Protein AF-0000000067084899 (afdb_homodimer)

Organism: Sus scrofa (NCBI:txid9823)

InterPro domains:
  IPR001683 Phox homology [PF00787] (52-162)
  IPR001683 Phox homology [PS50195] (20-168)
  IPR014637 Sorting nexin-5/6/32 [PIRSF036924] (8-402)
  IPR015404 Sorting nexin/Vps5-like, C-terminal [PF09325] (186-386)
  IPR027267 AH/BAR domain superfamily [G3DSA:1.20.1270.60] (200-400)
  IPR036871 PX domain superfamily [G3DSA:3.30.1520.10] (14-175)
  IPR036871 PX domain superfamily [SSF64268] (25-164)

pLDDT: mean 84.82, std 16.38, range [26.56, 97.75]

Sequence (806 aa):
MEEHQEAGKESKPSCASLNLQGDSSLQVEISDAVSERDKVKFTVQTKSCLPHFAQTEFSVVRLHEEFIWLHDAYVENEDYAGLIIPPAPPRPDFEASREKLQKLGEGDSSVTREEFAKMKQELEAEYLAIFKKTVAMHEVFLQRLAAHPTLRRDHNFFVFLEYGQDLSVRGKNRKELLGGFLRNIVKSADEALITGMSGLKEVDEFFEHERTFLLEYHPRIRDACLRADRVMHSHKCLADDYIPISAALSSLGTQEVNQLKMSFLKLAELFERLRKLEGRVASDQDLKLSDMLRYYTRDSQAAKDLLYRRLRALADYENASKALDKARTRNREVRAAESHQQLCCQRFERLSDSAKQELMDFKSRRVSSFRKNLVELAELELKHAKASTLLLRNTLVILKGEPMEEHQEAGKESKPSCASLNLQGDSSLQVEISDAVSERDKVKFTVQTKSCLPHFAQTEFSVVRLHEEFIWLHDAYVENEDYAGLIIPPAPPRPDFEASREKLQKLGEGDSSVTREEFAKMKQELEAEYLAIFKKTVAMHEVFLQRLAAHPTLRRDHNFFVFLEYGQDLSVRGKNRKELLGGFLRNIVKSADEALITGMSGLKEVDEFFEHERTFLLEYHPRIRDACLRADRVMHSHKCLADDYIPISAALSSLGTQEVNQLKMSFLKLAELFERLRKLEGRVASDQDLKLSDMLRYYTRDSQAAKDLLYRRLRALADYENASKALDKARTRNREVRAAESHQQLCCQRFERLSDSAKQELMDFKSRRVSSFRKNLVELAELELKHAKASTLLLRNTLVILKGEP

Structure (mmCIF, N/CA/C/O backbone):
data_AF-0000000067084899-model_v1
#
loop_
_entity.id
_entity.type
_entity.pdbx_description
1 polymer 'Sorting nexin'
#
loop_
_atom_site.group_PDB
_atom_site.id
_atom_site.type_symbol
_atom_site.label_atom_id
_atom_site.label_alt_id
_atom_site.label_comp_id
_atom_site.label_asym_id
_atom_site.label_entity_id
_atom_site.label_seq_id
_atom_site.pdbx_PDB_ins_code
_atom_site.Cartn_x
_atom_site.Cartn_y
_atom_site.Cartn_z
_atom_site.occupancy
_atom_site.B_iso_or_equiv
_atom_site.auth_seq_id
_atom_site.auth_comp_id
_atom_site.auth_asym_id
_atom_site.auth_atom_id
_atom_site.pdbx_PDB_model_num
ATOM 1 N N . MET A 1 1 ? -57.969 -51.656 -24.578 1 26.62 1 MET A N 1
ATOM 2 C CA . MET A 1 1 ? -56.844 -51.938 -25.438 1 26.62 1 MET A CA 1
ATOM 3 C C . MET A 1 1 ? -56.125 -50.625 -25.844 1 26.62 1 MET A C 1
ATOM 5 O O . MET A 1 1 ? -55.844 -50.438 -27.031 1 26.62 1 MET A O 1
ATOM 9 N N . GLU A 1 2 ? -56.344 -49.469 -25.094 1 32.09 2 GLU A N 1
ATOM 10 C CA . GLU A 1 2 ? -55.812 -48.125 -25.25 1 32.09 2 GLU A CA 1
ATOM 11 C C . GLU A 1 2 ? -54.281 -48.188 -25.297 1 32.09 2 GLU A C 1
ATOM 13 O O . GLU A 1 2 ? -53.625 -48.719 -24.391 1 32.09 2 GLU A O 1
ATOM 18 N N . GLU A 1 3 ? -53.688 -48.094 -26.547 1 28.52 3 GLU A N 1
ATOM 19 C CA . GLU A 1 3 ? -52.312 -48.188 -27.078 1 28.52 3 GLU A CA 1
ATOM 20 C C . GLU A 1 3 ? -51.406 -47.125 -26.438 1 28.52 3 GLU A C 1
ATOM 22 O O . GLU A 1 3 ? -51.719 -45.938 -26.453 1 28.52 3 GLU A O 1
ATOM 27 N N . HIS A 1 4 ? -50.781 -47.531 -25.281 1 31.17 4 HIS A N 1
ATOM 28 C CA . HIS A 1 4 ? -49.688 -46.875 -24.609 1 31.17 4 HIS A CA 1
ATOM 29 C C . HIS A 1 4 ? -48.625 -46.406 -25.594 1 31.17 4 HIS A C 1
ATOM 31 O O . HIS A 1 4 ? -47.906 -47.25 -26.172 1 31.17 4 HIS A O 1
ATOM 37 N N . GLN A 1 5 ? -48.938 -45.312 -26.359 1 28.97 5 GLN A N 1
ATOM 38 C CA . GLN A 1 5 ? -47.969 -44.719 -27.25 1 28.97 5 GLN A CA 1
ATOM 39 C C . GLN A 1 5 ? -46.625 -44.562 -26.547 1 28.97 5 GLN A C 1
ATOM 41 O O . GLN A 1 5 ? -46.562 -44 -25.438 1 28.97 5 GLN A O 1
ATOM 46 N N . GLU A 1 6 ? -45.75 -45.5 -26.812 1 27.42 6 GLU A N 1
ATOM 47 C CA . GLU A 1 6 ? -44.312 -45.5 -26.484 1 27.42 6 GLU A CA 1
ATOM 48 C C . GLU A 1 6 ? -43.688 -44.125 -26.797 1 27.42 6 GLU A C 1
ATOM 50 O O . GLU A 1 6 ? -43.781 -43.656 -27.938 1 27.42 6 GLU A O 1
ATOM 55 N N . ALA A 1 7 ? -43.844 -43.156 -25.859 1 34.16 7 ALA A N 1
ATOM 56 C CA . ALA A 1 7 ? -43.156 -41.844 -25.875 1 34.16 7 ALA A CA 1
ATOM 57 C C . ALA A 1 7 ? -41.812 -41.969 -26.578 1 34.16 7 ALA A C 1
ATOM 59 O O . ALA A 1 7 ? -41 -42.844 -26.25 1 34.16 7 ALA A O 1
ATOM 60 N N . GLY A 1 8 ? -41.656 -41.5 -27.797 1 27.41 8 GLY A N 1
ATOM 61 C CA . GLY A 1 8 ? -40.625 -41.438 -28.812 1 27.41 8 GLY A CA 1
ATOM 62 C C . GLY A 1 8 ? -39.219 -41.281 -28.234 1 27.41 8 GLY A C 1
ATOM 63 O O . GLY A 1 8 ? -39.062 -40.969 -27.062 1 27.41 8 GLY A O 1
ATOM 64 N N . LYS A 1 9 ? -38.188 -41.781 -29.016 1 34.09 9 LYS A N 1
ATOM 65 C CA . LYS A 1 9 ? -36.75 -41.844 -29.094 1 34.09 9 LYS A CA 1
ATOM 66 C C . LYS A 1 9 ? -36.156 -40.438 -29 1 34.09 9 LYS A C 1
ATOM 68 O O . LYS A 1 9 ? -36.281 -39.625 -29.922 1 34.09 9 LYS A O 1
ATOM 73 N N . GLU A 1 10 ? -36.375 -39.656 -27.891 1 36.44 10 GLU A N 1
ATOM 74 C CA . GLU A 1 10 ? -35.625 -38.438 -27.75 1 36.44 10 GLU A CA 1
ATOM 75 C C . GLU A 1 10 ? -34.219 -38.562 -28.359 1 36.44 10 GLU A C 1
ATOM 77 O O . GLU A 1 10 ? -33.438 -39.438 -27.938 1 36.44 10 GLU A O 1
ATOM 82 N N . SER A 1 11 ? -34 -38.438 -29.641 1 38.78 11 SER A N 1
ATOM 83 C CA . SER A 1 11 ? -32.781 -38.406 -30.469 1 38.78 11 SER A CA 1
ATOM 84 C C . SER A 1 11 ? -31.656 -37.688 -29.766 1 38.78 11 SER A C 1
ATOM 86 O O . SER A 1 11 ? -31.859 -36.594 -29.203 1 38.78 11 SER A O 1
ATOM 88 N N . LYS A 1 12 ? -30.703 -38.406 -29.203 1 45.25 12 LYS A N 1
ATOM 89 C CA . LYS A 1 12 ? -29.406 -38.031 -28.672 1 45.25 12 LYS A CA 1
ATOM 90 C C . LYS A 1 12 ? -28.797 -36.906 -29.5 1 45.25 12 LYS A C 1
ATOM 92 O O . LYS A 1 12 ? -28.703 -37 -30.719 1 45.25 12 LYS A O 1
ATOM 97 N N . PRO A 1 13 ? -28.938 -35.625 -29.188 1 47.22 13 PRO A N 1
ATOM 98 C CA . PRO A 1 13 ? -28.281 -34.625 -30.016 1 47.22 13 PRO A CA 1
ATOM 99 C C . PRO A 1 13 ? -26.891 -35.062 -30.5 1 47.22 13 PRO A C 1
ATOM 101 O O . PRO A 1 13 ? -26.156 -35.719 -29.766 1 47.22 13 PRO A O 1
ATOM 104 N N . SER A 1 14 ? -26.578 -35.312 -31.781 1 48.53 14 SER A N 1
ATOM 105 C CA . SER A 1 14 ? -25.438 -35.781 -32.562 1 48.53 14 SER A CA 1
ATOM 106 C C . SER A 1 14 ? -24.203 -34.938 -32.25 1 48.53 14 SER A C 1
ATOM 108 O O . SER A 1 14 ? -24.328 -33.75 -31.875 1 48.53 14 SER A O 1
ATOM 110 N N . CYS A 1 15 ? -22.953 -35.5 -31.844 1 51.41 15 CYS A N 1
ATOM 111 C CA . CYS A 1 15 ? -21.656 -34.844 -31.766 1 51.41 15 CYS A CA 1
ATOM 112 C C . CYS A 1 15 ? -21.562 -33.688 -32.75 1 51.41 15 CYS A C 1
ATOM 114 O O . CYS A 1 15 ? -20.703 -32.812 -32.594 1 51.41 15 CYS A O 1
ATOM 116 N N . ALA A 1 16 ? -22.172 -33.781 -33.906 1 52.75 16 ALA A N 1
ATOM 117 C CA . ALA A 1 16 ? -22.172 -32.75 -34.938 1 52.75 16 ALA A CA 1
ATOM 118 C C . ALA A 1 16 ? -22.71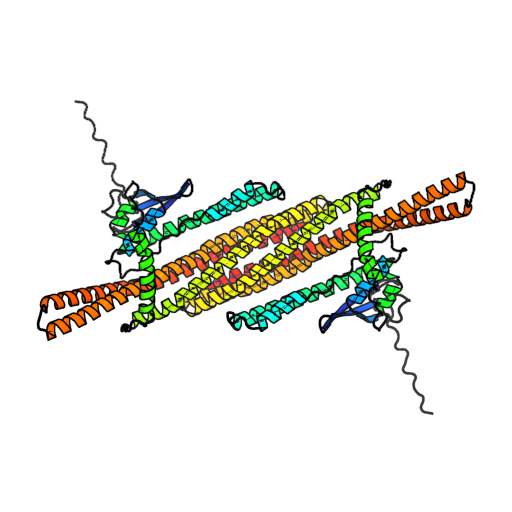9 -31.453 -34.406 1 52.75 16 ALA A C 1
ATOM 120 O O . ALA A 1 16 ? -22.297 -30.359 -34.812 1 52.75 16 ALA A O 1
ATOM 121 N N . SER A 1 17 ? -23.625 -31.484 -33.625 1 49.09 17 SER A N 1
ATOM 122 C CA . SER A 1 17 ? -24.312 -30.281 -33.188 1 49.09 17 SER A CA 1
ATOM 123 C C . SER A 1 17 ? -23.516 -29.531 -32.125 1 49.09 17 SER A C 1
ATOM 125 O O . SER A 1 17 ? -23.781 -28.359 -31.844 1 49.09 17 SER A O 1
ATOM 127 N N . LEU A 1 18 ? -22.781 -30.203 -31.344 1 50.59 18 LEU A N 1
ATOM 128 C CA . LEU A 1 18 ? -22.109 -29.547 -30.219 1 50.59 18 LEU A CA 1
ATOM 129 C C . LEU A 1 18 ? -20.797 -28.922 -30.656 1 50.59 18 LEU A C 1
ATOM 131 O O . LEU A 1 18 ? -20.047 -28.391 -29.844 1 50.59 18 LEU A O 1
ATOM 135 N N . ASN A 1 19 ? -20.703 -28.422 -31.953 1 49.97 19 ASN A N 1
ATOM 136 C CA . ASN A 1 19 ? -19.516 -27.75 -32.469 1 49.97 19 ASN A CA 1
ATOM 137 C C . ASN A 1 19 ? -18.234 -28.422 -31.984 1 49.97 19 ASN A C 1
ATOM 139 O O . ASN A 1 19 ? -17.25 -27.734 -31.688 1 49.97 19 ASN A O 1
ATOM 143 N N . LEU A 1 20 ? -18.281 -29.5 -31.359 1 52.16 20 LEU A N 1
ATOM 144 C CA . LEU A 1 20 ? -17.062 -30.188 -30.938 1 52.16 20 LEU A CA 1
ATOM 145 C C . LEU A 1 20 ? -16.328 -30.75 -32.156 1 52.16 20 LEU A C 1
ATOM 147 O O . LEU A 1 20 ? -16.938 -31.406 -33 1 52.16 20 LEU A O 1
ATOM 151 N N . GLN A 1 21 ? -15.516 -30.109 -32.688 1 44.88 21 GLN A N 1
ATOM 152 C CA . GLN A 1 21 ? -14.695 -30.547 -33.812 1 44.88 21 GLN A CA 1
ATOM 153 C C . GLN A 1 21 ? -13.922 -31.812 -33.469 1 44.88 21 GLN A C 1
ATOM 155 O O . GLN A 1 21 ? -13.078 -31.812 -32.562 1 44.88 21 GLN A O 1
ATOM 160 N N . GLY A 1 22 ? -14.367 -33 -33.969 1 53.41 22 GLY A N 1
ATOM 161 C CA . GLY A 1 22 ? -13.727 -34.281 -34.188 1 53.41 22 GLY A CA 1
ATOM 162 C C . GLY A 1 22 ? -14.18 -35.344 -33.188 1 53.41 22 GLY A C 1
ATOM 163 O O . GLY A 1 22 ? -14.758 -35.031 -32.156 1 53.41 22 GLY A O 1
ATOM 164 N N . ASP A 1 23 ? -14.289 -36.656 -33.5 1 54.84 23 ASP A N 1
ATOM 165 C CA . ASP A 1 23 ? -14.742 -37.906 -32.875 1 54.84 23 ASP A CA 1
ATOM 166 C C . ASP A 1 23 ? -14.117 -38.094 -31.5 1 54.84 23 ASP A C 1
ATOM 168 O O . ASP A 1 23 ? -14.469 -39.031 -30.766 1 54.84 23 ASP A O 1
ATOM 172 N N . SER A 1 24 ? -13.266 -37.062 -31.016 1 67.62 24 SER A N 1
ATOM 173 C CA . SER A 1 24 ? -12.57 -37.312 -29.75 1 67.62 24 SER A CA 1
ATOM 174 C C . SER A 1 24 ? -12.602 -36.094 -28.859 1 67.62 24 SER A C 1
ATOM 176 O O . SER A 1 24 ? -11.695 -35.875 -28.031 1 67.62 24 SER A O 1
ATOM 178 N N . SER A 1 25 ? -13.836 -35.344 -28.938 1 84.25 25 SER A N 1
ATOM 179 C CA . SER A 1 25 ? -13.828 -34.094 -28.188 1 84.25 25 SER A CA 1
ATOM 180 C C . SER A 1 25 ? -14.305 -34.312 -26.75 1 84.25 25 SER A C 1
ATOM 182 O O . SER A 1 25 ? -15.234 -35.094 -26.516 1 84.25 25 SER A O 1
ATOM 184 N N . LEU A 1 26 ? -13.633 -33.781 -25.703 1 91.62 26 LEU A N 1
ATOM 185 C CA . LEU A 1 26 ? -13.961 -33.781 -24.281 1 91.62 26 LEU A CA 1
ATOM 186 C C . LEU A 1 26 ? -13.773 -32.406 -23.672 1 91.62 26 LEU A C 1
ATOM 188 O O . LEU A 1 26 ? -12.641 -31.922 -23.547 1 91.62 26 LEU A O 1
ATOM 192 N N . GLN A 1 27 ? -14.898 -31.75 -23.438 1 94.31 27 GLN A N 1
ATOM 193 C CA . GLN A 1 27 ? -14.867 -30.438 -22.812 1 94.31 27 GLN A CA 1
ATOM 194 C C . GLN A 1 27 ? -15.469 -30.453 -21.422 1 94.31 27 GLN A C 1
ATOM 196 O O . GLN A 1 27 ? -16.562 -30.984 -21.219 1 94.31 27 GLN A O 1
ATOM 201 N N . VAL A 1 28 ? -14.688 -29.969 -20.438 1 96.69 28 VAL A N 1
ATOM 202 C CA . VAL A 1 28 ? -15.125 -29.969 -19.047 1 96.69 28 VAL A CA 1
ATOM 203 C C . VAL A 1 28 ? -15.062 -28.562 -18.484 1 96.69 28 VAL A C 1
ATOM 205 O O . VAL A 1 28 ? -14.086 -27.844 -18.703 1 96.69 28 VAL A O 1
ATOM 208 N N . GLU A 1 29 ? -16.141 -28.141 -17.828 1 96.56 29 GLU A N 1
ATOM 209 C CA . GLU A 1 29 ? -16.172 -26.828 -17.172 1 96.56 29 GLU A CA 1
ATOM 210 C C . GLU A 1 29 ? -16.953 -26.875 -15.875 1 96.56 29 GLU A C 1
ATOM 212 O O . GLU A 1 29 ? -17.75 -27.797 -15.648 1 96.56 29 GLU A O 1
ATOM 217 N N . ILE A 1 30 ? -16.594 -25.969 -15.031 1 96.88 30 ILE A N 1
ATOM 218 C CA . ILE A 1 30 ? -17.422 -25.797 -13.844 1 96.88 30 ILE A CA 1
ATOM 219 C C . ILE A 1 30 ? -18.469 -24.703 -14.102 1 96.88 30 ILE A C 1
ATOM 221 O O . ILE A 1 30 ? -18.125 -23.531 -14.227 1 96.88 30 ILE A O 1
ATOM 225 N N . SER A 1 31 ? -19.688 -25.062 -14.148 1 94.75 31 SER A N 1
ATOM 226 C CA . SER A 1 31 ? -20.766 -24.141 -14.531 1 94.75 31 SER A CA 1
ATOM 227 C C . SER A 1 31 ? -21.297 -23.375 -13.328 1 94.75 31 SER A C 1
ATOM 229 O O . SER A 1 31 ? -21.844 -22.281 -13.484 1 94.75 31 SER A O 1
ATOM 231 N N . ASP A 1 32 ? -21.188 -24.062 -12.18 1 93.06 32 ASP A N 1
ATOM 232 C CA . ASP A 1 32 ? -21.703 -23.422 -10.961 1 93.06 32 ASP A CA 1
ATOM 233 C C . ASP A 1 32 ? -20.984 -23.969 -9.727 1 93.06 32 ASP A C 1
ATOM 235 O O . ASP A 1 32 ? -20.344 -25.031 -9.781 1 93.06 32 ASP A O 1
ATOM 239 N N . ALA A 1 33 ? -20.969 -23.094 -8.719 1 93.81 33 ALA A N 1
ATOM 240 C CA . ALA A 1 33 ? -20.406 -23.484 -7.43 1 93.81 33 ALA A CA 1
ATOM 241 C C . ALA A 1 33 ? -21.156 -22.844 -6.273 1 93.81 33 ALA A C 1
ATOM 243 O O . ALA A 1 33 ? -21.562 -21.672 -6.359 1 93.81 33 ALA A O 1
ATOM 244 N N . VAL A 1 34 ? -21.438 -23.656 -5.258 1 91.38 34 VAL A N 1
ATOM 245 C CA . VAL A 1 34 ? -22.172 -23.141 -4.105 1 91.38 34 VAL A CA 1
ATOM 246 C C . VAL A 1 34 ? -21.422 -23.453 -2.82 1 91.38 34 VAL A C 1
ATOM 248 O O . VAL A 1 34 ? -20.891 -24.562 -2.668 1 91.38 34 VAL A O 1
ATOM 251 N N . SER A 1 35 ? -21.25 -22.422 -2.031 1 86.31 35 SER A N 1
ATOM 252 C CA . SER A 1 35 ? -20.625 -22.625 -0.722 1 86.31 35 SER A CA 1
ATOM 253 C C . SER A 1 35 ? -21.672 -22.938 0.341 1 86.31 35 SER A C 1
ATOM 255 O O . SER A 1 35 ? -22.594 -22.141 0.562 1 86.31 35 SER A O 1
ATOM 257 N N . GLU A 1 36 ? -21.703 -24.125 0.905 1 81.62 36 GLU A N 1
ATOM 258 C CA . GLU A 1 36 ? -22.625 -24.547 1.963 1 81.62 36 GLU A CA 1
ATOM 259 C C . GLU A 1 36 ? -21.859 -25.016 3.201 1 81.62 36 GLU A C 1
ATOM 261 O O . GLU A 1 36 ? -21.172 -26.031 3.166 1 81.62 36 GLU A O 1
ATOM 266 N N . ARG A 1 37 ? -22.109 -24.453 4.379 1 72.06 37 ARG A N 1
ATOM 267 C CA . ARG A 1 37 ? -21.562 -24.844 5.668 1 72.06 37 ARG A CA 1
ATOM 268 C C . ARG A 1 37 ? -20.062 -25.156 5.559 1 72.06 37 ARG A C 1
ATOM 270 O O . ARG A 1 37 ? -19.625 -26.234 5.949 1 72.06 37 ARG A O 1
ATOM 277 N N . ASP A 1 38 ? -19.25 -24.578 4.984 1 75.31 38 ASP A N 1
ATOM 278 C CA . ASP A 1 38 ? -17.797 -24.625 4.914 1 75.31 38 ASP A CA 1
ATOM 279 C C . ASP A 1 38 ? -17.328 -25.531 3.785 1 75.31 38 ASP A C 1
ATOM 281 O O . ASP A 1 38 ? -16.156 -25.906 3.721 1 75.31 38 ASP A O 1
ATOM 285 N N . LYS A 1 39 ? -18.234 -26.062 3.062 1 85.25 39 LYS A N 1
ATOM 286 C CA . LYS A 1 39 ? -17.875 -26.875 1.905 1 85.25 39 LYS A CA 1
ATOM 287 C C . LYS A 1 39 ? -18.328 -26.203 0.607 1 85.25 39 LYS A C 1
ATOM 289 O O . LYS A 1 39 ? -19.375 -25.562 0.571 1 85.25 39 LYS A O 1
ATOM 294 N N . VAL A 1 40 ? -17.578 -26.391 -0.369 1 90.56 40 VAL A N 1
ATOM 295 C CA . VAL A 1 40 ? -17.922 -25.844 -1.68 1 90.56 40 VAL A CA 1
ATOM 296 C C . VAL A 1 40 ? -18.312 -26.984 -2.615 1 90.56 40 VAL A C 1
ATOM 298 O O . VAL A 1 40 ? -17.594 -27.969 -2.754 1 90.56 40 VAL A O 1
ATOM 301 N N . LYS A 1 41 ? -19.453 -26.859 -3.143 1 93.75 41 LYS A N 1
ATOM 302 C CA . LYS A 1 41 ? -19.953 -27.797 -4.137 1 93.75 41 LYS A CA 1
ATOM 303 C C . LYS A 1 41 ? -19.75 -27.266 -5.551 1 93.75 41 LYS A C 1
ATOM 305 O O . LYS A 1 41 ? -20.203 -26.156 -5.875 1 93.75 41 LYS A O 1
ATOM 310 N N . PHE A 1 42 ? -19.094 -28.047 -6.359 1 96.19 42 PHE A N 1
ATOM 311 C CA . PHE A 1 42 ? -18.797 -27.641 -7.727 1 96.19 42 PHE A CA 1
ATOM 312 C C . PHE A 1 42 ? -19.688 -28.391 -8.719 1 96.19 42 PHE A C 1
ATOM 314 O O . PHE A 1 42 ? -19.734 -29.609 -8.711 1 96.19 42 PHE A O 1
ATOM 321 N N . THR A 1 43 ? -20.344 -27.703 -9.547 1 97.12 43 THR A N 1
ATOM 322 C CA . THR A 1 43 ? -21.094 -28.328 -10.633 1 97.12 43 THR A CA 1
ATOM 323 C C . THR A 1 43 ? -20.219 -28.484 -11.875 1 97.12 43 THR A C 1
ATOM 325 O O . THR A 1 43 ? -19.938 -27.5 -12.562 1 97.12 43 THR A O 1
ATOM 328 N N . VAL A 1 44 ? -19.875 -29.688 -12.125 1 97.5 44 VAL A N 1
ATOM 329 C CA . VAL A 1 44 ? -18.984 -30 -13.242 1 97.5 44 VAL A CA 1
ATOM 330 C C . VAL A 1 44 ? -19.828 -30.359 -14.469 1 97.5 44 VAL A C 1
ATOM 332 O O . VAL A 1 44 ? -20.531 -31.375 -14.477 1 97.5 44 VAL A O 1
ATOM 335 N N . GLN A 1 45 ? -19.688 -29.562 -15.469 1 96.88 45 GLN A N 1
ATOM 336 C CA . GLN A 1 45 ? -20.391 -29.797 -16.734 1 96.88 45 GLN A CA 1
ATOM 337 C C . GLN A 1 45 ? -19.453 -30.391 -17.781 1 96.88 45 GLN A C 1
ATOM 339 O O . GLN A 1 45 ? -18.359 -29.859 -18 1 96.88 45 GLN A O 1
ATOM 344 N N . THR A 1 46 ? -19.891 -31.453 -18.391 1 95.69 46 THR A N 1
ATOM 345 C CA . THR A 1 46 ? -19.062 -32.125 -19.391 1 95.69 46 THR A CA 1
ATOM 346 C C . THR A 1 46 ? -19.812 -32.25 -20.719 1 95.69 46 THR A C 1
ATOM 348 O O . THR A 1 46 ? -21 -32.562 -20.75 1 95.69 46 THR A O 1
ATOM 351 N N . LYS A 1 47 ? -19.125 -31.875 -21.766 1 93.12 47 LYS A N 1
ATOM 352 C CA . LYS A 1 47 ? -19.562 -32.094 -23.141 1 93.12 47 LYS A CA 1
ATOM 353 C C . LYS A 1 47 ? -18.594 -33 -23.906 1 93.12 47 LYS A C 1
ATOM 355 O O . LYS A 1 47 ? -17.406 -32.688 -24 1 93.12 47 LYS A O 1
ATOM 360 N N . SER A 1 48 ? -19.109 -34.125 -24.281 1 90.31 48 SER A N 1
ATOM 361 C CA . SER A 1 48 ? -18.188 -35.062 -24.906 1 90.31 48 SER A CA 1
ATOM 362 C C . SER A 1 48 ? -18.875 -35.844 -26 1 90.31 48 SER A C 1
ATOM 364 O O . SER A 1 48 ? -20.078 -36.094 -25.938 1 90.31 48 SER A O 1
ATOM 366 N N . CYS A 1 49 ? -18.047 -36.25 -27.047 1 84.31 49 CYS A N 1
ATOM 367 C CA . CYS A 1 49 ? -18.5 -37.156 -28.094 1 84.31 49 CYS A CA 1
ATOM 368 C C . CYS A 1 49 ? -17.812 -38.5 -27.984 1 84.31 49 CYS A C 1
ATOM 370 O O . CYS A 1 49 ? -17.859 -39.312 -28.922 1 84.31 49 CYS A O 1
ATOM 372 N N . LEU A 1 50 ? -17.234 -38.656 -26.891 1 83.19 50 LEU A N 1
ATOM 373 C CA . LEU A 1 50 ? -16.594 -39.969 -26.656 1 83.19 50 LEU A CA 1
ATOM 374 C C . LEU A 1 50 ? -17.641 -41.062 -26.469 1 83.19 50 LEU A C 1
ATOM 376 O O . LEU A 1 50 ? -18.672 -40.844 -25.812 1 83.19 50 LEU A O 1
ATOM 380 N N . PRO A 1 51 ? -17.406 -42.188 -27.047 1 82.5 51 PRO A N 1
ATOM 381 C CA . PRO A 1 51 ? -18.375 -43.281 -26.953 1 82.5 51 PRO A CA 1
ATOM 382 C C . PRO A 1 51 ? -18.516 -43.844 -25.531 1 82.5 51 PRO A C 1
ATOM 384 O O . PRO A 1 51 ? -19.516 -44.5 -25.219 1 82.5 51 PRO A O 1
ATOM 387 N N . HIS A 1 52 ? -17.672 -43.469 -24.688 1 82.94 52 HIS A N 1
ATOM 388 C CA . HIS A 1 52 ? -17.672 -44 -23.328 1 82.94 52 HIS A CA 1
ATOM 389 C C . HIS A 1 52 ? -18.828 -43.438 -22.516 1 82.94 52 HIS A C 1
ATOM 391 O O . HIS A 1 52 ? -19.281 -44.062 -21.562 1 82.94 52 HIS A O 1
ATOM 397 N N . PHE A 1 53 ? -19.203 -42.312 -22.891 1 85.31 53 PHE A N 1
ATOM 398 C CA . PHE A 1 53 ? -20.234 -41.656 -22.094 1 85.31 53 PHE A CA 1
ATOM 399 C C . PHE A 1 53 ? -21.625 -41.969 -22.625 1 85.31 53 PHE A C 1
ATOM 401 O O . PHE A 1 53 ? -21.828 -42.094 -23.828 1 85.31 53 PHE A O 1
ATOM 408 N N . ALA A 1 54 ? -22.562 -42.031 -21.75 1 79.94 54 ALA A N 1
ATOM 409 C CA . ALA A 1 54 ? -23.938 -42.312 -22.094 1 79.94 54 ALA A CA 1
ATOM 410 C C . ALA A 1 54 ? -24.609 -41.156 -22.812 1 79.94 54 ALA A C 1
ATOM 412 O O . ALA A 1 54 ? -25.406 -41.344 -23.734 1 79.94 54 ALA A O 1
ATOM 413 N N . GLN A 1 55 ? -24.281 -40.031 -22.344 1 85.56 55 GLN A N 1
ATOM 414 C CA . GLN A 1 55 ? -24.828 -38.781 -22.906 1 85.56 55 GLN A CA 1
ATOM 415 C C . GLN A 1 55 ? -23.719 -37.875 -23.422 1 85.56 55 GLN A C 1
ATOM 417 O O . GLN A 1 55 ? -22.562 -38 -23 1 85.56 55 GLN A O 1
ATOM 422 N N . THR A 1 56 ? -24.047 -37.062 -24.297 1 87.62 56 THR A N 1
ATOM 423 C CA . THR A 1 56 ? -23.078 -36.125 -24.875 1 87.62 56 THR A CA 1
ATOM 424 C C . THR A 1 56 ? -22.859 -34.938 -23.953 1 87.62 56 THR A C 1
ATOM 426 O O . THR A 1 56 ? -21.828 -34.25 -24.031 1 87.62 56 THR A O 1
ATOM 429 N N . GLU A 1 57 ? -23.938 -34.594 -23.234 1 91.81 57 GLU A N 1
ATOM 430 C CA . GLU A 1 57 ? -23.844 -33.5 -22.266 1 91.81 57 GLU A CA 1
ATOM 431 C C . GLU A 1 57 ? -24.422 -33.906 -20.906 1 91.81 57 GLU A C 1
ATOM 433 O O . GLU A 1 57 ? -25.531 -34.438 -20.844 1 91.81 57 GLU A O 1
ATOM 438 N N . PHE A 1 58 ? -23.688 -33.75 -19.875 1 93.12 58 PHE A N 1
ATOM 439 C CA . PHE A 1 58 ? -24.141 -34.125 -18.531 1 93.12 58 PHE A CA 1
ATOM 440 C C . PHE A 1 58 ? -23.406 -33.312 -17.469 1 93.12 58 PHE A C 1
ATOM 442 O O . PHE A 1 58 ? -22.438 -32.625 -17.766 1 93.12 58 PHE A O 1
ATOM 449 N N . SER A 1 59 ? -23.969 -33.344 -16.219 1 95.06 59 SER A N 1
ATOM 450 C CA . SER A 1 59 ? -23.375 -32.594 -15.125 1 95.06 59 SER A CA 1
ATOM 451 C C . SER A 1 59 ? -23.438 -33.375 -13.812 1 95.06 59 SER A C 1
ATOM 453 O O . SER A 1 59 ? -24.391 -34.125 -13.586 1 95.06 59 SER A O 1
ATOM 455 N N . VAL A 1 60 ? -22.438 -33.188 -13.016 1 95.94 60 VAL A N 1
ATOM 456 C CA . VAL A 1 60 ? -22.406 -33.781 -11.688 1 95.94 60 VAL A CA 1
ATOM 457 C C . VAL A 1 60 ? -21.922 -32.781 -10.664 1 95.94 60 VAL A C 1
ATOM 459 O O . VAL A 1 60 ? -21.328 -31.75 -11.023 1 95.94 60 VAL A O 1
ATOM 462 N N . VAL A 1 61 ? -22.188 -33.094 -9.375 1 95.56 61 VAL A N 1
ATOM 463 C CA . VAL A 1 61 ? -21.734 -32.25 -8.289 1 95.56 61 VAL A CA 1
ATOM 464 C C . VAL A 1 61 ? -20.578 -32.906 -7.543 1 95.56 61 VAL A C 1
ATOM 466 O O . VAL A 1 61 ? -20.672 -34.094 -7.191 1 95.56 61 VAL A O 1
ATOM 469 N N . ARG A 1 62 ? -19.531 -32.125 -7.398 1 96.12 62 ARG A N 1
ATOM 470 C CA . ARG A 1 62 ? -18.344 -32.688 -6.742 1 96.12 62 ARG A CA 1
ATOM 471 C C . ARG A 1 62 ? -17.875 -31.766 -5.609 1 96.12 62 ARG A C 1
ATOM 473 O O . ARG A 1 62 ? -18.094 -30.547 -5.656 1 96.12 62 ARG A O 1
ATOM 480 N N . LEU A 1 63 ? -17.266 -32.406 -4.629 1 93.62 63 LEU A N 1
ATOM 481 C CA . LEU A 1 63 ? -16.641 -31.672 -3.523 1 93.62 63 LEU A CA 1
ATOM 482 C C . LEU A 1 63 ? -15.133 -31.641 -3.686 1 93.62 63 LEU A C 1
ATOM 484 O O . LEU A 1 63 ? -14.57 -32.406 -4.473 1 93.62 63 LEU A O 1
ATOM 488 N N . HIS A 1 64 ? -14.492 -30.766 -2.98 1 93.31 64 HIS A N 1
ATOM 489 C CA . HIS A 1 64 ? -13.047 -30.625 -3.045 1 93.31 64 HIS A CA 1
ATOM 490 C C . HIS A 1 64 ? -12.352 -31.953 -2.789 1 93.31 64 HIS A C 1
ATOM 492 O O . HIS A 1 64 ? -11.383 -32.312 -3.475 1 93.31 64 HIS A O 1
ATOM 498 N N . GLU A 1 65 ? -12.812 -32.719 -1.853 1 92.31 65 GLU A N 1
ATOM 499 C CA . GLU A 1 65 ? -12.203 -33.969 -1.47 1 92.31 65 GLU A CA 1
ATOM 500 C C . GLU A 1 65 ? -12.195 -34.969 -2.637 1 92.31 65 GLU A C 1
ATOM 502 O O . GLU A 1 65 ? -11.297 -35.812 -2.736 1 92.31 65 GLU A O 1
ATOM 507 N N . GLU A 1 66 ? -13.109 -34.812 -3.436 1 94.75 66 GLU A N 1
ATOM 508 C CA . GLU A 1 66 ? -13.18 -35.719 -4.586 1 94.75 66 GLU A CA 1
ATOM 509 C C . GLU A 1 66 ? -12.148 -35.344 -5.645 1 94.75 66 GLU A C 1
ATOM 511 O O . GLU A 1 66 ? -11.68 -36.188 -6.391 1 94.75 66 GLU A O 1
ATOM 516 N N . PHE A 1 67 ? -11.898 -34.094 -5.75 1 96 67 PHE A N 1
ATOM 517 C CA . PHE A 1 67 ? -10.797 -33.688 -6.609 1 96 67 PHE A CA 1
ATOM 518 C C . PHE A 1 67 ? -9.477 -34.25 -6.113 1 96 67 PHE A C 1
ATOM 520 O O . PHE A 1 67 ? -8.656 -34.719 -6.91 1 96 67 PHE A O 1
ATOM 527 N N . ILE A 1 68 ? -9.312 -34.25 -4.805 1 95.19 68 ILE A N 1
ATOM 528 C CA . ILE A 1 68 ? -8.102 -34.781 -4.199 1 95.19 68 ILE A CA 1
ATOM 529 C C . ILE A 1 68 ? -8.031 -36.281 -4.461 1 95.19 68 ILE A C 1
ATOM 531 O O . ILE A 1 68 ? -6.961 -36.812 -4.777 1 95.19 68 ILE A O 1
ATOM 535 N N . TRP A 1 69 ? -9.133 -36.875 -4.312 1 93.81 69 TRP A N 1
ATOM 536 C CA . TRP A 1 69 ? -9.219 -38.312 -4.605 1 93.81 69 TRP A CA 1
ATOM 537 C C . TRP A 1 69 ? -8.766 -38.594 -6.031 1 93.81 69 TRP A C 1
ATOM 539 O O . TRP A 1 69 ? -7.98 -39.5 -6.262 1 93.81 69 TRP A O 1
ATOM 549 N N . LEU A 1 70 ? -9.297 -37.875 -6.941 1 95.88 70 LEU A N 1
ATOM 550 C CA . LEU A 1 70 ? -8.969 -38.062 -8.344 1 95.88 70 LEU A CA 1
ATOM 551 C C . LEU A 1 70 ? -7.473 -37.875 -8.586 1 95.88 70 LEU A C 1
ATOM 553 O O . LEU A 1 70 ? -6.828 -38.688 -9.25 1 95.88 70 LEU A O 1
ATOM 557 N N . HIS A 1 71 ? -6.98 -36.812 -8.047 1 95.94 71 HIS A N 1
ATOM 558 C CA . HIS A 1 71 ? -5.559 -36.531 -8.188 1 95.94 71 HIS A CA 1
ATOM 559 C C . HIS A 1 71 ? -4.711 -37.656 -7.617 1 95.94 71 HIS A C 1
ATOM 561 O O . HIS A 1 71 ? -3.766 -38.125 -8.266 1 95.94 71 HIS A O 1
ATOM 567 N N . ASP A 1 72 ? -5.031 -38.156 -6.453 1 92.56 72 ASP A N 1
ATOM 568 C CA . ASP A 1 72 ? -4.289 -39.219 -5.797 1 92.56 72 ASP A CA 1
ATOM 569 C C . ASP A 1 72 ? -4.328 -40.5 -6.633 1 92.56 72 ASP A C 1
ATOM 571 O O . ASP A 1 72 ? -3.348 -41.25 -6.684 1 92.56 72 ASP A O 1
ATOM 575 N N . ALA A 1 73 ? -5.43 -40.688 -7.234 1 93.19 73 ALA A N 1
ATOM 576 C CA . ALA A 1 73 ? -5.57 -41.875 -8.086 1 93.19 73 ALA A CA 1
ATOM 577 C C . ALA A 1 73 ? -4.566 -41.844 -9.234 1 93.19 73 ALA A C 1
ATOM 579 O O . ALA A 1 73 ? -3.998 -42.875 -9.594 1 93.19 73 ALA A O 1
ATOM 580 N N . TYR A 1 74 ? -4.391 -40.719 -9.766 1 94.62 74 TYR A N 1
ATOM 581 C CA . TYR A 1 74 ? -3.418 -40.562 -10.852 1 94.62 74 TYR A CA 1
ATOM 582 C C . TYR A 1 74 ? -1.996 -40.75 -10.328 1 94.62 74 TYR A C 1
ATOM 584 O O . TYR A 1 74 ? -1.177 -41.406 -10.953 1 94.62 74 TYR A O 1
ATOM 592 N N . VAL A 1 75 ? -1.711 -40.188 -9.172 1 91.5 75 VAL A N 1
ATOM 593 C CA . VAL A 1 75 ? -0.363 -40.188 -8.609 1 91.5 75 VAL A CA 1
ATOM 594 C C . VAL A 1 75 ? 0.028 -41.625 -8.227 1 91.5 75 VAL A C 1
ATOM 596 O O . VAL A 1 75 ? 1.18 -42.031 -8.406 1 91.5 75 VAL A O 1
ATOM 599 N N . GLU A 1 76 ? -0.884 -42.406 -7.824 1 89.75 76 GLU A N 1
ATOM 600 C CA . GLU A 1 76 ? -0.62 -43.781 -7.328 1 89.75 76 GLU A CA 1
ATOM 601 C C . GLU A 1 76 ? -0.509 -44.781 -8.477 1 89.75 76 GLU A C 1
ATOM 603 O O . GLU A 1 76 ? 0.002 -45.875 -8.297 1 89.75 76 GLU A O 1
ATOM 608 N N . ASN A 1 77 ? -0.985 -44.312 -9.625 1 91.88 77 ASN A N 1
ATOM 609 C CA . ASN A 1 77 ? -0.934 -45.219 -10.773 1 91.88 77 ASN A CA 1
ATOM 610 C C . ASN A 1 77 ? 0.463 -45.25 -11.383 1 91.88 77 ASN A C 1
ATOM 612 O O . ASN A 1 77 ? 0.917 -44.281 -11.984 1 91.88 77 ASN A O 1
ATOM 616 N N . GLU A 1 78 ? 1.128 -46.375 -11.367 1 89.12 78 GLU A N 1
ATOM 617 C CA . GLU A 1 78 ? 2.498 -46.531 -11.836 1 89.12 78 GLU A CA 1
ATOM 618 C C . GLU A 1 78 ? 2.588 -46.344 -13.352 1 89.12 78 GLU A C 1
ATOM 620 O O . GLU A 1 78 ? 3.643 -45.969 -13.867 1 89.12 78 GLU A O 1
ATOM 625 N N . ASP A 1 79 ? 1.471 -46.531 -14 1 91.38 79 ASP A N 1
ATOM 626 C CA . ASP A 1 79 ? 1.456 -46.375 -15.453 1 91.38 79 ASP A CA 1
ATOM 627 C C . ASP A 1 79 ? 1.632 -44.906 -15.852 1 91.38 79 ASP A C 1
ATOM 629 O O . ASP A 1 79 ? 1.973 -44.625 -17 1 91.38 79 ASP A O 1
ATOM 633 N N . TYR A 1 80 ? 1.382 -44.125 -14.867 1 94.38 80 TYR A N 1
ATOM 634 C CA . TYR A 1 80 ? 1.468 -42.688 -15.172 1 94.38 80 TYR A CA 1
ATOM 635 C C . TYR A 1 80 ? 2.746 -42.094 -14.602 1 94.38 80 TYR A C 1
ATOM 637 O O . TYR A 1 80 ? 2.861 -40.875 -14.469 1 94.38 80 TYR A O 1
ATOM 645 N N . ALA A 1 81 ? 3.686 -42.875 -14.266 1 92.56 81 ALA A N 1
ATOM 646 C CA . ALA A 1 81 ? 4.922 -42.438 -13.625 1 92.56 81 ALA A CA 1
ATOM 647 C C . ALA A 1 81 ? 5.719 -41.5 -14.539 1 92.56 81 ALA A C 1
ATOM 649 O O . ALA A 1 81 ? 6.473 -40.656 -14.07 1 92.56 81 ALA A O 1
ATOM 650 N N . GLY A 1 82 ? 5.57 -41.656 -15.891 1 95.12 82 GLY A N 1
ATOM 651 C CA . GLY A 1 82 ? 6.305 -40.844 -16.844 1 95.12 82 GLY A CA 1
ATOM 652 C C . GLY A 1 82 ? 5.555 -39.594 -17.234 1 95.12 82 GLY A C 1
ATOM 653 O O . GLY A 1 82 ? 5.977 -38.875 -18.156 1 95.12 82 GLY A O 1
ATOM 654 N N . LEU A 1 83 ? 4.449 -39.281 -16.562 1 96.81 83 LEU A N 1
ATOM 655 C CA . LEU A 1 83 ? 3.625 -38.156 -16.906 1 96.81 83 LEU A CA 1
ATOM 656 C C . LEU A 1 83 ? 3.678 -37.094 -15.82 1 96.81 83 LEU A C 1
ATOM 658 O O . LEU A 1 83 ? 3.973 -37.375 -14.664 1 96.81 83 LEU A O 1
ATOM 662 N N . ILE A 1 84 ? 3.5 -35.875 -16.234 1 97.06 84 ILE A N 1
ATOM 663 C CA . ILE A 1 84 ? 3.283 -34.812 -15.266 1 97.06 84 ILE A CA 1
ATOM 664 C C . ILE A 1 84 ? 1.802 -34.719 -14.898 1 97.06 84 ILE A C 1
ATOM 666 O O . ILE A 1 84 ? 0.972 -34.344 -15.719 1 97.06 84 ILE A O 1
ATOM 670 N N . ILE A 1 85 ? 1.529 -35.062 -13.727 1 95.94 85 ILE A N 1
ATOM 671 C CA . ILE A 1 85 ? 0.155 -35 -13.242 1 95.94 85 ILE A CA 1
ATOM 672 C C . ILE A 1 85 ? -0.161 -33.562 -12.82 1 95.94 85 ILE A C 1
ATOM 674 O O . ILE A 1 85 ? 0.553 -32.969 -12 1 95.94 85 ILE A O 1
ATOM 678 N N . PRO A 1 86 ? -1.211 -33 -13.391 1 95.69 86 PRO A N 1
ATOM 679 C CA . PRO A 1 86 ? -1.557 -31.641 -12.984 1 95.69 86 PRO A CA 1
ATOM 680 C C . PRO A 1 86 ? -1.757 -31.516 -11.477 1 95.69 86 PRO A C 1
ATOM 682 O O . PRO A 1 86 ? -2.301 -32.406 -10.844 1 95.69 86 PRO A O 1
ATOM 685 N N . PRO A 1 87 ? -1.285 -30.406 -10.969 1 94.81 87 PRO A N 1
ATOM 686 C CA . PRO A 1 87 ? -1.413 -30.234 -9.523 1 94.81 87 PRO A CA 1
ATOM 687 C C . PRO A 1 87 ? -2.867 -30.188 -9.055 1 94.81 87 PRO A C 1
ATOM 689 O O . PRO A 1 87 ? -3.721 -29.625 -9.75 1 94.81 87 PRO A O 1
ATOM 692 N N . ALA A 1 88 ? -3.051 -30.766 -7.891 1 94.88 88 ALA A N 1
ATOM 693 C CA . ALA A 1 88 ? -4.387 -30.703 -7.297 1 94.88 88 ALA A CA 1
ATOM 694 C C . ALA A 1 88 ? -4.762 -29.281 -6.926 1 94.88 88 ALA A C 1
ATOM 696 O O . ALA A 1 88 ? -3.902 -28.484 -6.531 1 94.88 88 ALA A O 1
ATOM 697 N N . PRO A 1 89 ? -6.035 -28.938 -7.121 1 94.62 89 PRO A N 1
ATOM 698 C CA . PRO A 1 89 ? -6.461 -27.609 -6.68 1 94.62 89 PRO A CA 1
ATOM 699 C C . PRO A 1 89 ? -6.352 -27.422 -5.168 1 94.62 89 PRO A C 1
ATOM 701 O O . PRO A 1 89 ? -6.508 -28.391 -4.414 1 94.62 89 PRO A O 1
ATOM 704 N N . PRO A 1 90 ? -6.027 -26.234 -4.773 1 90.44 90 PRO A N 1
ATOM 705 C CA . PRO A 1 90 ? -5.926 -25.969 -3.334 1 90.44 90 PRO A CA 1
ATOM 706 C C . PRO A 1 90 ? -7.281 -26 -2.633 1 90.44 90 PRO A C 1
ATOM 708 O O . PRO A 1 90 ? -8.305 -25.703 -3.25 1 90.44 90 PRO A O 1
ATOM 711 N N . ARG A 1 91 ? -7.211 -26.328 -1.4 1 88.19 91 ARG A N 1
ATOM 712 C CA . ARG A 1 91 ? -8.438 -26.312 -0.605 1 88.19 91 ARG A CA 1
ATOM 713 C C . ARG A 1 91 ? -8.984 -24.906 -0.468 1 88.19 91 ARG A C 1
ATOM 715 O O . ARG A 1 91 ? -8.242 -23.969 -0.164 1 88.19 91 ARG A O 1
ATOM 722 N N . PRO A 1 92 ? -10.258 -24.797 -0.729 1 84.5 92 PRO A N 1
ATOM 723 C CA . PRO A 1 92 ? -10.867 -23.484 -0.515 1 84.5 92 PRO A CA 1
ATOM 724 C C . PRO A 1 92 ? -10.734 -23 0.928 1 84.5 92 PRO A C 1
ATOM 726 O O . PRO A 1 92 ? -10.922 -23.781 1.863 1 84.5 92 PRO A O 1
ATOM 729 N N . ASP A 1 93 ? -10.188 -21.75 1.109 1 79.44 93 ASP A N 1
ATOM 730 C CA . ASP A 1 93 ? -10.055 -21.188 2.445 1 79.44 93 ASP A CA 1
ATOM 731 C C . ASP A 1 93 ? -10.797 -19.859 2.547 1 79.44 93 ASP A C 1
ATOM 733 O O . ASP A 1 93 ? -10.305 -18.828 2.08 1 79.44 93 ASP A O 1
ATOM 737 N N . PHE A 1 94 ? -11.914 -20 3.23 1 78.31 94 PHE A N 1
ATOM 738 C CA . PHE A 1 94 ? -12.727 -18.812 3.396 1 78.31 94 PHE A CA 1
ATOM 739 C C . PHE A 1 94 ? -12.711 -18.344 4.848 1 78.31 94 PHE A C 1
ATOM 741 O O . PHE A 1 94 ? -13.43 -17.406 5.207 1 78.31 94 PHE A O 1
ATOM 748 N N . GLU A 1 95 ? -11.883 -19.016 5.637 1 74.12 95 GLU A N 1
ATOM 749 C CA . GLU A 1 95 ? -11.906 -18.781 7.078 1 74.12 95 GLU A CA 1
ATOM 750 C C . GLU A 1 95 ? -11.508 -17.344 7.406 1 74.12 95 GLU A C 1
ATOM 752 O O . GLU A 1 95 ? -12.148 -16.688 8.227 1 74.12 95 GLU A O 1
ATOM 757 N N . ALA A 1 96 ? -10.438 -16.953 6.773 1 72.38 96 ALA A N 1
ATOM 758 C CA . ALA A 1 96 ? -9.969 -15.602 7.082 1 72.38 96 ALA A CA 1
ATOM 759 C C . ALA A 1 96 ? -11.047 -14.562 6.773 1 72.38 96 ALA A C 1
ATOM 761 O O . ALA A 1 96 ? -11.266 -13.641 7.559 1 72.38 96 ALA A O 1
ATOM 762 N N . SER A 1 97 ? -11.695 -14.656 5.703 1 73.5 97 SER A N 1
ATOM 763 C CA . SER A 1 97 ? -12.75 -13.727 5.316 1 73.5 97 SER A CA 1
ATOM 764 C C . SER A 1 97 ? -13.953 -13.828 6.254 1 73.5 97 SER A C 1
ATOM 766 O O . SER A 1 97 ? -14.547 -12.812 6.617 1 73.5 97 SER A O 1
ATOM 768 N N . ARG A 1 98 ? -14.234 -14.992 6.645 1 73.56 98 ARG A N 1
ATOM 769 C CA . ARG A 1 98 ? -15.352 -15.203 7.555 1 73.56 98 ARG A CA 1
ATOM 770 C C . ARG A 1 98 ? -15.055 -14.625 8.938 1 73.56 98 ARG A C 1
ATOM 772 O O . ARG A 1 98 ? -15.922 -14.008 9.555 1 73.56 98 ARG A O 1
ATOM 779 N N . GLU A 1 99 ? -13.867 -14.891 9.328 1 76.31 99 GLU A N 1
ATOM 780 C CA . GLU A 1 99 ? -13.461 -14.352 10.625 1 76.31 99 GLU A CA 1
ATOM 781 C C . GLU A 1 99 ? -13.508 -12.828 10.625 1 76.31 99 GLU A C 1
ATOM 783 O O . GLU A 1 99 ? -13.945 -12.219 11.609 1 76.31 99 GLU A O 1
ATOM 788 N N . LYS A 1 100 ? -13.078 -12.242 9.602 1 76.06 100 LYS A N 1
ATOM 789 C CA . LYS A 1 100 ? -13.125 -10.789 9.484 1 76.06 100 LYS A CA 1
ATOM 790 C C . LYS A 1 100 ? -14.57 -10.281 9.492 1 76.06 100 LYS A C 1
ATOM 792 O O . LYS A 1 100 ? -14.867 -9.266 10.125 1 76.06 100 LYS A O 1
ATOM 797 N N . LEU A 1 101 ? -15.398 -10.961 8.828 1 73.75 101 LEU A N 1
ATOM 798 C CA . LEU A 1 101 ? -16.812 -10.586 8.781 1 73.75 101 LEU A CA 1
ATOM 799 C C . LEU A 1 101 ? -17.469 -10.742 10.148 1 73.75 101 LEU A C 1
ATOM 801 O O . LEU A 1 101 ? -18.281 -9.906 10.547 1 73.75 101 LEU A O 1
ATOM 805 N N . GLN A 1 102 ? -17.062 -11.773 10.82 1 74 102 GLN A N 1
ATOM 806 C CA . GLN A 1 102 ? -17.578 -12 12.164 1 74 102 GLN A CA 1
ATOM 807 C C . GLN A 1 102 ? -17.109 -10.906 13.125 1 74 102 GLN A C 1
ATOM 809 O O . GLN A 1 102 ? -17.891 -10.398 13.93 1 74 102 GLN A O 1
ATOM 814 N N . LYS A 1 103 ? -15.859 -10.586 13.031 1 76.12 103 LYS A N 1
ATOM 815 C CA . LYS A 1 103 ? -15.297 -9.547 13.883 1 76.12 103 LYS A CA 1
ATOM 816 C C . LYS A 1 103 ? -15.961 -8.195 13.617 1 76.12 103 LYS A C 1
ATOM 818 O O . LYS A 1 103 ? -16.203 -7.426 14.547 1 76.12 103 LYS A O 1
ATOM 823 N N . LEU A 1 104 ? -16.141 -7.945 12.398 1 73.88 104 LEU A N 1
ATOM 824 C CA . LEU A 1 104 ? -16.828 -6.719 12.023 1 73.88 104 LEU A CA 1
ATOM 825 C C . LEU A 1 104 ? -18.25 -6.691 12.609 1 73.88 104 LEU A C 1
ATOM 827 O O . LEU A 1 104 ? -18.734 -5.637 13.023 1 73.88 104 LEU A O 1
ATOM 831 N N . GLY A 1 105 ? -18.922 -7.828 12.648 1 69.94 105 GLY A N 1
ATOM 832 C CA . GLY A 1 105 ? -20.266 -7.926 13.195 1 69.94 105 GLY A CA 1
ATOM 833 C C . GLY A 1 105 ? -20.312 -7.77 14.703 1 69.94 105 GLY A C 1
ATOM 834 O O . GLY A 1 105 ? -21.344 -7.375 15.266 1 69.94 105 GLY A O 1
ATOM 835 N N . GLU A 1 106 ? -19.266 -8.258 15.336 1 69.12 106 GLU A N 1
ATOM 836 C CA . GLU A 1 106 ? -19.25 -8.211 16.797 1 69.12 106 GLU A CA 1
ATOM 837 C C . GLU A 1 106 ? -19.062 -6.785 17.297 1 69.12 106 GLU A C 1
ATOM 839 O O . GLU A 1 106 ? -19.297 -6.5 18.484 1 69.12 106 GLU A O 1
ATOM 844 N N . GLY A 1 107 ? -19.125 -5.746 16.531 1 58.62 107 GLY A N 1
ATOM 845 C CA . GLY A 1 107 ? -19.359 -4.352 16.875 1 58.62 107 GLY A CA 1
ATOM 846 C C . GLY A 1 107 ? -18.125 -3.664 17.438 1 58.62 107 GLY A C 1
ATOM 847 O O . GLY A 1 107 ? -17.703 -3.971 18.547 1 58.62 107 GLY A O 1
ATOM 848 N N . ASP A 1 108 ? -17.094 -3.512 16.797 1 56.59 108 ASP A N 1
ATOM 849 C CA . ASP A 1 108 ? -16.172 -2.537 17.375 1 56.59 108 ASP A CA 1
ATOM 850 C C . ASP A 1 108 ? -16.797 -1.144 17.406 1 56.59 108 ASP A C 1
ATOM 852 O O . ASP A 1 108 ? -17.281 -0.648 16.391 1 56.59 108 ASP A O 1
ATOM 856 N N . SER A 1 109 ? -17.156 -0.708 18.578 1 58.66 109 SER A N 1
ATOM 857 C CA . SER A 1 109 ? -17.844 0.533 18.938 1 58.66 109 SER A CA 1
ATOM 858 C C . SER A 1 109 ? -17.203 1.732 18.25 1 58.66 109 SER A C 1
ATOM 860 O O . SER A 1 109 ? -17.828 2.787 18.109 1 58.66 109 SER A O 1
ATOM 862 N N . SER A 1 110 ? -15.922 1.576 17.812 1 60.31 110 SER A N 1
ATOM 863 C CA . SER A 1 110 ? -15.258 2.787 17.344 1 60.31 110 SER A CA 1
ATOM 864 C C . SER A 1 110 ? -15.523 3.025 15.859 1 60.31 110 SER A C 1
ATOM 866 O O . SER A 1 110 ? -15.188 4.082 15.328 1 60.31 110 SER A O 1
ATOM 868 N N . VAL A 1 111 ? -16.344 1.995 15.227 1 65.31 111 VAL A N 1
ATOM 869 C CA . VAL A 1 111 ? -16.516 2.137 13.789 1 65.31 111 VAL A CA 1
ATOM 870 C C . VAL A 1 111 ? -17.922 2.656 13.492 1 65.31 111 VAL A C 1
ATOM 872 O O . VAL A 1 111 ? -18.906 2.156 14.047 1 65.31 111 VAL A O 1
ATOM 875 N N . THR A 1 112 ? -17.984 3.834 12.875 1 71.31 112 THR A N 1
ATOM 876 C CA . THR A 1 112 ? -19.266 4.406 12.492 1 71.31 112 THR A CA 1
ATOM 877 C C . THR A 1 112 ? -20.047 3.438 11.617 1 71.31 112 THR A C 1
ATOM 879 O O . THR A 1 112 ? -19.484 2.482 11.078 1 71.31 112 THR A O 1
ATOM 882 N N . ARG A 1 113 ? -21.422 3.473 11.586 1 73.5 113 ARG A N 1
ATOM 883 C CA . ARG A 1 113 ? -22.312 2.645 10.781 1 73.5 113 ARG A CA 1
ATOM 884 C C . ARG A 1 113 ? -21.891 2.654 9.32 1 73.5 113 ARG A C 1
ATOM 886 O O . ARG A 1 113 ? -21.953 1.623 8.641 1 73.5 113 ARG A O 1
ATOM 893 N N . GLU A 1 114 ? -21.406 3.92 8.891 1 72.69 114 GLU A N 1
ATOM 894 C CA . GLU A 1 114 ? -21 4.07 7.496 1 72.69 114 GLU A CA 1
ATOM 895 C C . GLU A 1 114 ? -19.703 3.309 7.211 1 72.69 114 GLU A C 1
ATOM 897 O O . GLU A 1 114 ? -19.594 2.625 6.191 1 72.69 114 GLU A O 1
ATOM 902 N N . GLU A 1 115 ? -18.859 3.371 8.18 1 73.25 115 GLU A N 1
ATOM 903 C CA . GLU A 1 115 ? -17.609 2.645 8.047 1 73.25 115 GLU A CA 1
ATOM 904 C C . GLU A 1 115 ? -17.828 1.136 8.047 1 73.25 115 GLU A C 1
ATOM 906 O O . GLU A 1 115 ? -17.203 0.406 7.273 1 73.25 115 GLU A O 1
ATOM 911 N N . PHE A 1 116 ? -18.766 0.758 8.812 1 75 116 PHE A N 1
ATOM 912 C CA . PHE A 1 116 ? -19.109 -0.654 8.914 1 75 116 PHE A CA 1
ATOM 913 C C . PHE A 1 116 ? -19.656 -1.177 7.602 1 75 116 PHE A C 1
ATOM 915 O O . PHE A 1 116 ? -19.281 -2.258 7.145 1 75 116 PHE A O 1
ATOM 922 N N . ALA A 1 117 ? -20.594 -0.397 7.078 1 77.25 117 ALA A N 1
ATOM 923 C CA . ALA A 1 117 ? -21.203 -0.791 5.812 1 77.25 117 ALA A CA 1
ATOM 924 C C . ALA A 1 117 ? -20.156 -0.91 4.707 1 77.25 117 ALA A C 1
ATOM 926 O O . ALA A 1 117 ? -20.203 -1.847 3.906 1 77.25 117 ALA A O 1
ATOM 927 N N . LYS A 1 118 ? -19.234 -0.058 4.785 1 76.56 118 LYS A N 1
ATOM 928 C CA . LYS A 1 118 ? -18.188 -0.051 3.768 1 76.56 118 LYS A CA 1
ATOM 929 C C . LYS A 1 118 ? -17.25 -1.234 3.949 1 76.56 118 LYS A C 1
ATOM 931 O O . LYS A 1 118 ? -16.875 -1.895 2.975 1 76.56 118 LYS A O 1
ATOM 936 N N . MET A 1 119 ? -16.984 -1.478 5.125 1 75.06 119 MET A N 1
ATOM 937 C CA . MET A 1 119 ? -16.109 -2.6 5.426 1 75.06 119 MET A CA 1
ATOM 938 C C . MET A 1 119 ? -16.766 -3.926 5.062 1 75.06 119 MET A C 1
ATOM 940 O O . MET A 1 119 ? -16.094 -4.844 4.582 1 75.06 119 MET A O 1
ATOM 944 N N . LYS A 1 120 ? -18.047 -3.979 5.293 1 77.62 120 LYS A N 1
ATOM 945 C CA . LYS A 1 120 ? -18.797 -5.188 4.953 1 77.62 120 LYS A CA 1
ATOM 946 C C . LYS A 1 120 ? -18.797 -5.43 3.447 1 77.62 120 LYS A C 1
ATOM 948 O O . LYS A 1 120 ? -18.609 -6.559 2.994 1 77.62 120 LYS A O 1
ATOM 953 N N . GLN A 1 121 ? -18.984 -4.426 2.725 1 79.5 121 GLN A N 1
ATOM 954 C CA . GLN A 1 121 ? -18.969 -4.52 1.269 1 79.5 121 GLN A CA 1
ATOM 955 C C . GLN A 1 121 ? -17.609 -5.012 0.766 1 79.5 121 GLN A C 1
ATOM 957 O O . GLN A 1 121 ? -17.547 -5.824 -0.161 1 79.5 121 GLN A O 1
ATOM 962 N N . GLU A 1 122 ? -16.656 -4.625 1.426 1 76.44 122 GLU A N 1
ATOM 963 C CA . GLU A 1 122 ? -15.305 -5.02 1.053 1 76.44 122 GLU A CA 1
ATOM 964 C C . GLU A 1 122 ? -15.055 -6.496 1.347 1 76.44 122 GLU A C 1
ATOM 966 O O . GLU A 1 122 ? -14.43 -7.199 0.549 1 76.44 122 GLU A O 1
ATOM 971 N N . LEU A 1 123 ? -15.531 -6.852 2.408 1 78.44 123 LEU A N 1
ATOM 972 C CA . LEU A 1 123 ? -15.344 -8.242 2.803 1 78.44 123 LEU A CA 1
ATOM 973 C C . LEU A 1 123 ? -16.109 -9.18 1.88 1 78.44 123 LEU A C 1
ATOM 975 O O . LEU A 1 123 ? -15.633 -10.266 1.54 1 78.44 123 LEU A O 1
ATOM 979 N N . GLU A 1 124 ? -17.203 -8.711 1.479 1 80 124 GLU A N 1
ATOM 980 C CA . GLU A 1 124 ? -17.984 -9.484 0.525 1 80 124 GLU A CA 1
ATOM 981 C C . GLU A 1 124 ? -17.281 -9.578 -0.825 1 80 124 GLU A C 1
ATOM 983 O O . GLU A 1 124 ? -17.297 -10.625 -1.467 1 80 124 GLU A O 1
ATOM 988 N N . ALA A 1 125 ? -16.719 -8.516 -1.224 1 79.56 125 ALA A N 1
ATOM 989 C CA . ALA A 1 125 ? -15.969 -8.508 -2.477 1 79.56 125 ALA A CA 1
ATOM 990 C C . ALA A 1 125 ? -14.758 -9.43 -2.393 1 79.56 125 ALA A C 1
ATOM 992 O O . ALA A 1 125 ? -14.438 -10.133 -3.357 1 79.56 125 ALA A O 1
ATOM 993 N N . GLU A 1 126 ? -14.148 -9.398 -1.319 1 78 126 GLU A N 1
ATOM 994 C CA . GLU A 1 126 ? -13.008 -10.289 -1.089 1 78 126 GLU A CA 1
ATOM 995 C C . GLU A 1 126 ? -13.438 -11.75 -1.139 1 78 126 GLU A C 1
ATOM 997 O O . GLU A 1 126 ? -12.734 -12.586 -1.713 1 78 126 GLU A O 1
ATOM 1002 N N . TYR A 1 127 ? -14.523 -12.008 -0.512 1 80.25 127 TYR A N 1
ATOM 1003 C CA . TYR A 1 127 ? -15.062 -13.359 -0.532 1 80.25 127 TYR A CA 1
ATOM 1004 C C . TYR A 1 127 ? -15.336 -13.812 -1.959 1 80.25 127 TYR A C 1
ATOM 1006 O O . TYR A 1 127 ? -14.984 -14.938 -2.338 1 80.25 127 TYR A O 1
ATOM 1014 N N . LEU A 1 128 ? -15.953 -13.016 -2.65 1 83.56 128 LEU A N 1
ATOM 1015 C CA . LEU A 1 128 ? -16.281 -13.344 -4.035 1 83.56 128 LEU A CA 1
ATOM 1016 C C . LEU A 1 128 ? -15.008 -13.594 -4.844 1 83.56 128 LEU A C 1
ATOM 1018 O O . LEU A 1 128 ? -14.977 -14.492 -5.691 1 83.56 128 LEU A O 1
ATOM 1022 N N . ALA A 1 129 ? -13.992 -12.883 -4.652 1 83 129 ALA A N 1
ATOM 1023 C CA . ALA A 1 129 ? -12.719 -13.055 -5.348 1 83 129 ALA A CA 1
ATOM 1024 C C . ALA A 1 129 ? -12.094 -14.406 -5.016 1 83 129 ALA A C 1
ATOM 1026 O O . ALA A 1 129 ? -11.617 -15.117 -5.906 1 83 129 ALA A O 1
ATOM 1027 N N . ILE A 1 130 ? -12.102 -14.742 -3.785 1 83.94 130 ILE A N 1
ATOM 1028 C CA . ILE A 1 130 ? -11.555 -16.016 -3.342 1 83.94 130 ILE A CA 1
ATOM 1029 C C . ILE A 1 130 ? -12.359 -17.156 -3.953 1 83.94 130 ILE A C 1
ATOM 1031 O O . ILE A 1 130 ? -11.797 -18.172 -4.391 1 83.94 130 ILE A O 1
ATOM 1035 N N . PHE A 1 131 ? -13.617 -16.969 -3.963 1 86.06 131 PHE A N 1
ATOM 1036 C CA . PHE A 1 131 ? -14.508 -17.984 -4.52 1 86.06 131 PHE A CA 1
ATOM 1037 C C . PHE A 1 131 ? -14.227 -18.188 -6.004 1 86.06 131 PHE A C 1
ATOM 1039 O O . PHE A 1 131 ? -14.117 -19.328 -6.469 1 86.06 131 PHE A O 1
ATOM 1046 N N . LYS A 1 132 ? -14.156 -17.078 -6.68 1 84.81 132 LYS A N 1
ATOM 1047 C CA . LYS A 1 132 ? -13.867 -17.141 -8.109 1 84.81 132 LYS A CA 1
ATOM 1048 C C . LYS A 1 132 ? -12.531 -17.844 -8.375 1 84.81 132 LYS A C 1
ATOM 1050 O O . LYS A 1 132 ? -12.43 -18.688 -9.273 1 84.81 132 LYS A O 1
ATOM 1055 N N . LYS A 1 133 ? -11.586 -17.516 -7.629 1 87.62 133 LYS A N 1
ATOM 1056 C CA . LYS A 1 133 ? -10.266 -18.141 -7.738 1 87.62 133 LYS A CA 1
ATOM 1057 C C . LYS A 1 133 ? -10.336 -19.641 -7.484 1 87.62 133 LYS A C 1
ATOM 1059 O O . LYS A 1 133 ? -9.688 -20.422 -8.18 1 87.62 133 LYS A O 1
ATOM 1064 N N . THR A 1 134 ? -11.062 -19.953 -6.504 1 89.75 134 THR A N 1
ATOM 1065 C CA . THR A 1 134 ? -11.234 -21.359 -6.156 1 89.75 134 THR A CA 1
ATOM 1066 C C . THR A 1 134 ? -11.852 -22.125 -7.316 1 89.75 134 THR A C 1
ATOM 1068 O O . THR A 1 134 ? -11.367 -23.203 -7.68 1 89.75 134 THR A O 1
ATOM 1071 N N . VAL A 1 135 ? -12.859 -21.594 -7.828 1 92.06 135 VAL A N 1
ATOM 1072 C CA . VAL A 1 135 ? -13.547 -22.234 -8.945 1 92.06 135 VAL A CA 1
ATOM 1073 C C . VAL A 1 135 ? -12.602 -22.359 -10.133 1 92.06 135 VAL A C 1
ATOM 1075 O O . VAL A 1 135 ? -12.516 -23.406 -10.766 1 92.06 135 VAL A O 1
ATOM 1078 N N . ALA A 1 136 ? -11.859 -21.344 -10.383 1 89.88 136 ALA A N 1
ATOM 1079 C CA . ALA A 1 136 ? -10.945 -21.312 -11.523 1 89.88 136 ALA A CA 1
ATOM 1080 C C . ALA A 1 136 ? -9.875 -22.391 -11.391 1 89.88 136 ALA A C 1
ATOM 1082 O O . ALA A 1 136 ? -9.562 -23.094 -12.352 1 89.88 136 ALA A O 1
ATOM 1083 N N . MET A 1 137 ? -9.336 -22.531 -10.273 1 92.44 137 MET A N 1
ATOM 1084 C CA . MET A 1 137 ? -8.258 -23.484 -10.047 1 92.44 137 MET A CA 1
ATOM 1085 C C . MET A 1 137 ? -8.773 -24.922 -10.195 1 92.44 137 MET A C 1
ATOM 1087 O O . MET A 1 137 ? -8.078 -25.781 -10.727 1 92.44 137 MET A O 1
ATOM 1091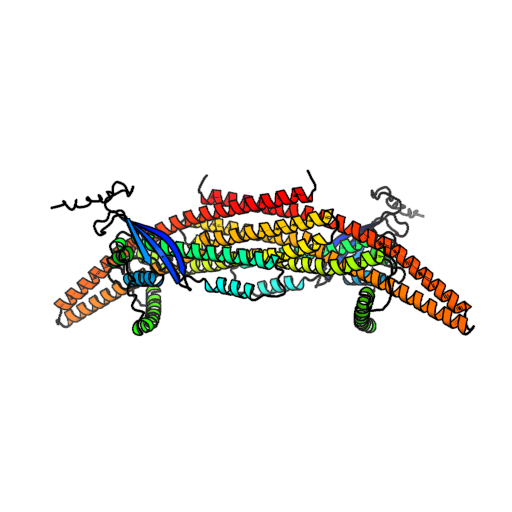 N N . HIS A 1 138 ? -9.953 -25.156 -9.734 1 95.81 138 HIS A N 1
ATOM 1092 C CA . HIS A 1 138 ? -10.547 -26.484 -9.883 1 95.81 138 HIS A CA 1
ATOM 1093 C C . HIS A 1 138 ? -10.867 -26.781 -11.344 1 95.81 138 HIS A C 1
ATOM 1095 O O . HIS A 1 138 ? -10.688 -27.906 -11.805 1 95.81 138 HIS A O 1
ATOM 1101 N N . GLU A 1 139 ? -11.32 -25.766 -11.977 1 96.06 139 GLU A N 1
ATOM 1102 C CA . GLU A 1 139 ? -11.656 -25.922 -13.391 1 96.06 139 GLU A CA 1
ATOM 1103 C C . GLU A 1 139 ? -10.414 -26.203 -14.227 1 96.06 139 GLU A C 1
ATOM 1105 O O . GLU A 1 139 ? -10.43 -27.078 -15.094 1 96.06 139 GLU A O 1
ATOM 1110 N N . VAL A 1 140 ? -9.359 -25.531 -13.945 1 93.62 140 VAL A N 1
ATOM 1111 C CA . VAL A 1 140 ? -8.102 -25.719 -14.672 1 93.62 140 VAL A CA 1
ATOM 1112 C C . VAL A 1 140 ? -7.602 -27.141 -14.492 1 93.62 140 VAL A C 1
ATOM 1114 O O . VAL A 1 140 ? -7.094 -27.75 -15.438 1 93.62 140 VAL A O 1
ATOM 1117 N N . PHE A 1 141 ? -7.699 -27.641 -13.328 1 96.88 141 PHE A N 1
ATOM 1118 C CA . PHE A 1 141 ? -7.289 -29.016 -13.055 1 96.88 141 PHE A CA 1
ATOM 1119 C C . PHE A 1 141 ? -8.016 -30 -13.977 1 96.88 141 PHE A C 1
ATOM 1121 O O . PHE A 1 141 ? -7.379 -30.828 -14.625 1 96.88 141 PHE A O 1
ATOM 1128 N N . LEU A 1 142 ? -9.32 -29.844 -14.055 1 97.69 142 LEU A N 1
ATOM 1129 C CA . LEU A 1 142 ? -10.133 -30.734 -14.875 1 97.69 142 LEU A CA 1
ATOM 1130 C C . LEU A 1 142 ? -9.836 -30.531 -16.359 1 97.69 142 LEU A C 1
ATOM 1132 O O . LEU A 1 142 ? -9.766 -31.484 -17.125 1 97.69 142 LEU A O 1
ATOM 1136 N N . GLN A 1 143 ? -9.664 -29.344 -16.734 1 95.56 143 GLN A N 1
ATOM 1137 C CA . GLN A 1 143 ? -9.406 -29.031 -18.141 1 95.56 143 GLN A CA 1
ATOM 1138 C C . GLN A 1 143 ? -8.055 -29.594 -18.594 1 95.56 143 GLN A C 1
ATOM 1140 O O . GLN A 1 143 ? -7.91 -30.031 -19.734 1 95.56 143 GLN A O 1
ATOM 1145 N N . ARG A 1 144 ? -7.105 -29.562 -17.734 1 95.69 144 ARG A N 1
ATOM 1146 C CA . ARG A 1 144 ? -5.797 -30.141 -18.047 1 95.69 144 ARG A CA 1
ATOM 1147 C C . ARG A 1 144 ? -5.883 -31.641 -18.219 1 95.69 144 ARG A C 1
ATOM 1149 O O . ARG A 1 144 ? -5.25 -32.219 -19.109 1 95.69 144 ARG A O 1
ATOM 1156 N N . LEU A 1 145 ? -6.625 -32.219 -17.375 1 96.75 145 LEU A N 1
ATOM 1157 C CA . LEU A 1 145 ? -6.824 -33.656 -17.5 1 96.75 145 LEU A CA 1
ATOM 1158 C C . LEU A 1 145 ? -7.543 -34 -18.812 1 96.75 145 LEU A C 1
ATOM 1160 O O . LEU A 1 145 ? -7.141 -34.938 -19.516 1 96.75 145 LEU A O 1
ATOM 1164 N N . ALA A 1 146 ? -8.555 -33.25 -19.094 1 96 146 ALA A N 1
ATOM 1165 C CA . ALA A 1 146 ? -9.359 -33.5 -20.281 1 96 146 ALA A CA 1
ATOM 1166 C C . ALA A 1 146 ? -8.547 -33.25 -21.547 1 96 146 ALA A C 1
ATOM 1168 O O . ALA A 1 146 ? -8.805 -33.875 -22.594 1 96 146 ALA A O 1
ATOM 1169 N N . ALA A 1 147 ? -7.586 -32.406 -21.5 1 93.62 147 ALA A N 1
ATOM 1170 C CA . ALA A 1 147 ? -6.797 -32.031 -22.672 1 93.62 147 ALA A CA 1
ATOM 1171 C C . ALA A 1 147 ? -5.641 -33.031 -22.891 1 93.62 147 ALA A C 1
ATOM 1173 O O . ALA A 1 147 ? -5.098 -33.125 -23.984 1 93.62 147 ALA A O 1
ATOM 1174 N N . HIS A 1 148 ? -5.273 -33.688 -21.844 1 94.69 148 HIS A N 1
ATOM 1175 C CA . HIS A 1 148 ? -4.129 -34.562 -21.938 1 94.69 148 HIS A CA 1
ATOM 1176 C C . HIS A 1 148 ? -4.484 -35.844 -22.688 1 94.69 148 HIS A C 1
ATOM 1178 O O . HIS A 1 148 ? -5.48 -36.5 -22.359 1 94.69 148 HIS A O 1
ATOM 1184 N N . PRO A 1 149 ? -3.715 -36.219 -23.609 1 92.25 149 PRO A N 1
ATOM 1185 C CA . PRO A 1 149 ? -4.047 -37.375 -24.469 1 92.25 149 PRO A CA 1
ATOM 1186 C C . PRO A 1 149 ? -4.168 -38.688 -23.688 1 92.25 149 PRO A C 1
ATOM 1188 O O . PRO A 1 149 ? -5.008 -39.531 -24.031 1 92.25 149 PRO A O 1
ATOM 1191 N N . THR A 1 150 ? -3.404 -38.875 -22.672 1 94.81 150 THR A N 1
ATOM 1192 C CA . THR A 1 150 ? -3.391 -40.125 -21.938 1 94.81 150 THR A CA 1
ATOM 1193 C C . THR A 1 150 ? -4.309 -40.062 -20.719 1 94.81 150 THR A C 1
ATOM 1195 O O . THR A 1 150 ? -5.113 -40.938 -20.484 1 94.81 150 THR A O 1
ATOM 1198 N N . LEU A 1 151 ? -4.281 -39 -20 1 95.62 151 LEU A N 1
ATOM 1199 C CA . LEU A 1 151 ? -4.996 -38.875 -18.734 1 95.62 151 LEU A CA 1
ATOM 1200 C C . LEU A 1 151 ? -6.5 -38.812 -18.969 1 95.62 151 LEU A C 1
ATOM 1202 O O . LEU A 1 151 ? -7.289 -39.219 -18.109 1 95.62 151 LEU A O 1
ATOM 1206 N N . ARG A 1 152 ? -6.934 -38.281 -20.078 1 94.5 152 ARG A N 1
ATOM 1207 C CA . ARG A 1 152 ? -8.352 -38.094 -20.375 1 94.5 152 ARG A CA 1
ATOM 1208 C C . ARG A 1 152 ? -9.078 -39.406 -20.5 1 94.5 152 ARG A C 1
ATOM 1210 O O . ARG A 1 152 ? -10.305 -39.469 -20.422 1 94.5 152 ARG A O 1
ATOM 1217 N N . ARG A 1 153 ? -8.344 -40.469 -20.688 1 92.56 153 ARG A N 1
ATOM 1218 C CA . ARG A 1 153 ? -8.938 -41.781 -20.938 1 92.56 153 ARG A CA 1
ATOM 1219 C C . ARG A 1 153 ? -8.984 -42.625 -19.672 1 92.56 153 ARG A C 1
ATOM 1221 O O . ARG A 1 153 ? -9.391 -43.781 -19.703 1 92.56 153 ARG A O 1
ATOM 1228 N N . ASP A 1 154 ? -8.562 -42.094 -18.641 1 94.62 154 ASP A N 1
ATOM 1229 C CA . ASP A 1 154 ? -8.531 -42.812 -17.375 1 94.62 154 ASP A CA 1
ATOM 1230 C C . ASP A 1 154 ? -9.938 -43.156 -16.906 1 94.62 154 ASP A C 1
ATOM 1232 O O . ASP A 1 154 ? -10.844 -42.312 -17 1 94.62 154 ASP A O 1
ATOM 1236 N N . HIS A 1 155 ? -10.062 -44.312 -16.391 1 93 155 HIS A N 1
ATOM 1237 C CA . HIS A 1 155 ? -11.352 -44.781 -15.93 1 93 155 HIS A CA 1
ATOM 1238 C C . HIS A 1 155 ? -11.875 -43.969 -14.766 1 93 155 HIS A C 1
ATOM 1240 O O . HIS A 1 155 ? -13.062 -43.625 -14.719 1 93 155 HIS A O 1
ATOM 1246 N N . ASN A 1 156 ? -11.016 -43.688 -13.812 1 93.94 156 ASN A N 1
ATOM 1247 C CA . ASN A 1 156 ? -11.438 -42.906 -12.656 1 93.94 156 ASN A CA 1
ATOM 1248 C C . ASN A 1 156 ? -11.898 -41.5 -13.047 1 93.94 156 ASN A C 1
ATOM 1250 O O . ASN A 1 156 ? -12.758 -40.906 -12.391 1 93.94 156 ASN A O 1
ATOM 1254 N N . PHE A 1 157 ? -11.289 -40.938 -14.086 1 95.81 157 PHE A N 1
ATOM 1255 C CA . PHE A 1 157 ? -11.719 -39.656 -14.586 1 95.81 157 PHE A CA 1
ATOM 1256 C C . PHE A 1 157 ? -13.133 -39.719 -15.148 1 95.81 157 PHE A C 1
ATOM 1258 O O . PHE A 1 157 ? -13.961 -38.844 -14.883 1 95.81 157 PHE A O 1
ATOM 1265 N N . PHE A 1 158 ? -13.445 -40.75 -15.797 1 93.5 158 PHE A N 1
ATOM 1266 C CA . PHE A 1 158 ? -14.781 -40.969 -16.328 1 93.5 158 PHE A CA 1
ATOM 1267 C C . PHE A 1 158 ? -15.805 -41.062 -15.211 1 93.5 158 PHE A C 1
ATOM 1269 O O . PHE A 1 158 ? -16.875 -40.469 -15.273 1 93.5 158 PHE A O 1
ATOM 1276 N N . VAL A 1 159 ? -15.391 -41.844 -14.234 1 93.12 159 VAL A N 1
ATOM 1277 C CA . VAL A 1 159 ? -16.266 -42 -13.086 1 93.12 159 VAL A CA 1
ATOM 1278 C C . VAL A 1 159 ? -16.5 -40.656 -12.414 1 93.12 159 VAL A C 1
ATOM 1280 O O . VAL A 1 159 ? -17.625 -40.312 -12.055 1 93.12 159 VAL A O 1
ATOM 1283 N N . PHE A 1 160 ? -15.492 -39.875 -12.281 1 95.69 160 PHE A N 1
ATOM 1284 C CA . PHE A 1 160 ? -15.57 -38.562 -11.656 1 95.69 160 PHE A CA 1
ATOM 1285 C C . PHE A 1 160 ? -16.531 -37.656 -12.422 1 95.69 160 PHE A C 1
ATOM 1287 O O . PHE A 1 160 ? -17.297 -36.938 -11.82 1 95.69 160 PHE A O 1
ATOM 1294 N N . LEU A 1 161 ? -16.516 -37.75 -13.727 1 95.25 161 LEU A N 1
ATOM 1295 C CA . LEU A 1 161 ? -17.297 -36.844 -14.57 1 95.25 161 LEU A CA 1
ATOM 1296 C C . LEU A 1 161 ? -18.75 -37.312 -14.672 1 95.25 161 LEU A C 1
ATOM 1298 O O . LEU A 1 161 ? -19.641 -36.469 -14.867 1 95.25 161 LEU A O 1
ATOM 1302 N N . GLU A 1 162 ? -18.984 -38.531 -14.516 1 91.25 162 GLU A N 1
ATOM 1303 C CA . GLU A 1 162 ? -20.312 -39.031 -14.891 1 91.25 162 GLU A CA 1
ATOM 1304 C C . GLU A 1 162 ? -21.047 -39.594 -13.688 1 91.25 162 GLU A C 1
ATOM 1306 O O . GLU A 1 162 ? -22.281 -39.562 -13.617 1 91.25 162 GLU A O 1
ATOM 1311 N N . TYR A 1 163 ? -20.375 -40.156 -12.773 1 89.5 163 TYR A N 1
ATOM 1312 C CA . TYR A 1 163 ? -21.016 -40.844 -11.656 1 89.5 163 TYR A CA 1
ATOM 1313 C C . TYR A 1 163 ? -21.844 -39.844 -10.828 1 89.5 163 TYR A C 1
ATOM 1315 O O . TYR A 1 163 ? -21.281 -38.906 -10.234 1 89.5 163 TYR A O 1
ATOM 1323 N N . GLY A 1 164 ? -23.078 -40 -10.719 1 85.5 164 GLY A N 1
ATOM 1324 C CA . GLY A 1 164 ? -24 -39.062 -10.141 1 85.5 164 GLY A CA 1
ATOM 1325 C C . GLY A 1 164 ? -23.969 -39.031 -8.625 1 85.5 164 GLY A C 1
ATOM 1326 O O . GLY A 1 164 ? -24.469 -38.094 -8 1 85.5 164 GLY A O 1
ATOM 1327 N N . GLN A 1 165 ? -23.391 -40.031 -8.008 1 82.75 165 GLN A N 1
ATOM 1328 C CA . GLN A 1 165 ? -23.391 -40.062 -6.547 1 82.75 165 GLN A CA 1
ATOM 1329 C C . GLN A 1 165 ? -22.031 -39.656 -5.98 1 82.75 165 GLN A C 1
ATOM 1331 O O . GLN A 1 165 ? -21.125 -39.281 -6.73 1 82.75 165 GLN A O 1
ATOM 1336 N N . ASP A 1 166 ? -22 -39.562 -4.621 1 80.12 166 ASP A N 1
ATOM 1337 C CA . ASP A 1 166 ? -20.75 -39.219 -3.949 1 80.12 166 ASP A CA 1
ATOM 1338 C C . ASP A 1 166 ? -19.703 -40.312 -4.125 1 80.12 166 ASP A C 1
ATOM 1340 O O . ASP A 1 166 ? -20.016 -41.5 -4.098 1 80.12 166 ASP A O 1
ATOM 1344 N N . LEU A 1 167 ? -18.656 -39.844 -4.602 1 75.19 167 LEU A N 1
ATOM 1345 C CA . LEU A 1 167 ? -17.547 -40.781 -4.734 1 75.19 167 LEU A CA 1
ATOM 1346 C C . LEU A 1 167 ? -17.016 -41.188 -3.363 1 75.19 167 LEU A C 1
ATOM 1348 O O . LEU A 1 167 ? -17 -40.375 -2.436 1 75.19 167 LEU A O 1
ATOM 1352 N N . SER A 1 168 ? -17.359 -42.406 -2.838 1 64.12 168 SER A N 1
ATOM 1353 C CA . SER A 1 168 ? -16.891 -42.875 -1.536 1 64.12 168 SER A CA 1
ATOM 1354 C C . SER A 1 168 ? -15.406 -42.594 -1.353 1 64.12 168 SER A C 1
ATOM 1356 O O . SER A 1 168 ? -14.562 -43.281 -1.906 1 64.12 168 SER A O 1
ATOM 1358 N N . VAL A 1 169 ? -15.078 -41.312 -1.049 1 63.53 169 VAL A N 1
ATOM 1359 C CA . VAL A 1 169 ? -13.711 -40.938 -0.741 1 63.53 169 VAL A CA 1
ATOM 1360 C C . VAL A 1 169 ? -13.258 -41.594 0.56 1 63.53 169 VAL A C 1
ATOM 1362 O O . VAL A 1 169 ? -13.836 -41.344 1.622 1 63.53 169 VAL A O 1
ATOM 1365 N N . ARG A 1 170 ? -12.914 -42.844 0.565 1 54.97 170 ARG A N 1
ATOM 1366 C CA . ARG A 1 170 ? -12.375 -43.469 1.782 1 54.97 170 ARG A CA 1
ATOM 1367 C C . ARG A 1 170 ? -11.336 -42.531 2.426 1 54.97 170 ARG A C 1
ATOM 1369 O O . ARG A 1 170 ? -10.492 -41.969 1.734 1 54.97 170 ARG A O 1
ATOM 1376 N N . GLY A 1 171 ? -11.781 -41.969 3.516 1 52.12 171 GLY A N 1
ATOM 1377 C CA . GLY A 1 171 ? -10.828 -41.156 4.254 1 52.12 171 GLY A CA 1
ATOM 1378 C C . GLY A 1 171 ? -9.445 -41.781 4.324 1 52.12 171 GLY A C 1
ATOM 1379 O O . GLY A 1 171 ? -9.297 -43 4.18 1 52.12 171 GLY A O 1
ATOM 1380 N N . LYS A 1 172 ? -8.398 -41 4.137 1 53.16 172 LYS A N 1
ATOM 1381 C CA . LYS A 1 172 ? -7.039 -41.531 4.301 1 53.16 172 LYS A CA 1
ATOM 1382 C C . LYS A 1 172 ? -6.922 -42.344 5.578 1 53.16 172 LYS A C 1
ATOM 1384 O O . LYS A 1 172 ? -7.289 -41.875 6.66 1 53.16 172 LYS A O 1
ATOM 1389 N N . ASN A 1 173 ? -6.992 -43.594 5.547 1 53.25 173 ASN A N 1
ATOM 1390 C CA . ASN A 1 173 ? -6.75 -44.469 6.703 1 53.25 173 ASN A CA 1
ATOM 1391 C C . ASN A 1 173 ? -5.398 -44.156 7.348 1 53.25 173 ASN A C 1
ATOM 1393 O O . ASN A 1 173 ? -4.551 -43.5 6.75 1 53.25 173 ASN A O 1
ATOM 1397 N N . ARG A 1 174 ? -5.238 -44.531 8.555 1 50.34 174 ARG A N 1
ATOM 1398 C CA . ARG A 1 174 ? -4.008 -44.406 9.328 1 50.34 174 ARG A CA 1
ATOM 1399 C C . ARG A 1 174 ? -2.785 -44.719 8.477 1 50.34 174 ARG A C 1
ATOM 1401 O O . ARG A 1 174 ? -1.721 -44.125 8.664 1 50.34 174 ARG A O 1
ATOM 1408 N N . LYS A 1 175 ? -2.893 -45.562 7.797 1 46.34 175 LYS A N 1
ATOM 1409 C CA . LYS A 1 175 ? -1.789 -46 6.949 1 46.34 175 LYS A CA 1
ATOM 1410 C C . LYS A 1 175 ? -1.429 -44.938 5.922 1 46.34 175 LYS A C 1
ATOM 1412 O O . LYS A 1 175 ? -0.254 -44.75 5.598 1 46.34 175 LYS A O 1
ATOM 1417 N N . GLU A 1 176 ? -2.453 -44.281 5.57 1 53.84 176 GLU A N 1
ATOM 1418 C CA . GLU A 1 176 ? -2.207 -43.219 4.574 1 53.84 176 GLU A CA 1
ATOM 1419 C C . GLU A 1 176 ? -1.588 -42 5.211 1 53.84 176 GLU A C 1
ATOM 1421 O O . GLU A 1 176 ? -0.785 -41.281 4.582 1 53.84 176 GLU A O 1
ATOM 1426 N N . LEU A 1 177 ? -2.078 -41.781 6.434 1 52.81 177 LEU A N 1
ATOM 1427 C CA . LEU A 1 177 ? -1.431 -40.75 7.23 1 52.81 177 LEU A CA 1
ATOM 1428 C C . LEU A 1 177 ? 0.032 -41.094 7.484 1 52.81 177 LEU A C 1
ATOM 1430 O O . LEU A 1 177 ? 0.897 -40.219 7.449 1 52.81 177 LEU A O 1
ATOM 1434 N N . LEU A 1 178 ? 0.307 -42.312 7.867 1 52.19 178 LEU A N 1
ATOM 1435 C CA . LEU A 1 178 ? 1.678 -42.812 7.965 1 52.19 178 LEU A CA 1
ATOM 1436 C C . LEU A 1 178 ? 2.383 -42.719 6.617 1 52.19 178 LEU A C 1
ATOM 1438 O O . LEU A 1 178 ? 3.592 -42.5 6.559 1 52.19 178 LEU A O 1
ATOM 1442 N N . GLY A 1 179 ? 1.698 -42.844 5.699 1 49.5 179 GLY A N 1
ATOM 1443 C CA . GLY A 1 179 ? 2.168 -42.656 4.332 1 49.5 179 GLY A CA 1
ATOM 1444 C C . GLY A 1 179 ? 2.619 -41.25 4.031 1 49.5 179 GLY A C 1
ATOM 1445 O O . GLY A 1 179 ? 3.564 -41.031 3.268 1 49.5 179 GLY A O 1
ATOM 1446 N N . GLY A 1 180 ? 1.958 -40.344 4.641 1 54.28 180 GLY A N 1
ATOM 1447 C CA . GLY A 1 180 ? 2.418 -38.969 4.535 1 54.28 180 GLY A CA 1
ATOM 1448 C C . GLY A 1 180 ? 3.824 -38.781 5.062 1 54.28 180 GLY A C 1
ATOM 1449 O O . GLY A 1 180 ? 4.637 -38.094 4.438 1 54.28 180 GLY A O 1
ATOM 1450 N N . PHE A 1 181 ? 4.004 -39.406 6.219 1 51.38 181 PHE A N 1
ATOM 1451 C CA . PHE A 1 181 ? 5.348 -39.375 6.789 1 51.38 181 PHE A CA 1
ATOM 1452 C C . PHE A 1 181 ? 6.332 -40.094 5.863 1 51.38 181 PHE A C 1
ATOM 1454 O O . PHE A 1 181 ? 7.441 -39.594 5.637 1 51.38 181 PHE A O 1
ATOM 1461 N N . LEU A 1 182 ? 6.016 -41.188 5.332 1 52.16 182 LEU A N 1
ATOM 1462 C CA . LEU A 1 182 ? 6.863 -41.938 4.418 1 52.16 182 LEU A CA 1
ATOM 1463 C C . LEU A 1 182 ? 7.066 -41.188 3.111 1 52.16 182 LEU A C 1
ATOM 1465 O O . LEU A 1 182 ? 8.156 -41.219 2.535 1 52.16 182 LEU A O 1
ATOM 1469 N N . ARG A 1 183 ? 6.043 -40.531 2.818 1 59.41 183 ARG A N 1
ATOM 1470 C CA . ARG A 1 183 ? 6.141 -39.719 1.607 1 59.41 183 ARG A CA 1
ATOM 1471 C C . ARG A 1 183 ? 7.152 -38.594 1.781 1 59.41 183 ARG A C 1
ATOM 1473 O O . ARG A 1 183 ? 7.895 -38.25 0.852 1 59.41 183 ARG A O 1
ATOM 1480 N N . ASN A 1 184 ? 7.152 -38.125 2.947 1 57.31 184 ASN A N 1
ATOM 1481 C CA . ASN A 1 184 ? 8.148 -37.094 3.225 1 57.31 184 ASN A CA 1
ATOM 1482 C C . ASN A 1 184 ? 9.562 -37.656 3.186 1 57.31 184 ASN A C 1
ATOM 1484 O O . ASN A 1 184 ? 10.484 -37 2.682 1 57.31 184 ASN A O 1
ATOM 1488 N N . ILE A 1 185 ? 9.758 -38.844 3.662 1 51.19 185 ILE A N 1
ATOM 1489 C CA . ILE A 1 185 ? 11.047 -39.531 3.625 1 51.19 185 ILE A CA 1
ATOM 1490 C C . ILE A 1 185 ? 11.414 -39.875 2.18 1 51.19 185 ILE A C 1
ATOM 1492 O O . ILE A 1 185 ? 12.562 -39.688 1.771 1 51.19 185 ILE A O 1
ATOM 1496 N N . VAL A 1 186 ? 10.383 -40.156 1.528 1 56 186 VAL A N 1
ATOM 1497 C CA . VAL A 1 186 ? 10.594 -40.5 0.123 1 56 186 VAL A CA 1
ATOM 1498 C C . VAL A 1 186 ? 10.945 -39.219 -0.659 1 56 186 VAL A C 1
ATOM 1500 O O . VAL A 1 186 ? 11.836 -39.25 -1.512 1 56 186 VAL A O 1
ATOM 1503 N N . LYS A 1 187 ? 10.328 -38.219 -0.179 1 61.12 187 LYS A N 1
ATOM 1504 C CA . LYS A 1 187 ? 10.625 -36.969 -0.852 1 61.12 187 LYS A CA 1
ATOM 1505 C C . LYS A 1 187 ? 12.07 -36.531 -0.611 1 61.12 187 LYS A C 1
ATOM 1507 O O . LYS A 1 187 ? 12.742 -36.062 -1.527 1 61.12 187 LYS A O 1
ATOM 1512 N N . SER A 1 188 ? 12.461 -36.719 0.619 1 58.59 188 SER A N 1
ATOM 1513 C CA . SER A 1 188 ? 13.859 -36.438 0.93 1 58.59 188 SER A CA 1
ATOM 1514 C C . SER A 1 188 ? 14.797 -37.344 0.137 1 58.59 188 SER A C 1
ATOM 1516 O O . SER A 1 188 ? 15.836 -36.875 -0.353 1 58.59 188 SER A O 1
ATOM 1518 N N . ALA A 1 189 ? 14.398 -38.562 0.072 1 56.78 189 ALA A N 1
ATOM 1519 C CA . ALA A 1 189 ? 15.203 -39.5 -0.693 1 56.78 189 ALA A CA 1
ATOM 1520 C C . ALA A 1 189 ? 15.172 -39.156 -2.184 1 56.78 189 ALA A C 1
ATOM 1522 O O . ALA A 1 189 ? 16.188 -39.25 -2.867 1 56.78 189 ALA A O 1
ATOM 1523 N N . ASP A 1 190 ? 14.102 -38.75 -2.562 1 60.16 190 ASP A N 1
ATOM 1524 C CA . ASP A 1 190 ? 13.938 -38.344 -3.955 1 60.16 190 ASP A CA 1
ATOM 1525 C C . ASP A 1 190 ? 14.758 -37.094 -4.262 1 60.16 190 ASP A C 1
ATOM 1527 O O . ASP A 1 190 ? 15.383 -37 -5.324 1 60.16 190 ASP A O 1
ATOM 1531 N N . GLU A 1 191 ? 14.75 -36.281 -3.27 1 64.25 191 GLU A N 1
ATOM 1532 C CA . GLU A 1 191 ? 15.539 -35.062 -3.477 1 64.25 191 GLU A CA 1
ATOM 1533 C C . GLU A 1 191 ? 17.031 -35.406 -3.57 1 64.25 191 GLU A C 1
ATOM 1535 O O . GLU A 1 191 ? 17.75 -34.812 -4.375 1 64.25 191 GLU A O 1
ATOM 1540 N N . ALA A 1 192 ? 17.391 -36.344 -2.818 1 65.94 192 ALA A N 1
ATOM 1541 C CA . ALA A 1 192 ? 18.781 -36.812 -2.863 1 65.94 192 ALA A CA 1
ATOM 1542 C C . ALA A 1 192 ? 19.094 -37.469 -4.199 1 65.94 192 ALA A C 1
ATOM 1544 O O . ALA A 1 192 ? 20.219 -37.406 -4.68 1 65.94 192 ALA A O 1
ATOM 1545 N N . LEU A 1 193 ? 18.125 -38.031 -4.801 1 63.03 193 LEU A N 1
ATOM 1546 C CA . LEU A 1 193 ? 18.297 -38.688 -6.086 1 63.03 193 LEU A CA 1
ATOM 1547 C C . LEU A 1 193 ? 18.547 -37.688 -7.199 1 63.03 193 LEU A C 1
ATOM 1549 O O . LEU A 1 193 ? 19.438 -37.875 -8.023 1 63.03 193 LEU A O 1
ATOM 1553 N N . ILE A 1 194 ? 17.797 -36.625 -7.109 1 65.88 194 ILE A N 1
ATOM 1554 C CA . ILE A 1 194 ? 17.875 -35.688 -8.203 1 65.88 194 ILE A CA 1
ATOM 1555 C C . ILE A 1 194 ? 19.094 -34.781 -8.039 1 65.88 194 ILE A C 1
ATOM 1557 O O . ILE A 1 194 ? 19.688 -34.344 -9.023 1 65.88 194 ILE A O 1
ATOM 1561 N N . THR A 1 195 ? 19.516 -34.719 -6.758 1 64.56 195 THR A N 1
ATOM 1562 C CA . THR A 1 195 ? 20.688 -33.875 -6.523 1 64.56 195 THR A CA 1
ATOM 1563 C C . THR A 1 195 ? 21.969 -34.625 -6.766 1 64.56 195 THR A C 1
ATOM 1565 O O . THR A 1 195 ? 23.062 -34.094 -6.621 1 64.56 195 THR A O 1
ATOM 1568 N N . GLY A 1 196 ? 21.938 -35.906 -7.281 1 58.81 196 GLY A N 1
ATOM 1569 C CA . GLY A 1 196 ? 23.109 -36.688 -7.633 1 58.81 196 GLY A CA 1
ATOM 1570 C C . GLY A 1 196 ? 23.766 -37.375 -6.434 1 58.81 196 GLY A C 1
ATOM 1571 O O . GLY A 1 196 ? 24.781 -38.031 -6.57 1 58.81 196 GLY A O 1
ATOM 1572 N N . MET A 1 197 ? 23.234 -37.188 -5.297 1 54.34 197 MET A N 1
ATOM 1573 C CA . MET A 1 197 ? 23.859 -37.75 -4.105 1 54.34 197 MET A CA 1
ATOM 1574 C C . MET A 1 197 ? 23.734 -39.281 -4.082 1 54.34 197 MET A C 1
ATOM 1576 O O . MET A 1 197 ? 24.469 -39.938 -3.357 1 54.34 197 MET A O 1
ATOM 1580 N N . SER A 1 198 ? 22.828 -39.781 -4.895 1 57.5 198 SER A N 1
ATOM 1581 C CA . SER A 1 198 ? 22.562 -41.219 -4.844 1 57.5 198 SER A CA 1
ATOM 1582 C C . SER A 1 198 ? 23.547 -42 -5.707 1 57.5 198 SER A C 1
ATOM 1584 O O . SER A 1 198 ? 23.562 -43.219 -5.688 1 57.5 198 SER A O 1
ATOM 1586 N N . GLY A 1 199 ? 24.516 -41.312 -6.285 1 65.12 199 GLY A N 1
ATOM 1587 C CA . GLY A 1 199 ? 25.484 -42 -7.109 1 65.12 199 GLY A CA 1
ATOM 1588 C C . GLY A 1 199 ? 24.922 -42.438 -8.453 1 65.12 199 GLY A C 1
ATOM 1589 O O . GLY A 1 199 ? 25.656 -42.969 -9.289 1 65.12 199 GLY A O 1
ATOM 1590 N N . LEU A 1 200 ? 23.609 -42.281 -8.633 1 67.94 200 LEU A N 1
ATOM 1591 C CA . LEU A 1 200 ? 23.031 -42.625 -9.914 1 67.94 200 LEU A CA 1
ATOM 1592 C C . LEU A 1 200 ? 23.391 -41.594 -10.984 1 67.94 200 LEU A C 1
ATOM 1594 O O . LEU A 1 200 ? 23.25 -40.406 -10.766 1 67.94 200 LEU A O 1
ATOM 1598 N N . LYS A 1 201 ? 24.125 -42.031 -11.883 1 67.44 201 LYS A N 1
ATOM 1599 C CA . LYS A 1 201 ? 24.594 -41.125 -12.922 1 67.44 201 LYS A CA 1
ATOM 1600 C C . LYS A 1 201 ? 23.562 -41 -14.047 1 67.44 201 LYS A C 1
ATOM 1602 O O . LYS A 1 201 ? 23.172 -42 -14.656 1 67.44 201 LYS A O 1
ATOM 1607 N N . GLU A 1 202 ? 22.969 -39.969 -14.203 1 72.81 202 GLU A N 1
ATOM 1608 C CA . GLU A 1 202 ? 22.156 -39.656 -15.367 1 72.81 202 GLU A CA 1
ATOM 1609 C C . GLU A 1 202 ? 23 -39.5 -16.625 1 72.81 202 GLU A C 1
ATOM 1611 O O . GLU A 1 202 ? 23.875 -38.656 -16.688 1 72.81 202 GLU A O 1
ATOM 1616 N N . VAL A 1 203 ? 22.703 -40.375 -17.484 1 75.38 203 VAL A N 1
ATOM 1617 C CA . VAL A 1 203 ? 23.578 -40.406 -18.656 1 75.38 203 VAL A CA 1
ATOM 1618 C C . VAL A 1 203 ? 22.922 -39.625 -19.797 1 75.38 203 VAL A C 1
ATOM 1620 O O . VAL A 1 203 ? 23.625 -39.125 -20.688 1 75.38 203 VAL A O 1
ATOM 1623 N N . ASP A 1 204 ? 21.641 -39.375 -19.75 1 88.81 204 ASP A N 1
ATOM 1624 C CA . ASP A 1 204 ? 20.953 -38.688 -20.859 1 88.81 204 ASP A CA 1
ATOM 1625 C C . ASP A 1 204 ? 21.078 -37.156 -20.719 1 88.81 204 ASP A C 1
ATOM 1627 O O . ASP A 1 204 ? 20.656 -36.594 -19.719 1 88.81 204 ASP A O 1
ATOM 1631 N N . GLU A 1 205 ? 21.547 -36.562 -21.719 1 91.5 205 GLU A N 1
ATOM 1632 C CA . GLU A 1 205 ? 21.844 -35.125 -21.719 1 91.5 205 GLU A CA 1
ATOM 1633 C C . GLU A 1 205 ? 20.562 -34.312 -21.562 1 91.5 205 GLU A C 1
ATOM 1635 O O . GLU A 1 205 ? 20.562 -33.281 -20.906 1 91.5 205 GLU A O 1
ATOM 1640 N N . PHE A 1 206 ? 19.547 -34.781 -22.203 1 94.62 206 PHE A N 1
ATOM 1641 C CA . PHE A 1 206 ? 18.281 -34.094 -22.141 1 94.62 206 PHE A CA 1
ATOM 1642 C C . PHE A 1 206 ? 17.781 -34 -20.703 1 94.62 206 PHE A C 1
ATOM 1644 O O . PHE A 1 206 ? 17.422 -32.906 -20.219 1 94.62 206 PHE A O 1
ATOM 1651 N N . PHE A 1 207 ? 17.781 -35.062 -20.031 1 94.25 207 PHE A N 1
ATOM 1652 C CA . PHE A 1 207 ? 17.234 -35.125 -18.688 1 94.25 207 PHE A CA 1
ATOM 1653 C C . PHE A 1 207 ? 18.141 -34.406 -17.703 1 94.25 207 PHE A C 1
ATOM 1655 O O . PHE A 1 207 ? 17.672 -33.812 -16.734 1 94.25 207 PHE A O 1
ATOM 1662 N N . GLU A 1 208 ? 19.406 -34.469 -17.984 1 91.19 208 GLU A N 1
ATOM 1663 C CA . GLU A 1 208 ? 20.328 -33.688 -17.156 1 91.19 208 GLU A CA 1
ATOM 1664 C C . GLU A 1 208 ? 20.078 -32.188 -17.281 1 91.19 208 GLU A C 1
ATOM 1666 O O . GLU A 1 208 ? 20.109 -31.469 -16.281 1 91.19 208 GLU A O 1
ATOM 1671 N N . HIS A 1 209 ? 19.844 -31.766 -18.453 1 91.81 209 HIS A N 1
ATOM 1672 C CA . HIS A 1 209 ? 19.547 -30.359 -18.703 1 91.81 209 HIS A CA 1
ATOM 1673 C C . HIS A 1 209 ? 18.234 -29.953 -18.016 1 91.81 209 HIS A C 1
ATOM 1675 O O . HIS A 1 209 ? 18.172 -28.906 -17.375 1 91.81 209 HIS A O 1
ATOM 1681 N N . GLU A 1 210 ? 17.219 -30.766 -18.172 1 92.62 210 GLU A N 1
ATOM 1682 C CA . GLU A 1 210 ? 15.922 -30.469 -17.578 1 92.62 210 GLU A CA 1
ATOM 1683 C C . GLU A 1 210 ? 16 -30.484 -16.062 1 92.62 210 GLU A C 1
ATOM 1685 O O . GLU A 1 210 ? 15.352 -29.672 -15.391 1 92.62 210 GLU A O 1
ATOM 1690 N N . ARG A 1 211 ? 16.734 -31.422 -15.578 1 91.75 211 ARG A N 1
ATOM 1691 C CA . ARG A 1 211 ? 16.938 -31.5 -14.133 1 91.75 211 ARG A CA 1
ATOM 1692 C C . ARG A 1 211 ? 17.562 -30.219 -13.602 1 91.75 211 ARG A C 1
ATOM 1694 O O . ARG A 1 211 ? 17.094 -29.641 -12.617 1 91.75 211 ARG A O 1
ATOM 1701 N N . THR A 1 212 ? 18.656 -29.781 -14.211 1 90.56 212 THR A N 1
ATOM 1702 C CA . THR A 1 212 ? 19.344 -28.562 -13.797 1 90.56 212 THR A CA 1
ATOM 1703 C C . THR A 1 212 ? 18.422 -27.359 -13.883 1 90.56 212 THR A C 1
ATOM 1705 O O . THR A 1 212 ? 18.391 -26.516 -12.977 1 90.56 212 THR A O 1
ATOM 1708 N N . PHE A 1 213 ? 17.672 -27.344 -14.93 1 92.06 213 PHE A N 1
ATOM 1709 C CA . PHE A 1 213 ? 16.734 -26.25 -15.117 1 92.06 213 PHE A CA 1
ATOM 1710 C C . PHE A 1 213 ? 15.711 -26.219 -13.992 1 92.06 213 PHE A C 1
ATOM 1712 O O . PHE A 1 213 ? 15.492 -25.172 -13.375 1 92.06 213 PHE A O 1
ATOM 1719 N N . LEU A 1 214 ? 15.117 -27.328 -13.727 1 93.5 214 LEU A N 1
ATOM 1720 C CA . LEU A 1 214 ? 14.031 -27.391 -12.758 1 93.5 214 LEU A CA 1
ATOM 1721 C C . LEU A 1 214 ? 14.539 -27.109 -11.344 1 93.5 214 LEU A C 1
ATOM 1723 O O . LEU A 1 214 ? 13.828 -26.516 -10.531 1 93.5 214 LEU A O 1
ATOM 1727 N N . LEU A 1 215 ? 15.75 -27.516 -11.07 1 91.75 215 LEU A N 1
ATOM 1728 C CA . LEU A 1 215 ? 16.328 -27.281 -9.75 1 91.75 215 LEU A CA 1
ATOM 1729 C C . LEU A 1 215 ? 16.562 -25.797 -9.516 1 91.75 215 LEU A C 1
ATOM 1731 O O . LEU A 1 215 ? 16.484 -25.312 -8.383 1 91.75 215 LEU A O 1
ATOM 1735 N N . GLU A 1 216 ? 16.766 -25.062 -10.578 1 91.88 216 GLU A N 1
ATOM 1736 C CA . GLU A 1 216 ? 16.984 -23.625 -10.484 1 91.88 216 GLU A CA 1
ATOM 1737 C C . GLU A 1 216 ? 15.664 -22.859 -10.602 1 91.88 216 GLU A C 1
ATOM 1739 O O . GLU A 1 216 ? 15.445 -21.875 -9.883 1 91.88 216 GLU A O 1
ATOM 1744 N N . TYR A 1 217 ? 14.852 -23.297 -11.438 1 93.25 217 TYR A N 1
ATOM 1745 C CA . TYR A 1 217 ? 13.602 -22.625 -11.758 1 93.25 217 TYR A CA 1
ATOM 1746 C C . TYR A 1 217 ? 12.633 -22.688 -10.586 1 93.25 217 TYR A C 1
ATOM 1748 O O . TYR A 1 217 ? 11.984 -21.688 -10.25 1 93.25 217 TYR A O 1
ATOM 1756 N N . HIS A 1 218 ? 12.516 -23.828 -9.961 1 94.31 218 HIS A N 1
ATOM 1757 C CA . HIS A 1 218 ? 11.484 -24.078 -8.953 1 94.31 218 HIS A CA 1
ATOM 1758 C C . HIS A 1 218 ? 11.617 -23.109 -7.781 1 94.31 218 HIS A C 1
ATOM 1760 O O . HIS A 1 218 ? 10.648 -22.453 -7.406 1 94.31 218 HIS A O 1
ATOM 1766 N N . PRO A 1 219 ? 12.797 -22.984 -7.195 1 94.75 219 PRO A N 1
ATOM 1767 C CA . PRO A 1 219 ? 12.891 -22.016 -6.09 1 94.75 219 PRO A CA 1
ATOM 1768 C C . PRO A 1 219 ? 12.672 -20.578 -6.543 1 94.75 219 PRO A C 1
ATOM 1770 O O . PRO A 1 219 ? 12.141 -19.766 -5.781 1 94.75 219 PRO A O 1
ATOM 1773 N N . ARG A 1 220 ? 13.055 -20.234 -7.703 1 94.56 220 ARG A N 1
ATOM 1774 C CA . ARG A 1 220 ? 12.93 -18.875 -8.203 1 94.56 220 ARG A CA 1
ATOM 1775 C C . ARG A 1 220 ? 11.461 -18.5 -8.406 1 94.56 220 ARG A C 1
ATOM 1777 O O . ARG A 1 220 ? 11.039 -17.406 -8.039 1 94.56 220 ARG A O 1
ATOM 1784 N N . ILE A 1 221 ? 10.758 -19.375 -9.031 1 96 221 ILE A N 1
ATOM 1785 C CA . ILE A 1 221 ? 9.344 -19.094 -9.266 1 96 221 ILE A CA 1
ATOM 1786 C C . ILE A 1 221 ? 8.594 -19.062 -7.941 1 96 221 ILE A C 1
ATOM 1788 O O . ILE A 1 221 ? 7.656 -18.281 -7.773 1 96 221 ILE A O 1
ATOM 1792 N N . ARG A 1 222 ? 8.977 -19.906 -7.02 1 96.69 222 ARG A N 1
ATOM 1793 C CA . ARG A 1 222 ? 8.391 -19.875 -5.684 1 96.69 222 ARG A CA 1
ATOM 1794 C C . ARG A 1 222 ? 8.633 -18.531 -5.012 1 96.69 222 ARG A C 1
ATOM 1796 O O . ARG A 1 222 ? 7.723 -17.953 -4.418 1 96.69 222 ARG A O 1
ATOM 1803 N N . ASP A 1 223 ? 9.82 -18.094 -5.102 1 95.75 223 ASP A N 1
ATOM 1804 C CA . ASP A 1 223 ? 10.164 -16.797 -4.527 1 95.75 223 ASP A CA 1
ATOM 1805 C C . ASP A 1 223 ? 9.359 -15.664 -5.176 1 95.75 223 ASP A C 1
ATOM 1807 O O . ASP A 1 223 ? 8.844 -14.789 -4.484 1 95.75 223 ASP A O 1
ATOM 1811 N N . ALA A 1 224 ? 9.305 -15.672 -6.469 1 96.31 224 ALA A N 1
ATOM 1812 C CA . ALA A 1 224 ? 8.523 -14.672 -7.184 1 96.31 224 ALA A CA 1
ATOM 1813 C C . ALA A 1 224 ? 7.07 -14.672 -6.719 1 96.31 224 ALA A C 1
ATOM 1815 O O . ALA A 1 224 ? 6.453 -13.617 -6.578 1 96.31 224 ALA A O 1
ATOM 1816 N N . CYS A 1 225 ? 6.582 -15.844 -6.535 1 96.88 225 CYS A N 1
ATOM 1817 C CA . CYS A 1 225 ? 5.207 -15.977 -6.059 1 96.88 225 CYS A CA 1
ATOM 1818 C C . CYS A 1 225 ? 5.039 -15.328 -4.691 1 96.88 225 CYS A C 1
ATOM 1820 O O . CYS A 1 225 ? 4.09 -14.578 -4.469 1 96.88 225 CYS A O 1
ATOM 1822 N N . LEU A 1 226 ? 5.93 -15.586 -3.77 1 97.06 226 LEU A N 1
ATOM 1823 C CA . LEU A 1 226 ? 5.875 -15.039 -2.42 1 97.06 226 LEU A CA 1
ATOM 1824 C C . LEU A 1 226 ? 5.941 -13.516 -2.453 1 97.06 226 LEU A C 1
ATOM 1826 O O . LEU A 1 226 ? 5.207 -12.836 -1.724 1 97.06 226 LEU A O 1
ATOM 1830 N N . ARG A 1 227 ? 6.801 -13.023 -3.258 1 96.5 227 ARG A N 1
ATOM 1831 C CA . ARG A 1 227 ? 6.953 -11.578 -3.369 1 96.5 227 ARG A CA 1
ATOM 1832 C C . ARG A 1 227 ? 5.711 -10.945 -3.982 1 96.5 227 ARG A C 1
ATOM 1834 O O . ARG A 1 227 ? 5.301 -9.852 -3.582 1 96.5 227 ARG A O 1
ATOM 1841 N N . ALA A 1 228 ? 5.191 -11.594 -4.988 1 96.88 228 ALA A N 1
ATOM 1842 C CA . ALA A 1 228 ? 3.957 -11.102 -5.598 1 96.88 228 ALA A CA 1
ATOM 1843 C C . ALA A 1 228 ? 2.828 -11.023 -4.574 1 96.88 228 ALA A C 1
ATOM 1845 O O . ALA A 1 228 ? 2.072 -10.055 -4.547 1 96.88 228 ALA A O 1
ATOM 1846 N N . ASP A 1 229 ? 2.732 -11.961 -3.723 1 95.5 229 ASP A N 1
ATOM 1847 C CA . ASP A 1 229 ? 1.717 -11.984 -2.674 1 95.5 229 ASP A CA 1
ATOM 1848 C C . ASP A 1 229 ? 1.863 -10.781 -1.743 1 95.5 229 ASP A C 1
ATOM 1850 O O . ASP A 1 229 ? 0.866 -10.211 -1.301 1 95.5 229 ASP A O 1
ATOM 1854 N N . ARG A 1 230 ? 3.01 -10.477 -1.484 1 96.31 230 ARG A N 1
ATOM 1855 C CA . ARG A 1 230 ? 3.266 -9.344 -0.605 1 96.31 230 ARG A CA 1
ATOM 1856 C C . ARG A 1 230 ? 2.781 -8.039 -1.236 1 96.31 230 ARG A C 1
ATOM 1858 O O . ARG A 1 230 ? 2.213 -7.188 -0.552 1 96.31 230 ARG A O 1
ATOM 1865 N N . VAL A 1 231 ? 3.084 -7.891 -2.459 1 97 231 VAL A N 1
ATOM 1866 C CA . VAL A 1 231 ? 2.652 -6.699 -3.178 1 97 231 VAL A CA 1
ATOM 1867 C C . VAL A 1 231 ? 1.128 -6.605 -3.158 1 97 231 VAL A C 1
ATOM 1869 O O . VAL A 1 231 ? 0.567 -5.531 -2.945 1 97 231 VAL A O 1
ATOM 1872 N N . MET A 1 232 ? 0.475 -7.707 -3.398 1 94.25 232 MET A N 1
ATOM 1873 C CA . MET A 1 232 ? -0.985 -7.719 -3.371 1 94.25 232 MET A CA 1
ATOM 1874 C C . MET A 1 232 ? -1.506 -7.34 -1.987 1 94.25 232 MET A C 1
ATOM 1876 O O . MET A 1 232 ? -2.484 -6.602 -1.869 1 94.25 232 MET A O 1
ATOM 1880 N N . HIS A 1 233 ? -0.878 -7.836 -1.016 1 94 233 HIS A N 1
ATOM 1881 C CA . HIS A 1 233 ? -1.256 -7.496 0.351 1 94 233 HIS A CA 1
ATOM 1882 C C . HIS A 1 233 ? -1.094 -6.004 0.612 1 94 233 HIS A C 1
ATOM 1884 O O . HIS A 1 233 ? -1.945 -5.383 1.254 1 94 233 HIS A O 1
ATOM 1890 N N . SER A 1 234 ? -0.036 -5.469 0.14 1 96.75 234 SER A N 1
ATOM 1891 C CA . SER A 1 234 ? 0.206 -4.039 0.306 1 96.75 234 SER A CA 1
ATOM 1892 C C . SER A 1 234 ? -0.884 -3.215 -0.369 1 96.75 234 SER A C 1
ATOM 1894 O O . SER A 1 234 ? -1.306 -2.184 0.16 1 96.75 234 SER A O 1
ATOM 1896 N N . HIS A 1 235 ? -1.281 -3.617 -1.55 1 96.31 235 HIS A N 1
ATOM 1897 C CA . HIS A 1 235 ? -2.393 -2.949 -2.217 1 96.31 235 HIS A CA 1
ATOM 1898 C C . HIS A 1 235 ? -3.652 -2.984 -1.359 1 96.31 235 HIS A C 1
ATOM 1900 O O . HIS A 1 235 ? -4.371 -1.986 -1.262 1 96.31 235 HIS A O 1
ATOM 1906 N N . LYS A 1 236 ? -3.924 -4.066 -0.773 1 91.12 236 LYS A N 1
ATOM 1907 C CA . LYS A 1 236 ? -5.105 -4.207 0.075 1 91.12 236 LYS A CA 1
ATOM 1908 C C . LYS A 1 236 ? -5 -3.318 1.312 1 91.12 236 LYS A C 1
ATOM 1910 O O . LYS A 1 236 ? -5.992 -2.723 1.738 1 91.12 236 LYS A O 1
ATOM 1915 N N . CYS A 1 237 ? -3.865 -3.264 1.868 1 93.81 237 CYS A N 1
ATOM 1916 C CA . CYS A 1 237 ? -3.637 -2.398 3.02 1 93.81 237 CYS A CA 1
ATOM 1917 C C . CYS A 1 237 ? -3.887 -0.938 2.662 1 93.81 237 CYS A C 1
ATOM 1919 O O . CYS A 1 237 ? -4.504 -0.202 3.436 1 93.81 237 CYS A O 1
ATOM 1921 N N . LEU A 1 238 ? -3.387 -0.616 1.573 1 96.31 238 LEU A N 1
ATOM 1922 C CA . LEU A 1 238 ? -3.598 0.749 1.103 1 96.31 238 LEU A CA 1
ATOM 1923 C C . LEU A 1 238 ? -5.086 1.039 0.931 1 96.31 238 LEU A C 1
ATOM 1925 O O . LEU A 1 238 ? -5.57 2.086 1.366 1 96.31 238 LEU A O 1
ATOM 1929 N N . ALA A 1 239 ? -5.762 0.112 0.32 1 93.5 239 ALA A N 1
ATOM 1930 C CA . ALA A 1 239 ? -7.207 0.258 0.16 1 93.5 239 ALA A CA 1
ATOM 1931 C C . ALA A 1 239 ? -7.898 0.4 1.513 1 93.5 239 ALA A C 1
ATOM 1933 O O . ALA A 1 239 ? -8.766 1.258 1.687 1 93.5 239 ALA A O 1
ATOM 1934 N N . ASP A 1 240 ? -7.535 -0.337 2.453 1 89.75 240 ASP A N 1
ATOM 1935 C CA . ASP A 1 240 ? -8.109 -0.309 3.793 1 89.75 240 ASP A CA 1
ATOM 1936 C C . ASP A 1 240 ? -7.855 1.033 4.473 1 89.75 240 ASP A C 1
ATOM 1938 O O . ASP A 1 240 ? -8.703 1.53 5.215 1 89.75 240 ASP A O 1
ATOM 1942 N N . ASP A 1 241 ? -6.715 1.568 4.219 1 94.31 241 ASP A N 1
ATOM 1943 C CA . ASP A 1 241 ? -6.348 2.826 4.863 1 94.31 241 ASP A CA 1
ATOM 1944 C C . ASP A 1 241 ? -7.09 4.004 4.23 1 94.31 241 ASP A C 1
ATOM 1946 O O . ASP A 1 241 ? -7.168 5.082 4.82 1 94.31 241 ASP A O 1
ATOM 1950 N N . TYR A 1 242 ? -7.609 3.824 3.039 1 94.75 242 TYR A N 1
ATOM 1951 C CA . TYR A 1 242 ? -8.406 4.867 2.406 1 94.75 242 TYR A CA 1
ATOM 1952 C C . TYR A 1 242 ? -9.75 5.027 3.111 1 94.75 242 TYR A C 1
ATOM 1954 O O . TYR A 1 242 ? -10.375 6.09 3.035 1 94.75 242 TYR A O 1
ATOM 1962 N N . ILE A 1 243 ? -10.195 4.016 3.826 1 91 243 ILE A N 1
ATOM 1963 C CA . ILE A 1 243 ? -11.5 4.047 4.469 1 91 243 ILE A CA 1
ATOM 1964 C C . ILE A 1 243 ? -11.5 5.07 5.602 1 91 243 ILE A C 1
ATOM 1966 O O . ILE A 1 243 ? -12.266 6.035 5.578 1 91 243 ILE A O 1
ATOM 1970 N N . PRO A 1 244 ? -10.57 4.941 6.539 1 93.19 244 PRO A N 1
ATOM 1971 C CA . PRO A 1 244 ? -10.617 5.898 7.648 1 93.19 244 PRO A CA 1
ATOM 1972 C C . PRO A 1 244 ? -10.32 7.328 7.203 1 93.19 244 PRO A C 1
ATOM 1974 O O . PRO A 1 244 ? -10.859 8.281 7.77 1 93.19 244 PRO A O 1
ATOM 1977 N N . ILE A 1 245 ? -9.438 7.531 6.27 1 95.88 245 ILE A N 1
ATOM 1978 C CA . ILE A 1 245 ? -9.125 8.898 5.867 1 95.88 245 ILE A CA 1
ATOM 1979 C C . ILE A 1 245 ? -10.336 9.516 5.176 1 95.88 245 ILE A C 1
ATOM 1981 O O . ILE A 1 245 ? -10.602 10.711 5.328 1 95.88 245 ILE A O 1
ATOM 1985 N N . SER A 1 246 ? -10.977 8.719 4.32 1 94.38 246 SER A N 1
ATOM 1986 C CA . SER A 1 246 ? -12.211 9.211 3.713 1 94.38 246 SER A CA 1
ATOM 1987 C C . SER A 1 246 ? -13.211 9.656 4.773 1 94.38 246 SER A C 1
ATOM 1989 O O . SER A 1 246 ? -13.781 10.742 4.68 1 94.38 246 SER A O 1
ATOM 1991 N N . ALA A 1 247 ? -13.391 8.867 5.809 1 92.75 247 ALA A N 1
ATOM 1992 C CA . ALA A 1 247 ? -14.305 9.195 6.895 1 92.75 247 ALA A CA 1
ATOM 1993 C C . ALA A 1 247 ? -13.852 10.438 7.645 1 92.75 247 ALA A C 1
ATOM 1995 O O . ALA A 1 247 ? -14.664 11.305 7.973 1 92.75 247 ALA A O 1
ATOM 1996 N N . ALA A 1 248 ? -12.602 10.508 7.906 1 94.75 248 ALA A N 1
ATOM 1997 C CA . ALA A 1 248 ? -12.055 11.641 8.656 1 94.75 248 ALA A CA 1
ATOM 1998 C C . ALA A 1 248 ? -12.219 12.945 7.883 1 94.75 248 ALA A C 1
ATOM 2000 O O . ALA A 1 248 ? -12.594 13.969 8.461 1 94.75 248 ALA A O 1
ATOM 2001 N N . LEU A 1 249 ? -11.953 12.891 6.602 1 95.31 249 LEU A N 1
ATOM 2002 C CA . LEU A 1 249 ? -12.094 14.078 5.766 1 95.31 249 LEU A CA 1
ATOM 2003 C C . LEU A 1 249 ? -13.555 14.484 5.645 1 95.31 249 LEU A C 1
ATOM 2005 O O . LEU A 1 249 ? -13.875 15.68 5.625 1 95.31 249 LEU A O 1
ATOM 2009 N N . SER A 1 250 ? -14.422 13.516 5.531 1 92.88 250 SER A N 1
ATOM 2010 C CA . SER A 1 250 ? -15.852 13.805 5.52 1 92.88 250 SER A CA 1
ATOM 2011 C C . SER A 1 250 ? -16.281 14.492 6.805 1 92.88 250 SER A C 1
ATOM 2013 O O . SER A 1 250 ? -17.062 15.453 6.77 1 92.88 250 SER A O 1
ATOM 2015 N N . SER A 1 251 ? -15.789 14 7.906 1 92.81 251 SER A N 1
ATOM 2016 C CA . SER A 1 251 ? -16.094 14.594 9.203 1 92.81 251 SER A CA 1
ATOM 2017 C C . SER A 1 251 ? -15.555 16.016 9.297 1 92.81 251 SER A C 1
ATOM 2019 O O . SER A 1 251 ? -16.234 16.906 9.812 1 92.81 251 SER A O 1
ATOM 2021 N N . LEU A 1 252 ? -14.391 16.219 8.789 1 92.31 252 LEU A N 1
ATOM 2022 C CA . LEU A 1 252 ? -13.773 17.531 8.797 1 92.31 252 LEU A CA 1
ATOM 2023 C C . LEU A 1 252 ? -14.562 18.516 7.93 1 92.31 252 LEU A C 1
ATOM 2025 O O . LEU A 1 252 ? -14.742 19.672 8.305 1 92.31 252 LEU A O 1
ATOM 2029 N N . GLY A 1 253 ? -15.023 18.031 6.793 1 90.69 253 GLY A N 1
ATOM 2030 C CA . GLY A 1 253 ? -15.773 18.859 5.871 1 90.69 253 GLY A CA 1
ATOM 2031 C C . GLY A 1 253 ? -17.094 19.344 6.438 1 90.69 253 GLY A C 1
ATOM 2032 O O . GLY A 1 253 ? -17.531 20.469 6.164 1 90.69 253 GLY A O 1
ATOM 2033 N N . THR A 1 254 ? -17.734 18.594 7.277 1 87 254 THR A N 1
ATOM 2034 C CA . THR A 1 254 ? -19.047 18.922 7.805 1 87 254 THR A CA 1
ATOM 2035 C C . THR A 1 254 ? -18.969 20.109 8.766 1 87 254 THR A C 1
ATOM 2037 O O . THR A 1 254 ? -19.969 20.781 9.023 1 87 254 THR A O 1
ATOM 2040 N N . GLN A 1 255 ? -17.766 20.484 9.219 1 79.44 255 GLN A N 1
ATOM 2041 C CA . GLN A 1 255 ? -17.594 21.547 10.195 1 79.44 255 GLN A CA 1
ATOM 2042 C C . GLN A 1 255 ? -17.125 22.828 9.523 1 79.44 255 GLN A C 1
ATOM 2044 O O . GLN A 1 255 ? -17.078 23.891 10.156 1 79.44 255 GLN A O 1
ATOM 2049 N N . GLU A 1 256 ? -16.844 22.719 8.273 1 75 256 GLU A N 1
ATOM 2050 C CA . GLU A 1 256 ? -16.188 23.844 7.613 1 75 256 GLU A CA 1
ATOM 2051 C C . GLU A 1 256 ? -17.203 24.719 6.871 1 75 256 GLU A C 1
ATOM 2053 O O . GLU A 1 256 ? -18.375 24.375 6.785 1 75 256 GLU A O 1
ATOM 2058 N N . VAL A 1 257 ? -16.703 25.844 6.578 1 74.31 257 VAL A N 1
ATOM 2059 C CA . VAL A 1 257 ? -17.484 26.75 5.73 1 74.31 257 VAL A CA 1
ATOM 2060 C C . VAL A 1 257 ? -17.766 26.078 4.391 1 74.31 257 VAL A C 1
ATOM 2062 O O . VAL A 1 257 ? -17.109 25.094 4.02 1 74.31 257 VAL A O 1
ATOM 2065 N N . ASN A 1 258 ? -18.656 26.609 3.723 1 75.12 258 ASN A N 1
ATOM 2066 C CA . ASN A 1 258 ? -19.266 25.953 2.566 1 75.12 258 ASN A CA 1
ATOM 2067 C C . ASN A 1 258 ? -18.203 25.562 1.537 1 75.12 258 ASN A C 1
ATOM 2069 O O . ASN A 1 258 ? -18.203 24.422 1.066 1 75.12 258 ASN A O 1
ATOM 2073 N N . GLN A 1 259 ? -17.297 26.453 1.211 1 78 259 GLN A N 1
ATOM 2074 C CA . GLN A 1 259 ? -16.328 26.141 0.164 1 78 259 GLN A CA 1
ATOM 2075 C C . GLN A 1 259 ? -15.398 25 0.596 1 78 259 GLN A C 1
ATOM 2077 O O . GLN A 1 259 ? -15.148 24.078 -0.174 1 78 259 GLN A O 1
ATOM 2082 N N . LEU A 1 260 ? -14.938 25 1.77 1 86.69 260 LEU A N 1
ATOM 2083 C CA . LEU A 1 260 ? -14.039 23.969 2.273 1 86.69 260 LEU A CA 1
ATOM 2084 C C . LEU A 1 260 ? -14.789 22.656 2.492 1 86.69 260 LEU A C 1
ATOM 2086 O O . LEU A 1 260 ? -14.227 21.578 2.307 1 86.69 260 LEU A O 1
ATOM 2090 N N . LYS A 1 261 ? -16.062 22.891 2.826 1 89.31 261 LYS A N 1
ATOM 2091 C CA . LYS A 1 261 ? -16.891 21.703 2.998 1 89.31 261 LYS A CA 1
ATOM 2092 C C . LYS A 1 261 ? -16.953 20.891 1.712 1 89.31 261 LYS A C 1
ATOM 2094 O O . LYS A 1 261 ? -16.734 19.672 1.729 1 89.31 261 LYS A O 1
ATOM 2099 N N . MET A 1 262 ? -17.156 21.531 0.623 1 89.69 262 MET A N 1
ATOM 2100 C CA . MET A 1 262 ? -17.266 20.859 -0.665 1 89.69 262 MET A CA 1
ATOM 2101 C C . MET A 1 262 ? -15.93 20.219 -1.058 1 89.69 262 MET A C 1
ATOM 2103 O O . MET A 1 262 ? -15.906 19.094 -1.572 1 89.69 262 MET A O 1
ATOM 2107 N N . SER A 1 263 ? -14.883 20.922 -0.81 1 91.44 263 SER A N 1
ATOM 2108 C CA . SER A 1 263 ? -13.562 20.422 -1.175 1 91.44 263 SER A CA 1
ATOM 2109 C C . SER A 1 263 ? -13.219 19.156 -0.393 1 91.44 263 SER A C 1
ATOM 2111 O O . SER A 1 263 ? -12.758 18.172 -0.969 1 91.44 263 SER A O 1
ATOM 2113 N N . PHE A 1 264 ? -13.5 19.172 0.902 1 93.69 264 PHE A N 1
ATOM 2114 C CA . PHE A 1 264 ? -13.172 18.031 1.739 1 93.69 264 PHE A CA 1
ATOM 2115 C C . PHE A 1 264 ? -14.078 16.844 1.425 1 93.69 264 PHE A C 1
ATOM 2117 O O . PHE A 1 264 ? -13.641 15.695 1.423 1 93.69 264 PHE A O 1
ATOM 2124 N N . LEU A 1 265 ? -15.32 17.156 1.196 1 93.69 265 LEU A N 1
ATOM 2125 C CA . LEU A 1 265 ? -16.25 16.078 0.844 1 93.69 265 LEU A CA 1
ATOM 2126 C C . LEU A 1 265 ? -15.859 15.445 -0.486 1 93.69 265 LEU A C 1
ATOM 2128 O O . LEU A 1 265 ? -15.969 14.227 -0.651 1 93.69 265 LEU A O 1
ATOM 2132 N N . LYS A 1 266 ? -15.438 16.281 -1.373 1 93.69 266 LYS A N 1
ATOM 2133 C CA . LYS A 1 266 ? -15.008 15.742 -2.664 1 93.69 266 LYS A CA 1
ATOM 2134 C C . LYS A 1 266 ? -13.742 14.898 -2.518 1 93.69 266 LYS A C 1
ATOM 2136 O O . LYS A 1 266 ? -13.594 13.867 -3.186 1 93.69 266 LYS A O 1
ATOM 2141 N N . LEU A 1 267 ? -12.859 15.352 -1.71 1 95 267 LEU A N 1
ATOM 2142 C CA . LEU A 1 267 ? -11.664 14.57 -1.452 1 95 267 LEU A CA 1
ATOM 2143 C C . LEU A 1 267 ? -12.016 13.242 -0.782 1 95 267 LEU A C 1
ATOM 2145 O O . LEU A 1 267 ? -11.406 12.211 -1.076 1 95 267 LEU A O 1
ATOM 2149 N N . ALA A 1 268 ? -12.93 13.328 0.159 1 95.12 268 ALA A N 1
ATOM 2150 C CA . ALA A 1 268 ? -13.398 12.109 0.814 1 95.12 268 ALA A CA 1
ATOM 2151 C C . ALA A 1 268 ? -13.961 11.125 -0.203 1 95.12 268 ALA A C 1
ATOM 2153 O O . ALA A 1 268 ? -13.664 9.93 -0.148 1 95.12 268 ALA A O 1
ATOM 2154 N N . GLU A 1 269 ? -14.711 11.602 -1.1 1 95.44 269 GLU A N 1
ATOM 2155 C CA . GLU A 1 269 ? -15.273 10.773 -2.164 1 95.44 269 GLU A CA 1
ATOM 2156 C C . GLU A 1 269 ? -14.172 10.188 -3.043 1 95.44 269 GLU A C 1
ATOM 2158 O O . GLU A 1 269 ? -14.266 9.031 -3.471 1 95.44 269 GLU A O 1
ATOM 2163 N N . LEU A 1 270 ? -13.219 11 -3.328 1 96.38 270 LEU A N 1
ATOM 2164 C CA . LEU A 1 270 ? -12.094 10.523 -4.121 1 96.38 270 LEU A CA 1
ATOM 2165 C C . LEU A 1 270 ? -11.438 9.32 -3.459 1 96.38 270 LEU A C 1
ATOM 2167 O O . LEU A 1 270 ? -11.188 8.305 -4.113 1 96.38 270 LEU A O 1
ATOM 2171 N N . PHE A 1 271 ? -11.164 9.414 -2.182 1 96 271 PHE A N 1
ATOM 2172 C CA . PHE A 1 271 ? -10.484 8.328 -1.482 1 96 271 PHE A CA 1
ATOM 2173 C C . PHE A 1 271 ? -11.359 7.082 -1.448 1 96 271 PHE A C 1
ATOM 2175 O O . PHE A 1 271 ? -10.859 5.957 -1.505 1 96 271 PHE A O 1
ATOM 2182 N N . GLU A 1 272 ? -12.664 7.277 -1.355 1 93.56 272 GLU A N 1
ATOM 2183 C CA . GLU A 1 272 ? -13.578 6.145 -1.406 1 93.56 272 GLU A CA 1
ATOM 2184 C C . GLU A 1 272 ? -13.516 5.441 -2.762 1 93.56 272 GLU A C 1
ATOM 2186 O O . GLU A 1 272 ? -13.508 4.211 -2.83 1 93.56 272 GLU A O 1
ATOM 2191 N N . ARG A 1 273 ? -13.523 6.219 -3.766 1 95.56 273 ARG A N 1
ATOM 2192 C CA . ARG A 1 273 ? -13.453 5.645 -5.105 1 95.56 273 ARG A CA 1
ATOM 2193 C C . ARG A 1 273 ? -12.094 4.992 -5.352 1 95.56 273 ARG A C 1
ATOM 2195 O O . ARG A 1 273 ? -12.016 3.943 -5.996 1 95.56 273 ARG A O 1
ATOM 2202 N N . LEU A 1 274 ? -11.055 5.633 -4.84 1 96.12 274 LEU A N 1
ATOM 2203 C CA . LEU A 1 274 ? -9.719 5.055 -4.969 1 96.12 274 LEU A CA 1
ATOM 2204 C C . LEU A 1 274 ? -9.625 3.736 -4.207 1 96.12 274 LEU A C 1
ATOM 2206 O O . LEU A 1 274 ? -8.914 2.82 -4.633 1 96.12 274 LEU A O 1
ATOM 2210 N N . ARG A 1 275 ? -10.289 3.703 -3.092 1 94.25 275 ARG A N 1
ATOM 2211 C CA . ARG A 1 275 ? -10.328 2.471 -2.312 1 94.25 275 ARG A CA 1
ATOM 2212 C C . ARG A 1 275 ? -10.85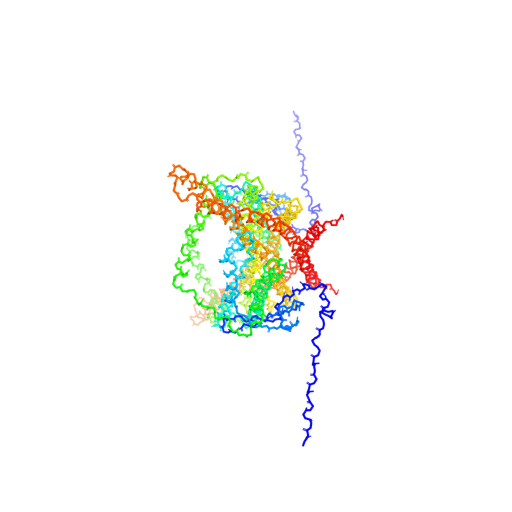9 1.311 -3.15 1 94.25 275 ARG A C 1
ATOM 2214 O O . ARG A 1 275 ? -10.25 0.24 -3.195 1 94.25 275 ARG A O 1
ATOM 2221 N N . LYS A 1 276 ? -11.938 1.499 -3.807 1 91.12 276 LYS A N 1
ATOM 2222 C CA . LYS A 1 276 ? -12.539 0.467 -4.641 1 91.12 276 LYS A CA 1
ATOM 2223 C C . LYS A 1 276 ? -11.617 0.073 -5.789 1 91.12 276 LYS A C 1
ATOM 2225 O O . LYS A 1 276 ? -11.453 -1.113 -6.082 1 91.12 276 LYS A O 1
ATOM 2230 N N . LEU A 1 277 ? -11.062 1.07 -6.348 1 94.31 277 LEU A N 1
ATOM 2231 C CA . LEU A 1 277 ? -10.156 0.829 -7.465 1 94.31 277 LEU A CA 1
ATOM 2232 C C . LEU A 1 277 ? -8.938 0.028 -7.012 1 94.31 277 LEU A C 1
ATOM 2234 O O . LEU A 1 277 ? -8.531 -0.923 -7.68 1 94.31 277 LEU A O 1
ATOM 2238 N N . GLU A 1 278 ? -8.352 0.431 -5.887 1 94.25 278 GLU A N 1
ATOM 2239 C CA . GLU A 1 278 ? -7.188 -0.265 -5.348 1 94.25 278 GLU A CA 1
ATOM 2240 C C . GLU A 1 278 ? -7.516 -1.717 -5.012 1 94.25 278 GLU A C 1
ATOM 2242 O O . GLU A 1 278 ? -6.676 -2.604 -5.176 1 94.25 278 GLU A O 1
ATOM 2247 N N . GLY A 1 279 ? -8.68 -1.952 -4.531 1 90.44 279 GLY A N 1
ATOM 2248 C CA . GLY A 1 279 ? -9.141 -3.312 -4.293 1 90.44 279 GLY A CA 1
ATOM 2249 C C . GLY A 1 279 ? -9.203 -4.152 -5.555 1 90.44 279 GLY A C 1
ATOM 2250 O O . GLY A 1 279 ? -8.82 -5.324 -5.547 1 90.44 279 GLY A O 1
ATOM 2251 N N . ARG A 1 280 ? -9.633 -3.592 -6.594 1 90.56 280 ARG A N 1
ATOM 2252 C CA . ARG A 1 280 ? -9.703 -4.289 -7.875 1 90.56 280 ARG A CA 1
ATOM 2253 C C . ARG A 1 280 ? -8.305 -4.578 -8.414 1 90.56 280 ARG A C 1
ATOM 2255 O O . ARG A 1 280 ? -8.062 -5.648 -8.969 1 90.56 280 ARG A O 1
ATOM 2262 N N . VAL A 1 281 ? -7.434 -3.561 -8.281 1 94.19 281 VAL A N 1
ATOM 2263 C CA . VAL A 1 281 ? -6.047 -3.754 -8.688 1 94.19 281 VAL A CA 1
ATOM 2264 C C . VAL A 1 281 ? -5.465 -4.973 -7.98 1 94.19 281 VAL A C 1
ATOM 2266 O O . VAL A 1 281 ? -4.875 -5.848 -8.625 1 94.19 281 VAL A O 1
ATOM 2269 N N . ALA A 1 282 ? -5.641 -5.039 -6.688 1 93.31 282 ALA A N 1
ATOM 2270 C CA . ALA A 1 282 ? -5.121 -6.148 -5.891 1 93.31 282 ALA A CA 1
ATOM 2271 C C . ALA A 1 282 ? -5.703 -7.48 -6.359 1 93.31 282 ALA A C 1
ATOM 2273 O O . ALA A 1 282 ? -4.973 -8.461 -6.527 1 93.31 282 ALA A O 1
ATOM 2274 N N . SER A 1 283 ? -6.977 -7.516 -6.602 1 88.25 283 SER A N 1
ATOM 2275 C CA . SER A 1 283 ? -7.668 -8.742 -6.992 1 88.25 283 SER A CA 1
ATOM 2276 C C . SER A 1 283 ? -7.207 -9.219 -8.359 1 88.25 283 SER A C 1
ATOM 2278 O O . SER A 1 283 ? -6.965 -10.414 -8.562 1 88.25 283 SER A O 1
ATOM 2280 N N . ASP A 1 284 ? -7.09 -8.312 -9.266 1 90.81 284 ASP A N 1
ATOM 2281 C CA . ASP A 1 284 ? -6.688 -8.68 -10.617 1 90.81 284 ASP A CA 1
ATOM 2282 C C . ASP A 1 284 ? -5.223 -9.117 -10.656 1 90.81 284 ASP A C 1
ATOM 2284 O O . ASP A 1 284 ? -4.859 -10.023 -11.406 1 90.81 284 ASP A O 1
ATOM 2288 N N . GLN A 1 285 ? -4.375 -8.453 -9.898 1 93.56 285 GLN A N 1
ATOM 2289 C CA . GLN A 1 285 ? -2.986 -8.883 -9.797 1 93.56 285 GLN A CA 1
ATOM 2290 C C . GLN A 1 285 ? -2.889 -10.273 -9.172 1 93.56 285 GLN A C 1
ATOM 2292 O O . GLN A 1 285 ? -2.066 -11.094 -9.594 1 93.56 285 GLN A O 1
ATOM 2297 N N . ASP A 1 286 ? -3.662 -10.469 -8.203 1 91.5 286 ASP A N 1
ATOM 2298 C CA . ASP A 1 286 ? -3.676 -11.781 -7.562 1 91.5 286 ASP A CA 1
ATOM 2299 C C . ASP A 1 286 ? -4.082 -12.875 -8.555 1 91.5 286 ASP A C 1
ATOM 2301 O O . ASP A 1 286 ? -3.422 -13.906 -8.641 1 91.5 286 ASP A O 1
ATOM 2305 N N . LEU A 1 287 ? -5.062 -12.602 -9.312 1 88.56 287 LEU A N 1
ATOM 2306 C CA . LEU A 1 287 ? -5.621 -13.57 -10.258 1 88.56 287 LEU A CA 1
ATOM 2307 C C . LEU A 1 287 ? -4.652 -13.828 -11.406 1 88.56 287 LEU A C 1
ATOM 2309 O O . LEU A 1 287 ? -4.43 -14.977 -11.789 1 88.56 287 LEU A O 1
ATOM 2313 N N . LYS A 1 288 ? -4.086 -12.75 -11.93 1 92.81 288 LYS A N 1
ATOM 2314 C CA . LYS A 1 288 ? -3.344 -12.891 -13.18 1 92.81 288 LYS A CA 1
ATOM 2315 C C . LYS A 1 288 ? -1.859 -13.125 -12.914 1 92.81 288 LYS A C 1
ATOM 2317 O O . LYS A 1 288 ? -1.152 -13.672 -13.766 1 92.81 288 LYS A O 1
ATOM 2322 N N . LEU A 1 289 ? -1.405 -12.742 -11.773 1 95.12 289 LEU A N 1
ATOM 2323 C CA . LEU A 1 289 ? 0.027 -12.867 -11.531 1 95.12 289 LEU A CA 1
ATOM 2324 C C . LEU A 1 289 ? 0.298 -13.859 -10.406 1 95.12 289 LEU A C 1
ATOM 2326 O O . LEU A 1 289 ? 0.858 -14.938 -10.641 1 95.12 289 LEU A O 1
ATOM 2330 N N . SER A 1 290 ? -0.171 -13.555 -9.203 1 94.06 290 SER A N 1
ATOM 2331 C CA . SER A 1 290 ? 0.133 -14.398 -8.055 1 94.06 290 SER A CA 1
ATOM 2332 C C . SER A 1 290 ? -0.388 -15.82 -8.258 1 94.06 290 SER A C 1
ATOM 2334 O O . SER A 1 290 ? 0.335 -16.797 -8.031 1 94.06 290 SER A O 1
ATOM 2336 N N . ASP A 1 291 ? -1.535 -16 -8.727 1 91.06 291 ASP A N 1
ATOM 2337 C CA . ASP A 1 291 ? -2.117 -17.328 -8.922 1 91.06 291 ASP A CA 1
ATOM 2338 C C . ASP A 1 291 ? -1.382 -18.094 -10.023 1 91.06 291 ASP A C 1
ATOM 2340 O O . ASP A 1 291 ? -1.198 -19.297 -9.93 1 91.06 291 ASP A O 1
ATOM 2344 N N . MET A 1 292 ? -1.068 -17.375 -11.07 1 93.38 292 MET A N 1
ATOM 2345 C CA . MET A 1 292 ? -0.288 -18 -12.141 1 93.38 292 MET A CA 1
ATOM 2346 C C . MET A 1 292 ? 1.043 -18.516 -11.609 1 93.38 292 MET A C 1
ATOM 2348 O O . MET A 1 292 ? 1.402 -19.672 -11.844 1 93.38 292 MET A O 1
ATOM 2352 N N . LEU A 1 293 ? 1.737 -17.672 -10.883 1 96.19 293 LEU A N 1
ATOM 2353 C CA . LEU A 1 293 ? 3.023 -18.062 -10.32 1 96.19 293 LEU A CA 1
ATOM 2354 C C . LEU A 1 293 ? 2.855 -19.234 -9.352 1 96.19 293 LEU A C 1
ATOM 2356 O O . LEU A 1 293 ? 3.658 -20.172 -9.352 1 96.19 293 LEU A O 1
ATOM 2360 N N . ARG A 1 294 ? 1.82 -19.188 -8.586 1 94.75 294 ARG A N 1
ATOM 2361 C CA . ARG A 1 294 ? 1.532 -20.25 -7.633 1 94.75 294 ARG A CA 1
ATOM 2362 C C . ARG A 1 294 ? 1.262 -21.578 -8.352 1 94.75 294 ARG A C 1
ATOM 2364 O O . ARG A 1 294 ? 1.762 -22.625 -7.945 1 94.75 294 ARG A O 1
ATOM 2371 N N . TYR A 1 295 ? 0.491 -21.469 -9.344 1 94.56 295 TYR A N 1
ATOM 2372 C CA . TYR A 1 295 ? 0.192 -22.672 -10.125 1 94.56 295 TYR A CA 1
ATOM 2373 C C . TYR A 1 295 ? 1.467 -23.281 -10.688 1 94.56 295 TYR A C 1
ATOM 2375 O O . TYR A 1 295 ? 1.673 -24.5 -10.586 1 94.56 295 TYR A O 1
ATOM 2383 N N . TYR A 1 296 ? 2.283 -22.547 -11.227 1 95.56 296 TYR A N 1
ATOM 2384 C CA . TYR A 1 296 ? 3.447 -23.094 -11.906 1 95.56 296 TYR A CA 1
ATOM 2385 C C . TYR A 1 296 ? 4.547 -23.453 -10.914 1 95.56 296 TYR A C 1
ATOM 2387 O O . TYR A 1 296 ? 5.48 -24.188 -11.242 1 95.56 296 TYR A O 1
ATOM 2395 N N . THR A 1 297 ? 4.449 -22.891 -9.719 1 96.69 297 THR A N 1
ATOM 2396 C CA . THR A 1 297 ? 5.27 -23.453 -8.648 1 96.69 297 THR A CA 1
ATOM 2397 C C . THR A 1 297 ? 4.895 -24.906 -8.375 1 96.69 297 THR A C 1
ATOM 2399 O O . THR A 1 297 ? 5.766 -25.766 -8.312 1 96.69 297 THR A O 1
ATOM 2402 N N . ARG A 1 298 ? 3.617 -25.172 -8.32 1 95.69 298 ARG A N 1
ATOM 2403 C CA . ARG A 1 298 ? 3.129 -26.516 -8.078 1 95.69 298 ARG A CA 1
ATOM 2404 C C . ARG A 1 298 ? 3.383 -27.422 -9.289 1 95.69 298 ARG A C 1
ATOM 2406 O O . ARG A 1 298 ? 3.746 -28.578 -9.133 1 95.69 298 ARG A O 1
ATOM 2413 N N . ASP A 1 299 ? 3.193 -26.828 -10.398 1 95.62 299 ASP A N 1
ATOM 2414 C CA . ASP A 1 299 ? 3.408 -27.578 -11.625 1 95.62 299 ASP A CA 1
ATOM 2415 C C . ASP A 1 299 ? 4.879 -27.953 -11.789 1 95.62 299 ASP A C 1
ATOM 2417 O O . ASP A 1 299 ? 5.195 -29.047 -12.281 1 95.62 299 ASP A O 1
ATOM 2421 N N . SER A 1 300 ? 5.75 -27.047 -11.422 1 95.62 300 SER A N 1
ATOM 2422 C CA . SER A 1 300 ? 7.172 -27.344 -11.484 1 95.62 300 SER A CA 1
ATOM 2423 C C . SER A 1 300 ? 7.551 -28.438 -10.477 1 95.62 300 SER A C 1
ATOM 2425 O O . SER A 1 300 ? 8.438 -29.25 -10.742 1 95.62 300 SER A O 1
ATOM 2427 N N . GLN A 1 301 ? 6.895 -28.438 -9.367 1 94.5 301 GLN A N 1
ATOM 2428 C CA . GLN A 1 301 ? 7.109 -29.531 -8.422 1 94.5 301 GLN A CA 1
ATOM 2429 C C . GLN A 1 301 ? 6.66 -30.859 -9.008 1 94.5 301 GLN A C 1
ATOM 2431 O O . GLN A 1 301 ? 7.332 -31.875 -8.82 1 94.5 301 GLN A O 1
ATOM 2436 N N . ALA A 1 302 ? 5.551 -30.859 -9.672 1 94.31 302 ALA A N 1
ATOM 2437 C CA . ALA A 1 302 ? 5.074 -32.062 -10.336 1 94.31 302 ALA A CA 1
ATOM 2438 C C . ALA A 1 302 ? 6.082 -32.562 -11.375 1 94.31 302 ALA A C 1
ATOM 2440 O O . ALA A 1 302 ? 6.285 -33.75 -11.531 1 94.31 302 ALA A O 1
ATOM 2441 N N . ALA A 1 303 ? 6.676 -31.641 -12.055 1 95.06 303 ALA A N 1
ATOM 2442 C CA . ALA A 1 303 ? 7.703 -31.984 -13.031 1 95.06 303 ALA A CA 1
ATOM 2443 C C . ALA A 1 303 ? 8.93 -32.594 -12.344 1 95.06 303 ALA A C 1
ATOM 2445 O O . ALA A 1 303 ? 9.523 -33.531 -12.844 1 95.06 303 ALA A O 1
ATOM 2446 N N . LYS A 1 304 ? 9.32 -32 -11.281 1 93.31 304 LYS A N 1
ATOM 2447 C CA . LYS A 1 304 ? 10.43 -32.562 -10.5 1 93.31 304 LYS A CA 1
ATOM 2448 C C . LYS A 1 304 ? 10.109 -34 -10.039 1 93.31 304 LYS A C 1
ATOM 2450 O O . LYS A 1 304 ? 10.969 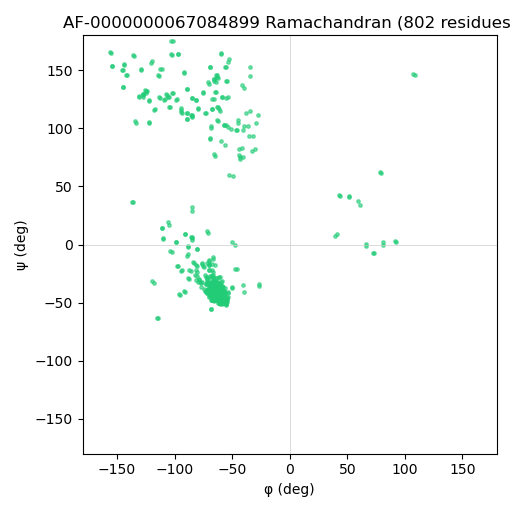-34.875 -10.086 1 93.31 304 LYS A O 1
ATOM 2455 N N . ASP A 1 305 ? 8.914 -34.188 -9.578 1 91.5 305 ASP A N 1
ATOM 2456 C CA . ASP A 1 305 ? 8.492 -35.5 -9.133 1 91.5 305 ASP A CA 1
ATOM 2457 C C . ASP A 1 305 ? 8.602 -36.531 -10.258 1 91.5 305 ASP A C 1
ATOM 2459 O O . ASP A 1 305 ? 8.945 -37.688 -10.016 1 91.5 305 ASP A O 1
ATOM 2463 N N . LEU A 1 306 ? 8.234 -36.062 -11.469 1 93.69 306 LEU A N 1
ATOM 2464 C CA . LEU A 1 306 ? 8.398 -36.938 -12.625 1 93.69 306 LEU A CA 1
ATOM 2465 C C . LEU A 1 306 ? 9.852 -37.375 -12.773 1 93.69 306 LEU A C 1
ATOM 2467 O O . LEU A 1 306 ? 10.133 -38.562 -13.031 1 93.69 306 LEU A O 1
ATOM 2471 N N . LEU A 1 307 ? 10.766 -36.469 -12.602 1 92.38 307 LEU A N 1
ATOM 2472 C CA . LEU A 1 307 ? 12.188 -36.781 -12.711 1 92.38 307 LEU A CA 1
ATOM 2473 C C . LEU A 1 307 ? 12.609 -37.781 -11.625 1 92.38 307 LEU A C 1
ATOM 2475 O O . LEU A 1 307 ? 13.414 -38.688 -11.883 1 92.38 307 LEU A O 1
ATOM 2479 N N . TYR A 1 308 ? 12 -37.594 -10.445 1 88.81 308 TYR A N 1
ATOM 2480 C CA . TYR A 1 308 ? 12.281 -38.531 -9.352 1 88.81 308 TYR A CA 1
ATOM 2481 C C . TYR A 1 308 ? 11.812 -39.938 -9.703 1 88.81 308 TYR A C 1
ATOM 2483 O O . TYR A 1 308 ? 12.539 -40.906 -9.5 1 88.81 308 TYR A O 1
ATOM 2491 N N . ARG A 1 309 ? 10.672 -40.031 -10.242 1 90.88 309 ARG A N 1
ATOM 2492 C CA . ARG A 1 309 ? 10.117 -41.344 -10.594 1 90.88 309 ARG A CA 1
ATOM 2493 C C . ARG A 1 309 ? 10.938 -42 -11.695 1 90.88 309 ARG A C 1
ATOM 2495 O O . ARG A 1 309 ? 11.148 -43.219 -11.68 1 90.88 309 ARG A O 1
ATOM 2502 N N . ARG A 1 310 ? 11.375 -41.188 -12.602 1 92.25 310 ARG A N 1
ATOM 2503 C CA . ARG A 1 310 ? 12.211 -41.75 -13.672 1 92.25 310 ARG A CA 1
ATOM 2504 C C . ARG A 1 310 ? 13.531 -42.281 -13.109 1 92.25 310 ARG A C 1
ATOM 2506 O O . ARG A 1 310 ? 14 -43.344 -13.516 1 92.25 310 ARG A O 1
ATOM 2513 N N . LEU A 1 311 ? 14.125 -41.562 -12.211 1 89.56 311 LEU A N 1
ATOM 2514 C CA . LEU A 1 311 ? 15.391 -41.969 -11.617 1 89.56 311 LEU A CA 1
ATOM 2515 C C . LEU A 1 311 ? 15.211 -43.25 -10.797 1 89.56 311 LEU A C 1
ATOM 2517 O O . LEU A 1 311 ? 16.109 -44.094 -10.742 1 89.56 311 LEU A O 1
ATOM 2521 N N . ARG A 1 312 ? 14.109 -43.375 -10.188 1 88.81 312 ARG A N 1
ATOM 2522 C CA . ARG A 1 312 ? 13.812 -44.625 -9.461 1 88.81 312 ARG A CA 1
ATOM 2523 C C . ARG A 1 312 ? 13.719 -45.812 -10.414 1 88.81 312 ARG A C 1
ATOM 2525 O O . ARG A 1 312 ? 14.195 -46.906 -10.094 1 88.81 312 ARG A O 1
ATOM 2532 N N . ALA A 1 313 ? 13.07 -45.562 -11.508 1 91.12 313 ALA A N 1
ATOM 2533 C CA . ALA A 1 313 ? 12.984 -46.625 -12.508 1 91.12 313 ALA A CA 1
ATOM 2534 C C . ALA A 1 313 ? 14.375 -47 -13.023 1 91.12 313 ALA A C 1
ATOM 2536 O O . ALA A 1 313 ? 14.648 -48.156 -13.289 1 91.12 313 ALA A O 1
ATOM 2537 N N . LEU A 1 314 ? 15.195 -46 -13.18 1 90.81 314 LEU A N 1
ATOM 2538 C CA . LEU A 1 314 ? 16.562 -46.281 -13.586 1 90.81 314 LEU A CA 1
ATOM 2539 C C . LEU A 1 314 ? 17.297 -47.094 -12.531 1 90.81 314 LEU A C 1
ATOM 2541 O O . LEU A 1 314 ? 18.031 -48.031 -12.859 1 90.81 314 LEU A O 1
ATOM 2545 N N . ALA A 1 315 ? 17.141 -46.75 -11.312 1 88.81 315 ALA A N 1
ATOM 2546 C CA . ALA A 1 315 ? 17.766 -47.469 -10.211 1 88.81 315 ALA A CA 1
ATOM 2547 C C . ALA A 1 315 ? 17.281 -48.938 -10.195 1 88.81 315 ALA A C 1
ATOM 2549 O O . ALA A 1 315 ? 18.078 -49.844 -9.961 1 88.81 315 ALA A O 1
ATOM 2550 N N . ASP A 1 316 ? 16 -49.125 -10.398 1 91.56 316 ASP A N 1
ATOM 2551 C CA . ASP A 1 316 ? 15.445 -50.469 -10.461 1 91.56 316 ASP A CA 1
ATOM 2552 C C . ASP A 1 316 ? 16.078 -51.281 -11.594 1 91.56 316 ASP A C 1
ATOM 2554 O O . ASP A 1 316 ? 16.375 -52.438 -11.43 1 91.56 316 ASP A O 1
ATOM 2558 N N . TYR A 1 317 ? 16.25 -50.625 -12.719 1 93.75 317 TYR A N 1
ATOM 2559 C CA . TYR A 1 317 ? 16.859 -51.25 -13.875 1 93.75 317 TYR A CA 1
ATOM 2560 C C . TYR A 1 317 ? 18.297 -51.656 -13.578 1 93.75 317 TYR A C 1
ATOM 2562 O O . TYR A 1 317 ? 18.719 -52.781 -13.883 1 93.75 317 TYR A O 1
ATOM 2570 N N . GLU A 1 318 ? 19.016 -50.75 -12.945 1 91.88 318 GLU A N 1
ATOM 2571 C CA . GLU A 1 318 ? 20.406 -51.031 -12.602 1 91.88 318 GLU A CA 1
ATOM 2572 C C . GLU A 1 318 ? 20.5 -52.156 -11.578 1 91.88 318 GLU A C 1
ATOM 2574 O O . GLU A 1 318 ? 21.375 -53.031 -11.688 1 91.88 318 GLU A O 1
ATOM 2579 N N . ASN A 1 319 ? 19.672 -52.125 -10.656 1 93.06 319 ASN A N 1
ATOM 2580 C CA . ASN A 1 319 ? 19.641 -53.188 -9.648 1 93.06 319 ASN A CA 1
ATOM 2581 C C . ASN A 1 319 ? 19.297 -54.531 -10.273 1 93.06 319 ASN A C 1
ATOM 2583 O O . ASN A 1 319 ? 19.859 -55.562 -9.898 1 93.06 319 ASN A O 1
ATOM 2587 N N . ALA A 1 320 ? 18.312 -54.469 -11.203 1 95.75 320 ALA A N 1
ATOM 2588 C CA . ALA A 1 320 ? 17.938 -55.719 -11.898 1 95.75 320 ALA A CA 1
ATOM 2589 C C . ALA A 1 320 ? 19.109 -56.219 -12.75 1 95.75 320 ALA A C 1
ATOM 2591 O O . ALA A 1 320 ? 19.281 -57.438 -12.883 1 95.75 320 ALA A O 1
ATOM 2592 N N . SER A 1 321 ? 19.875 -55.312 -13.289 1 94.88 321 SER A N 1
ATOM 2593 C CA . SER A 1 321 ? 21.047 -55.688 -14.07 1 94.88 321 SER A CA 1
ATOM 2594 C C . SER A 1 321 ? 22.125 -56.312 -13.188 1 94.88 321 SER A C 1
ATOM 2596 O O . SER A 1 321 ? 22.75 -57.312 -13.578 1 94.88 321 SER A O 1
ATOM 2598 N N . LYS A 1 322 ? 22.328 -55.812 -12.031 1 95 322 LYS A N 1
ATOM 2599 C CA . LYS A 1 322 ? 23.281 -56.375 -11.086 1 95 322 LYS A CA 1
ATOM 2600 C C . LYS A 1 322 ? 22.844 -57.781 -10.625 1 95 322 LYS A C 1
ATOM 2602 O O . LYS A 1 322 ? 23.672 -58.656 -10.461 1 95 322 LYS A O 1
ATOM 2607 N N . ALA A 1 323 ? 21.578 -57.906 -10.43 1 95.75 323 ALA A N 1
ATOM 2608 C CA . ALA A 1 323 ? 21.016 -59.188 -10 1 95.75 323 ALA A CA 1
ATOM 2609 C C . ALA A 1 323 ? 21.172 -60.25 -11.086 1 95.75 323 ALA A C 1
ATOM 2611 O O . ALA A 1 323 ? 21.406 -61.406 -10.789 1 95.75 323 ALA A O 1
ATOM 2612 N N . LEU A 1 324 ? 20.984 -59.812 -12.32 1 96.75 324 LEU A N 1
ATOM 2613 C CA . LEU A 1 324 ? 21.156 -60.75 -13.438 1 96.75 324 LEU A CA 1
ATOM 2614 C C . LEU A 1 324 ? 22.609 -61.219 -13.531 1 96.75 324 LEU A C 1
ATOM 2616 O O . LEU A 1 324 ? 22.875 -62.406 -13.758 1 96.75 324 LEU A O 1
ATOM 2620 N N . ASP A 1 325 ? 23.531 -60.312 -13.336 1 96.25 325 ASP A N 1
ATOM 2621 C CA . ASP A 1 325 ? 24.953 -60.656 -13.352 1 96.25 325 ASP A CA 1
ATOM 2622 C C . ASP A 1 325 ? 25.281 -61.656 -12.242 1 96.25 325 ASP A C 1
ATOM 2624 O O . ASP A 1 325 ? 26.031 -62.594 -12.469 1 96.25 325 ASP A O 1
ATOM 2628 N N . LYS A 1 326 ? 24.75 -61.406 -11.117 1 95.69 326 LYS A N 1
ATOM 2629 C CA . LYS A 1 326 ? 24.969 -62.312 -9.992 1 95.69 326 LYS A CA 1
ATOM 2630 C C . LYS A 1 326 ? 24.359 -63.688 -10.273 1 95.69 326 LYS A C 1
ATOM 2632 O O . LYS A 1 326 ? 24.922 -64.75 -9.898 1 95.69 326 LYS A O 1
ATOM 2637 N N . ALA A 1 327 ? 23.203 -63.719 -10.867 1 96.31 327 ALA A N 1
ATOM 2638 C CA . ALA A 1 327 ? 22.531 -65 -11.211 1 96.31 327 ALA A CA 1
ATOM 2639 C C . ALA A 1 327 ? 23.328 -65.75 -12.258 1 96.31 327 ALA A C 1
ATOM 2641 O O . ALA A 1 327 ? 23.391 -67 -12.203 1 96.31 327 ALA A O 1
ATOM 2642 N N . ARG A 1 328 ? 23.859 -65 -13.234 1 95.94 328 ARG A N 1
ATOM 2643 C CA . ARG A 1 328 ? 24.688 -65.625 -14.266 1 95.94 328 ARG A CA 1
ATOM 2644 C C . ARG A 1 328 ? 25.953 -66.25 -13.672 1 95.94 328 ARG A C 1
ATOM 2646 O O . ARG A 1 328 ? 26.375 -67.312 -14.062 1 95.94 328 ARG A O 1
ATOM 2653 N N . THR A 1 329 ? 26.547 -65.562 -12.656 1 95.31 329 THR A N 1
ATOM 2654 C CA . THR A 1 329 ? 27.766 -66 -12.008 1 95.31 329 THR A CA 1
ATOM 2655 C C . THR A 1 329 ? 27.484 -67.312 -11.188 1 95.31 329 THR A C 1
ATOM 2657 O O . THR A 1 329 ? 28.297 -68.188 -11.172 1 95.31 329 THR A O 1
ATOM 2660 N N . ARG A 1 330 ? 26.375 -67.375 -10.578 1 94.69 330 ARG A N 1
ATOM 2661 C CA . ARG A 1 330 ? 26 -68.5 -9.734 1 94.69 330 ARG A CA 1
ATOM 2662 C C . ARG A 1 330 ? 25.297 -69.562 -10.547 1 94.69 330 ARG A C 1
ATOM 2664 O O . ARG A 1 330 ? 25.094 -70.688 -10.062 1 94.69 330 ARG A O 1
ATOM 2671 N N . ASN A 1 331 ? 24.969 -69.25 -11.75 1 92.38 331 ASN A N 1
ATOM 2672 C CA . ASN A 1 331 ? 24.234 -70.125 -12.656 1 92.38 331 ASN A CA 1
ATOM 2673 C C . ASN A 1 331 ? 22.953 -70.688 -12.023 1 92.38 331 ASN A C 1
ATOM 2675 O O . ASN A 1 331 ? 22.656 -71.875 -12.062 1 92.38 331 ASN A O 1
ATOM 2679 N N . ARG A 1 332 ? 22.172 -69.812 -11.266 1 93.12 332 ARG A N 1
ATOM 2680 C CA . ARG A 1 332 ? 20.906 -70.062 -10.602 1 93.12 332 ARG A CA 1
ATOM 2681 C C . ARG A 1 332 ? 19.844 -69.062 -10.969 1 93.12 332 ARG A C 1
ATOM 2683 O O . ARG A 1 332 ? 20.109 -67.812 -10.898 1 93.12 332 ARG A O 1
ATOM 2690 N N . GLU A 1 333 ? 18.656 -69.5 -11.422 1 93.81 333 GLU A N 1
ATOM 2691 C CA . GLU A 1 333 ? 17.484 -68.625 -11.656 1 93.81 333 GLU A CA 1
ATOM 2692 C C . GLU A 1 333 ? 17.781 -67.562 -12.695 1 93.81 333 GLU A C 1
ATOM 2694 O O . GLU A 1 333 ? 17.375 -66.438 -12.539 1 93.81 333 GLU A O 1
ATOM 2699 N N . VAL A 1 334 ? 18.641 -67.875 -13.766 1 95.19 334 VAL A N 1
ATOM 2700 C CA . VAL A 1 334 ? 19.094 -66.938 -14.773 1 95.19 334 VAL A CA 1
ATOM 2701 C C . VAL A 1 334 ? 17.922 -66.438 -15.625 1 95.19 334 VAL A C 1
ATOM 2703 O O . VAL A 1 334 ? 17.797 -65.25 -15.938 1 95.19 334 VAL A O 1
ATOM 2706 N N . ARG A 1 335 ? 17.031 -67.375 -15.93 1 95.31 335 ARG A N 1
ATOM 2707 C CA . ARG A 1 335 ? 15.891 -67 -16.781 1 95.31 335 ARG A CA 1
ATOM 2708 C C . ARG A 1 335 ? 14.961 -66 -16.094 1 95.31 335 ARG A C 1
ATOM 2710 O O . ARG A 1 335 ? 14.484 -65.062 -16.719 1 95.31 335 ARG A O 1
ATOM 2717 N N . ALA A 1 336 ? 14.773 -66.25 -14.859 1 95.44 336 ALA A N 1
ATOM 2718 C CA . ALA A 1 336 ? 13.922 -65.375 -14.086 1 95.44 336 ALA A CA 1
ATOM 2719 C C . ALA A 1 336 ? 14.555 -64 -13.953 1 95.44 336 ALA A C 1
ATOM 2721 O O . ALA A 1 336 ? 13.859 -62.969 -14.047 1 95.44 336 ALA A O 1
ATOM 2722 N N . ALA A 1 337 ? 15.812 -63.875 -13.711 1 95.94 337 ALA A N 1
ATOM 2723 C CA . ALA A 1 337 ? 16.531 -62.625 -13.586 1 95.94 337 ALA A CA 1
ATOM 2724 C C . ALA A 1 337 ? 16.547 -61.875 -14.914 1 95.94 337 ALA A C 1
ATOM 2726 O O . ALA A 1 337 ? 16.484 -60.625 -14.938 1 95.94 337 ALA A O 1
ATOM 2727 N N . GLU A 1 338 ? 16.672 -62.562 -15.953 1 96.56 338 GLU A N 1
ATOM 2728 C CA . GLU A 1 338 ? 16.672 -61.969 -17.281 1 96.56 338 GLU A CA 1
ATOM 2729 C C . GLU A 1 338 ? 15.32 -61.344 -17.609 1 96.56 338 GLU A C 1
ATOM 2731 O O . GLU A 1 338 ? 15.242 -60.25 -18.172 1 96.56 338 GLU A O 1
ATOM 2736 N N . SER A 1 339 ? 14.305 -62.125 -17.312 1 96.69 339 SER A N 1
ATOM 2737 C CA . SER A 1 339 ? 12.961 -61.594 -17.531 1 96.69 339 SER A CA 1
ATOM 2738 C C . SER A 1 339 ? 12.695 -60.344 -16.703 1 96.69 339 SER A C 1
ATOM 2740 O O . SER A 1 339 ? 12.094 -59.406 -17.203 1 96.69 339 SER A O 1
ATOM 2742 N N . HIS A 1 340 ? 13.172 -60.375 -15.523 1 96.12 340 HIS A N 1
ATOM 2743 C CA . HIS A 1 340 ? 12.984 -59.219 -14.648 1 96.12 340 HIS A CA 1
ATOM 2744 C C . HIS A 1 340 ? 13.766 -58 -15.148 1 96.12 340 HIS A C 1
ATOM 2746 O O . HIS A 1 340 ? 13.273 -56.875 -15.117 1 96.12 340 HIS A O 1
ATOM 2752 N N . GLN A 1 341 ? 14.984 -58.156 -15.484 1 96.88 341 GLN A N 1
ATOM 2753 C CA . GLN A 1 341 ? 15.797 -57.062 -16.016 1 96.88 341 GLN A CA 1
ATOM 2754 C C . GLN A 1 341 ? 15.172 -56.469 -17.281 1 96.88 341 GLN A C 1
ATOM 2756 O O . GLN A 1 341 ? 15.188 -55.25 -17.469 1 96.88 341 GLN A O 1
ATOM 2761 N N . GLN A 1 342 ? 14.617 -57.375 -18.109 1 97.06 342 GLN A N 1
ATOM 2762 C CA . GLN A 1 342 ? 13.977 -56.906 -19.328 1 97.06 342 GLN A CA 1
ATOM 2763 C C . GLN A 1 342 ? 12.734 -56.094 -19.031 1 97.06 342 GLN A C 1
ATOM 2765 O O . GLN A 1 342 ? 12.469 -55.094 -19.703 1 97.06 342 GLN A O 1
ATOM 2770 N N . LEU A 1 343 ? 12.078 -56.562 -18.031 1 96.12 343 LEU A N 1
ATOM 2771 C CA . LEU A 1 343 ? 10.883 -55.844 -17.625 1 96.12 343 LEU A CA 1
ATOM 2772 C C . LEU A 1 343 ? 11.242 -54.469 -17.094 1 96.12 343 LEU A C 1
ATOM 2774 O O . LEU A 1 343 ? 10.594 -53.469 -17.438 1 96.12 343 LEU A O 1
ATOM 2778 N N . CYS A 1 344 ? 12.227 -54.406 -16.266 1 95.44 344 CYS A N 1
ATOM 2779 C CA . CYS A 1 344 ? 12.672 -53.125 -15.711 1 95.44 344 CYS A CA 1
ATOM 2780 C C . CYS A 1 344 ? 13.203 -52.219 -16.812 1 95.44 344 CYS A C 1
ATOM 2782 O O . CYS A 1 344 ? 12.984 -51 -16.766 1 95.44 344 CYS A O 1
ATOM 2784 N N . CYS A 1 345 ? 13.898 -52.75 -17.75 1 95.88 345 CYS A N 1
ATOM 2785 C CA . CYS A 1 345 ? 14.438 -52 -18.859 1 95.88 345 CYS A CA 1
ATOM 2786 C C . CYS A 1 345 ? 13.312 -51.375 -19.703 1 95.88 345 CYS A C 1
ATOM 2788 O O . CYS A 1 345 ? 13.352 -50.219 -20.031 1 95.88 345 CYS A O 1
ATOM 2790 N N . GLN A 1 346 ? 12.352 -52.219 -19.969 1 95.62 346 GLN A N 1
ATOM 2791 C CA . GLN A 1 346 ? 11.219 -51.75 -20.781 1 95.62 346 GLN A CA 1
ATOM 2792 C C . GLN A 1 346 ? 10.461 -50.625 -20.062 1 95.62 346 GLN A C 1
ATOM 2794 O O . GLN A 1 346 ? 10.047 -49.656 -20.688 1 95.62 346 GLN A O 1
ATOM 2799 N N . ARG A 1 347 ? 10.281 -50.812 -18.828 1 95.25 347 ARG A N 1
ATOM 2800 C CA . ARG A 1 347 ? 9.594 -49.812 -18.031 1 95.25 347 ARG A CA 1
ATOM 2801 C C . ARG A 1 347 ? 10.367 -48.5 -18.047 1 95.25 347 ARG A C 1
ATOM 2803 O O . ARG A 1 347 ? 9.773 -47.438 -18.219 1 95.25 347 ARG A O 1
ATOM 2810 N N . PHE A 1 348 ? 11.648 -48.531 -17.875 1 94.94 348 PHE A N 1
ATOM 2811 C CA . PHE A 1 348 ? 12.5 -47.344 -17.844 1 94.94 348 PHE A CA 1
ATOM 2812 C C . PHE A 1 348 ? 12.461 -46.625 -19.188 1 94.94 348 PHE A C 1
ATOM 2814 O O . PHE A 1 348 ? 12.352 -45.375 -19.234 1 94.94 348 PHE A O 1
ATOM 2821 N N . GLU A 1 349 ? 12.539 -47.406 -20.188 1 95.38 349 GLU A N 1
ATOM 2822 C CA . GLU A 1 349 ? 12.539 -46.812 -21.531 1 95.38 349 GLU A CA 1
ATOM 2823 C C . GLU A 1 349 ? 11.195 -46.156 -21.828 1 95.38 349 GLU A C 1
ATOM 2825 O O . GLU A 1 349 ? 11.156 -45.031 -22.359 1 95.38 349 GLU A O 1
ATOM 2830 N N . ARG A 1 350 ? 10.164 -46.875 -21.5 1 94.94 350 ARG A N 1
ATOM 2831 C CA . ARG A 1 350 ? 8.828 -46.312 -21.703 1 94.94 350 ARG A CA 1
ATOM 2832 C C . ARG A 1 350 ? 8.633 -45.031 -20.906 1 94.94 350 ARG A C 1
ATOM 2834 O O . ARG A 1 350 ? 8.109 -44.062 -21.422 1 94.94 350 ARG A O 1
ATOM 2841 N N . LEU A 1 351 ? 9.016 -45.094 -19.703 1 94.94 351 LEU A N 1
ATOM 2842 C CA . LEU A 1 351 ? 8.906 -43.938 -18.812 1 94.94 351 LEU A CA 1
ATOM 2843 C C . LEU A 1 351 ? 9.727 -42.781 -19.344 1 94.94 351 LEU A C 1
ATOM 2845 O O . LEU A 1 351 ? 9.273 -41.625 -19.312 1 94.94 351 LEU A O 1
ATOM 2849 N N . SER A 1 352 ? 10.875 -43 -19.781 1 95.75 352 SER A N 1
ATOM 2850 C CA . SER A 1 352 ? 11.766 -41.969 -20.297 1 95.75 352 SER A CA 1
ATOM 2851 C C . SER A 1 352 ? 11.18 -41.312 -21.531 1 95.75 352 SER A C 1
ATOM 2853 O O . SER A 1 352 ? 11.273 -40.094 -21.688 1 95.75 352 SER A O 1
ATOM 2855 N N . ASP A 1 353 ? 10.57 -42.125 -22.344 1 96.06 353 ASP A N 1
ATOM 2856 C CA . ASP A 1 353 ? 9.977 -41.594 -23.562 1 96.06 353 ASP A CA 1
ATOM 2857 C C . ASP A 1 353 ? 8.805 -40.656 -23.234 1 96.06 353 ASP A C 1
ATOM 2859 O O . ASP A 1 353 ? 8.719 -39.562 -23.766 1 96.06 353 ASP A O 1
ATOM 2863 N N . SER A 1 354 ? 7.961 -41.094 -22.406 1 96.25 354 SER A N 1
ATOM 2864 C CA . SER A 1 354 ? 6.824 -40.25 -21.984 1 96.25 354 SER A CA 1
ATOM 2865 C C . SER A 1 354 ? 7.285 -39 -21.25 1 96.25 354 SER A C 1
ATOM 2867 O O . SER A 1 354 ? 6.73 -37.938 -21.422 1 96.25 354 SER A O 1
ATOM 2869 N N . ALA A 1 355 ? 8.227 -39.188 -20.422 1 97.06 355 ALA A N 1
ATOM 2870 C CA . ALA A 1 355 ? 8.742 -38.094 -19.609 1 97.06 355 ALA A CA 1
ATOM 2871 C C . ALA A 1 355 ? 9.32 -36.969 -20.5 1 97.06 355 ALA A C 1
ATOM 2873 O O . ALA A 1 355 ? 9.141 -35.781 -20.234 1 97.06 355 ALA A O 1
ATOM 2874 N N . LYS A 1 356 ? 10.07 -37.406 -21.5 1 96.75 356 LYS A N 1
ATOM 2875 C CA . LYS A 1 356 ? 10.648 -36.438 -22.422 1 96.75 356 LYS A CA 1
ATOM 2876 C C . LYS A 1 356 ? 9.57 -35.594 -23.078 1 96.75 356 LYS A C 1
ATOM 2878 O O . LYS A 1 356 ? 9.68 -34.375 -23.141 1 96.75 356 LYS A O 1
ATOM 2883 N N . GLN A 1 357 ? 8.562 -36.281 -23.516 1 96.44 357 GLN A N 1
ATOM 2884 C CA . GLN A 1 357 ? 7.457 -35.562 -24.156 1 96.44 357 GLN A CA 1
ATOM 2885 C C . GLN A 1 357 ? 6.746 -34.656 -23.156 1 96.44 357 GLN A C 1
ATOM 2887 O O . GLN A 1 357 ? 6.406 -33.5 -23.5 1 96.44 357 GLN A O 1
ATOM 2892 N N . GLU A 1 358 ? 6.523 -35.062 -21.984 1 97.19 358 GLU A N 1
ATOM 2893 C CA . GLU A 1 358 ? 5.844 -34.281 -20.938 1 97.19 358 GLU A CA 1
ATOM 2894 C C . GLU A 1 358 ? 6.629 -33.031 -20.578 1 97.19 358 GLU A C 1
ATOM 2896 O O . GLU A 1 358 ? 6.047 -31.953 -20.375 1 97.19 358 GLU A O 1
ATOM 2901 N N . LEU A 1 359 ? 7.906 -33.188 -20.469 1 96.69 359 LEU A N 1
ATOM 2902 C CA . LEU A 1 359 ? 8.75 -32.062 -20.094 1 96.69 359 LEU A CA 1
ATOM 2903 C C . LEU A 1 359 ? 8.797 -31.031 -21.203 1 96.69 359 LEU A C 1
ATOM 2905 O O . LEU A 1 359 ? 8.852 -29.828 -20.938 1 96.69 359 LEU A O 1
ATOM 2909 N N . MET A 1 360 ? 8.734 -31.484 -22.422 1 95.56 360 MET A N 1
ATOM 2910 C CA . MET A 1 360 ? 8.664 -30.562 -23.547 1 95.56 360 MET A CA 1
ATOM 2911 C C . MET A 1 360 ? 7.336 -29.812 -23.562 1 95.56 360 MET A C 1
ATOM 2913 O O . MET A 1 360 ? 7.297 -28.609 -23.797 1 95.56 360 MET A O 1
ATOM 2917 N N . ASP A 1 361 ? 6.289 -30.531 -23.297 1 94.56 361 ASP A N 1
ATOM 2918 C CA . ASP A 1 361 ? 4.965 -29.906 -23.219 1 94.56 361 ASP A CA 1
ATOM 2919 C C . ASP A 1 361 ? 4.879 -28.922 -22.047 1 94.56 361 ASP A C 1
ATOM 2921 O O . ASP A 1 361 ? 4.227 -27.891 -22.156 1 94.56 361 ASP A O 1
ATOM 2925 N N . PHE A 1 362 ? 5.457 -29.328 -21.016 1 94.31 362 PHE A N 1
ATOM 2926 C CA . PHE A 1 362 ? 5.508 -28.453 -19.844 1 94.31 362 PHE A CA 1
ATOM 2927 C C . PHE A 1 362 ? 6.098 -27.094 -20.203 1 94.31 362 PHE A C 1
ATOM 2929 O O . PHE A 1 362 ? 5.555 -26.062 -19.828 1 94.31 362 PHE A O 1
ATOM 2936 N N . LYS A 1 363 ? 7.168 -27.125 -20.891 1 92.19 363 LYS A N 1
ATOM 2937 C CA . LYS A 1 363 ? 7.828 -25.891 -21.312 1 92.19 363 LYS A CA 1
ATOM 2938 C C . LYS A 1 363 ? 6.926 -25.062 -22.219 1 92.19 363 LYS A C 1
ATOM 2940 O O . LYS A 1 363 ? 6.77 -23.859 -22.016 1 92.19 363 LYS A O 1
ATOM 2945 N N . SER A 1 364 ? 6.348 -25.703 -23.188 1 91.94 364 SER A N 1
ATOM 2946 C CA . SER A 1 364 ? 5.5 -25 -24.141 1 91.94 364 SER A CA 1
ATOM 2947 C C . SER A 1 364 ? 4.27 -24.406 -23.469 1 91.94 364 SER A C 1
ATOM 2949 O O . SER A 1 364 ? 3.887 -23.266 -23.75 1 91.94 364 SER A O 1
ATOM 2951 N N . ARG A 1 365 ? 3.633 -25.109 -22.609 1 91.19 365 ARG A N 1
ATOM 2952 C CA . ARG A 1 365 ? 2.449 -24.656 -21.891 1 91.19 365 ARG A CA 1
ATOM 2953 C C . ARG A 1 365 ? 2.779 -23.469 -21 1 91.19 365 ARG A C 1
ATOM 2955 O O . ARG A 1 365 ? 2.006 -22.5 -20.906 1 91.19 365 ARG A O 1
ATOM 2962 N N . ARG A 1 366 ? 3.84 -23.609 -20.312 1 91.38 366 ARG A N 1
ATOM 2963 C CA . ARG A 1 366 ? 4.281 -22.531 -19.422 1 91.38 366 ARG A CA 1
ATOM 2964 C C . ARG A 1 366 ? 4.488 -21.234 -20.188 1 91.38 366 ARG A C 1
ATOM 2966 O O . ARG A 1 366 ? 3.99 -20.188 -19.781 1 91.38 366 ARG A O 1
ATOM 2973 N N . VAL A 1 367 ? 5.195 -21.297 -21.344 1 91.56 367 VAL A N 1
ATOM 2974 C CA . VAL A 1 367 ? 5.496 -20.125 -22.141 1 91.56 367 VAL A CA 1
ATOM 2975 C C . VAL A 1 367 ? 4.195 -19.484 -22.625 1 91.56 367 VAL A C 1
ATOM 2977 O O . VAL A 1 367 ? 4.012 -18.266 -22.5 1 91.56 367 VAL A O 1
ATOM 2980 N N . SER A 1 368 ? 3.312 -20.312 -23.125 1 91.62 368 SER A N 1
ATOM 2981 C CA . SER A 1 368 ? 2.043 -19.812 -23.641 1 91.62 368 SER A CA 1
ATOM 2982 C C . SER A 1 368 ? 1.197 -19.188 -22.531 1 91.62 368 SER A C 1
ATOM 2984 O O . SER A 1 368 ? 0.611 -18.125 -22.719 1 91.62 368 SER A O 1
ATOM 2986 N N . SER A 1 369 ? 1.127 -19.812 -21.422 1 92.06 369 SER A N 1
ATOM 2987 C CA . SER A 1 369 ? 0.317 -19.344 -20.297 1 92.06 369 SER A CA 1
ATOM 2988 C C . SER A 1 369 ? 0.864 -18.031 -19.734 1 92.06 369 SER A C 1
ATOM 2990 O O . SER A 1 369 ? 0.103 -17.109 -19.453 1 92.06 369 SER A O 1
ATOM 2992 N N . PHE A 1 370 ? 2.182 -17.969 -19.516 1 94 370 PHE A N 1
ATOM 2993 C CA . PHE A 1 370 ? 2.799 -16.75 -19 1 94 370 PHE A CA 1
ATOM 2994 C C . PHE A 1 370 ? 2.547 -15.57 -19.922 1 94 370 PHE A C 1
ATOM 2996 O O . PHE A 1 370 ? 2.172 -14.484 -19.469 1 94 370 PHE A O 1
ATOM 3003 N N . ARG A 1 371 ? 2.727 -15.805 -21.172 1 91.62 371 ARG A N 1
ATOM 3004 C CA . ARG A 1 371 ? 2.518 -14.734 -22.125 1 91.62 371 ARG A CA 1
ATOM 3005 C C . ARG A 1 371 ? 1.083 -14.219 -22.062 1 91.62 371 ARG A C 1
ATOM 3007 O O . ARG A 1 371 ? 0.856 -13.008 -22 1 91.62 371 ARG A O 1
ATOM 3014 N N . LYS A 1 372 ? 0.202 -15.109 -22.109 1 93.31 372 LYS A N 1
ATOM 3015 C CA . LYS A 1 372 ? -1.211 -14.742 -22.078 1 93.31 372 LYS A CA 1
ATOM 3016 C C . LYS A 1 372 ? -1.552 -13.969 -20.812 1 93.31 372 LYS A C 1
ATOM 3018 O O . LYS A 1 372 ? -2.154 -12.891 -20.875 1 93.31 372 LYS A O 1
ATOM 3023 N N . ASN A 1 373 ? -1.169 -14.492 -19.703 1 93.94 373 ASN A N 1
ATOM 3024 C CA . ASN A 1 373 ? -1.525 -13.898 -18.422 1 93.94 373 ASN A CA 1
ATOM 3025 C C . ASN A 1 373 ? -0.84 -12.547 -18.219 1 93.94 373 ASN A C 1
ATOM 3027 O O . ASN A 1 373 ? -1.433 -11.625 -17.656 1 93.94 373 ASN A O 1
ATOM 3031 N N . LEU A 1 374 ? 0.428 -12.445 -18.641 1 94.75 374 LEU A N 1
ATOM 3032 C CA . LEU A 1 374 ? 1.146 -11.188 -18.469 1 94.75 374 LEU A CA 1
ATOM 3033 C C . LEU A 1 374 ? 0.524 -10.086 -19.328 1 94.75 374 LEU A C 1
ATOM 3035 O O . LEU A 1 374 ? 0.422 -8.938 -18.891 1 94.75 374 LEU A O 1
ATOM 3039 N N . VAL A 1 375 ? 0.11 -10.43 -20.531 1 95.25 375 VAL A N 1
ATOM 3040 C CA . VAL A 1 375 ? -0.56 -9.461 -21.391 1 95.25 375 VAL A CA 1
ATOM 3041 C C . VAL A 1 375 ? -1.885 -9.039 -20.766 1 95.25 375 VAL A C 1
ATOM 3043 O O . VAL A 1 375 ? -2.189 -7.844 -20.688 1 95.25 375 VAL A O 1
ATOM 3046 N N . GLU A 1 376 ? -2.641 -10 -20.297 1 95.5 376 GLU A N 1
ATOM 3047 C CA . GLU A 1 376 ? -3.914 -9.695 -19.656 1 95.5 376 GLU A CA 1
ATOM 3048 C C . GLU A 1 376 ? -3.711 -8.852 -18.391 1 95.5 376 GLU A C 1
ATOM 3050 O O . GLU A 1 376 ? -4.492 -7.938 -18.125 1 95.5 376 GLU A O 1
ATOM 3055 N N . LEU A 1 377 ? -2.723 -9.203 -17.641 1 95.81 377 LEU A N 1
ATOM 3056 C CA . LEU A 1 377 ? -2.381 -8.406 -16.469 1 95.81 377 LEU A CA 1
ATOM 3057 C C . LEU A 1 377 ? -2.129 -6.953 -16.844 1 95.81 377 LEU A C 1
ATOM 3059 O O . LEU A 1 377 ? -2.691 -6.043 -16.234 1 95.81 377 LEU A O 1
ATOM 3063 N N . ALA A 1 378 ? -1.286 -6.77 -17.812 1 95.88 378 ALA A N 1
ATOM 3064 C CA . ALA A 1 378 ? -0.945 -5.418 -18.25 1 95.88 378 ALA A CA 1
ATOM 3065 C C . ALA A 1 378 ? -2.184 -4.664 -18.719 1 95.88 378 ALA A C 1
ATOM 3067 O O . ALA A 1 378 ? -2.34 -3.473 -18.453 1 95.88 378 ALA A O 1
ATOM 3068 N N . GLU A 1 379 ? -3.018 -5.336 -19.422 1 97.12 379 GLU A N 1
ATOM 3069 C CA . GLU A 1 379 ? -4.25 -4.719 -19.906 1 97.12 379 GLU A CA 1
ATOM 3070 C C . GLU A 1 379 ? -5.141 -4.273 -18.75 1 97.12 379 GLU A C 1
ATOM 3072 O O . GLU A 1 379 ? -5.684 -3.168 -18.766 1 97.12 379 GLU A O 1
ATOM 3077 N N . LEU A 1 380 ? -5.297 -5.121 -17.812 1 96.06 380 LEU A N 1
ATOM 3078 C CA . LEU A 1 380 ? -6.129 -4.805 -16.656 1 96.06 380 LEU A CA 1
ATOM 3079 C C . LEU A 1 380 ? -5.531 -3.658 -15.852 1 96.06 380 LEU A C 1
ATOM 3081 O O . LEU A 1 380 ? -6.246 -2.742 -15.438 1 96.06 380 LEU A O 1
ATOM 3085 N N . GLU A 1 381 ? -4.227 -3.701 -15.594 1 96.31 381 GLU A N 1
ATOM 3086 C CA . GLU A 1 381 ? -3.564 -2.629 -14.852 1 96.31 381 GLU A CA 1
ATOM 3087 C C . GLU A 1 381 ? -3.703 -1.293 -15.578 1 96.31 381 GLU A C 1
ATOM 3089 O O . GLU A 1 381 ? -3.861 -0.25 -14.938 1 96.31 381 GLU A O 1
ATOM 3094 N N . LEU A 1 382 ? -3.57 -1.365 -16.891 1 97.06 382 LEU A N 1
ATOM 3095 C CA . LEU A 1 382 ? -3.74 -0.149 -17.672 1 97.06 382 LEU A CA 1
ATOM 3096 C C . LEU A 1 382 ? -5.16 0.391 -17.547 1 97.06 382 LEU A C 1
ATOM 3098 O O . LEU A 1 382 ? -5.359 1.603 -17.422 1 97.06 382 LEU A O 1
ATOM 3102 N N . LYS A 1 383 ? -6.109 -0.465 -17.594 1 97.75 383 LYS A N 1
ATOM 3103 C CA . LYS A 1 383 ? -7.504 -0.073 -17.406 1 97.75 383 LYS A CA 1
ATOM 3104 C C . LYS A 1 383 ? -7.695 0.63 -16.062 1 97.75 383 LYS A C 1
ATOM 3106 O O . LYS A 1 383 ? -8.336 1.684 -16 1 97.75 383 LYS A O 1
ATOM 3111 N N . HIS A 1 384 ? -7.176 0.056 -15 1 97.19 384 HIS A N 1
ATOM 3112 C CA . HIS A 1 384 ? -7.293 0.641 -13.672 1 97.19 384 HIS A CA 1
ATOM 3113 C C . HIS A 1 384 ? -6.586 1.989 -13.602 1 97.19 384 HIS A C 1
ATOM 3115 O O . HIS A 1 384 ? -7.086 2.926 -12.969 1 97.19 384 HIS A O 1
ATOM 3121 N N . ALA A 1 385 ? -5.402 2.074 -14.188 1 97.31 385 ALA A N 1
ATOM 3122 C CA . ALA A 1 385 ? -4.652 3.326 -14.188 1 97.31 385 ALA A CA 1
ATOM 3123 C C . ALA A 1 385 ? -5.43 4.434 -14.898 1 97.31 385 ALA A C 1
ATOM 3125 O O . ALA A 1 385 ? -5.441 5.578 -14.445 1 97.31 385 ALA A O 1
ATOM 3126 N N . LYS A 1 386 ? -6.039 4.105 -15.969 1 97.5 386 LYS A N 1
ATOM 3127 C CA . LYS A 1 386 ? -6.863 5.074 -16.688 1 97.5 386 LYS A CA 1
ATOM 3128 C C . LYS A 1 386 ? -8.047 5.531 -15.844 1 97.5 386 LYS A C 1
ATOM 3130 O O . LYS A 1 386 ? -8.391 6.715 -15.836 1 97.5 386 LYS A O 1
ATOM 3135 N N . ALA A 1 387 ? -8.648 4.598 -15.203 1 97.25 387 ALA A N 1
ATOM 3136 C CA . ALA A 1 387 ? -9.766 4.934 -14.32 1 97.25 387 ALA A CA 1
ATOM 3137 C C . ALA A 1 387 ? -9.312 5.875 -13.203 1 97.25 387 ALA A C 1
ATOM 3139 O O . ALA A 1 387 ? -10.023 6.82 -12.859 1 97.25 387 ALA A O 1
ATOM 3140 N N . SER A 1 388 ? -8.195 5.582 -12.625 1 96.62 388 SER A N 1
ATOM 3141 C CA . SER A 1 388 ? -7.645 6.441 -11.578 1 96.62 388 SER A CA 1
ATOM 3142 C C . SER A 1 388 ? -7.383 7.848 -12.102 1 96.62 388 SER A C 1
ATOM 3144 O O . SER A 1 388 ? -7.676 8.836 -11.414 1 96.62 388 SER A O 1
ATOM 3146 N N . THR A 1 389 ? -6.824 7.949 -13.281 1 97.25 389 THR A N 1
ATOM 3147 C CA . THR A 1 389 ? -6.535 9.234 -13.906 1 97.25 389 THR A CA 1
ATOM 3148 C C . THR A 1 389 ? -7.816 10.039 -14.109 1 97.25 389 THR A C 1
ATOM 3150 O O . THR A 1 389 ? -7.852 11.242 -13.852 1 97.25 389 THR A O 1
ATOM 3153 N N . LEU A 1 390 ? -8.805 9.375 -14.547 1 97.25 390 LEU A N 1
ATOM 3154 C CA . LEU A 1 390 ? -10.086 10.039 -14.773 1 97.25 390 LEU A CA 1
ATOM 3155 C C . LEU A 1 390 ? -10.672 10.547 -13.469 1 97.25 390 LEU A C 1
ATOM 3157 O O . LEU A 1 390 ? -11.188 11.672 -13.406 1 97.25 390 LEU A O 1
ATOM 3161 N N . LEU A 1 391 ? -10.625 9.742 -12.438 1 96.88 391 LEU A N 1
ATOM 3162 C CA . LEU A 1 391 ? -11.133 10.141 -11.133 1 96.88 391 LEU A CA 1
ATOM 3163 C C . LEU A 1 391 ? -10.414 11.383 -10.625 1 96.88 391 LEU A C 1
ATOM 3165 O O . LEU A 1 391 ? -11.047 12.312 -10.125 1 96.88 391 LEU A O 1
ATOM 3169 N N . LEU A 1 392 ? -9.117 11.391 -10.766 1 97.19 392 LEU A N 1
ATOM 3170 C CA . LEU A 1 392 ? -8.297 12.5 -10.289 1 97.19 392 LEU A CA 1
ATOM 3171 C C . LEU A 1 392 ? -8.562 13.758 -11.102 1 97.19 392 LEU A C 1
ATOM 3173 O O . LEU A 1 392 ? -8.625 14.859 -10.555 1 97.19 392 LEU A O 1
ATOM 3177 N N . ARG A 1 393 ? -8.727 13.602 -12.391 1 96.44 393 ARG A N 1
ATOM 3178 C CA . ARG A 1 393 ? -9.047 14.734 -13.258 1 96.44 393 ARG A CA 1
ATOM 3179 C C . ARG A 1 393 ? -10.375 15.367 -12.859 1 96.44 393 ARG A C 1
ATOM 3181 O O . ARG A 1 393 ? -10.477 16.594 -12.766 1 96.44 393 ARG A O 1
ATOM 3188 N N . ASN A 1 394 ? -11.328 14.523 -12.656 1 95.31 394 ASN A N 1
ATOM 3189 C CA . ASN A 1 394 ? -12.641 15.016 -12.242 1 95.31 394 ASN A CA 1
ATOM 3190 C C . ASN A 1 394 ? -12.578 15.742 -10.906 1 95.31 394 ASN A C 1
ATOM 3192 O O . ASN A 1 394 ? -13.234 16.766 -10.719 1 95.31 394 ASN A O 1
ATOM 3196 N N . THR A 1 395 ? -11.836 15.203 -10.008 1 95.25 395 THR A N 1
ATOM 3197 C CA . THR A 1 395 ? -11.68 15.828 -8.695 1 95.25 395 THR A CA 1
ATOM 3198 C C . THR A 1 395 ? -11 17.188 -8.82 1 95.25 395 THR A C 1
ATOM 3200 O O . THR A 1 395 ? -11.406 18.156 -8.172 1 95.25 395 THR A O 1
ATOM 32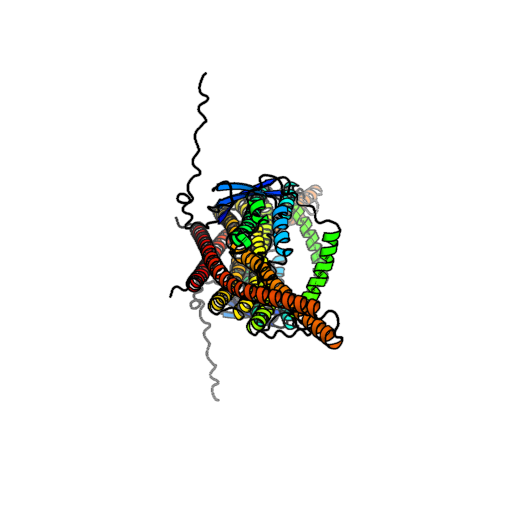03 N N . LEU A 1 396 ? -9.984 17.266 -9.656 1 94.94 396 LEU A N 1
ATOM 3204 C CA . LEU A 1 396 ? -9.242 18.516 -9.859 1 94.94 396 LEU A CA 1
ATOM 3205 C C . LEU A 1 396 ? -10.156 19.609 -10.406 1 94.94 396 LEU A C 1
ATOM 3207 O O . LEU A 1 396 ? -10.094 20.75 -9.969 1 94.94 396 LEU A O 1
ATOM 3211 N N . VAL A 1 397 ? -11.031 19.25 -11.312 1 93.88 397 VAL A N 1
ATOM 3212 C CA . VAL A 1 397 ? -11.969 20.203 -11.914 1 93.88 397 VAL A CA 1
ATOM 3213 C C . VAL A 1 397 ? -12.883 20.766 -10.836 1 93.88 397 VAL A C 1
ATOM 3215 O O . VAL A 1 397 ? -13.125 21.984 -10.797 1 93.88 397 VAL A O 1
ATOM 3218 N N . ILE A 1 398 ? -13.305 19.938 -9.961 1 91.88 398 ILE A N 1
ATOM 3219 C CA . ILE A 1 398 ? -14.219 20.359 -8.914 1 91.88 398 ILE A CA 1
ATOM 3220 C C . ILE A 1 398 ? -13.484 21.234 -7.906 1 91.88 398 ILE A C 1
ATOM 3222 O O . ILE A 1 398 ? -14.016 22.266 -7.469 1 91.88 398 ILE A O 1
ATOM 3226 N N . LEU A 1 399 ? -12.258 20.844 -7.559 1 92.5 399 LEU A N 1
ATOM 3227 C CA . LEU A 1 399 ? -11.492 21.594 -6.578 1 92.5 399 LEU A CA 1
ATOM 3228 C C . LEU A 1 399 ? -11.133 22.984 -7.113 1 92.5 399 LEU A C 1
ATOM 3230 O O . LEU A 1 399 ? -11.039 23.938 -6.348 1 92.5 399 LEU A O 1
ATOM 3234 N N . LYS A 1 400 ? -10.945 23.109 -8.438 1 90.44 400 LYS A N 1
ATOM 3235 C CA . LYS A 1 400 ? -10.594 24.391 -9.047 1 90.44 400 LYS A CA 1
ATOM 3236 C C . LYS A 1 400 ? -11.828 25.266 -9.234 1 90.44 400 LYS A C 1
ATOM 3238 O O . LYS A 1 400 ? -11.711 26.484 -9.43 1 90.44 400 LYS A O 1
ATOM 3243 N N . GLY A 1 401 ? -13.062 24.797 -8.922 1 79.19 401 GLY A N 1
ATOM 3244 C CA . GLY A 1 401 ? -14.273 25.578 -9.102 1 79.19 401 GLY A CA 1
ATOM 3245 C C . GLY A 1 401 ? -14.586 25.859 -10.555 1 79.19 401 GLY A C 1
ATOM 3246 O O . GLY A 1 401 ? -15.258 26.844 -10.875 1 79.19 401 GLY A O 1
ATOM 3247 N N . GLU A 1 402 ? -13.789 25.406 -11.555 1 57.03 402 GLU A N 1
ATOM 3248 C CA . GLU A 1 402 ? -14.094 25.672 -12.953 1 57.03 402 GLU A CA 1
ATOM 3249 C C . GLU A 1 402 ? -15.438 25.062 -13.352 1 57.03 402 GLU A C 1
ATOM 3251 O O . GLU A 1 402 ? -15.734 23.922 -12.992 1 57.03 402 GLU A O 1
ATOM 3256 N N . PRO A 1 403 ? -16.453 25.781 -13.727 1 44.16 403 PRO A N 1
ATOM 3257 C CA . PRO A 1 403 ? -17.703 25.281 -14.305 1 44.16 403 PRO A CA 1
ATOM 3258 C C . PRO A 1 403 ? -17.453 24.172 -15.336 1 44.16 403 PRO A C 1
ATOM 3260 O O . PRO A 1 403 ? -16.391 24.125 -15.953 1 44.16 403 PRO A O 1
ATOM 3263 N N . MET B 1 1 ? 51.656 63.844 1.693 1 26.91 1 MET B N 1
ATOM 3264 C CA . MET B 1 1 ? 50.312 64.438 1.708 1 26.91 1 MET B CA 1
ATOM 3265 C C . MET B 1 1 ? 49.375 63.594 0.823 1 26.91 1 MET B C 1
ATOM 3267 O O . MET B 1 1 ? 48.344 64.125 0.406 1 26.91 1 MET B O 1
ATOM 3271 N N . GLU B 1 2 ? 49.812 62.406 0.362 1 30.94 2 GLU B N 1
ATOM 3272 C CA . GLU B 1 2 ? 48.969 61.594 -0.528 1 30.94 2 GLU B CA 1
ATOM 3273 C C . GLU B 1 2 ? 47.594 61.312 0.105 1 30.94 2 GLU B C 1
ATOM 3275 O O . GLU B 1 2 ? 47.531 60.875 1.247 1 30.94 2 GLU B O 1
ATOM 3280 N N . GLU B 1 3 ? 46.531 62.062 -0.369 1 27.62 3 GLU B N 1
ATOM 3281 C CA . GLU B 1 3 ? 45.125 62.156 -0.045 1 27.62 3 GLU B CA 1
ATOM 3282 C C . GLU B 1 3 ? 44.438 60.812 -0.147 1 27.62 3 GLU B C 1
ATOM 3284 O O . GLU B 1 3 ? 44.5 60.156 -1.183 1 27.62 3 GLU B O 1
ATOM 3289 N N . HIS B 1 4 ? 44.5 60.031 0.95 1 30.97 4 HIS B N 1
ATOM 3290 C CA . HIS B 1 4 ? 43.719 58.844 1.259 1 30.97 4 HIS B CA 1
ATOM 3291 C C . HIS B 1 4 ? 42.25 59.031 0.854 1 30.97 4 HIS B C 1
ATOM 3293 O O . HIS B 1 4 ? 41.531 59.812 1.448 1 30.97 4 HIS B O 1
ATOM 3299 N N . GLN B 1 5 ? 42.031 58.938 -0.51 1 28.5 5 GLN B N 1
ATOM 3300 C CA . GLN B 1 5 ? 40.656 59.031 -1.022 1 28.5 5 GLN B CA 1
ATOM 3301 C C . GLN B 1 5 ? 39.75 58.062 -0.281 1 28.5 5 GLN B C 1
ATOM 3303 O O . GLN B 1 5 ? 40.062 56.906 -0.109 1 28.5 5 GLN B O 1
ATOM 3308 N N . GLU B 1 6 ? 39.031 58.625 0.683 1 27.27 6 GLU B N 1
ATOM 3309 C CA . GLU B 1 6 ? 37.906 58.062 1.421 1 27.27 6 GLU B CA 1
ATOM 3310 C C . GLU B 1 6 ? 36.969 57.281 0.493 1 27.27 6 GLU B C 1
ATOM 3312 O O . GLU B 1 6 ? 36.469 57.844 -0.489 1 27.27 6 GLU B O 1
ATOM 3317 N N . ALA B 1 7 ? 37.312 56 0.199 1 33.72 7 ALA B N 1
ATOM 3318 C CA . ALA B 1 7 ? 36.531 55 -0.56 1 33.72 7 ALA B CA 1
ATOM 3319 C C . ALA B 1 7 ? 35.031 55.281 -0.441 1 33.72 7 ALA B C 1
ATOM 3321 O O . ALA B 1 7 ? 34.531 55.531 0.657 1 33.72 7 ALA B O 1
ATOM 3322 N N . GLY B 1 8 ? 34.344 55.688 -1.462 1 26.56 8 GLY B N 1
ATOM 3323 C CA . GLY B 1 8 ? 32.969 56.094 -1.79 1 26.56 8 GLY B CA 1
ATOM 3324 C C . GLY B 1 8 ? 31.922 55.344 -1.025 1 26.56 8 GLY B C 1
ATOM 3325 O O . GLY B 1 8 ? 32.188 54.25 -0.479 1 26.56 8 GLY B O 1
ATOM 3326 N N . LYS B 1 9 ? 30.781 56.031 -0.661 1 33.69 9 LYS B N 1
ATOM 3327 C CA . LYS B 1 9 ? 29.453 55.781 -0.106 1 33.69 9 LYS B CA 1
ATOM 3328 C C . LYS B 1 9 ? 28.75 54.656 -0.855 1 33.69 9 LYS B C 1
ATOM 3330 O O . LYS B 1 9 ? 28.375 54.812 -2.018 1 33.69 9 LYS B O 1
ATOM 3335 N N . GLU B 1 10 ? 29.328 53.406 -0.908 1 36.5 10 GLU B N 1
ATOM 3336 C CA . GLU B 1 10 ? 28.516 52.312 -1.438 1 36.5 10 GLU B CA 1
ATOM 3337 C C . GLU B 1 10 ? 27.031 52.562 -1.141 1 36.5 10 GLU B C 1
ATOM 3339 O O . GLU B 1 10 ? 26.625 52.656 0.022 1 36.5 10 GLU B O 1
ATOM 3344 N N . SER B 1 11 ? 26.297 53.344 -1.884 1 38.56 11 SER B N 1
ATOM 3345 C CA . SER B 1 11 ? 24.875 53.688 -1.901 1 38.56 11 SER B CA 1
ATOM 3346 C C . SER B 1 11 ? 24.016 52.469 -1.635 1 38.56 11 SER B C 1
ATOM 3348 O O . SER B 1 11 ? 24.266 51.406 -2.189 1 38.56 11 SER B O 1
ATOM 3350 N N . LYS B 1 12 ? 23.5 52.312 -0.417 1 44.78 12 LYS B N 1
ATOM 3351 C CA . LYS B 1 12 ? 22.469 51.406 0.055 1 44.78 12 LYS B CA 1
ATOM 3352 C C . LYS B 1 12 ? 21.438 51.125 -1.036 1 44.78 12 LYS B C 1
ATOM 3354 O O . LYS B 1 12 ? 20.906 52.062 -1.646 1 44.78 12 LYS B O 1
ATOM 3359 N N . PRO B 1 13 ? 21.516 50.094 -1.845 1 47.16 13 PRO B N 1
ATOM 3360 C CA . PRO B 1 13 ? 20.453 49.875 -2.836 1 47.16 13 PRO B CA 1
ATOM 3361 C C . PRO B 1 13 ? 19.078 50.281 -2.32 1 47.16 13 PRO B C 1
ATOM 3363 O O . PRO B 1 13 ? 18.766 50.062 -1.144 1 47.16 13 PRO B O 1
ATOM 3366 N N . SER B 1 14 ? 18.328 51.281 -2.811 1 48.22 14 SER B N 1
ATOM 3367 C CA . SER B 1 14 ? 17.047 51.938 -2.527 1 48.22 14 SER B CA 1
ATOM 3368 C C . SER B 1 14 ? 15.914 50.906 -2.516 1 48.22 14 SER B C 1
ATOM 3370 O O . SER B 1 14 ? 16 49.875 -3.16 1 48.22 14 SER B O 1
ATOM 3372 N N . CYS B 1 15 ? 15.039 50.781 -1.391 1 50.75 15 CYS B N 1
ATOM 3373 C CA . CYS B 1 15 ? 13.789 50.031 -1.328 1 50.75 15 CYS B CA 1
ATOM 3374 C C . CYS B 1 15 ? 13.148 49.906 -2.707 1 50.75 15 CYS B C 1
ATOM 3376 O O . CYS B 1 15 ? 12.266 49.094 -2.922 1 50.75 15 CYS B O 1
ATOM 3378 N N . ALA B 1 16 ? 13.273 50.938 -3.547 1 51.88 16 ALA B N 1
ATOM 3379 C CA . ALA B 1 16 ? 12.703 50.969 -4.891 1 51.88 16 ALA B CA 1
ATOM 3380 C C . ALA B 1 16 ? 13.195 49.781 -5.734 1 51.88 16 ALA B C 1
ATOM 3382 O O . ALA B 1 16 ? 12.469 49.281 -6.59 1 51.88 16 ALA B O 1
ATOM 3383 N N . SER B 1 17 ? 14.305 49.438 -5.594 1 48.72 17 SER B N 1
ATOM 3384 C CA . SER B 1 17 ? 14.914 48.438 -6.477 1 48.72 17 SER B CA 1
ATOM 3385 C C . SER B 1 17 ? 14.484 47.031 -6.09 1 48.72 17 SER B C 1
ATOM 3387 O O . SER B 1 17 ? 14.648 46.094 -6.875 1 48.72 17 SER B O 1
ATOM 3389 N N . LEU B 1 18 ? 14.211 46.781 -4.875 1 50.53 18 LEU B N 1
ATOM 3390 C CA . LEU B 1 18 ? 13.945 45.406 -4.441 1 50.53 18 LEU B CA 1
ATOM 3391 C C . LEU B 1 18 ? 12.484 45.031 -4.668 1 50.53 18 LEU B C 1
ATOM 3393 O O . LEU B 1 18 ? 12.047 43.969 -4.293 1 50.53 18 LEU B O 1
ATOM 3397 N N . ASN B 1 19 ? 11.812 45.656 -5.707 1 50.31 19 ASN B N 1
ATOM 3398 C CA . ASN B 1 19 ? 10.422 45.375 -6.047 1 50.31 19 ASN B CA 1
ATOM 3399 C C . ASN B 1 19 ? 9.562 45.219 -4.797 1 50.31 19 ASN B C 1
ATOM 3401 O O . ASN B 1 19 ? 8.688 44.344 -4.734 1 50.31 19 ASN B O 1
ATOM 3405 N N . LEU B 1 20 ? 10.031 45.5 -3.691 1 51.84 20 LEU B N 1
ATOM 3406 C CA . LEU B 1 20 ? 9.195 45.469 -2.496 1 51.84 20 LEU B CA 1
ATOM 3407 C C . LEU B 1 20 ? 8.172 46.594 -2.502 1 51.84 20 LEU B C 1
ATOM 3409 O O . LEU B 1 20 ? 8.516 47.75 -2.762 1 51.84 20 LEU B O 1
ATOM 3413 N N . GLN B 1 21 ? 7.125 46.406 -2.973 1 44.88 21 GLN B N 1
ATOM 3414 C CA . GLN B 1 21 ? 6.031 47.375 -2.994 1 44.88 21 GLN B CA 1
ATOM 3415 C C . GLN B 1 21 ? 5.676 47.812 -1.584 1 44.88 21 GLN B C 1
ATOM 3417 O O . GLN B 1 21 ? 5.238 47.031 -0.754 1 44.88 21 GLN B O 1
ATOM 3422 N N . GLY B 1 22 ? 6.117 49.031 -1.183 1 53.19 22 GLY B N 1
ATOM 3423 C CA . GLY B 1 22 ? 5.676 49.938 -0.131 1 53.19 22 GLY B CA 1
ATOM 3424 C C . GLY B 1 22 ? 6.645 50.031 1.034 1 53.19 22 GLY B C 1
ATOM 3425 O O . GLY B 1 22 ? 7.5 49.156 1.195 1 53.19 22 GLY B O 1
ATOM 3426 N N . ASP B 1 23 ? 6.879 51.156 1.76 1 54.41 23 ASP B N 1
ATOM 3427 C CA . ASP B 1 23 ? 7.738 51.625 2.844 1 54.41 23 ASP B CA 1
ATOM 3428 C C . ASP B 1 23 ? 7.738 50.625 4.008 1 54.41 23 ASP B C 1
ATOM 3430 O O . ASP B 1 23 ? 8.5 50.781 4.965 1 54.41 23 ASP B O 1
ATOM 3434 N N . SER B 1 24 ? 6.961 49.469 3.891 1 66.88 24 SER B N 1
ATOM 3435 C CA . SER B 1 24 ? 6.859 48.594 5.059 1 66.88 24 SER B CA 1
ATOM 3436 C C . SER B 1 24 ? 7.008 47.125 4.676 1 66.88 24 SER B C 1
ATOM 3438 O O . SER B 1 24 ? 6.473 46.25 5.352 1 66.88 24 SER B O 1
ATOM 3440 N N . SER B 1 25 ? 7.969 46.906 3.615 1 84.06 25 SER B N 1
ATOM 3441 C CA . SER B 1 25 ? 8.031 45.531 3.141 1 84.06 25 SER B CA 1
ATOM 3442 C C . SER B 1 25 ? 9.047 44.719 3.934 1 84.06 25 SER B C 1
ATOM 3444 O O . SER B 1 25 ? 10.117 45.219 4.277 1 84.06 25 SER B O 1
ATOM 3446 N N . LEU B 1 26 ? 8.758 43.5 4.402 1 91.5 26 LEU B N 1
ATOM 3447 C CA . LEU B 1 26 ? 9.602 42.531 5.094 1 91.5 26 LEU B CA 1
ATOM 3448 C C . LEU B 1 26 ? 9.414 41.125 4.52 1 91.5 26 LEU B C 1
ATOM 3450 O O . LEU B 1 26 ? 8.352 40.531 4.676 1 91.5 26 LEU B O 1
ATOM 3454 N N . GLN B 1 27 ? 10.43 40.719 3.77 1 94.25 27 GLN B N 1
ATOM 3455 C CA . GLN B 1 27 ? 10.398 39.375 3.176 1 94.25 27 GLN B CA 1
ATOM 3456 C C . GLN B 1 27 ? 11.484 38.5 3.775 1 94.25 27 GLN B C 1
ATOM 3458 O O . GLN B 1 27 ? 12.648 38.875 3.85 1 94.25 27 GLN B O 1
ATOM 3463 N N . VAL B 1 28 ? 11.07 37.312 4.277 1 96.62 28 VAL B N 1
ATOM 3464 C CA . VAL B 1 28 ? 12.008 36.406 4.914 1 96.62 28 VAL B CA 1
ATOM 3465 C C . VAL B 1 28 ? 11.914 35.031 4.238 1 96.62 28 VAL B C 1
ATOM 3467 O O . VAL B 1 28 ? 10.82 34.531 3.967 1 96.62 28 VAL B O 1
ATOM 3470 N N . GLU B 1 29 ? 13.062 34.469 3.912 1 96.5 29 GLU B N 1
ATOM 3471 C CA . GLU B 1 29 ? 13.109 33.125 3.324 1 96.5 29 GLU B CA 1
ATOM 3472 C C . GLU B 1 29 ? 14.336 32.344 3.807 1 96.5 29 GLU B C 1
ATOM 3474 O O . GLU B 1 29 ? 15.297 32.938 4.305 1 96.5 29 GLU B O 1
ATOM 3479 N N . ILE B 1 30 ? 14.172 31.078 3.756 1 96.88 30 ILE B N 1
ATOM 3480 C CA . ILE B 1 30 ? 15.352 30.25 3.99 1 96.88 30 ILE B CA 1
ATOM 3481 C C . ILE B 1 30 ? 16 29.891 2.658 1 96.88 30 ILE B C 1
ATOM 3483 O O . ILE B 1 30 ? 15.445 29.125 1.87 1 96.88 30 ILE B O 1
ATOM 3487 N N . SER B 1 31 ? 17.172 30.375 2.428 1 94.62 31 SER B N 1
ATOM 3488 C CA . SER B 1 31 ? 17.828 30.234 1.137 1 94.62 31 SER B CA 1
ATOM 3489 C C . SER B 1 31 ? 18.641 28.938 1.067 1 94.62 31 SER B C 1
ATOM 3491 O O . SER B 1 31 ? 18.875 28.422 -0.02 1 94.62 31 SER B O 1
ATOM 3493 N N . ASP B 1 32 ? 19.094 28.547 2.273 1 93 32 ASP B N 1
ATOM 3494 C CA . ASP B 1 32 ? 19.906 27.328 2.322 1 93 32 ASP B CA 1
ATOM 3495 C C . ASP B 1 32 ? 19.828 26.672 3.697 1 93 32 ASP B C 1
ATOM 3497 O O . ASP B 1 32 ? 19.406 27.297 4.672 1 93 32 ASP B O 1
ATOM 3501 N N . ALA B 1 33 ? 20.047 25.344 3.643 1 93.81 33 ALA B N 1
ATOM 3502 C CA . ALA B 1 33 ? 20.094 24.578 4.883 1 93.81 33 ALA B CA 1
ATOM 3503 C C . ALA B 1 33 ? 21.109 23.453 4.793 1 93.81 33 ALA B C 1
ATOM 3505 O O . ALA B 1 33 ? 21.234 22.797 3.748 1 93.81 33 ALA B O 1
ATOM 3506 N N . VAL B 1 34 ? 21.906 23.312 5.859 1 91.38 34 VAL B N 1
ATOM 3507 C CA . VAL B 1 34 ? 22.922 22.266 5.867 1 91.38 34 VAL B CA 1
ATOM 3508 C C . VAL B 1 34 ? 22.781 21.422 7.129 1 91.38 34 VAL B C 1
ATOM 3510 O O . VAL B 1 34 ? 22.531 21.938 8.219 1 91.38 34 VAL B O 1
ATOM 3513 N N . SER B 1 35 ? 22.75 20.109 6.891 1 86.12 35 SER B N 1
ATOM 3514 C CA . SER B 1 35 ? 22.734 19.188 8.016 1 86.12 35 SER B CA 1
ATOM 3515 C C . SER B 1 35 ? 24.141 18.812 8.453 1 86.12 35 SER B C 1
ATOM 3517 O O . SER B 1 35 ? 24.922 18.281 7.66 1 86.12 35 SER B O 1
ATOM 3519 N N . GLU B 1 36 ? 24.594 19.203 9.633 1 81.56 36 GLU B N 1
ATOM 3520 C CA . GLU B 1 36 ? 25.891 18.891 10.195 1 81.56 36 GLU B CA 1
ATOM 3521 C C . GLU B 1 36 ? 25.75 18.172 11.531 1 81.56 36 GLU B C 1
ATOM 3523 O O . GLU B 1 36 ? 25.297 18.75 12.516 1 81.56 36 GLU B O 1
ATOM 3528 N N . ARG B 1 37 ? 26.328 16.969 11.711 1 72.5 37 ARG B N 1
ATOM 3529 C CA . ARG B 1 37 ? 26.391 16.203 12.953 1 72.5 37 ARG B CA 1
ATOM 3530 C C . ARG B 1 37 ? 25.047 16.219 13.672 1 72.5 37 ARG B C 1
ATOM 3532 O O . ARG B 1 37 ? 24.969 16.562 14.852 1 72.5 37 ARG B O 1
ATOM 3539 N N . ASP B 1 38 ? 24 16.109 13.211 1 75 38 ASP B N 1
ATOM 3540 C CA . ASP B 1 38 ? 22.656 15.93 13.742 1 75 38 ASP B CA 1
ATOM 3541 C C . ASP B 1 38 ? 21.953 17.281 13.953 1 75 38 ASP B C 1
ATOM 3543 O O . ASP B 1 38 ? 20.938 17.359 14.625 1 75 38 ASP B O 1
ATOM 3547 N N . LYS B 1 39 ? 22.594 18.312 13.586 1 84.94 39 LYS B N 1
ATOM 3548 C CA . LYS B 1 39 ? 21.969 19.625 13.648 1 84.94 39 LYS B CA 1
ATOM 3549 C C . LYS B 1 39 ? 21.766 20.219 12.25 1 84.94 39 LYS B C 1
ATOM 3551 O O . LYS B 1 39 ? 22.594 20 11.359 1 84.94 39 LYS B O 1
ATOM 3556 N N . VAL B 1 40 ? 20.719 20.906 12.125 1 90.5 40 VAL B N 1
ATOM 3557 C CA . VAL B 1 40 ? 20.453 21.547 10.852 1 90.5 40 VAL B CA 1
ATOM 3558 C C . VAL B 1 40 ? 20.656 23.062 10.984 1 90.5 40 VAL B C 1
ATOM 3560 O O . VAL B 1 40 ? 20.109 23.688 11.898 1 90.5 40 VAL B O 1
ATOM 3563 N N . LYS B 1 41 ? 21.469 23.562 10.148 1 93.75 41 LYS B N 1
ATOM 3564 C CA . LYS B 1 41 ? 21.703 25 10.078 1 93.75 41 LYS B CA 1
ATOM 3565 C C . LYS B 1 41 ? 20.891 25.641 8.953 1 93.75 41 LYS B C 1
ATOM 3567 O O . LYS B 1 41 ? 20.984 25.219 7.797 1 93.75 41 LYS B O 1
ATOM 3572 N N . PHE B 1 42 ? 20.109 26.625 9.305 1 96.19 42 PHE B N 1
ATOM 3573 C CA . PHE B 1 42 ? 19.25 27.297 8.336 1 96.19 42 PHE B CA 1
ATOM 3574 C C . PHE B 1 42 ? 19.812 28.656 7.965 1 96.19 42 PHE B C 1
ATOM 3576 O O . PHE B 1 42 ? 20.062 29.5 8.844 1 96.19 42 PHE B O 1
ATOM 3583 N N . THR B 1 43 ? 19.984 28.922 6.738 1 97.12 43 THR B N 1
ATOM 3584 C CA . THR B 1 43 ? 20.359 30.266 6.281 1 97.12 43 THR B CA 1
ATOM 3585 C C . THR B 1 43 ? 19.109 31.109 6.016 1 97.12 43 THR B C 1
ATOM 3587 O O . THR B 1 43 ? 18.422 30.906 5.02 1 97.12 43 THR B O 1
ATOM 3590 N N . VAL B 1 44 ? 18.906 32.031 6.871 1 97.56 44 VAL B N 1
ATOM 3591 C CA . VAL B 1 44 ? 17.734 32.906 6.789 1 97.56 44 VAL B CA 1
ATOM 3592 C C . VAL B 1 44 ? 18.078 34.188 6.031 1 97.56 44 VAL B C 1
ATOM 3594 O O . VAL B 1 44 ? 18.891 34.969 6.5 1 97.56 44 VAL B O 1
ATOM 3597 N N . GLN B 1 45 ? 17.453 34.344 4.938 1 96.88 45 GLN B N 1
ATOM 3598 C CA . GLN B 1 45 ? 17.641 35.531 4.113 1 96.88 45 GLN B CA 1
ATOM 3599 C C . GLN B 1 45 ? 16.484 36.531 4.297 1 96.88 45 GLN B C 1
ATOM 3601 O O . GLN B 1 45 ? 15.312 36.125 4.203 1 96.88 45 GLN B O 1
ATOM 3606 N N . THR B 1 46 ? 16.828 37.75 4.539 1 95.69 46 THR B N 1
ATOM 3607 C CA . THR B 1 46 ? 15.82 38.781 4.777 1 95.69 46 THR B CA 1
ATOM 3608 C C . THR B 1 46 ? 16 39.969 3.807 1 95.69 46 THR B C 1
ATOM 3610 O O . THR B 1 46 ? 17.125 40.406 3.562 1 95.69 46 THR B O 1
ATOM 3613 N N . LYS B 1 47 ? 14.914 40.344 3.199 1 93.06 47 LYS B N 1
ATOM 3614 C CA . LYS B 1 47 ? 14.82 41.562 2.4 1 93.06 47 LYS B CA 1
ATOM 3615 C C . LYS B 1 47 ? 13.812 42.531 2.996 1 93.06 47 LYS B C 1
ATOM 3617 O O . LYS B 1 47 ? 12.641 42.188 3.178 1 93.06 47 LYS B O 1
ATOM 3622 N N . SER B 1 48 ? 14.328 43.656 3.398 1 90.25 48 SER B N 1
ATOM 3623 C CA . SER B 1 48 ? 13.406 44.562 4.062 1 90.25 48 SER B CA 1
ATOM 3624 C C . SER B 1 48 ? 13.75 46.031 3.758 1 90.25 48 SER B C 1
ATOM 3626 O O . SER B 1 48 ? 14.914 46.375 3.514 1 90.25 48 SER B O 1
ATOM 3628 N N . CYS B 1 49 ? 12.664 46.906 3.76 1 84.19 49 CYS B N 1
ATOM 3629 C CA . CYS B 1 49 ? 12.836 48.344 3.637 1 84.19 49 CYS B CA 1
ATOM 3630 C C . CYS B 1 49 ? 12.492 49.062 4.945 1 84.19 49 CYS B C 1
ATOM 3632 O O . CYS B 1 49 ? 12.312 50.281 4.973 1 84.19 49 CYS B O 1
ATOM 3634 N N . LEU B 1 50 ? 12.422 48.25 5.914 1 83.25 50 LEU B N 1
ATOM 3635 C CA . LEU B 1 50 ? 12.164 48.844 7.219 1 83.25 50 LEU B CA 1
ATOM 3636 C C . LEU B 1 50 ? 13.375 49.625 7.723 1 83.25 50 LEU B C 1
ATOM 3638 O O . LEU B 1 50 ? 14.516 49.188 7.543 1 83.25 50 LEU B O 1
ATOM 3642 N N . PRO B 1 51 ? 13.133 50.75 8.312 1 82.31 51 PRO B N 1
ATOM 3643 C CA . PRO B 1 51 ? 14.234 51.594 8.789 1 82.31 51 PRO B CA 1
ATOM 3644 C C . PRO B 1 51 ? 15.008 50.938 9.938 1 82.31 51 PRO B C 1
ATOM 3646 O O . PRO B 1 51 ? 16.156 51.312 10.211 1 82.31 51 PRO B O 1
ATOM 3649 N N . HIS B 1 52 ? 14.5 49.938 10.484 1 82.81 52 HIS B N 1
ATOM 3650 C CA . HIS B 1 52 ? 15.109 49.312 11.648 1 82.81 52 HIS B CA 1
ATOM 3651 C C . HIS B 1 52 ? 16.375 48.531 11.266 1 82.81 52 HIS B C 1
ATOM 3653 O O . HIS B 1 52 ? 17.266 48.344 12.094 1 82.81 52 HIS B O 1
ATOM 3659 N N . PHE B 1 53 ? 16.375 48.125 10.086 1 85.19 53 PHE B N 1
ATOM 3660 C CA . PHE B 1 53 ? 17.484 47.281 9.672 1 85.19 53 PHE B CA 1
ATOM 3661 C C . PHE B 1 53 ? 18.609 48.125 9.078 1 85.19 53 PHE B C 1
ATOM 3663 O O . PHE B 1 53 ? 18.359 49.125 8.398 1 85.19 53 PHE B O 1
ATOM 3670 N N . ALA B 1 54 ? 19.797 47.688 9.25 1 80 54 ALA B N 1
ATOM 3671 C CA . ALA B 1 54 ? 20.969 48.406 8.742 1 80 54 ALA B CA 1
ATOM 3672 C C . ALA B 1 54 ? 21.078 48.25 7.227 1 80 54 ALA B C 1
ATOM 3674 O O . ALA B 1 54 ? 21.5 49.188 6.543 1 80 54 ALA B O 1
ATOM 3675 N N . GLN B 1 55 ? 20.766 47.094 6.82 1 85.31 55 GLN B N 1
ATOM 3676 C CA . GLN B 1 55 ? 20.828 46.781 5.398 1 85.31 55 GLN B CA 1
ATOM 3677 C C . GLN B 1 55 ? 19.469 46.375 4.859 1 85.31 55 GLN B C 1
ATOM 3679 O O . GLN B 1 55 ? 18.609 45.938 5.621 1 85.31 55 GLN B O 1
ATOM 3684 N N . THR B 1 56 ? 19.297 46.5 3.621 1 87.62 56 THR B N 1
ATOM 3685 C CA . THR B 1 56 ? 18.047 46.125 2.992 1 87.62 56 THR B CA 1
ATOM 3686 C C . THR B 1 56 ? 17.984 44.625 2.736 1 87.62 56 THR B C 1
ATOM 3688 O O . THR B 1 56 ? 16.906 44.062 2.604 1 87.62 56 THR B O 1
ATOM 3691 N N . GLU B 1 57 ? 19.172 44.062 2.504 1 91.81 57 GLU B N 1
ATOM 3692 C CA . GLU B 1 57 ? 19.281 42.625 2.305 1 91.81 57 GLU B CA 1
ATOM 3693 C C . GLU B 1 57 ? 20.391 42.031 3.164 1 91.81 57 GLU B C 1
ATOM 3695 O O . GLU B 1 57 ? 21.516 42.531 3.164 1 91.81 57 GLU B O 1
ATOM 3700 N N . PHE B 1 58 ? 20.094 41.031 3.916 1 93.12 58 PHE B N 1
ATOM 3701 C CA . PHE B 1 58 ? 21.094 40.406 4.77 1 93.12 58 PHE B CA 1
ATOM 3702 C C . PHE B 1 58 ? 20.688 38.969 5.078 1 93.12 58 PHE B C 1
ATOM 3704 O O . PHE B 1 58 ? 19.578 38.531 4.781 1 93.12 58 PHE B O 1
ATOM 3711 N N . SER B 1 59 ? 21.688 38.156 5.621 1 95.06 59 SER B N 1
ATOM 3712 C CA . SER B 1 59 ? 21.438 36.75 5.926 1 95.06 59 SER B CA 1
ATOM 3713 C C . SER B 1 59 ? 22.141 36.344 7.211 1 95.06 59 SER B C 1
ATOM 3715 O O . SER B 1 59 ? 23.203 36.844 7.535 1 95.06 59 SER B O 1
ATOM 3717 N N . VAL B 1 60 ? 21.5 35.469 7.926 1 95.94 60 VAL B N 1
ATOM 3718 C CA . VAL B 1 60 ? 22.078 34.906 9.141 1 95.94 60 VAL B CA 1
ATOM 3719 C C . VAL B 1 60 ? 21.859 33.406 9.172 1 95.94 60 VAL B C 1
ATOM 3721 O O . VAL B 1 60 ? 21.016 32.875 8.438 1 95.94 60 VAL B O 1
ATOM 3724 N N . VAL B 1 61 ? 22.641 32.719 10.031 1 95.56 61 VAL B N 1
ATOM 3725 C CA . VAL B 1 61 ? 22.5 31.281 10.219 1 95.56 61 VAL B CA 1
ATOM 3726 C C . VAL B 1 61 ? 21.859 31 11.57 1 95.56 61 VAL B C 1
ATOM 3728 O O . VAL B 1 61 ? 22.281 31.547 12.594 1 95.56 61 VAL B O 1
ATOM 3731 N N . ARG B 1 62 ? 20.812 30.172 11.5 1 96.06 62 ARG B N 1
ATOM 3732 C CA . ARG B 1 62 ? 20.094 29.859 12.727 1 96.06 62 ARG B CA 1
ATOM 3733 C C . ARG B 1 62 ? 19.938 28.344 12.891 1 96.06 62 ARG B C 1
ATOM 3735 O O . ARG B 1 62 ? 19.891 27.609 11.906 1 96.06 62 ARG B O 1
ATOM 3742 N N . LEU B 1 63 ? 19.891 27.953 14.141 1 93.62 63 LEU B N 1
ATOM 3743 C CA . LEU B 1 63 ? 19.609 26.562 14.492 1 93.62 63 LEU B CA 1
ATOM 3744 C C . LEU B 1 63 ? 18.172 26.391 14.953 1 93.62 63 LEU B C 1
ATOM 3746 O O . LEU B 1 63 ? 17.484 27.375 15.266 1 93.62 63 LEU B O 1
ATOM 3750 N N . HIS B 1 64 ? 17.703 25.172 14.969 1 93.38 64 HIS B N 1
ATOM 3751 C CA . HIS B 1 64 ? 16.344 24.875 15.383 1 93.38 64 HIS B CA 1
ATOM 3752 C C . HIS B 1 64 ? 16.047 25.453 16.766 1 93.38 64 HIS B C 1
ATOM 3754 O O . HIS B 1 64 ? 14.961 26.016 16.984 1 93.38 64 HIS B O 1
ATOM 3760 N N . GLU B 1 65 ? 16.953 25.359 17.656 1 92.25 65 GLU B N 1
ATOM 3761 C CA . GLU B 1 65 ? 16.766 25.828 19.031 1 92.25 65 GLU B CA 1
ATOM 3762 C C . GLU B 1 65 ? 16.484 27.328 19.078 1 92.25 65 GLU B C 1
ATOM 3764 O O . GLU B 1 65 ? 15.773 27.797 19.969 1 92.25 65 GLU B O 1
ATOM 3769 N N . GLU B 1 66 ? 16.969 27.969 18.156 1 94.69 66 GLU B N 1
ATOM 3770 C CA . GLU B 1 66 ? 16.766 29.422 18.125 1 94.69 66 GLU B CA 1
ATOM 3771 C C . GLU B 1 66 ? 15.352 29.75 17.625 1 94.69 66 GLU B C 1
ATOM 3773 O O . GLU B 1 66 ? 14.789 30.781 18 1 94.69 66 GLU B O 1
ATOM 3778 N N . PHE B 1 67 ? 14.867 28.938 16.766 1 96 67 PHE B N 1
ATOM 3779 C CA . PHE B 1 67 ? 13.469 29.094 16.391 1 96 67 PHE B CA 1
ATOM 3780 C C . PHE B 1 67 ? 12.555 28.891 17.594 1 96 67 PHE B C 1
ATOM 3782 O O . PHE B 1 67 ? 11.586 29.625 17.781 1 96 67 PHE B O 1
ATOM 3789 N N . ILE B 1 68 ? 12.906 27.891 18.406 1 95.19 68 ILE B N 1
ATOM 3790 C CA . ILE B 1 68 ? 12.133 27.609 19.609 1 95.19 68 ILE B CA 1
ATOM 3791 C C . ILE B 1 68 ? 12.227 28.781 20.578 1 95.19 68 ILE B C 1
ATOM 3793 O O . ILE B 1 68 ? 11.234 29.188 21.172 1 95.19 68 ILE B O 1
ATOM 3797 N N . TRP B 1 69 ? 13.398 29.266 20.656 1 93.75 69 TRP B N 1
ATOM 3798 C CA . TRP B 1 69 ? 13.609 30.453 21.5 1 93.75 69 TRP B CA 1
ATOM 3799 C C . TRP B 1 69 ? 12.703 31.594 21.062 1 93.75 69 TRP B C 1
ATOM 3801 O O . TRP B 1 69 ? 12.07 32.25 21.891 1 93.75 69 TRP B O 1
ATOM 3811 N N . LEU B 1 70 ? 12.719 31.875 19.828 1 95.94 70 LEU B N 1
ATOM 3812 C CA . LEU B 1 70 ? 11.914 32.969 19.281 1 95.94 70 LEU B CA 1
ATOM 3813 C C . LEU B 1 70 ? 10.438 32.75 19.562 1 95.94 70 LEU B C 1
ATOM 3815 O O . LEU B 1 70 ? 9.734 33.656 20 1 95.94 70 LEU B O 1
ATOM 3819 N N . HIS B 1 71 ? 10.008 31.562 19.297 1 95.94 71 HIS B N 1
ATOM 3820 C CA . HIS B 1 71 ? 8.617 31.219 19.562 1 95.94 71 HIS B CA 1
ATOM 3821 C C . HIS B 1 71 ? 8.258 31.406 21.031 1 95.94 71 HIS B C 1
ATOM 3823 O O . HIS B 1 71 ? 7.234 32 21.344 1 95.94 71 HIS B O 1
ATOM 3829 N N . ASP B 1 72 ? 9.086 30.953 21.906 1 92.62 72 ASP B N 1
ATOM 3830 C CA . ASP B 1 72 ? 8.844 31.062 23.344 1 92.62 72 ASP B CA 1
ATOM 3831 C C . ASP B 1 72 ? 8.789 32.531 23.781 1 92.62 72 ASP B C 1
ATOM 3833 O O . ASP B 1 72 ? 8.008 32.875 24.672 1 92.62 72 ASP B O 1
ATOM 3837 N N . ALA B 1 73 ? 9.594 33.281 23.172 1 93.12 73 ALA B N 1
ATOM 3838 C CA . ALA B 1 73 ? 9.602 34.719 23.484 1 93.12 73 ALA B CA 1
ATOM 3839 C C . ALA B 1 73 ? 8.25 35.344 23.172 1 93.12 73 ALA B C 1
ATOM 3841 O O . ALA B 1 73 ? 7.777 36.219 23.938 1 93.12 73 ALA B O 1
ATOM 3842 N N . TYR B 1 74 ? 7.688 34.938 22.125 1 94.62 74 TYR B N 1
ATOM 3843 C CA . TYR B 1 74 ? 6.367 35.469 21.766 1 94.62 74 TYR B CA 1
ATOM 3844 C C . TYR B 1 74 ? 5.305 34.938 22.734 1 94.62 74 TYR B C 1
ATOM 3846 O O . TYR B 1 74 ? 4.438 35.719 23.172 1 94.62 74 TYR B O 1
ATOM 3854 N N . VAL B 1 75 ? 5.395 33.688 23.109 1 91.62 75 VAL B N 1
ATOM 3855 C CA . VAL B 1 75 ? 4.387 33.031 23.938 1 91.62 75 VAL B CA 1
ATOM 3856 C C . VAL B 1 75 ? 4.422 33.656 25.344 1 91.62 75 VAL B C 1
ATOM 3858 O O . VAL B 1 75 ? 3.379 33.844 25.969 1 91.62 75 VAL B O 1
ATOM 3861 N N . GLU B 1 76 ? 5.547 34.062 25.797 1 89.75 76 GLU B N 1
ATOM 3862 C CA . GLU B 1 76 ? 5.73 34.562 27.156 1 89.75 76 GLU B CA 1
ATOM 3863 C C . GLU B 1 76 ? 5.367 36.031 27.266 1 89.75 76 GLU B C 1
ATOM 3865 O O . GLU B 1 76 ? 5.16 36.531 28.375 1 89.75 76 GLU B O 1
ATOM 3870 N N . ASN B 1 77 ? 5.277 36.625 26.109 1 91.81 77 ASN B N 1
ATOM 3871 C CA . ASN B 1 77 ? 4.953 38.062 26.125 1 91.81 77 ASN B CA 1
ATOM 3872 C C . ASN B 1 77 ? 3.459 38.281 26.328 1 91.81 77 ASN B C 1
ATOM 3874 O O . ASN B 1 77 ? 2.65 38 25.453 1 91.81 77 ASN B O 1
ATOM 3878 N N . GLU B 1 78 ? 3.055 38.906 27.391 1 89.19 78 GLU B N 1
ATOM 3879 C CA . GLU B 1 78 ? 1.66 39.125 27.766 1 89.19 78 GLU B CA 1
ATOM 3880 C C . GLU B 1 78 ? 0.97 40.062 26.781 1 89.19 78 GLU B C 1
ATOM 3882 O O . GLU B 1 78 ? -0.251 40 26.625 1 89.19 78 GLU B O 1
ATOM 3887 N N . ASP B 1 79 ? 1.774 40.844 26.125 1 91.38 79 ASP B N 1
ATOM 3888 C CA . ASP B 1 79 ? 1.209 41.812 25.172 1 91.38 79 ASP B CA 1
ATOM 3889 C C . ASP B 1 79 ? 0.641 41.094 23.953 1 91.38 79 ASP B C 1
ATOM 3891 O O . ASP B 1 79 ? -0.16 41.656 23.219 1 91.38 79 ASP B O 1
ATOM 3895 N N . TYR B 1 80 ? 1.107 39.875 23.859 1 94.38 80 TYR B N 1
ATOM 3896 C CA . TYR B 1 80 ? 0.665 39.156 22.688 1 94.38 80 TYR B CA 1
ATOM 3897 C C . TYR B 1 80 ? -0.383 38.094 23.062 1 94.38 80 TYR B C 1
ATOM 3899 O O . TYR B 1 80 ? -0.652 37.188 22.297 1 94.38 80 TYR B O 1
ATOM 3907 N N . ALA B 1 81 ? -0.971 38.219 24.156 1 92.44 81 ALA B N 1
ATOM 3908 C CA . ALA B 1 81 ? -1.927 37.25 24.688 1 92.44 81 ALA B CA 1
ATOM 3909 C C . ALA B 1 81 ? -3.16 37.156 23.781 1 92.44 81 ALA B C 1
ATOM 3911 O O . ALA B 1 81 ? -3.818 36.094 23.734 1 92.44 81 ALA B O 1
ATOM 3912 N N . GLY B 1 82 ? -3.508 38.25 23.078 1 95.06 82 GLY B N 1
ATOM 3913 C CA . GLY B 1 82 ? -4.68 38.25 22.219 1 95.06 82 GLY B CA 1
ATOM 3914 C C . GLY B 1 82 ? -4.375 37.844 20.781 1 95.06 82 GLY B C 1
ATOM 3915 O O . GLY B 1 82 ? -5.227 37.969 19.906 1 95.06 82 GLY B O 1
ATOM 3916 N N . LEU B 1 83 ? -3.164 37.375 20.547 1 96.81 83 LEU B N 1
ATOM 3917 C CA . LEU B 1 83 ? -2.748 37 19.203 1 96.81 83 LEU B CA 1
ATOM 3918 C C . LEU B 1 83 ? -2.566 35.469 19.078 1 96.81 83 LEU B C 1
ATOM 3920 O O . LEU B 1 83 ? -2.342 34.812 20.094 1 96.81 83 LEU B O 1
ATOM 3924 N N . ILE B 1 84 ? -2.775 35 17.906 1 97.06 84 ILE B N 1
ATOM 3925 C CA . ILE B 1 84 ? -2.396 33.625 17.594 1 97.06 84 ILE B CA 1
ATOM 3926 C C . ILE B 1 84 ? -0.926 33.562 17.188 1 97.06 84 ILE B C 1
ATOM 3928 O O . ILE B 1 84 ? -0.556 34.062 16.125 1 97.06 84 ILE B O 1
ATOM 3932 N N . ILE B 1 85 ? -0.169 33 18.016 1 95.88 85 ILE B N 1
ATOM 3933 C CA . ILE B 1 85 ? 1.249 32.844 17.719 1 95.88 85 ILE B CA 1
ATOM 3934 C C . ILE B 1 85 ? 1.449 31.641 16.812 1 95.88 85 ILE B C 1
ATOM 3936 O O . ILE B 1 85 ? 1.016 30.531 17.125 1 95.88 85 ILE B O 1
ATOM 3940 N N . PRO B 1 86 ? 2.082 31.875 15.672 1 95.75 86 PRO B N 1
ATOM 3941 C CA . PRO B 1 86 ? 2.314 30.734 14.781 1 95.75 86 PRO B CA 1
ATOM 3942 C C . PRO B 1 86 ? 3.049 29.578 15.477 1 95.75 86 PRO B C 1
ATOM 3944 O O . PRO B 1 86 ? 3.951 29.812 16.281 1 95.75 86 PRO B O 1
ATOM 3947 N N . PRO B 1 87 ? 2.621 28.391 15.156 1 94.81 87 PRO B N 1
ATOM 3948 C CA . PRO B 1 87 ? 3.26 27.25 15.805 1 94.81 87 PRO B CA 1
ATOM 3949 C C . PRO B 1 87 ? 4.746 27.141 15.484 1 94.81 87 PRO B C 1
ATOM 3951 O O . PRO B 1 87 ? 5.156 27.422 14.352 1 94.81 87 PRO B O 1
ATOM 3954 N N . ALA B 1 88 ? 5.465 26.719 16.5 1 94.88 88 ALA B N 1
ATOM 3955 C CA . ALA B 1 88 ? 6.891 26.484 16.281 1 94.88 88 ALA B CA 1
ATOM 3956 C C . ALA B 1 88 ? 7.129 25.328 15.32 1 94.88 88 ALA B C 1
ATOM 3958 O O . ALA B 1 88 ? 6.355 24.359 15.297 1 94.88 88 ALA B O 1
ATOM 3959 N N . PRO B 1 89 ? 8.141 25.453 14.469 1 94.69 89 PRO B N 1
ATOM 3960 C CA . PRO B 1 89 ? 8.461 24.328 13.602 1 94.69 89 PRO B CA 1
ATOM 3961 C C . PRO B 1 89 ? 8.914 23.094 14.375 1 94.69 89 PRO B C 1
ATOM 3963 O O . PRO B 1 89 ? 9.516 23.219 15.445 1 94.69 89 PRO B O 1
ATOM 3966 N N . PRO B 1 90 ? 8.562 21.953 13.867 1 90.5 90 PRO B N 1
ATOM 3967 C CA . PRO B 1 90 ? 8.977 20.734 14.547 1 90.5 90 PRO B CA 1
ATOM 3968 C C . PRO B 1 90 ? 10.477 20.469 14.461 1 90.5 90 PRO B C 1
ATOM 3970 O O . PRO B 1 90 ? 11.117 20.906 13.492 1 90.5 90 PRO B O 1
ATOM 3973 N N . ARG B 1 91 ? 10.938 19.797 15.43 1 88.31 91 ARG B N 1
ATOM 3974 C CA . ARG B 1 91 ? 12.352 19.422 15.414 1 88.31 91 ARG B CA 1
ATOM 3975 C C . ARG B 1 91 ? 12.656 18.484 14.258 1 88.31 91 ARG B C 1
ATOM 3977 O O . ARG B 1 91 ? 11.93 17.5 14.031 1 88.31 91 ARG B O 1
ATOM 3984 N N . PRO B 1 92 ? 13.688 18.828 13.547 1 84.44 92 PRO B N 1
ATOM 3985 C CA . PRO B 1 92 ? 14.094 17.891 12.484 1 84.44 92 PRO B CA 1
ATOM 3986 C C . PRO B 1 92 ? 14.438 16.516 13.016 1 84.44 92 PRO B C 1
ATOM 3988 O O . PRO B 1 92 ? 15.102 16.391 14.047 1 84.44 92 PRO B O 1
ATOM 3991 N N . ASP B 1 93 ? 13.797 15.453 12.43 1 79.5 93 ASP B N 1
ATOM 3992 C CA . ASP B 1 93 ? 14.086 14.086 12.828 1 79.5 93 ASP B CA 1
ATOM 3993 C C . ASP B 1 93 ? 14.562 13.25 11.641 1 79.5 93 ASP B C 1
ATOM 3995 O O . ASP B 1 93 ? 13.75 12.82 10.812 1 79.5 93 ASP B O 1
ATOM 3999 N N . PHE B 1 94 ? 15.859 13.047 11.695 1 78.19 94 PHE B N 1
ATOM 4000 C CA . PHE B 1 94 ? 16.453 12.266 10.617 1 78.19 94 PHE B CA 1
ATOM 4001 C C . PHE B 1 94 ? 16.906 10.898 11.109 1 78.19 94 PHE B C 1
ATOM 4003 O O . PHE B 1 94 ? 17.531 10.141 10.367 1 78.19 94 PHE B O 1
ATOM 4010 N N . GLU B 1 95 ? 16.594 10.633 12.375 1 74.25 95 GLU B N 1
ATOM 4011 C CA . GLU B 1 95 ? 17.109 9.438 13.031 1 74.25 95 GLU B CA 1
ATOM 4012 C C . GLU B 1 95 ? 16.625 8.164 12.336 1 74.25 95 GLU B C 1
ATOM 4014 O O . GLU B 1 95 ? 17.406 7.246 12.086 1 74.25 95 GLU B O 1
ATOM 4019 N N . ALA B 1 96 ? 15.359 8.18 12.094 1 72.25 96 ALA B N 1
ATOM 4020 C CA . ALA B 1 96 ? 14.812 6.969 11.477 1 72.25 96 ALA B CA 1
ATOM 4021 C C . ALA B 1 96 ? 15.484 6.684 10.133 1 72.25 96 ALA B C 1
ATOM 4023 O O . ALA B 1 96 ? 15.828 5.539 9.836 1 72.25 96 ALA B O 1
ATOM 4024 N N . SER B 1 97 ? 15.672 7.641 9.336 1 73.62 97 SER B N 1
ATOM 4025 C CA . SER B 1 97 ? 16.312 7.484 8.031 1 73.62 97 SER B CA 1
ATOM 4026 C C . SER B 1 97 ? 17.781 7.078 8.188 1 73.62 97 SER B C 1
ATOM 4028 O O . SER B 1 97 ? 18.281 6.242 7.438 1 73.62 97 SER B O 1
ATOM 4030 N N . ARG B 1 98 ? 18.391 7.625 9.148 1 73.56 98 ARG B N 1
ATOM 4031 C CA . ARG B 1 98 ? 19.797 7.305 9.398 1 73.56 98 ARG B CA 1
ATOM 4032 C C . ARG B 1 98 ? 19.938 5.871 9.891 1 73.56 98 ARG B C 1
ATOM 4034 O O . ARG B 1 98 ? 20.859 5.16 9.469 1 73.56 98 ARG B O 1
ATOM 4041 N N . GLU B 1 99 ? 19.062 5.547 10.766 1 76.31 99 GLU B N 1
ATOM 4042 C CA . GLU B 1 99 ? 19.094 4.18 11.281 1 76.31 99 GLU B CA 1
ATOM 4043 C C . GLU B 1 99 ? 18.875 3.166 10.156 1 76.31 99 GLU B C 1
ATOM 4045 O O . GLU B 1 99 ? 19.531 2.123 10.117 1 76.31 99 GLU B O 1
ATOM 4050 N N . LYS B 1 100 ? 17.984 3.453 9.297 1 76.19 100 LYS B N 1
ATOM 4051 C CA . LYS B 1 100 ? 17.734 2.572 8.164 1 76.19 100 LYS B CA 1
ATOM 4052 C C . LYS B 1 100 ? 18.953 2.477 7.25 1 76.19 100 LYS B C 1
ATOM 4054 O O . LYS B 1 100 ? 19.281 1.395 6.762 1 76.19 100 LYS B O 1
ATOM 4059 N N . LEU B 1 101 ? 19.578 3.553 7.043 1 73.88 101 LEU B N 1
ATOM 4060 C CA . LEU B 1 101 ? 20.766 3.586 6.211 1 73.88 101 LEU B CA 1
ATOM 4061 C C . LEU B 1 101 ? 21.906 2.811 6.859 1 73.88 101 LEU B C 1
ATOM 4063 O O . LEU B 1 101 ? 22.656 2.105 6.176 1 73.88 101 LEU B O 1
ATOM 4067 N N . GLN B 1 102 ? 22 2.949 8.141 1 74.12 102 GLN B N 1
ATOM 4068 C CA . GLN B 1 102 ? 23.016 2.215 8.891 1 74.12 102 GLN B CA 1
ATOM 4069 C C . GLN B 1 102 ? 22.75 0.711 8.836 1 74.12 102 GLN B C 1
ATOM 4071 O O . GLN B 1 102 ? 23.688 -0.076 8.633 1 74.12 102 GLN B O 1
ATOM 4076 N N . LYS B 1 103 ? 21.516 0.353 9.023 1 76.25 103 LYS B N 1
ATOM 4077 C CA . LYS B 1 103 ? 21.141 -1.058 8.969 1 76.25 103 LYS B CA 1
ATOM 4078 C C . LYS B 1 103 ? 21.422 -1.649 7.59 1 76.25 103 LYS B C 1
ATOM 4080 O O . LYS B 1 103 ? 21.844 -2.799 7.477 1 76.25 103 LYS B O 1
ATOM 4085 N N . LEU B 1 104 ? 21.078 -0.897 6.637 1 74.06 104 LEU B N 1
ATOM 4086 C CA . LEU B 1 104 ? 21.344 -1.329 5.27 1 74.06 104 LEU B CA 1
ATOM 4087 C C . LEU B 1 104 ? 22.844 -1.521 5.047 1 74.06 104 LEU B C 1
ATOM 4089 O O . LEU B 1 104 ? 23.25 -2.436 4.332 1 74.06 104 LEU B O 1
ATOM 4093 N N . GLY B 1 105 ? 23.672 -0.672 5.645 1 69.88 105 GLY B N 1
ATOM 4094 C CA . GLY B 1 105 ? 25.109 -0.763 5.516 1 69.88 105 GLY B CA 1
ATOM 4095 C C . GLY B 1 105 ? 25.703 -1.948 6.254 1 69.88 105 GLY B C 1
ATOM 4096 O O . GLY B 1 105 ? 26.781 -2.434 5.898 1 69.88 105 GLY B O 1
ATOM 4097 N N . GLU B 1 106 ? 25.094 -2.26 7.363 1 69.06 106 GLU B N 1
ATOM 4098 C CA . GLU B 1 106 ? 25.641 -3.35 8.172 1 69.06 106 GLU B CA 1
ATOM 4099 C C . GLU B 1 106 ? 25.391 -4.703 7.504 1 69.06 106 GLU B C 1
ATOM 4101 O O . GLU B 1 106 ? 26 -5.703 7.895 1 69.06 106 GLU B O 1
ATOM 4106 N N . GLY B 1 107 ? 24.969 -4.855 6.281 1 58.56 107 GLY B N 1
ATOM 4107 C CA . GLY B 1 107 ? 25.078 -5.992 5.383 1 58.56 107 GLY B CA 1
ATOM 4108 C C . GLY B 1 107 ? 24.047 -7.074 5.676 1 58.56 107 GLY B C 1
ATOM 4109 O O . GLY B 1 107 ? 24.125 -7.746 6.711 1 58.56 107 GLY B O 1
ATOM 4110 N N . ASP B 1 108 ? 22.844 -6.875 5.598 1 56.56 108 ASP B N 1
ATOM 4111 C CA . ASP B 1 108 ? 22.062 -8.109 5.574 1 56.56 108 ASP B CA 1
ATOM 4112 C C . ASP B 1 108 ? 22.391 -8.953 4.352 1 56.56 108 ASP B C 1
ATOM 4114 O O . ASP B 1 108 ? 22.359 -8.461 3.221 1 56.56 108 ASP B O 1
ATOM 4118 N N . SER B 1 109 ? 23.109 -10.031 4.574 1 58.59 109 SER B N 1
ATOM 4119 C CA . SER B 1 109 ? 23.641 -11 3.621 1 58.59 109 SER B CA 1
ATOM 4120 C C . SER B 1 109 ? 22.594 -11.414 2.598 1 58.59 109 SER B C 1
ATOM 4122 O O . SER B 1 109 ? 22.922 -11.922 1.525 1 58.59 109 SER B O 1
ATOM 4124 N N . SER B 1 110 ? 21.281 -11.203 2.961 1 60.12 110 SER B N 1
ATOM 4125 C CA . SER B 1 110 ? 20.297 -11.789 2.066 1 60.12 110 SER B CA 1
ATOM 4126 C C . SER B 1 110 ? 19.938 -10.836 0.934 1 60.12 110 SER B C 1
ATOM 4128 O O . SER B 1 110 ? 19.25 -11.219 -0.01 1 60.12 110 SER B O 1
ATOM 4130 N N . VAL B 1 111 ? 20.594 -9.547 1.003 1 65.38 111 VAL B N 1
ATOM 4131 C CA . VAL B 1 111 ? 20.188 -8.57 -0.001 1 65.38 111 VAL B CA 1
ATOM 4132 C C . VAL B 1 111 ? 21.266 -8.461 -1.081 1 65.38 111 VAL B C 1
ATOM 4134 O O . VAL B 1 111 ? 22.453 -8.359 -0.774 1 65.38 111 VAL B O 1
ATOM 4137 N N . THR B 1 112 ? 20.859 -8.797 -2.314 1 71.19 112 THR B N 1
ATOM 4138 C CA . THR B 1 112 ? 21.781 -8.68 -3.439 1 71.19 112 THR B CA 1
ATOM 4139 C C . THR B 1 112 ? 22.328 -7.262 -3.545 1 71.19 112 THR B C 1
ATOM 4141 O O . THR B 1 112 ? 21.781 -6.332 -2.951 1 71.19 112 THR B O 1
ATOM 4144 N N . ARG B 1 113 ? 23.562 -7.031 -4.113 1 73.75 113 ARG B N 1
ATOM 4145 C CA . ARG B 1 113 ? 24.203 -5.738 -4.316 1 73.75 113 ARG B CA 1
ATOM 4146 C C . ARG B 1 113 ? 23.266 -4.758 -5.008 1 73.75 113 ARG B C 1
ATOM 4148 O O . ARG B 1 113 ? 23.25 -3.572 -4.672 1 73.75 113 ARG B O 1
ATOM 4155 N N . GLU B 1 114 ? 22.438 -5.367 -5.98 1 72.69 114 GLU B N 1
ATOM 4156 C CA . GLU B 1 114 ? 21.516 -4.527 -6.734 1 72.69 114 GLU B CA 1
ATOM 4157 C C . GLU B 1 114 ? 20.375 -4.039 -5.855 1 72.69 114 GLU B C 1
ATOM 4159 O O . GLU B 1 114 ? 20 -2.865 -5.902 1 72.69 114 GLU B O 1
ATOM 4164 N N . GLU B 1 115 ? 19.953 -4.938 -5.02 1 73.44 115 GLU B N 1
ATOM 4165 C CA . GLU B 1 115 ? 18.891 -4.574 -4.09 1 73.44 115 GLU B CA 1
ATOM 4166 C C . GLU B 1 115 ? 19.375 -3.527 -3.088 1 73.44 115 GLU B C 1
ATOM 4168 O O . GLU B 1 115 ? 18.625 -2.596 -2.758 1 73.44 115 GLU B O 1
ATOM 4173 N N . PHE B 1 116 ? 20.562 -3.664 -2.738 1 75.12 116 PHE B N 1
ATOM 4174 C CA . PHE B 1 116 ? 21.156 -2.74 -1.782 1 75.12 116 PHE B CA 1
ATOM 4175 C C . PHE B 1 116 ? 21.25 -1.339 -2.373 1 75.12 116 PHE B C 1
ATOM 4177 O O . PHE B 1 116 ? 20.922 -0.355 -1.708 1 75.12 116 PHE B O 1
ATOM 4184 N N . ALA B 1 117 ? 21.766 -1.309 -3.584 1 77.38 117 ALA B N 1
ATOM 4185 C CA . ALA B 1 117 ? 21.906 -0.022 -4.262 1 77.38 117 ALA B CA 1
ATOM 4186 C C . ALA B 1 117 ? 20.562 0.675 -4.414 1 77.38 117 ALA B C 1
ATOM 4188 O O . ALA B 1 117 ? 20.453 1.887 -4.211 1 77.38 117 ALA B O 1
ATOM 4189 N N . LYS B 1 118 ? 19.609 -0.112 -4.629 1 76.75 118 LYS B N 1
ATOM 4190 C CA . LYS B 1 118 ? 18.281 0.436 -4.82 1 76.75 118 LYS B CA 1
ATOM 4191 C C . LYS B 1 118 ? 17.688 0.927 -3.502 1 76.75 118 LYS B C 1
ATOM 4193 O O . LYS B 1 118 ? 17.094 2.004 -3.445 1 76.75 118 LYS B O 1
ATOM 4198 N N . MET B 1 119 ? 17.938 0.188 -2.553 1 75.19 119 MET B N 1
ATOM 4199 C CA . MET B 1 119 ? 17.453 0.561 -1.229 1 75.19 119 MET B CA 1
ATOM 4200 C C . MET B 1 119 ? 18.141 1.825 -0.729 1 75.19 119 MET B C 1
ATOM 4202 O O . MET B 1 119 ? 17.516 2.668 -0.085 1 75.19 119 MET B O 1
ATOM 4206 N N . LYS B 1 120 ? 19.406 1.929 -1.051 1 77.94 120 LYS B N 1
ATOM 4207 C CA . LYS B 1 120 ? 20.172 3.109 -0.659 1 77.94 120 LYS B CA 1
ATOM 4208 C C . LYS B 1 120 ? 19.641 4.363 -1.35 1 77.94 120 LYS B C 1
ATOM 4210 O O . LYS B 1 120 ? 19.5 5.41 -0.719 1 77.94 120 LYS B O 1
ATOM 4215 N N . GLN B 1 121 ? 19.359 4.246 -2.555 1 79.88 121 GLN B N 1
ATOM 4216 C CA . GLN B 1 121 ? 18.797 5.363 -3.316 1 79.88 121 GLN B CA 1
ATOM 4217 C C . GLN B 1 121 ? 17.469 5.812 -2.736 1 79.88 121 GLN B C 1
ATOM 4219 O O . GLN B 1 121 ? 17.188 7.012 -2.658 1 79.88 121 GLN B O 1
ATOM 4224 N N . GLU B 1 122 ? 16.781 4.91 -2.271 1 76.56 122 GLU B N 1
ATOM 4225 C CA . GLU B 1 122 ? 15.477 5.203 -1.686 1 76.56 122 GLU B CA 1
ATOM 4226 C C . GLU B 1 122 ? 15.625 5.934 -0.353 1 76.56 122 GLU B C 1
ATOM 4228 O O . GLU B 1 122 ? 14.875 6.867 -0.065 1 76.56 122 GLU B O 1
ATOM 4233 N N . LEU B 1 123 ? 16.531 5.492 0.333 1 78.75 123 LEU B N 1
ATOM 4234 C CA . LEU B 1 123 ? 16.75 6.102 1.641 1 78.75 123 LEU B CA 1
ATOM 4235 C C . LEU B 1 123 ? 17.266 7.527 1.495 1 78.75 123 LEU B C 1
ATOM 4237 O O . LEU B 1 123 ? 16.891 8.414 2.271 1 78.75 123 LEU B O 1
ATOM 4241 N N . GLU B 1 124 ? 18.016 7.699 0.508 1 80.12 124 GLU B N 1
ATOM 4242 C CA . GLU B 1 124 ? 18.5 9.039 0.22 1 80.12 124 GLU B CA 1
ATOM 4243 C C . GLU B 1 124 ? 17.359 9.961 -0.221 1 80.12 124 GLU B C 1
ATOM 4245 O O . GLU B 1 124 ? 17.312 11.133 0.165 1 80.12 124 GLU B O 1
ATOM 4250 N N . ALA B 1 125 ? 16.516 9.438 -0.991 1 79.69 125 ALA B N 1
ATOM 4251 C CA . ALA B 1 125 ? 15.352 10.203 -1.432 1 79.69 125 ALA B CA 1
ATOM 4252 C C . ALA B 1 125 ? 14.445 10.555 -0.255 1 79.69 125 ALA B C 1
ATOM 4254 O O . ALA B 1 125 ? 13.906 11.656 -0.183 1 79.69 125 ALA B O 1
ATOM 4255 N N . GLU B 1 126 ? 14.297 9.648 0.568 1 78.31 126 GLU B N 1
ATOM 4256 C CA . GLU B 1 126 ? 13.508 9.875 1.776 1 78.31 126 GLU B CA 1
ATOM 4257 C C . GLU B 1 126 ? 14.133 10.961 2.646 1 78.31 126 GLU B C 1
ATOM 4259 O O . GLU B 1 126 ? 13.422 11.82 3.188 1 78.31 126 GLU B O 1
ATOM 4264 N N . TYR B 1 127 ? 15.398 10.875 2.775 1 80.5 127 TYR B N 1
ATOM 4265 C CA . TYR B 1 127 ? 16.125 11.883 3.539 1 80.5 127 TYR B CA 1
ATOM 4266 C C . TYR B 1 127 ? 15.906 13.273 2.947 1 80.5 127 TYR B C 1
ATOM 4268 O O . TYR B 1 127 ? 15.641 14.227 3.676 1 80.5 127 TYR B O 1
ATOM 4276 N N . LEU B 1 128 ? 16.047 13.352 1.735 1 83.5 128 LEU B N 1
ATOM 4277 C CA . LEU B 1 128 ? 15.875 14.625 1.058 1 83.5 128 LEU B CA 1
ATOM 4278 C C . LEU B 1 128 ? 14.461 15.164 1.252 1 83.5 128 LEU B C 1
ATOM 4280 O O . LEU B 1 128 ? 14.266 16.375 1.42 1 83.5 128 LEU B O 1
ATOM 4284 N N . ALA B 1 129 ? 13.5 14.359 1.238 1 83.06 129 ALA B N 1
ATOM 4285 C CA . ALA B 1 129 ? 12.109 14.758 1.448 1 83.06 129 ALA B CA 1
ATOM 4286 C C . ALA B 1 129 ? 11.906 15.312 2.855 1 83.06 129 ALA B C 1
ATOM 4288 O O . ALA B 1 129 ? 11.25 16.344 3.037 1 83.06 129 ALA B O 1
ATOM 4289 N N . ILE B 1 130 ? 12.43 14.641 3.797 1 84 130 ILE B N 1
ATOM 4290 C CA . ILE B 1 130 ? 12.328 15.078 5.184 1 84 130 ILE B CA 1
ATOM 4291 C C . ILE B 1 130 ? 13.031 16.422 5.352 1 84 130 ILE B C 1
ATOM 4293 O O . ILE B 1 130 ? 12.516 17.312 6.043 1 84 130 ILE B O 1
ATOM 4297 N N . PHE B 1 131 ? 14.133 16.531 4.727 1 86.12 131 PHE B N 1
ATOM 4298 C CA . PHE B 1 131 ? 14.906 17.766 4.801 1 86.12 131 PHE B CA 1
ATOM 4299 C C . PHE B 1 131 ? 14.125 18.922 4.199 1 86.12 131 PHE B C 1
ATOM 4301 O O . PHE B 1 131 ? 14.047 20 4.797 1 86.12 131 PHE B O 1
ATOM 4308 N N . LYS B 1 132 ? 13.602 18.656 3.045 1 84.88 132 LYS B N 1
ATOM 4309 C CA . LYS B 1 132 ? 12.805 19.688 2.379 1 84.88 132 LYS B CA 1
ATOM 4310 C C . LYS B 1 132 ? 11.617 20.109 3.242 1 84.88 132 LYS B C 1
ATOM 4312 O O . LYS B 1 132 ? 11.32 21.297 3.363 1 84.88 132 LYS B O 1
ATOM 4317 N N . LYS B 1 133 ? 10.992 19.188 3.801 1 87.62 133 LYS B N 1
ATOM 4318 C CA . LYS B 1 133 ? 9.859 19.453 4.684 1 87.62 133 LYS B CA 1
ATOM 4319 C C . LYS B 1 133 ? 10.281 20.281 5.891 1 87.62 133 LYS B C 1
ATOM 4321 O O . LYS B 1 133 ? 9.562 21.188 6.309 1 87.62 133 LYS B O 1
ATOM 4326 N N . THR B 1 134 ? 11.367 19.906 6.402 1 89.75 134 THR B N 1
ATOM 4327 C CA . THR B 1 134 ? 11.906 20.609 7.555 1 89.75 134 THR B CA 1
ATOM 4328 C C . THR B 1 134 ? 12.156 22.078 7.215 1 89.75 134 THR B C 1
ATOM 4330 O O . THR B 1 134 ? 11.773 22.969 7.973 1 89.75 134 THR B O 1
ATOM 4333 N N . VAL B 1 135 ? 12.781 22.281 6.152 1 91.94 135 VAL B N 1
ATOM 4334 C CA . VAL B 1 135 ? 13.094 23.641 5.719 1 91.94 135 VAL B CA 1
ATOM 4335 C C . VAL B 1 135 ? 11.797 24.406 5.48 1 91.94 135 VAL B C 1
ATOM 4337 O O . VAL B 1 135 ? 11.672 25.562 5.906 1 91.94 135 VAL B O 1
ATOM 4340 N N . ALA B 1 136 ? 10.852 23.797 4.891 1 89.94 136 ALA B N 1
ATOM 4341 C CA . ALA B 1 136 ? 9.578 24.438 4.566 1 89.94 136 ALA B CA 1
ATOM 4342 C C . ALA B 1 136 ? 8.844 24.859 5.832 1 89.94 136 ALA B C 1
ATOM 4344 O O . ALA B 1 136 ? 8.305 25.969 5.898 1 89.94 136 ALA B O 1
ATOM 4345 N N . MET B 1 137 ? 8.82 24.047 6.781 1 92.38 137 MET B N 1
ATOM 4346 C CA . MET B 1 137 ? 8.094 24.344 8.016 1 92.38 137 MET B CA 1
ATOM 4347 C C . MET B 1 137 ? 8.758 25.5 8.773 1 92.38 137 MET B C 1
ATOM 4349 O O . MET B 1 137 ? 8.07 26.328 9.359 1 92.38 137 MET B O 1
ATOM 4353 N N . HIS B 1 138 ? 10.039 25.516 8.742 1 95.81 138 HIS B N 1
ATOM 4354 C CA . HIS B 1 138 ? 10.758 26.609 9.383 1 95.81 138 HIS B CA 1
ATOM 4355 C C . HIS B 1 138 ? 10.539 27.938 8.641 1 95.81 138 HIS B C 1
ATOM 4357 O O . HIS B 1 138 ? 10.398 28.984 9.266 1 95.81 138 HIS B O 1
ATOM 4363 N N . GLU B 1 139 ? 10.539 27.797 7.379 1 96 139 GLU B N 1
ATOM 4364 C CA . GLU B 1 139 ? 10.328 28.984 6.555 1 96 139 GLU B CA 1
ATOM 4365 C C . GLU B 1 139 ? 8.93 29.562 6.766 1 96 139 GLU B C 1
ATOM 4367 O O . GLU B 1 139 ? 8.766 30.781 6.891 1 96 139 GLU B O 1
ATOM 4372 N N . VAL B 1 140 ? 7.938 28.719 6.816 1 93.62 140 VAL B N 1
ATOM 4373 C CA . VAL B 1 140 ? 6.555 29.156 7.008 1 93.62 140 VAL B CA 1
ATOM 4374 C C . VAL B 1 140 ? 6.422 29.891 8.336 1 93.62 140 VAL B C 1
ATOM 4376 O O . VAL B 1 140 ? 5.699 30.875 8.438 1 93.62 140 VAL B O 1
ATOM 4379 N N . PHE B 1 141 ? 7.047 29.375 9.289 1 96.81 141 PHE B N 1
ATOM 4380 C CA . PHE B 1 141 ? 7.023 30.016 10.602 1 96.81 141 PHE B CA 1
ATOM 4381 C C . PHE B 1 141 ? 7.496 31.469 10.508 1 96.81 141 PHE B C 1
ATOM 4383 O O . PHE B 1 141 ? 6.816 32.375 10.984 1 96.81 141 PHE B O 1
ATOM 4390 N N . LEU B 1 142 ? 8.641 31.672 9.906 1 97.62 142 LEU B N 1
ATOM 4391 C CA . LEU B 1 142 ? 9.219 33 9.781 1 97.62 142 LEU B CA 1
ATOM 4392 C C . LEU B 1 142 ? 8.352 33.906 8.891 1 97.62 142 LEU B C 1
ATOM 4394 O O . LEU B 1 142 ? 8.164 35.062 9.18 1 97.62 142 LEU B O 1
ATOM 4398 N N . GLN B 1 143 ? 7.832 33.344 7.875 1 95.62 143 GLN B N 1
ATOM 4399 C CA . GLN B 1 143 ? 7.012 34.094 6.941 1 95.62 143 GLN B CA 1
ATOM 4400 C C . GLN B 1 143 ? 5.711 34.562 7.598 1 95.62 143 GLN B C 1
ATOM 4402 O O . GLN B 1 143 ? 5.219 35.656 7.316 1 95.62 143 GLN B O 1
ATOM 4407 N N . ARG B 1 144 ? 5.172 33.75 8.445 1 95.69 144 ARG B N 1
ATOM 4408 C CA . ARG B 1 144 ? 3.965 34.125 9.172 1 95.69 144 ARG B CA 1
ATOM 4409 C C . ARG B 1 144 ? 4.238 35.281 10.141 1 95.69 144 ARG B C 1
ATOM 4411 O O . ARG B 1 144 ? 3.418 36.188 10.281 1 95.69 144 ARG B O 1
ATOM 4418 N N . LEU B 1 145 ? 5.332 35.188 10.75 1 96.69 145 LEU B N 1
ATOM 4419 C CA . LEU B 1 145 ? 5.715 36.281 11.648 1 96.69 145 LEU B CA 1
ATOM 4420 C C . LEU B 1 145 ? 5.926 37.562 10.867 1 96.69 145 LEU B C 1
ATOM 4422 O O . LEU B 1 145 ? 5.453 38.625 11.281 1 96.69 145 LEU B O 1
ATOM 4426 N N . ALA B 1 146 ? 6.602 37.438 9.766 1 96 146 ALA B N 1
ATOM 4427 C CA . ALA B 1 146 ? 6.922 38.625 8.945 1 96 146 ALA B CA 1
ATOM 4428 C C . ALA B 1 146 ? 5.656 39.219 8.352 1 96 146 ALA B C 1
ATOM 4430 O O . ALA B 1 146 ? 5.602 40.438 8.117 1 96 146 ALA B O 1
ATOM 4431 N N . ALA B 1 147 ? 4.656 38.469 8.156 1 93.62 147 ALA B N 1
ATOM 4432 C CA . ALA B 1 147 ? 3.424 38.938 7.516 1 93.62 147 ALA B CA 1
ATOM 4433 C C . ALA B 1 147 ? 2.467 39.531 8.539 1 93.62 147 ALA B C 1
ATOM 4435 O O . ALA B 1 147 ? 1.571 40.312 8.18 1 93.62 147 ALA B O 1
ATOM 4436 N N . HIS B 1 148 ? 2.637 39.156 9.758 1 94.69 148 HIS B N 1
ATOM 4437 C CA . HIS B 1 148 ? 1.721 39.625 10.789 1 94.69 148 HIS B CA 1
ATOM 4438 C C . HIS B 1 148 ? 1.986 41.062 11.148 1 94.69 148 HIS B C 1
ATOM 4440 O O . HIS B 1 148 ? 3.125 41.438 11.43 1 94.69 148 HIS B O 1
ATOM 4446 N N . PRO B 1 149 ? 1.011 41.844 11.172 1 92.25 149 PRO B N 1
ATOM 4447 C CA . PRO B 1 149 ? 1.185 43.281 11.375 1 92.25 149 PRO B CA 1
ATOM 4448 C C . PRO B 1 149 ? 1.819 43.625 12.727 1 92.25 149 PRO B C 1
ATOM 4450 O O . PRO B 1 149 ? 2.598 44.562 12.828 1 92.25 149 PRO B O 1
ATOM 4453 N N . THR B 1 150 ? 1.546 42.875 13.75 1 94.81 150 THR B N 1
ATOM 4454 C CA . THR B 1 150 ? 2.033 43.188 15.094 1 94.81 150 THR B CA 1
ATOM 4455 C C . THR B 1 150 ? 3.316 42.406 15.383 1 94.81 150 THR B C 1
ATOM 4457 O O . THR B 1 150 ? 4.297 42.969 15.867 1 94.81 150 THR B O 1
ATOM 4460 N N . LEU B 1 151 ? 3.391 41.188 15.039 1 95.56 151 LEU B N 1
ATOM 4461 C CA . LEU B 1 151 ? 4.504 40.344 15.406 1 95.56 151 LEU B CA 1
ATOM 4462 C C . LEU B 1 151 ? 5.766 40.719 14.641 1 95.56 151 LEU B C 1
ATOM 4464 O O . LEU B 1 151 ? 6.879 40.5 15.133 1 95.56 151 LEU B O 1
ATOM 4468 N N . ARG B 1 152 ? 5.637 41.25 13.469 1 94.5 152 ARG B N 1
ATOM 4469 C CA . ARG B 1 152 ? 6.773 41.562 12.617 1 94.5 152 ARG B CA 1
ATOM 4470 C C . ARG B 1 152 ? 7.613 42.688 13.227 1 94.5 152 ARG B C 1
ATOM 4472 O O . ARG B 1 152 ? 8.773 42.875 12.852 1 94.5 152 ARG B O 1
ATOM 4479 N N . ARG B 1 153 ? 7.062 43.406 14.164 1 92.5 153 ARG B N 1
ATOM 4480 C CA . ARG B 1 153 ? 7.734 44.562 14.734 1 92.5 153 ARG B CA 1
ATOM 4481 C C . ARG B 1 153 ? 8.406 44.219 16.062 1 92.5 153 ARG B C 1
ATOM 4483 O O . ARG B 1 153 ? 8.961 45.062 16.734 1 92.5 153 ARG B O 1
ATOM 4490 N N . ASP B 1 154 ? 8.32 43.031 16.422 1 94.56 154 ASP B N 1
ATOM 4491 C CA . ASP B 1 154 ? 8.898 42.594 17.688 1 94.56 154 ASP B CA 1
ATOM 4492 C C . ASP B 1 154 ? 10.422 42.719 17.672 1 94.56 154 ASP B C 1
ATOM 4494 O O . ASP B 1 154 ? 11.062 42.375 16.656 1 94.56 154 ASP B O 1
ATOM 4498 N N . HIS B 1 155 ? 10.93 43.125 18.75 1 92.81 155 HIS B N 1
ATOM 4499 C CA . HIS B 1 155 ? 12.367 43.344 18.875 1 92.81 155 HIS B CA 1
ATOM 4500 C C . HIS B 1 155 ? 13.141 42.062 18.734 1 92.81 155 HIS B C 1
ATOM 4502 O O . HIS B 1 155 ? 14.172 42 18.062 1 92.81 155 HIS B O 1
ATOM 4508 N N . ASN B 1 156 ? 12.672 41 19.406 1 93.81 156 ASN B N 1
ATOM 4509 C CA . ASN B 1 156 ? 13.359 39.719 19.344 1 93.81 156 ASN B CA 1
ATOM 4510 C C . ASN B 1 156 ? 13.383 39.156 17.922 1 93.81 156 ASN B C 1
ATOM 4512 O O . ASN B 1 156 ? 14.312 38.438 17.562 1 93.81 156 ASN B O 1
ATOM 4516 N N . PHE B 1 157 ? 12.352 39.438 17.172 1 95.75 157 PHE B N 1
ATOM 4517 C CA . PHE B 1 157 ? 12.32 39 15.781 1 95.75 157 PHE B CA 1
ATOM 4518 C C . PHE B 1 157 ? 13.398 39.719 14.969 1 95.75 157 PHE B C 1
ATOM 4520 O O . PHE B 1 157 ? 14.086 39.094 14.164 1 95.75 157 PHE B O 1
ATOM 4527 N N . PHE B 1 158 ? 13.602 40.969 15.234 1 93.44 158 PHE B N 1
ATOM 4528 C CA . PHE B 1 158 ? 14.648 41.719 14.57 1 93.44 158 PHE B CA 1
ATOM 4529 C C . PHE B 1 158 ? 16.031 41.156 14.898 1 93.44 158 PHE B C 1
ATOM 4531 O O . PHE B 1 158 ? 16.875 40.969 14.016 1 93.44 158 PHE B O 1
ATOM 4538 N N . VAL B 1 159 ? 16.156 40.875 16.172 1 93.12 159 VAL B N 1
ATOM 4539 C CA . VAL B 1 159 ? 17.422 40.312 16.609 1 93.12 159 VAL B CA 1
ATOM 4540 C C . VAL B 1 159 ? 17.656 38.969 15.938 1 93.12 159 VAL B C 1
ATOM 4542 O O . VAL B 1 159 ? 18.75 38.688 15.469 1 93.12 159 VAL B O 1
ATOM 4545 N N . PHE B 1 160 ? 16.656 38.188 15.844 1 95.56 160 PHE B N 1
ATOM 4546 C CA . PHE B 1 160 ? 16.734 36.844 15.219 1 95.56 160 PHE B CA 1
ATOM 4547 C C . PHE B 1 160 ? 17.172 36.969 13.758 1 95.56 160 PHE B C 1
ATOM 4549 O O . PHE B 1 160 ? 17.969 36.188 13.273 1 95.56 160 PHE B O 1
ATOM 4556 N N . LEU B 1 161 ? 16.656 37.969 13.07 1 95.19 161 LEU B N 1
ATOM 4557 C CA . LEU B 1 161 ? 16.875 38.125 11.641 1 95.19 161 LEU B CA 1
ATOM 4558 C C . LEU B 1 161 ? 18.234 38.75 11.352 1 95.19 161 LEU B C 1
ATOM 4560 O O . LEU B 1 161 ? 18.828 38.5 10.305 1 95.19 161 LEU B O 1
ATOM 4564 N N . GLU B 1 162 ? 18.734 39.5 12.242 1 91.12 162 GLU B N 1
ATOM 4565 C CA . GLU B 1 162 ? 19.875 40.344 11.875 1 91.12 162 GLU B CA 1
ATOM 4566 C C . GLU B 1 162 ? 21.109 40 12.719 1 91.12 162 GLU B C 1
ATOM 4568 O O . GLU B 1 162 ? 22.234 40.125 12.25 1 91.12 162 GLU B O 1
ATOM 4573 N N . TYR B 1 163 ? 20.938 39.594 13.906 1 89.56 163 TYR B N 1
ATOM 4574 C CA . TYR B 1 163 ? 22.078 39.344 14.789 1 89.56 163 TYR B CA 1
ATOM 4575 C C . TYR B 1 163 ? 22.953 38.219 14.234 1 89.56 163 TYR B C 1
ATOM 4577 O O . TYR B 1 163 ? 22.516 37.062 14.117 1 89.56 163 TYR B O 1
ATOM 4585 N N . GLY B 1 164 ? 24.156 38.469 13.93 1 85.56 164 GLY B N 1
ATOM 4586 C CA . GLY B 1 164 ? 25.047 37.562 13.211 1 85.56 164 GLY B CA 1
ATOM 4587 C C . GLY B 1 164 ? 25.578 36.438 14.078 1 85.56 164 GLY B C 1
ATOM 4588 O O . GLY B 1 164 ? 26.094 35.438 13.562 1 85.56 164 GLY B O 1
ATOM 4589 N N . GLN B 1 165 ? 25.484 36.562 15.375 1 82.69 165 GLN B N 1
ATOM 4590 C CA . GLN B 1 165 ? 26.047 35.562 16.25 1 82.69 165 GLN B CA 1
ATOM 4591 C C . GLN B 1 165 ? 24.953 34.625 16.797 1 82.69 165 GLN B C 1
ATOM 4593 O O . GLN B 1 165 ? 23.781 34.75 16.438 1 82.69 165 GLN B O 1
ATOM 4598 N N . ASP B 1 166 ? 25.438 33.594 17.547 1 79.94 166 ASP B N 1
ATOM 4599 C CA . ASP B 1 166 ? 24.5 32.656 18.156 1 79.94 166 ASP B CA 1
ATOM 4600 C C . ASP B 1 166 ? 23.672 33.312 19.25 1 79.94 166 ASP B C 1
ATOM 4602 O O . ASP B 1 166 ? 24.172 34.156 20 1 79.94 166 ASP B O 1
ATOM 4606 N N . LEU B 1 167 ? 22.453 33.156 19.031 1 75.12 167 LEU B N 1
ATOM 4607 C CA . LEU B 1 167 ? 21.562 33.688 20.047 1 75.12 167 LEU B CA 1
ATOM 4608 C C . LEU B 1 167 ? 21.672 32.906 21.344 1 75.12 167 LEU B C 1
ATOM 4610 O O . LEU B 1 167 ? 21.859 31.672 21.312 1 75.12 167 LEU B O 1
ATOM 4614 N N . SER B 1 168 ? 22.406 33.375 22.391 1 64.19 168 SER B N 1
ATOM 4615 C CA . SER B 1 168 ? 22.562 32.656 23.656 1 64.19 168 SER B CA 1
ATOM 4616 C C . SER B 1 168 ? 21.234 32.062 24.125 1 64.19 168 SER B C 1
ATOM 4618 O O . SER B 1 168 ? 20.406 32.781 24.688 1 64.19 168 SER B O 1
ATOM 4620 N N . VAL B 1 169 ? 20.828 30.984 23.484 1 63.41 169 VAL B N 1
ATOM 4621 C CA . VAL B 1 169 ? 19.625 30.25 23.875 1 63.41 169 VAL B CA 1
ATOM 4622 C C . VAL B 1 169 ? 19.812 29.641 25.266 1 63.41 169 VAL B C 1
ATOM 4624 O O . VAL B 1 169 ? 20.703 28.797 25.453 1 63.41 169 VAL B O 1
ATOM 4627 N N . ARG B 1 170 ? 19.734 30.406 26.344 1 54.34 170 ARG B N 1
ATOM 4628 C CA . ARG B 1 170 ? 19.812 29.797 27.672 1 54.34 170 ARG B CA 1
ATOM 4629 C C . ARG B 1 170 ? 18.938 28.547 27.75 1 54.34 170 ARG B C 1
ATOM 4631 O O . ARG B 1 170 ? 17.797 28.562 27.281 1 54.34 170 ARG B O 1
ATOM 4638 N N . GLY B 1 171 ? 19.641 27.453 27.719 1 52.03 171 GLY B N 1
ATOM 4639 C CA . GLY B 1 171 ? 18.891 26.219 27.906 1 52.03 171 GLY B CA 1
ATOM 4640 C C . GLY B 1 171 ? 17.812 26.328 28.953 1 52.03 171 GLY B C 1
ATOM 4641 O O . GLY B 1 171 ? 17.859 27.203 29.828 1 52.03 171 GLY B O 1
ATOM 4642 N N . LYS B 1 172 ? 16.578 25.828 28.688 1 53.53 172 LYS B N 1
ATOM 4643 C CA . LYS B 1 172 ? 15.516 25.812 29.688 1 53.53 172 LYS B CA 1
ATOM 4644 C C . LYS B 1 172 ? 16.062 25.422 31.062 1 53.53 172 LYS B C 1
ATOM 4646 O O . LYS B 1 172 ? 16.719 24.391 31.203 1 53.53 172 LYS B O 1
ATOM 4651 N N . ASN B 1 173 ? 16.328 26.312 31.922 1 50.78 173 ASN B N 1
ATOM 4652 C CA . ASN B 1 173 ? 16.703 26.016 33.312 1 50.78 173 ASN B CA 1
ATOM 4653 C C . ASN B 1 173 ? 15.688 25.109 34 1 50.78 173 ASN B C 1
ATOM 4655 O O . ASN B 1 173 ? 14.57 24.938 33.5 1 50.78 173 ASN B O 1
ATOM 4659 N N . ARG B 1 174 ? 16.156 24.438 35.031 1 49.16 174 ARG B N 1
ATOM 4660 C CA . ARG B 1 174 ? 15.32 23.562 35.844 1 49.16 174 ARG B CA 1
ATOM 4661 C C . ARG B 1 174 ? 13.953 24.188 36.094 1 49.16 174 ARG B C 1
ATOM 4663 O O . ARG B 1 174 ? 12.938 23.484 36.125 1 49.16 174 ARG B O 1
ATOM 4670 N N . LYS B 1 175 ? 13.914 25.297 36.219 1 48.06 175 LYS B N 1
ATOM 4671 C CA . LYS B 1 175 ? 12.664 26 36.5 1 48.06 175 LYS B CA 1
ATOM 4672 C C . LYS B 1 175 ? 11.742 25.969 35.281 1 48.06 175 LYS B C 1
ATOM 4674 O O . LYS B 1 175 ? 10.523 25.844 35.438 1 48.06 175 LYS B O 1
ATOM 4679 N N . GLU B 1 176 ? 12.391 26.016 34.188 1 53.44 176 GLU B N 1
ATOM 4680 C CA . GLU B 1 176 ? 11.594 26 32.969 1 53.44 176 GLU B CA 1
ATOM 4681 C C . GLU B 1 176 ? 11.055 24.609 32.656 1 53.44 176 GLU B C 1
ATOM 4683 O O . GLU B 1 176 ? 9.961 24.469 32.125 1 53.44 176 GLU B O 1
ATOM 4688 N N . LEU B 1 177 ? 11.906 23.672 33.062 1 52.25 177 LEU B N 1
ATOM 4689 C CA . LEU B 1 177 ? 11.445 22.281 33 1 52.25 177 LEU B CA 1
ATOM 4690 C C . LEU B 1 177 ? 10.281 22.047 33.938 1 52.25 177 LEU B C 1
ATOM 4692 O O . LEU B 1 177 ? 9.336 21.328 33.625 1 52.25 177 LEU B O 1
ATOM 4696 N N . LEU B 1 178 ? 10.406 22.562 35.188 1 51.41 178 LEU B N 1
ATOM 4697 C CA . LEU B 1 178 ? 9.297 22.562 36.125 1 51.41 178 LEU B CA 1
ATOM 4698 C C . LEU B 1 178 ? 8.109 23.344 35.562 1 51.41 178 LEU B C 1
ATOM 4700 O O . LEU B 1 178 ? 6.957 23 35.844 1 51.41 178 LEU B O 1
ATOM 4704 N N . GLY B 1 179 ? 8.398 24.25 34.875 1 49.09 179 GLY B N 1
ATOM 4705 C CA . GLY B 1 179 ? 7.414 25.031 34.156 1 49.09 179 GLY B CA 1
ATOM 4706 C C . GLY B 1 179 ? 6.648 24.234 33.125 1 49.09 179 GLY B C 1
ATOM 4707 O O . GLY B 1 179 ? 5.461 24.484 32.906 1 49.09 179 GLY B O 1
ATOM 4708 N N . GLY B 1 180 ? 7.309 23.328 32.562 1 54 180 GLY B N 1
ATOM 4709 C CA . GLY B 1 180 ? 6.625 22.422 31.656 1 54 180 GLY B CA 1
ATOM 4710 C C . GLY B 1 180 ? 5.523 21.625 32.344 1 54 180 GLY B C 1
ATOM 4711 O O . GLY B 1 180 ? 4.441 21.453 31.766 1 54 180 GLY B O 1
ATOM 4712 N N . PHE B 1 181 ? 5.922 21.141 33.531 1 50.44 181 PHE B N 1
ATOM 4713 C CA . PHE B 1 181 ? 4.922 20.453 34.344 1 50.44 181 PHE B CA 1
ATOM 4714 C C . PHE B 1 181 ? 3.785 21.406 34.688 1 50.44 181 PHE B C 1
ATOM 4716 O O . PHE B 1 181 ? 2.613 21.031 34.625 1 50.44 181 PHE B O 1
ATOM 4723 N N . LEU B 1 182 ? 4.062 22.562 35.094 1 51.88 182 LEU B N 1
ATOM 4724 C CA . LEU B 1 182 ? 3.068 23.562 35.438 1 51.88 182 LEU B CA 1
ATOM 4725 C C . LEU B 1 182 ? 2.252 23.984 34.219 1 51.88 182 LEU B C 1
ATOM 4727 O O . LEU B 1 182 ? 1.045 24.203 34.344 1 51.88 182 LEU B O 1
ATOM 4731 N N . ARG B 1 183 ? 2.951 23.938 33.188 1 58.91 183 ARG B N 1
ATOM 4732 C CA . ARG B 1 183 ? 2.26 24.266 31.938 1 58.91 183 ARG B CA 1
ATOM 4733 C C . ARG B 1 183 ? 1.222 23.203 31.594 1 58.91 183 ARG B C 1
ATOM 4735 O O . ARG B 1 183 ? 0.134 23.531 31.109 1 58.91 183 ARG B O 1
ATOM 4742 N N . ASN B 1 184 ? 1.598 22.062 31.906 1 56.53 184 ASN B N 1
ATOM 4743 C CA . ASN B 1 184 ? 0.63 20.984 31.688 1 56.53 184 ASN B CA 1
ATOM 4744 C C . ASN B 1 184 ? -0.576 21.125 32.625 1 56.53 184 ASN B C 1
ATOM 4746 O O . ASN B 1 184 ? -1.712 20.891 32.188 1 56.53 184 ASN B O 1
ATOM 4750 N N . ILE B 1 185 ? -0.358 21.531 33.844 1 50.69 185 ILE B N 1
ATOM 4751 C CA . ILE B 1 185 ? -1.425 21.766 34.812 1 50.69 185 ILE B CA 1
ATOM 4752 C C . ILE B 1 185 ? -2.264 22.953 34.375 1 50.69 185 ILE B C 1
ATOM 4754 O O . ILE B 1 185 ? -3.494 22.922 34.438 1 50.69 185 ILE B O 1
ATOM 4758 N N . VAL B 1 186 ? -1.535 23.828 33.812 1 55.41 186 VAL B N 1
ATOM 4759 C CA . VAL B 1 186 ? -2.209 25.031 33.344 1 55.41 186 VAL B CA 1
ATOM 4760 C C . VAL B 1 186 ? -3.043 24.688 32.094 1 55.41 186 VAL B C 1
ATOM 4762 O O . VAL B 1 186 ? -4.176 25.156 31.969 1 55.41 186 VAL B O 1
ATOM 4765 N N . LYS B 1 187 ? -2.463 23.781 31.406 1 60.84 187 LYS B N 1
ATOM 4766 C CA . LYS B 1 187 ? -3.201 23.391 30.219 1 60.84 187 LYS B CA 1
ATOM 4767 C C . LYS B 1 187 ? -4.492 22.656 30.594 1 60.84 187 LYS B C 1
ATOM 4769 O O . LYS B 1 187 ? -5.535 22.891 29.969 1 60.84 187 LYS B O 1
ATOM 4774 N N . SER B 1 188 ? -4.344 21.844 31.578 1 58.16 188 SER B N 1
ATOM 4775 C CA . SER B 1 188 ? -5.543 21.172 32.062 1 58.16 188 SER B CA 1
ATOM 4776 C C . SER B 1 188 ? -6.551 22.172 32.625 1 58.16 188 SER B C 1
ATOM 4778 O O . SER B 1 188 ? -7.754 22.031 32.406 1 58.16 188 SER B O 1
ATOM 4780 N N . ALA B 1 189 ? -6.008 23.094 33.312 1 55.81 189 ALA B N 1
ATOM 4781 C CA . ALA B 1 189 ? -6.871 24.125 33.875 1 55.81 189 ALA B CA 1
ATOM 4782 C C . ALA B 1 189 ? -7.461 25 32.781 1 55.81 189 ALA B C 1
ATOM 4784 O O . ALA B 1 189 ? -8.641 25.359 32.844 1 55.81 189 ALA B O 1
ATOM 4785 N N . ASP B 1 190 ? -6.707 25.172 31.844 1 59.16 190 ASP B N 1
ATOM 4786 C CA . ASP B 1 190 ? -7.16 25.938 30.688 1 59.16 190 ASP B CA 1
ATOM 4787 C C . ASP B 1 190 ? -8.234 25.188 29.922 1 59.16 190 ASP B C 1
ATOM 4789 O O . ASP B 1 190 ? -9.227 25.781 29.484 1 59.16 190 ASP B O 1
ATOM 4793 N N . GLU B 1 191 ? -7.992 23.922 29.906 1 63.75 191 GLU B N 1
ATOM 4794 C CA . GLU B 1 191 ? -9 23.125 29.203 1 63.75 191 GLU B CA 1
ATOM 4795 C C . GLU B 1 191 ? -10.328 23.141 29.953 1 63.75 191 GLU B C 1
ATOM 4797 O O . GLU B 1 191 ? -11.391 23.203 29.328 1 63.75 191 GLU B O 1
ATOM 4802 N N . ALA B 1 192 ? -10.195 23.188 31.203 1 65.31 192 ALA B N 1
ATOM 4803 C CA . ALA B 1 192 ? -11.391 23.266 32.031 1 65.31 192 ALA B CA 1
ATOM 4804 C C . ALA B 1 192 ? -12.078 24.625 31.875 1 65.31 192 ALA B C 1
ATOM 4806 O O . ALA B 1 192 ? -13.305 24.734 31.984 1 65.31 192 ALA B O 1
ATOM 4807 N N . LEU B 1 193 ? -11.336 25.594 31.562 1 62.47 193 LEU B N 1
ATOM 4808 C CA . LEU B 1 193 ? -11.867 26.938 31.391 1 62.47 193 LEU B CA 1
ATOM 4809 C C . LEU B 1 193 ? -12.695 27.031 30.109 1 62.47 193 LEU B C 1
ATOM 4811 O O . LEU B 1 193 ? -13.797 27.578 30.109 1 62.47 193 LEU B O 1
ATOM 4815 N N . ILE B 1 194 ? -12.156 26.406 29.125 1 65.06 194 ILE B N 1
ATOM 4816 C CA . ILE B 1 194 ? -12.812 26.547 27.828 1 65.06 194 ILE B CA 1
ATOM 4817 C C . ILE B 1 194 ? -14.016 25.609 27.75 1 65.06 194 ILE B C 1
ATOM 4819 O O . ILE B 1 194 ? -15 25.906 27.078 1 65.06 194 ILE B O 1
ATOM 4823 N N . THR B 1 195 ? -13.914 24.562 28.594 1 63.97 195 THR B N 1
ATOM 4824 C CA . THR B 1 195 ? -15.023 23.625 28.547 1 63.97 195 THR B CA 1
ATOM 4825 C C . THR B 1 195 ? -16.156 24.094 29.469 1 63.97 195 THR B C 1
ATOM 4827 O O . THR B 1 195 ? -17.188 23.422 29.562 1 63.97 195 THR B O 1
ATOM 4830 N N . GLY B 1 196 ? -16.078 25.312 30.078 1 58.62 196 GLY B N 1
ATOM 4831 C CA . GLY B 1 196 ? -17.141 25.891 30.875 1 58.62 196 GLY B CA 1
ATOM 4832 C C . GLY B 1 196 ? -17.172 25.344 32.312 1 58.62 196 GLY B C 1
ATOM 4833 O O . GLY B 1 196 ? -18.047 25.703 33.094 1 58.62 196 GLY B O 1
ATOM 4834 N N . MET B 1 197 ? -16.297 24.531 32.625 1 54.22 197 MET B N 1
ATOM 4835 C CA . MET B 1 197 ? -16.328 23.922 33.969 1 54.22 197 MET B CA 1
ATOM 4836 C C . MET B 1 197 ? -15.938 24.938 35.031 1 54.22 197 MET B C 1
ATOM 4838 O O . MET B 1 197 ? -16.219 24.75 36.188 1 54.22 197 MET B O 1
ATOM 4842 N N . SER B 1 198 ? -15.336 26.016 34.562 1 57.41 198 SER B N 1
ATOM 4843 C CA . SER B 1 198 ? -14.828 26.984 35.531 1 57.41 198 SER B CA 1
ATOM 4844 C C . SER B 1 198 ? -15.914 27.969 35.969 1 57.41 198 SER B C 1
ATOM 4846 O O . SER B 1 198 ? -15.703 28.766 36.875 1 57.41 198 SER B O 1
ATOM 4848 N N . GLY B 1 199 ? -17.125 27.766 35.531 1 64.88 199 GLY B N 1
ATOM 4849 C CA . GLY B 1 199 ? -18.188 28.672 35.906 1 64.88 199 GLY B CA 1
ATOM 4850 C C . GLY B 1 199 ? -18.125 30.016 35.25 1 64.88 199 GLY B C 1
ATOM 4851 O O . GLY B 1 199 ? -19 30.859 35.438 1 64.88 199 GLY B O 1
ATOM 4852 N N . LEU B 1 200 ? -17.016 30.25 34.531 1 67.69 200 LEU B N 1
ATOM 4853 C CA . LEU B 1 200 ? -16.922 31.531 33.812 1 67.69 200 LEU B CA 1
ATOM 4854 C C . LEU B 1 200 ? -17.844 31.562 32.594 1 67.69 200 LEU B C 1
ATOM 4856 O O . LEU B 1 200 ? -17.859 30.609 31.812 1 67.69 200 LEU B O 1
ATOM 4860 N N . LYS B 1 201 ? -18.766 32.375 32.688 1 66.75 201 LYS B N 1
ATOM 4861 C CA . LYS B 1 201 ? -19.75 32.438 31.594 1 66.75 201 LYS B CA 1
ATOM 4862 C C . LYS B 1 201 ? -19.266 33.344 30.469 1 66.75 201 LYS B C 1
ATOM 4864 O O . LYS B 1 201 ? -18.984 34.531 30.688 1 66.75 201 LYS B O 1
ATOM 4869 N N . GLU B 1 202 ? -18.969 32.875 29.422 1 72.5 202 GLU B N 1
ATOM 4870 C CA . GLU B 1 202 ? -18.719 33.656 28.203 1 72.5 202 GLU B CA 1
ATOM 4871 C C . GLU B 1 202 ? -19.984 34.312 27.688 1 72.5 202 GLU B C 1
ATOM 4873 O O . GLU B 1 202 ? -20.953 33.625 27.359 1 72.5 202 GLU B O 1
ATOM 4878 N N . VAL B 1 203 ? -19.891 35.562 27.719 1 75.06 203 VAL B N 1
ATOM 4879 C CA . VAL B 1 203 ? -21.125 36.281 27.406 1 75.06 203 VAL B CA 1
ATOM 4880 C C . VAL B 1 203 ? -21.109 36.688 25.938 1 75.06 203 VAL B C 1
ATOM 4882 O O . VAL B 1 203 ? -22.172 36.875 25.328 1 75.06 203 VAL B O 1
ATOM 4885 N N . ASP B 1 204 ? -19.969 36.719 25.281 1 88.69 204 ASP B N 1
ATOM 4886 C CA . ASP B 1 204 ? -19.891 37.156 23.891 1 88.69 204 ASP B CA 1
ATOM 4887 C C . ASP B 1 204 ? -20.203 36.031 22.922 1 88.69 204 ASP B C 1
ATOM 4889 O O . ASP B 1 204 ? -19.547 35 22.922 1 88.69 204 ASP B O 1
ATOM 4893 N N . GLU B 1 205 ? -21.125 36.281 22.078 1 91.38 205 GLU B N 1
ATOM 4894 C CA . GLU B 1 205 ? -21.641 35.25 21.156 1 91.38 205 GLU B CA 1
ATOM 4895 C C . GLU B 1 205 ? -20.562 34.844 20.156 1 91.38 205 GLU B C 1
ATOM 4897 O O . GLU B 1 205 ? -20.5 33.656 19.781 1 91.38 205 GLU B O 1
ATOM 4902 N N . PHE B 1 206 ? -19.812 35.812 19.766 1 94.62 206 PHE B N 1
ATOM 4903 C CA . PHE B 1 206 ? -18.766 35.5 18.797 1 94.62 206 PHE B CA 1
ATOM 4904 C C . PHE B 1 206 ? -17.766 34.5 19.375 1 94.62 206 PHE B C 1
ATOM 4906 O O . PHE B 1 206 ? -17.469 33.469 18.734 1 94.62 206 PHE B O 1
ATOM 4913 N N . PHE B 1 207 ? -17.312 34.719 20.531 1 94.12 207 PHE B N 1
ATOM 4914 C CA . PHE B 1 207 ? -16.297 33.875 21.141 1 94.12 207 PHE B CA 1
ATOM 4915 C C . PHE B 1 207 ? -16.875 32.531 21.531 1 94.12 207 PHE B C 1
ATOM 4917 O O . PHE B 1 207 ? -16.172 31.5 21.484 1 94.12 207 PHE B O 1
ATOM 4924 N N . GLU B 1 208 ? -18.125 32.531 21.906 1 91.06 208 GLU B N 1
ATOM 4925 C CA . GLU B 1 208 ? -18.781 31.266 22.172 1 91.06 208 GLU B CA 1
ATOM 4926 C C . GLU B 1 208 ? -18.859 30.406 20.906 1 91.06 208 GLU B C 1
ATOM 4928 O O . GLU B 1 208 ? -18.656 29.188 20.969 1 91.06 208 GLU B O 1
ATOM 4933 N N . HIS B 1 209 ? -19.172 31 19.844 1 91.81 209 HIS B N 1
ATOM 4934 C CA . HIS B 1 209 ? -19.234 30.297 18.562 1 91.81 209 HIS B CA 1
ATOM 4935 C C . HIS B 1 209 ? -17.859 29.75 18.172 1 91.81 209 HIS B C 1
ATOM 4937 O O . HIS B 1 209 ? -17.734 28.609 17.75 1 91.81 209 HIS B O 1
ATOM 4943 N N . GLU B 1 210 ? -16.859 30.594 18.281 1 92.62 210 GLU B N 1
ATOM 4944 C CA . GLU B 1 210 ? -15.5 30.203 17.922 1 92.62 210 GLU B CA 1
ATOM 4945 C C . GLU B 1 210 ? -14.992 29.078 18.828 1 92.62 210 GLU B C 1
ATOM 4947 O O . GLU B 1 210 ? -14.281 28.188 18.375 1 92.62 210 GLU B O 1
ATOM 4952 N N . ARG B 1 211 ? -15.312 29.234 20.062 1 91.69 211 ARG B N 1
ATOM 4953 C CA . ARG B 1 211 ? -14.938 28.203 21.031 1 91.69 211 ARG B CA 1
ATOM 4954 C C . ARG B 1 211 ? -15.531 26.844 20.656 1 91.69 211 ARG B C 1
ATOM 4956 O O . ARG B 1 211 ? -14.82 25.844 20.625 1 91.69 211 ARG B O 1
ATOM 4963 N N . THR B 1 212 ? -16.812 26.812 20.391 1 90.5 212 THR B N 1
ATOM 4964 C CA . THR B 1 212 ? -17.5 25.578 20.016 1 90.5 212 THR B CA 1
ATOM 4965 C C . THR B 1 212 ? -16.906 25 18.734 1 90.5 212 THR B C 1
ATOM 4967 O O . THR B 1 212 ? -16.688 23.797 18.641 1 90.5 212 THR B O 1
ATOM 4970 N N . PHE B 1 213 ? -16.641 25.875 17.859 1 92.06 213 PHE B N 1
ATOM 4971 C CA . PHE B 1 213 ? -16.047 25.453 16.594 1 92.06 213 PHE B CA 1
ATOM 4972 C C . PHE B 1 213 ? -14.695 24.797 16.828 1 92.06 213 PHE B C 1
ATOM 4974 O O . PHE B 1 213 ? -14.445 23.688 16.328 1 92.06 213 PHE B O 1
ATOM 4981 N N . LEU B 1 214 ? -13.852 25.453 17.562 1 93.38 214 LEU B N 1
ATOM 4982 C CA . LEU B 1 214 ? -12.484 24.984 17.75 1 93.38 214 LEU B CA 1
ATOM 4983 C C . LEU B 1 214 ? -12.461 23.672 18.547 1 93.38 214 LEU B C 1
ATOM 4985 O O . LEU B 1 214 ? -11.602 22.828 18.312 1 93.38 214 LEU B O 1
ATOM 4989 N N . LEU B 1 215 ? -13.383 23.531 19.453 1 91.62 215 LEU B N 1
ATOM 4990 C CA . LEU B 1 215 ? -13.445 22.328 20.266 1 91.62 215 LEU B CA 1
ATOM 4991 C C . LEU B 1 215 ? -13.836 21.125 19.406 1 91.62 215 LEU B C 1
ATOM 4993 O O . LEU B 1 215 ? -13.414 20 19.688 1 91.62 215 LEU B O 1
ATOM 4997 N N . GLU B 1 216 ? -14.547 21.359 18.344 1 91.81 216 GLU B N 1
ATOM 4998 C CA . GLU B 1 216 ? -14.961 20.297 17.438 1 91.81 216 GLU B CA 1
ATOM 4999 C C . GLU B 1 216 ? -13.938 20.094 16.328 1 91.81 216 GLU B C 1
ATOM 5001 O O . GLU B 1 216 ? -13.641 18.969 15.945 1 91.81 216 GLU B O 1
ATOM 5006 N N . TYR B 1 217 ? -13.445 21.141 15.852 1 93.19 217 TYR B N 1
ATOM 5007 C CA . TYR B 1 217 ? -12.547 21.156 14.703 1 93.19 217 TYR B CA 1
ATOM 5008 C C . TYR B 1 217 ? -11.203 20.516 15.055 1 93.19 217 TYR B C 1
ATOM 5010 O O . TYR B 1 217 ? -10.664 19.719 14.281 1 93.19 217 TYR B O 1
ATOM 5018 N N . HIS B 1 218 ? -10.664 20.844 16.203 1 94.25 218 HIS B N 1
ATOM 5019 C CA . HIS B 1 218 ? -9.297 20.469 16.562 1 94.25 218 HIS B CA 1
ATOM 5020 C C . HIS B 1 218 ? -9.141 18.953 16.594 1 94.25 218 HIS B C 1
ATOM 5022 O O . HIS B 1 218 ? -8.227 18.406 15.961 1 94.25 218 HIS B O 1
ATOM 5028 N N . PRO B 1 219 ? -10.008 18.219 17.281 1 94.69 219 PRO B N 1
ATOM 5029 C CA . PRO B 1 219 ? -9.836 16.766 17.25 1 94.69 219 PRO B CA 1
ATOM 5030 C C . PRO B 1 219 ? -10.062 16.172 15.867 1 94.69 219 PRO B C 1
ATOM 5032 O O . PRO B 1 219 ? -9.438 15.164 15.516 1 94.69 219 PRO B O 1
ATOM 5035 N N . ARG B 1 220 ? -10.906 16.719 15.102 1 94.56 220 ARG B N 1
ATOM 5036 C CA . ARG B 1 220 ? -11.219 16.188 13.781 1 94.56 220 ARG B CA 1
ATOM 5037 C C . ARG B 1 220 ? -10.023 16.344 12.836 1 94.56 220 ARG B C 1
ATOM 5039 O O . ARG B 1 220 ? -9.695 15.422 12.086 1 94.56 220 ARG B O 1
ATOM 5046 N N . ILE B 1 221 ? -9.477 17.516 12.844 1 96 221 ILE B N 1
ATOM 5047 C CA . ILE B 1 221 ? -8.336 17.734 11.953 1 96 221 ILE B CA 1
ATOM 5048 C C . ILE B 1 221 ? -7.152 16.891 12.414 1 96 221 ILE B C 1
ATOM 5050 O O . ILE B 1 221 ? -6.371 16.406 11.586 1 96 221 ILE B O 1
ATOM 5054 N N . ARG B 1 222 ? -7.004 16.719 13.703 1 96.62 222 ARG B N 1
ATOM 5055 C CA . ARG B 1 222 ? -5.969 15.836 14.227 1 96.62 222 ARG B CA 1
ATOM 5056 C C . ARG B 1 222 ? -6.172 14.406 13.727 1 96.62 222 ARG B C 1
ATOM 5058 O O . ARG B 1 222 ? -5.219 13.75 13.305 1 96.62 222 ARG B O 1
ATOM 5065 N N . ASP B 1 223 ? -7.363 13.969 13.805 1 95.75 223 ASP B N 1
ATOM 5066 C CA . ASP B 1 223 ? -7.684 12.633 13.336 1 95.75 223 ASP B CA 1
ATOM 5067 C C . ASP B 1 223 ? -7.398 12.492 11.836 1 95.75 223 ASP B C 1
ATOM 5069 O O . ASP B 1 223 ? -6.82 11.5 11.398 1 95.75 223 ASP B O 1
ATOM 5073 N N . ALA B 1 224 ? -7.836 13.445 11.078 1 96.31 224 ALA B N 1
ATOM 5074 C CA . ALA B 1 224 ? -7.57 13.43 9.641 1 96.31 224 ALA B CA 1
ATOM 5075 C C . ALA B 1 224 ? -6.074 13.352 9.359 1 96.31 224 ALA B C 1
ATOM 5077 O O . ALA B 1 224 ? -5.645 12.656 8.438 1 96.31 224 ALA B O 1
ATOM 5078 N N . CYS B 1 225 ? -5.359 14.086 10.125 1 96.94 225 CYS B N 1
ATOM 5079 C CA . CYS B 1 225 ? -3.91 14.078 9.969 1 96.94 225 CYS B CA 1
ATOM 5080 C C . CYS B 1 225 ? -3.348 12.68 10.227 1 96.94 225 CYS B C 1
ATOM 5082 O O . CYS B 1 225 ? -2.525 12.188 9.453 1 96.94 225 CYS B O 1
ATOM 5084 N N . LEU B 1 226 ? -3.76 12.031 11.281 1 97.06 226 LEU B N 1
ATOM 5085 C CA . LEU B 1 226 ? -3.295 10.695 11.641 1 97.06 226 LEU B CA 1
ATOM 5086 C C . LEU B 1 226 ? -3.635 9.688 10.539 1 97.06 226 LEU B C 1
ATOM 5088 O O . LEU B 1 226 ? -2.811 8.836 10.195 1 97.06 226 LEU B O 1
ATOM 5092 N N . ARG B 1 227 ? -4.801 9.789 10.055 1 96.5 227 ARG B N 1
ATOM 5093 C CA . ARG B 1 227 ? -5.234 8.883 9 1 96.5 227 ARG B CA 1
ATOM 5094 C C . ARG B 1 227 ? -4.449 9.125 7.715 1 96.5 227 ARG B C 1
ATOM 5096 O O . ARG B 1 227 ? -4.117 8.172 7 1 96.5 227 ARG B O 1
ATOM 5103 N N . ALA B 1 228 ? -4.25 10.375 7.398 1 96.94 228 ALA B N 1
ATOM 5104 C CA . ALA B 1 228 ? -3.449 10.703 6.223 1 96.94 228 ALA B CA 1
ATOM 5105 C C . ALA B 1 228 ? -2.047 10.109 6.328 1 96.94 228 ALA B C 1
ATOM 5107 O O . ALA B 1 228 ? -1.52 9.578 5.352 1 96.94 228 ALA B O 1
ATOM 5108 N N . ASP B 1 229 ? -1.47 10.148 7.465 1 95.56 229 ASP B N 1
ATOM 5109 C CA . ASP B 1 229 ? -0.146 9.578 7.699 1 95.56 229 ASP B CA 1
ATOM 5110 C C . ASP B 1 229 ? -0.135 8.078 7.418 1 95.56 229 ASP B C 1
ATOM 5112 O O . ASP B 1 229 ? 0.839 7.547 6.879 1 95.56 229 ASP B O 1
ATOM 5116 N N . ARG B 1 230 ? -1.133 7.473 7.789 1 96.38 230 ARG B N 1
ATOM 5117 C CA . ARG B 1 230 ? -1.227 6.035 7.566 1 96.38 230 ARG B CA 1
ATOM 5118 C C . ARG B 1 230 ? -1.254 5.711 6.074 1 96.38 230 ARG B C 1
ATOM 5120 O O . ARG B 1 230 ? -0.628 4.746 5.633 1 96.38 230 ARG B O 1
ATOM 5127 N N . VAL B 1 231 ? -2.025 6.453 5.379 1 97.06 231 VAL B N 1
ATOM 5128 C CA . VAL B 1 231 ? -2.113 6.25 3.936 1 97.06 231 VAL B CA 1
ATOM 5129 C C . VAL B 1 231 ? -0.737 6.445 3.303 1 97.06 231 VAL B C 1
ATOM 5131 O O . VAL B 1 231 ? -0.333 5.672 2.432 1 97.06 231 VAL B O 1
ATOM 5134 N N . MET B 1 232 ? -0.043 7.469 3.707 1 94.44 232 MET B N 1
ATOM 5135 C CA . MET B 1 232 ? 1.296 7.711 3.178 1 94.44 232 MET B CA 1
ATOM 5136 C C . MET B 1 232 ? 2.229 6.551 3.5 1 94.44 232 MET B C 1
ATOM 5138 O O . MET B 1 232 ? 3.033 6.141 2.66 1 94.44 232 MET B O 1
ATOM 5142 N N . HIS B 1 233 ? 2.123 6.059 4.664 1 94.06 233 HIS B N 1
ATOM 5143 C CA . HIS B 1 233 ? 2.926 4.91 5.055 1 94.06 233 HIS B CA 1
ATOM 5144 C C . HIS B 1 233 ? 2.615 3.695 4.184 1 94.06 233 HIS B C 1
ATOM 5146 O O . HIS B 1 233 ? 3.523 2.965 3.783 1 94.06 233 HIS B O 1
ATOM 5152 N N . SER B 1 234 ? 1.379 3.502 3.934 1 96.81 234 SER B N 1
ATOM 5153 C CA . SER B 1 234 ? 0.974 2.387 3.084 1 96.81 234 SER B CA 1
ATOM 5154 C C . SER B 1 234 ? 1.562 2.516 1.684 1 96.81 234 SER B C 1
ATOM 5156 O O . SER B 1 234 ? 1.965 1.52 1.079 1 96.81 234 SER B O 1
ATOM 5158 N N . HIS B 1 235 ? 1.547 3.707 1.142 1 96.31 235 HIS B N 1
ATOM 5159 C CA . HIS B 1 235 ? 2.188 3.938 -0.148 1 96.31 235 HIS B CA 1
ATOM 5160 C C . HIS B 1 235 ? 3.664 3.559 -0.107 1 96.31 235 HIS B C 1
ATOM 5162 O O . HIS B 1 235 ? 4.18 2.945 -1.045 1 96.31 235 HIS B O 1
ATOM 5168 N N . LYS B 1 236 ? 4.32 3.916 0.905 1 91.12 236 LYS B N 1
ATOM 5169 C CA . LYS B 1 236 ? 5.738 3.6 1.046 1 91.12 236 LYS B CA 1
ATOM 5170 C C . LYS B 1 236 ? 5.957 2.092 1.15 1 91.12 236 LYS B C 1
ATOM 5172 O O . LYS B 1 236 ? 6.914 1.559 0.585 1 91.12 236 LYS B O 1
ATOM 5177 N N . CYS B 1 237 ? 5.133 1.445 1.872 1 93.88 237 CYS B N 1
ATOM 5178 C CA . CYS B 1 237 ? 5.211 -0.006 1.99 1 93.88 237 CYS B CA 1
ATOM 5179 C C . CYS B 1 237 ? 5.047 -0.673 0.63 1 93.88 237 CYS B C 1
ATOM 5181 O O . CYS B 1 237 ? 5.77 -1.616 0.304 1 93.88 237 CYS B O 1
ATOM 5183 N N . LEU B 1 238 ? 4.121 -0.189 -0.038 1 96.31 238 LEU B N 1
ATOM 5184 C CA . LEU B 1 238 ? 3.898 -0.719 -1.379 1 96.31 238 LEU B CA 1
ATOM 5185 C C . LEU B 1 238 ? 5.133 -0.527 -2.254 1 96.31 238 LEU B C 1
ATOM 5187 O O . LEU B 1 238 ? 5.559 -1.453 -2.947 1 96.31 238 LEU B O 1
ATOM 5191 N N . ALA B 1 239 ? 5.672 0.652 -2.188 1 93.56 239 ALA B N 1
ATOM 5192 C CA . ALA B 1 239 ? 6.898 0.926 -2.936 1 93.56 239 ALA B CA 1
ATOM 5193 C C . ALA B 1 239 ? 8.016 -0.028 -2.525 1 93.56 239 ALA B C 1
ATOM 5195 O O . ALA B 1 239 ? 8.719 -0.573 -3.381 1 93.56 239 ALA B O 1
ATOM 5196 N N . ASP B 1 240 ? 8.172 -0.279 -1.322 1 89.81 240 ASP B N 1
ATOM 5197 C CA . ASP B 1 240 ? 9.203 -1.168 -0.796 1 89.81 240 ASP B CA 1
ATOM 5198 C C . ASP B 1 240 ? 8.992 -2.6 -1.28 1 89.81 240 ASP B C 1
ATOM 5200 O O . ASP B 1 240 ? 9.961 -3.322 -1.537 1 89.81 240 ASP B O 1
ATOM 5204 N N . ASP B 1 241 ? 7.77 -2.977 -1.364 1 94.38 241 ASP B N 1
ATOM 5205 C CA . ASP B 1 241 ? 7.461 -4.344 -1.767 1 94.38 241 ASP B CA 1
ATOM 5206 C C . ASP B 1 241 ? 7.688 -4.543 -3.264 1 94.38 241 ASP B C 1
ATOM 5208 O O . ASP B 1 241 ? 7.797 -5.676 -3.736 1 94.38 241 ASP B O 1
ATOM 5212 N N . TYR B 1 242 ? 7.734 -3.469 -4.023 1 94.81 242 TYR B N 1
ATOM 5213 C CA . TYR B 1 242 ? 8.039 -3.568 -5.445 1 94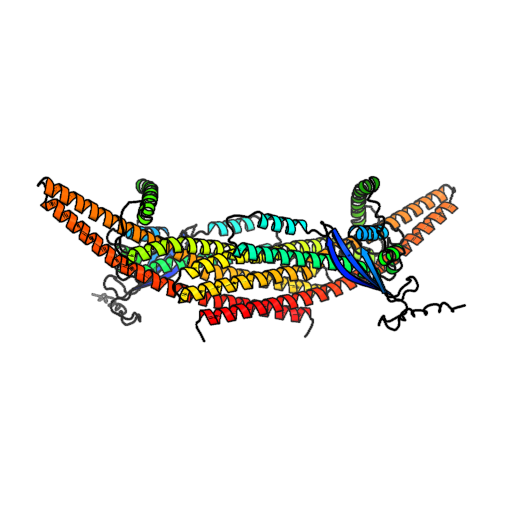.81 242 TYR B CA 1
ATOM 5214 C C . TYR B 1 242 ? 9.492 -3.951 -5.664 1 94.81 242 TYR B C 1
ATOM 5216 O O . TYR B 1 242 ? 9.852 -4.5 -6.715 1 94.81 242 TYR B O 1
ATOM 5224 N N . ILE B 1 243 ? 10.344 -3.709 -4.695 1 91.19 243 ILE B N 1
ATOM 5225 C CA . ILE B 1 243 ? 11.773 -3.965 -4.844 1 91.19 243 ILE B CA 1
ATOM 5226 C C . ILE B 1 243 ? 12.023 -5.469 -4.93 1 91.19 243 ILE B C 1
ATOM 5228 O O . ILE B 1 243 ? 12.539 -5.961 -5.934 1 91.19 243 ILE B O 1
ATOM 5232 N N . PRO B 1 244 ? 11.57 -6.23 -3.941 1 93.31 244 PRO B N 1
ATOM 5233 C CA . PRO B 1 244 ? 11.859 -7.664 -4.016 1 93.31 244 PRO B CA 1
ATOM 5234 C C . PRO B 1 244 ? 11.172 -8.344 -5.195 1 93.31 244 PRO B C 1
ATOM 5236 O O . PRO B 1 244 ? 11.711 -9.297 -5.77 1 93.31 244 PRO B O 1
ATOM 5239 N N . ILE B 1 245 ? 9.984 -7.965 -5.547 1 95.94 245 ILE B N 1
ATOM 5240 C CA . ILE B 1 245 ? 9.312 -8.641 -6.656 1 95.94 245 ILE B CA 1
ATOM 5241 C C . ILE B 1 245 ? 10.047 -8.336 -7.961 1 95.94 245 ILE B C 1
ATOM 5243 O O . ILE B 1 245 ? 10.141 -9.195 -8.836 1 95.94 245 ILE B O 1
ATOM 5247 N N . SER B 1 246 ? 10.43 -7.07 -8.117 1 94.44 246 SER B N 1
ATOM 5248 C CA . SER B 1 246 ? 11.234 -6.742 -9.289 1 94.44 246 SER B CA 1
ATOM 5249 C C . SER B 1 246 ? 12.469 -7.633 -9.383 1 94.44 246 SER B C 1
ATOM 5251 O O . SER B 1 246 ? 12.758 -8.195 -10.438 1 94.44 246 SER B O 1
ATOM 5253 N N . ALA B 1 247 ? 13.164 -7.824 -8.297 1 92.81 247 ALA B N 1
ATOM 5254 C CA . ALA B 1 247 ? 14.352 -8.672 -8.25 1 92.81 247 ALA B CA 1
ATOM 5255 C C . ALA B 1 247 ? 14.008 -10.125 -8.555 1 92.81 247 ALA B C 1
ATOM 5257 O O . ALA B 1 247 ? 14.711 -10.797 -9.305 1 92.81 247 ALA B O 1
ATOM 5258 N N . ALA B 1 248 ? 12.961 -10.586 -7.973 1 94.81 248 ALA B N 1
ATOM 5259 C CA . ALA B 1 248 ? 12.547 -11.977 -8.148 1 94.81 248 ALA B CA 1
ATOM 5260 C C . ALA B 1 248 ? 12.18 -12.258 -9.609 1 94.81 248 ALA B C 1
ATOM 5262 O O . ALA B 1 248 ? 12.562 -13.289 -10.164 1 94.81 248 ALA B O 1
ATOM 5263 N N . LEU B 1 249 ? 11.453 -11.328 -10.203 1 95.31 249 LEU B N 1
ATOM 5264 C CA . LEU B 1 249 ? 11.055 -11.492 -11.594 1 95.31 249 LEU B CA 1
ATOM 5265 C C . LEU B 1 249 ? 12.266 -11.422 -12.516 1 95.31 249 LEU B C 1
ATOM 5267 O O . LEU B 1 249 ? 12.336 -12.148 -13.516 1 95.31 249 LEU B O 1
ATOM 5271 N N . SER B 1 250 ? 13.18 -10.547 -12.211 1 92.88 250 SER B N 1
ATOM 5272 C CA . SER B 1 250 ? 14.422 -10.477 -12.969 1 92.88 250 SER B CA 1
ATOM 5273 C C . SER B 1 250 ? 15.188 -11.797 -12.898 1 92.88 250 SER B C 1
ATOM 5275 O O . SER B 1 250 ? 15.703 -12.273 -13.914 1 92.88 250 SER B O 1
ATOM 5277 N N . SER B 1 251 ? 15.242 -12.352 -11.719 1 92.94 251 SER B N 1
ATOM 5278 C CA . SER B 1 251 ? 15.906 -13.641 -11.516 1 92.94 251 SER B CA 1
ATOM 5279 C C . SER B 1 251 ? 15.203 -14.75 -12.289 1 92.94 251 SER B C 1
ATOM 5281 O O . SER B 1 251 ? 15.859 -15.594 -12.898 1 92.94 251 SER B O 1
ATOM 5283 N N . LEU B 1 252 ? 13.914 -14.727 -12.281 1 92.38 252 LEU B N 1
ATOM 5284 C CA . LEU B 1 252 ? 13.125 -15.719 -13 1 92.38 252 LEU B CA 1
ATOM 5285 C C . LEU B 1 252 ? 13.344 -15.602 -14.508 1 92.38 252 LEU B C 1
ATOM 5287 O O . LEU B 1 252 ? 13.453 -16.609 -15.203 1 92.38 252 LEU B O 1
ATOM 5291 N N . GLY B 1 253 ? 13.414 -14.375 -14.984 1 90.75 253 GLY B N 1
ATOM 5292 C CA . GLY B 1 253 ? 13.594 -14.133 -16.406 1 90.75 253 GLY B CA 1
ATOM 5293 C C . GLY B 1 253 ? 14.93 -14.641 -16.922 1 90.75 253 GLY B C 1
ATOM 5294 O O . GLY B 1 253 ? 15.016 -15.117 -18.062 1 90.75 253 GLY B O 1
ATOM 5295 N N . THR B 1 254 ? 15.961 -14.641 -16.156 1 87 254 THR B N 1
ATOM 5296 C CA . THR B 1 254 ? 17.297 -15.016 -16.594 1 87 254 THR B CA 1
ATOM 5297 C C . THR B 1 254 ? 17.375 -16.516 -16.859 1 87 254 THR B C 1
ATOM 5299 O O . THR B 1 254 ? 18.266 -16.984 -17.578 1 87 254 THR B O 1
ATOM 5302 N N . GLN B 1 255 ? 16.391 -17.297 -16.422 1 79.62 255 GLN B N 1
ATOM 5303 C CA . GLN B 1 255 ? 16.422 -18.75 -16.562 1 79.62 255 GLN B CA 1
ATOM 5304 C C . GLN B 1 255 ? 15.5 -19.203 -17.688 1 79.62 255 GLN B C 1
ATOM 5306 O O . GLN B 1 255 ? 15.508 -20.375 -18.078 1 79.62 255 GLN B O 1
ATOM 5311 N N . GLU B 1 256 ? 14.797 -18.281 -18.219 1 75.06 256 GLU B N 1
ATOM 5312 C CA . GLU B 1 256 ? 13.75 -18.656 -19.172 1 75.06 256 GLU B CA 1
ATOM 5313 C C . GLU B 1 256 ? 14.234 -18.531 -20.609 1 75.06 256 GLU B C 1
ATOM 5315 O O . GLU B 1 256 ? 15.336 -18.031 -20.859 1 75.06 256 GLU B O 1
ATOM 5320 N N . VAL B 1 257 ? 13.484 -19.141 -21.406 1 74.5 257 VAL B N 1
ATOM 5321 C CA . VAL B 1 257 ? 13.703 -19 -22.844 1 74.5 257 VAL B CA 1
ATOM 5322 C C . VAL B 1 257 ? 13.578 -17.531 -23.234 1 74.5 257 VAL B C 1
ATOM 5324 O O . VAL B 1 257 ? 13.008 -16.734 -22.484 1 74.5 257 VAL B O 1
ATOM 5327 N N . ASN B 1 258 ? 14.039 -17.25 -24.359 1 75.38 258 ASN B N 1
ATOM 5328 C CA . ASN B 1 258 ? 14.258 -15.867 -24.781 1 75.38 258 ASN B CA 1
ATOM 5329 C C . ASN B 1 258 ? 12.984 -15.039 -24.688 1 75.38 258 ASN B C 1
ATOM 5331 O O . ASN B 1 258 ? 12.992 -13.938 -24.125 1 75.38 258 ASN B O 1
ATOM 5335 N N . GLN B 1 259 ? 11.867 -15.562 -25.172 1 78.06 259 GLN B N 1
ATOM 5336 C CA . GLN B 1 259 ? 10.648 -14.758 -25.172 1 78.06 259 GLN B CA 1
ATOM 5337 C C . GLN B 1 259 ? 10.172 -14.477 -23.75 1 78.06 259 GLN B C 1
ATOM 5339 O O . GLN B 1 259 ? 9.805 -13.344 -23.422 1 78.06 259 GLN B O 1
ATOM 5344 N N . LEU B 1 260 ? 10.195 -15.406 -22.891 1 86.88 260 LEU B N 1
ATOM 5345 C CA . LEU B 1 260 ? 9.758 -15.234 -21.5 1 86.88 260 LEU B CA 1
ATOM 5346 C C . LEU B 1 260 ? 10.758 -14.391 -20.719 1 86.88 260 LEU B C 1
ATOM 5348 O O . LEU B 1 260 ? 10.367 -13.633 -19.828 1 86.88 260 LEU B O 1
ATOM 5352 N N . LYS B 1 261 ? 11.992 -14.547 -21.188 1 89.38 261 LYS B N 1
ATOM 5353 C CA . LYS B 1 261 ? 13.023 -13.742 -20.547 1 89.38 261 LYS B CA 1
ATOM 5354 C C . LYS B 1 261 ? 12.734 -12.25 -20.719 1 89.38 261 LYS B C 1
ATOM 5356 O O . LYS B 1 261 ? 12.75 -11.5 -19.734 1 89.38 261 LYS B O 1
ATOM 5361 N N . MET B 1 262 ? 12.383 -11.852 -21.891 1 89.81 262 MET B N 1
ATOM 5362 C CA . MET B 1 262 ? 12.117 -10.445 -22.172 1 89.81 262 MET B CA 1
ATOM 5363 C C . MET B 1 262 ? 10.875 -9.969 -21.422 1 89.81 262 MET B C 1
ATOM 5365 O O . MET B 1 262 ? 10.852 -8.852 -20.906 1 89.81 262 MET B O 1
ATOM 5369 N N . SER B 1 263 ? 9.891 -10.812 -21.391 1 91.62 263 SER B N 1
ATOM 5370 C CA . SER B 1 263 ? 8.641 -10.445 -20.734 1 91.62 263 SER B CA 1
ATOM 5371 C C . SER B 1 263 ? 8.852 -10.227 -19.234 1 91.62 263 SER B C 1
ATOM 5373 O O . SER B 1 263 ? 8.383 -9.234 -18.672 1 91.62 263 SER B O 1
ATOM 5375 N N . PHE B 1 264 ? 9.594 -11.125 -18.625 1 93.69 264 PHE B N 1
ATOM 5376 C CA . PHE B 1 264 ? 9.82 -11.023 -17.188 1 93.69 264 PHE B CA 1
ATOM 5377 C C . PHE B 1 264 ? 10.734 -9.852 -16.859 1 93.69 264 PHE B C 1
ATOM 5379 O O . PHE B 1 264 ? 10.531 -9.156 -15.859 1 93.69 264 PHE B O 1
ATOM 5386 N N . LEU B 1 265 ? 11.711 -9.664 -17.672 1 93.81 265 LEU B N 1
ATOM 5387 C CA . LEU B 1 265 ? 12.609 -8.539 -17.453 1 93.81 265 LEU B CA 1
ATOM 5388 C C . LEU B 1 265 ? 11.859 -7.215 -17.609 1 93.81 265 LEU B C 1
ATOM 5390 O O . LEU B 1 265 ? 12.109 -6.266 -16.859 1 93.81 265 LEU B O 1
ATOM 5394 N N . LYS B 1 266 ? 11 -7.207 -18.547 1 93.75 266 LYS B N 1
ATOM 5395 C CA . LYS B 1 266 ? 10.211 -5.992 -18.75 1 93.75 266 LYS B CA 1
ATOM 5396 C C . LYS B 1 266 ? 9.273 -5.754 -17.562 1 93.75 266 LYS B C 1
ATOM 5398 O O . LYS B 1 266 ? 9.062 -4.613 -17.156 1 93.75 266 LYS B O 1
ATOM 5403 N N . LEU B 1 267 ? 8.703 -6.797 -17.094 1 95.06 267 LEU B N 1
ATOM 5404 C CA . LEU B 1 267 ? 7.848 -6.668 -15.922 1 95.06 267 LEU B CA 1
ATOM 5405 C C . LEU B 1 267 ? 8.656 -6.211 -14.711 1 95.06 267 LEU B C 1
ATOM 5407 O O . LEU B 1 267 ? 8.172 -5.414 -13.906 1 95.06 267 LEU B O 1
ATOM 5411 N N . ALA B 1 268 ? 9.82 -6.789 -14.578 1 95.19 268 ALA B N 1
ATOM 5412 C CA . ALA B 1 268 ? 10.711 -6.371 -13.5 1 95.19 268 ALA B CA 1
ATOM 5413 C C . ALA B 1 268 ? 11.016 -4.875 -13.586 1 95.19 268 ALA B C 1
ATOM 5415 O O . ALA B 1 268 ? 10.977 -4.172 -12.578 1 95.19 268 ALA B O 1
ATOM 5416 N N . GLU B 1 269 ? 11.258 -4.406 -14.734 1 95.5 269 GLU B N 1
ATOM 5417 C CA . GLU B 1 269 ? 11.516 -2.988 -14.969 1 95.5 269 GLU B CA 1
ATOM 5418 C C . GLU B 1 269 ? 10.281 -2.148 -14.625 1 95.5 269 GLU B C 1
ATOM 5420 O O . GLU B 1 269 ? 10.406 -1.056 -14.07 1 95.5 269 GLU B O 1
ATOM 5425 N N . LEU B 1 270 ? 9.172 -2.658 -15.016 1 96.44 270 LEU B N 1
ATOM 5426 C CA . LEU B 1 270 ? 7.93 -1.961 -14.695 1 96.44 270 LEU B CA 1
ATOM 5427 C C . LEU B 1 270 ? 7.789 -1.753 -13.195 1 96.44 270 LEU B C 1
ATOM 5429 O O . LEU B 1 270 ? 7.5 -0.644 -12.742 1 96.44 270 LEU B O 1
ATOM 5433 N N . PHE B 1 271 ? 8.016 -2.787 -12.43 1 96 271 PHE B N 1
ATOM 5434 C CA . PHE B 1 271 ? 7.855 -2.689 -10.984 1 96 271 PHE B CA 1
ATOM 5435 C C . PHE B 1 271 ? 8.883 -1.732 -10.383 1 96 271 PHE B C 1
ATOM 5437 O O . PHE B 1 271 ? 8.594 -1.035 -9.414 1 96 271 PHE B O 1
ATOM 5444 N N . GLU B 1 272 ? 10.062 -1.695 -10.969 1 93.56 272 GLU B N 1
ATOM 5445 C CA . GLU B 1 272 ? 11.078 -0.743 -10.523 1 93.56 272 GLU B CA 1
ATOM 5446 C C . GLU B 1 272 ? 10.633 0.695 -10.773 1 93.56 272 GLU B C 1
ATOM 5448 O O . GLU B 1 272 ? 10.805 1.562 -9.914 1 93.56 272 GLU B O 1
ATOM 5453 N N . ARG B 1 273 ? 10.117 0.902 -11.906 1 95.56 273 ARG B N 1
ATOM 5454 C CA . ARG B 1 273 ? 9.648 2.244 -12.234 1 95.56 273 ARG B CA 1
ATOM 5455 C C . ARG B 1 273 ? 8.438 2.621 -11.391 1 95.56 273 ARG B C 1
ATOM 5457 O O . ARG B 1 273 ? 8.297 3.771 -10.969 1 95.56 273 ARG B O 1
ATOM 5464 N N . LEU B 1 274 ? 7.566 1.635 -11.164 1 96.12 274 LEU B N 1
ATOM 5465 C CA . LEU B 1 274 ? 6.406 1.882 -10.32 1 96.12 274 LEU B CA 1
ATOM 5466 C C . LEU B 1 274 ? 6.836 2.191 -8.891 1 96.12 274 LEU B C 1
ATOM 5468 O O . LEU B 1 274 ? 6.188 2.986 -8.203 1 96.12 274 LEU B O 1
ATOM 5472 N N . ARG B 1 275 ? 7.859 1.534 -8.477 1 94.31 275 ARG B N 1
ATOM 5473 C CA . ARG B 1 275 ? 8.414 1.797 -7.148 1 94.31 275 ARG B CA 1
ATOM 5474 C C . ARG B 1 275 ? 8.773 3.27 -6.988 1 94.31 275 ARG B C 1
ATOM 5476 O O . ARG B 1 275 ? 8.398 3.904 -6.004 1 94.31 275 ARG B O 1
ATOM 5483 N N . LYS B 1 276 ? 9.469 3.807 -7.91 1 91.19 276 LYS B N 1
ATOM 5484 C CA . LYS B 1 276 ? 9.883 5.207 -7.875 1 91.19 276 LYS B CA 1
ATOM 5485 C C . LYS B 1 276 ? 8.672 6.137 -7.895 1 91.19 276 LYS B C 1
ATOM 5487 O O . LYS B 1 276 ? 8.625 7.109 -7.141 1 91.19 276 LYS B O 1
ATOM 5492 N N . LEU B 1 277 ? 7.785 5.773 -8.734 1 94.31 277 LEU B N 1
ATOM 5493 C CA . LEU B 1 277 ? 6.578 6.582 -8.852 1 94.31 277 LEU B CA 1
ATOM 5494 C C . LEU B 1 277 ? 5.785 6.574 -7.551 1 94.31 277 LEU B C 1
ATOM 5496 O O . LEU B 1 277 ? 5.32 7.621 -7.094 1 94.31 277 LEU B O 1
ATOM 5500 N N . GLU B 1 278 ? 5.613 5.391 -6.965 1 94.19 278 GLU B N 1
ATOM 5501 C CA . GLU B 1 278 ? 4.883 5.262 -5.707 1 94.19 278 GLU B CA 1
ATOM 5502 C C . GLU B 1 278 ? 5.562 6.043 -4.59 1 94.19 278 GLU B C 1
ATOM 5504 O O . GLU B 1 278 ? 4.891 6.605 -3.721 1 94.19 278 GLU B O 1
ATOM 5509 N N . GLY B 1 279 ? 6.844 6.066 -4.586 1 90.44 279 GLY B N 1
ATOM 5510 C CA . GLY B 1 279 ? 7.586 6.879 -3.637 1 90.44 279 GLY B CA 1
ATOM 5511 C C . GLY B 1 279 ? 7.305 8.359 -3.777 1 90.44 279 GLY B C 1
ATOM 5512 O O . GLY B 1 279 ? 7.172 9.07 -2.777 1 90.44 279 GLY B O 1
ATOM 5513 N N . ARG B 1 280 ? 7.203 8.82 -4.945 1 90.62 280 ARG B N 1
ATOM 5514 C CA . ARG B 1 280 ? 6.895 10.219 -5.203 1 90.62 280 ARG B CA 1
ATOM 5515 C C . ARG B 1 280 ? 5.473 10.555 -4.773 1 90.62 280 ARG B C 1
ATOM 5517 O O . ARG B 1 280 ? 5.219 11.633 -4.227 1 90.62 280 ARG B O 1
ATOM 5524 N N . VAL B 1 281 ? 4.559 9.625 -5.098 1 94.25 281 VAL B N 1
ATOM 5525 C CA . VAL B 1 281 ? 3.176 9.805 -4.668 1 94.25 281 VAL B CA 1
ATOM 5526 C C . VAL B 1 281 ? 3.123 10 -3.156 1 94.25 281 VAL B C 1
ATOM 5528 O O . VAL B 1 281 ? 2.498 10.945 -2.668 1 94.25 281 VAL B O 1
ATOM 5531 N N . ALA B 1 282 ? 3.793 9.141 -2.428 1 93.38 282 ALA B N 1
ATOM 5532 C CA . ALA B 1 282 ? 3.818 9.219 -0.969 1 93.38 282 ALA B CA 1
ATOM 5533 C C . ALA B 1 282 ? 4.402 10.547 -0.496 1 93.38 282 ALA B C 1
ATOM 5535 O O . ALA B 1 282 ? 3.848 11.188 0.397 1 93.38 282 ALA B O 1
ATOM 5536 N N . SER B 1 283 ? 5.469 10.969 -1.093 1 88.31 283 SER B N 1
ATOM 5537 C CA . SER B 1 283 ? 6.164 12.188 -0.692 1 88.31 283 SER B CA 1
ATOM 5538 C C . SER B 1 283 ? 5.309 13.422 -0.957 1 88.31 283 SER B C 1
ATOM 5540 O O . SER B 1 283 ? 5.227 14.328 -0.117 1 88.31 283 SER B O 1
ATOM 5542 N N . ASP B 1 284 ? 4.695 13.445 -2.094 1 90.88 284 ASP B N 1
ATOM 5543 C CA . ASP B 1 284 ? 3.883 14.602 -2.449 1 90.88 284 ASP B CA 1
ATOM 5544 C C . ASP B 1 284 ? 2.613 14.664 -1.604 1 90.88 284 ASP B C 1
ATOM 5546 O O . ASP B 1 284 ? 2.152 15.75 -1.239 1 90.88 284 ASP B O 1
ATOM 5550 N N . GLN B 1 285 ? 2.018 13.523 -1.323 1 93.62 285 GLN B N 1
ATOM 5551 C CA . GLN B 1 285 ? 0.87 13.5 -0.422 1 93.62 285 GLN B CA 1
ATOM 5552 C C . GLN B 1 285 ? 1.263 13.953 0.981 1 93.62 285 GLN B C 1
ATOM 5554 O O . GLN B 1 285 ? 0.501 14.656 1.646 1 93.62 285 GLN B O 1
ATOM 5559 N N . ASP B 1 286 ? 2.371 13.523 1.388 1 91.56 286 ASP B N 1
ATOM 5560 C CA . ASP B 1 286 ? 2.859 13.938 2.701 1 91.56 286 ASP B CA 1
ATOM 5561 C C . ASP B 1 286 ? 3.041 15.453 2.77 1 91.56 286 ASP B C 1
ATOM 5563 O O . ASP B 1 286 ? 2.594 16.094 3.721 1 91.56 286 ASP B O 1
ATOM 5567 N N . LEU B 1 287 ? 3.598 15.992 1.758 1 88.69 287 LEU B N 1
ATOM 5568 C CA . LEU B 1 287 ? 3.914 17.422 1.702 1 88.69 287 LEU B CA 1
ATOM 5569 C C . LEU B 1 287 ? 2.643 18.25 1.594 1 88.69 287 LEU B C 1
ATOM 5571 O O . LEU B 1 287 ? 2.5 19.266 2.283 1 88.69 287 LEU B O 1
ATOM 5575 N N . LYS B 1 288 ? 1.733 17.812 0.735 1 92.88 288 LYS B N 1
ATOM 5576 C CA . LYS B 1 288 ? 0.608 18.688 0.396 1 92.88 288 LYS B CA 1
ATOM 5577 C C . LYS B 1 288 ? -0.598 18.391 1.284 1 92.88 288 LYS B C 1
ATOM 5579 O O . LYS B 1 288 ? -1.466 19.25 1.464 1 92.88 288 LYS B O 1
ATOM 5584 N N . LEU B 1 289 ? -0.648 17.219 1.834 1 95.19 289 LEU B N 1
ATOM 5585 C CA . LEU B 1 289 ? -1.833 16.875 2.613 1 95.19 289 LEU B CA 1
ATOM 5586 C C . LEU B 1 289 ? -1.479 16.688 4.082 1 95.19 289 LEU B C 1
ATOM 5588 O O . LEU B 1 289 ? -1.896 17.469 4.938 1 95.19 289 LEU B O 1
ATOM 5592 N N . SER B 1 290 ? -0.637 15.688 4.375 1 94.12 290 SER B N 1
ATOM 5593 C CA . SER B 1 290 ? -0.328 15.367 5.766 1 94.12 290 SER B CA 1
ATOM 5594 C C . SER B 1 290 ? 0.312 16.562 6.48 1 94.12 290 SER B C 1
ATOM 5596 O O . SER B 1 290 ? -0.085 16.906 7.594 1 94.12 290 SER B O 1
ATOM 5598 N N . ASP B 1 291 ? 1.208 17.219 5.91 1 91.19 291 ASP B N 1
ATOM 5599 C CA . ASP B 1 291 ? 1.891 18.359 6.531 1 91.19 291 ASP B CA 1
ATOM 5600 C C . ASP B 1 291 ? 0.935 19.531 6.73 1 91.19 291 ASP B C 1
ATOM 5602 O O . ASP B 1 291 ? 1.018 20.234 7.734 1 91.19 291 ASP B O 1
ATOM 5606 N N . MET B 1 292 ? 0.123 19.75 5.727 1 93.38 292 MET B N 1
ATOM 5607 C CA . MET B 1 292 ? -0.886 20.797 5.855 1 93.38 292 MET B CA 1
ATOM 5608 C C . MET B 1 292 ? -1.801 20.531 7.047 1 93.38 292 MET B C 1
ATOM 5610 O O . MET B 1 292 ? -2.02 21.406 7.879 1 93.38 292 MET B O 1
ATOM 5614 N N . LEU B 1 293 ? -2.303 19.312 7.117 1 96.25 293 LEU B N 1
ATOM 5615 C CA . LEU B 1 293 ? -3.189 18.938 8.219 1 96.25 293 LEU B CA 1
ATOM 5616 C C . LEU B 1 293 ? -2.465 19.047 9.555 1 96.25 293 LEU B C 1
ATOM 5618 O O . LEU B 1 293 ? -3.033 19.531 10.539 1 96.25 293 LEU B O 1
ATOM 5622 N N . ARG B 1 294 ? -1.239 18.641 9.562 1 94.81 294 ARG B N 1
ATOM 5623 C CA . ARG B 1 294 ? -0.429 18.719 10.773 1 94.81 294 ARG B CA 1
ATOM 5624 C C . ARG B 1 294 ? -0.229 20.156 11.211 1 94.81 294 ARG B C 1
ATOM 5626 O O . ARG B 1 294 ? -0.344 20.484 12.398 1 94.81 294 ARG B O 1
ATOM 5633 N N . TYR B 1 295 ? 0.076 20.953 10.289 1 94.69 295 TYR B N 1
ATOM 5634 C CA . TYR B 1 295 ? 0.258 22.359 10.586 1 94.69 295 TYR B CA 1
ATOM 5635 C C . TYR B 1 295 ? -1.005 22.969 11.195 1 94.69 295 TYR B C 1
ATOM 5637 O O . TYR B 1 295 ? -0.941 23.672 12.211 1 94.69 295 TYR B O 1
ATOM 5645 N N . TYR B 1 296 ? -2.08 22.703 10.656 1 95.5 296 TYR B N 1
ATOM 5646 C CA . TYR B 1 296 ? -3.303 23.359 11.109 1 95.5 296 TYR B CA 1
ATOM 5647 C C . TYR B 1 296 ? -3.861 22.688 12.352 1 95.5 296 TYR B C 1
ATOM 5649 O O . TYR B 1 296 ? -4.707 23.266 13.047 1 95.5 296 TYR B O 1
ATOM 5657 N N . THR B 1 297 ? -3.41 21.469 12.609 1 96.62 297 THR B N 1
ATOM 5658 C CA . THR B 1 297 ? -3.652 20.922 13.938 1 96.62 297 THR B CA 1
ATOM 5659 C C . THR B 1 297 ? -2.955 21.766 15 1 96.62 297 THR B C 1
ATOM 5661 O O . THR B 1 297 ? -3.566 22.141 16 1 96.62 297 THR B O 1
ATOM 5664 N N . ARG B 1 298 ? -1.731 22.125 14.734 1 95.62 298 ARG B N 1
ATOM 5665 C CA . ARG B 1 298 ? -0.96 22.938 15.672 1 95.62 298 ARG B CA 1
ATOM 5666 C C . ARG B 1 298 ? -1.494 24.359 15.719 1 95.62 298 ARG B C 1
ATOM 5668 O O . ARG B 1 298 ? -1.556 24.969 16.797 1 95.62 298 ARG B O 1
ATOM 5675 N N . ASP B 1 299 ? -1.852 24.797 14.586 1 95.62 299 ASP B N 1
ATOM 5676 C CA . ASP B 1 299 ? -2.385 26.156 14.508 1 95.62 299 ASP B CA 1
ATOM 5677 C C . ASP B 1 299 ? -3.717 26.266 15.242 1 95.62 299 ASP B C 1
ATOM 5679 O O . ASP B 1 299 ? -4.004 27.297 15.867 1 95.62 299 ASP B O 1
ATOM 5683 N N . SER B 1 300 ? -4.516 25.234 15.125 1 95.56 300 SER B N 1
ATOM 5684 C CA . SER B 1 300 ? -5.781 25.234 15.859 1 95.56 300 SER B CA 1
ATOM 5685 C C . SER B 1 300 ? -5.551 25.172 17.359 1 95.56 300 SER B C 1
ATOM 5687 O O . SER B 1 300 ? -6.312 25.75 18.141 1 95.56 300 SER B O 1
ATOM 5689 N N . GLN B 1 301 ? -4.531 24.484 17.75 1 94.38 301 GLN B N 1
ATOM 5690 C CA . GLN B 1 301 ? -4.172 24.5 19.172 1 94.38 301 GLN B CA 1
ATOM 5691 C C . GLN B 1 301 ? -3.76 25.891 19.625 1 94.38 301 GLN B C 1
ATOM 5693 O O . GLN B 1 301 ? -4.117 26.312 20.734 1 94.38 301 GLN B O 1
ATOM 5698 N N . ALA B 1 302 ? -3.012 26.547 18.828 1 94.19 302 ALA B N 1
ATOM 5699 C CA . ALA B 1 302 ? -2.619 27.922 19.141 1 94.19 302 ALA B CA 1
ATOM 5700 C C . ALA B 1 302 ? -3.844 28.828 19.281 1 94.19 302 ALA B C 1
ATOM 5702 O O . ALA B 1 302 ? -3.875 29.703 20.141 1 94.19 302 ALA B O 1
ATOM 5703 N N . ALA B 1 303 ? -4.805 28.594 18.453 1 95 303 ALA B N 1
ATOM 5704 C CA . ALA B 1 303 ? -6.051 29.359 18.531 1 95 303 ALA B CA 1
ATOM 5705 C C . ALA B 1 303 ? -6.801 29.031 19.812 1 95 303 ALA B C 1
ATOM 5707 O O . ALA B 1 303 ? -7.367 29.938 20.453 1 95 303 ALA B O 1
ATOM 5708 N N . LYS B 1 304 ? -6.848 27.812 20.172 1 93.25 304 LYS B N 1
ATOM 5709 C CA . LYS B 1 304 ? -7.453 27.438 21.438 1 93.25 304 LYS B CA 1
ATOM 5710 C C . LYS B 1 304 ? -6.742 28.094 22.609 1 93.25 304 LYS B C 1
ATOM 5712 O O . LYS B 1 304 ? -7.387 28.578 23.547 1 93.25 304 LYS B O 1
ATOM 5717 N N . ASP B 1 305 ? -5.445 28.109 22.562 1 91.5 305 ASP B N 1
ATOM 5718 C CA . ASP B 1 305 ? -4.656 28.75 23.609 1 91.5 305 ASP B CA 1
ATOM 5719 C C . ASP B 1 305 ? -5.008 30.234 23.75 1 91.5 305 ASP B C 1
ATOM 5721 O O . ASP B 1 305 ? -5.023 30.766 24.859 1 91.5 305 ASP B O 1
ATOM 5725 N N . LEU B 1 306 ? -5.234 30.859 22.594 1 93.62 306 LEU B N 1
ATOM 5726 C CA . LEU B 1 306 ? -5.672 32.25 22.609 1 93.62 306 LEU B CA 1
ATOM 5727 C C . LEU B 1 306 ? -6.973 32.406 23.391 1 93.62 306 LEU B C 1
ATOM 5729 O O . LEU B 1 306 ? -7.121 33.312 24.188 1 93.62 306 LEU B O 1
ATOM 5733 N N . LEU B 1 307 ? 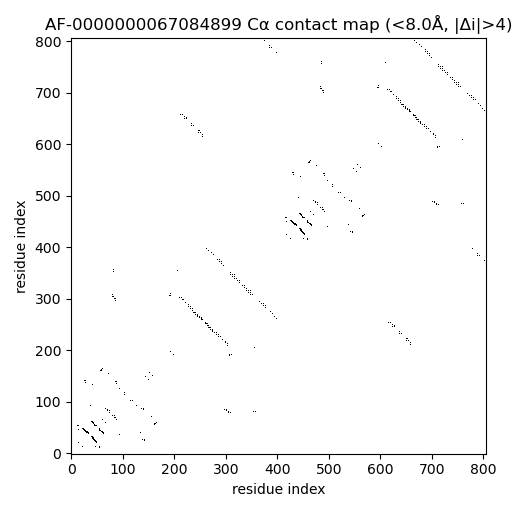-7.891 31.5 23.188 1 92.25 307 LEU B N 1
ATOM 5734 C CA . LEU B 1 307 ? -9.164 31.531 23.891 1 92.25 307 LEU B CA 1
ATOM 5735 C C . LEU B 1 307 ? -8.969 31.344 25.391 1 92.25 307 LEU B C 1
ATOM 5737 O O . LEU B 1 307 ? -9.641 31.984 26.203 1 92.25 307 LEU B O 1
ATOM 5741 N N . TYR B 1 308 ? -7.992 30.484 25.719 1 88.75 308 TYR B N 1
ATOM 5742 C CA . TYR B 1 308 ? -7.664 30.266 27.109 1 88.75 308 TYR B CA 1
ATOM 5743 C C . TYR B 1 308 ? -7.125 31.547 27.75 1 88.75 308 TYR B C 1
ATOM 5745 O O . TYR B 1 308 ? -7.535 31.906 28.859 1 88.75 308 TYR B O 1
ATOM 5753 N N . ARG B 1 309 ? -6.277 32.188 27.094 1 90.81 309 ARG B N 1
ATOM 5754 C CA . ARG B 1 309 ? -5.688 33.406 27.609 1 90.81 309 ARG B CA 1
ATOM 5755 C C . ARG B 1 309 ? -6.738 34.5 27.766 1 90.81 309 ARG B C 1
ATOM 5757 O O . ARG B 1 309 ? -6.703 35.281 28.734 1 90.81 309 ARG B O 1
ATOM 5764 N N . ARG B 1 310 ? -7.621 34.562 26.844 1 92.19 310 ARG B N 1
ATOM 5765 C CA . ARG B 1 310 ? -8.688 35.531 26.938 1 92.19 310 ARG B CA 1
ATOM 5766 C C . ARG B 1 310 ? -9.578 35.25 28.141 1 92.19 310 ARG B C 1
ATOM 5768 O O . ARG B 1 310 ? -9.984 36.188 28.859 1 92.19 310 ARG B O 1
ATOM 5775 N N . LEU B 1 311 ? -9.906 34.031 28.375 1 89.38 311 LEU B N 1
ATOM 5776 C CA . LEU B 1 311 ? -10.75 33.656 29.5 1 89.38 311 LEU B CA 1
ATOM 5777 C C . LEU B 1 311 ? -10.055 33.938 30.828 1 89.38 311 LEU B C 1
ATOM 5779 O O . LEU B 1 311 ? -10.711 34.312 31.812 1 89.38 311 LEU B O 1
ATOM 5783 N N . ARG B 1 312 ? -8.805 33.781 30.844 1 88.69 312 ARG B N 1
ATOM 5784 C CA . ARG B 1 312 ? -8.039 34.125 32.031 1 88.69 312 ARG B CA 1
ATOM 5785 C C . ARG B 1 312 ? -8.117 35.625 32.312 1 88.69 312 ARG B C 1
ATOM 5787 O O . ARG B 1 312 ? -8.227 36.031 33.469 1 88.69 312 ARG B O 1
ATOM 5794 N N . ALA B 1 313 ? -7.988 36.375 31.266 1 91.06 313 ALA B N 1
ATOM 5795 C CA . ALA B 1 313 ? -8.109 37.812 31.422 1 91.06 313 ALA B CA 1
ATOM 5796 C C . ALA B 1 313 ? -9.5 38.188 31.922 1 91.06 313 ALA B C 1
ATOM 5798 O O . ALA B 1 313 ? -9.648 39.125 32.719 1 91.06 313 ALA B O 1
ATOM 5799 N N . LEU B 1 314 ? -10.469 37.5 31.438 1 90.69 314 LEU B N 1
ATOM 5800 C CA . LEU B 1 314 ? -11.828 37.719 31.922 1 90.69 314 LEU B CA 1
ATOM 5801 C C . LEU B 1 314 ? -11.945 37.375 33.406 1 90.69 314 LEU B C 1
ATOM 5803 O O . LEU B 1 314 ? -12.57 38.125 34.156 1 90.69 314 LEU B O 1
ATOM 5807 N N . ALA B 1 315 ? -11.398 36.281 33.781 1 88.69 315 ALA B N 1
ATOM 5808 C CA . ALA B 1 315 ? -11.406 35.875 35.188 1 88.69 315 ALA B CA 1
ATOM 5809 C C . ALA B 1 315 ? -10.719 36.938 36.062 1 88.69 315 ALA B C 1
ATOM 5811 O O . ALA B 1 315 ? -11.188 37.219 37.156 1 88.69 315 ALA B O 1
ATOM 5812 N N . ASP B 1 316 ? -9.609 37.406 35.594 1 91.5 316 ASP B N 1
ATOM 5813 C CA . ASP B 1 316 ? -8.891 38.469 36.312 1 91.5 316 ASP B CA 1
ATOM 5814 C C . ASP B 1 316 ? -9.75 39.719 36.469 1 91.5 316 ASP B C 1
ATOM 5816 O O . ASP B 1 316 ? -9.758 40.344 37.531 1 91.5 316 ASP B O 1
ATOM 5820 N N . TYR B 1 317 ? -10.445 40.062 35.406 1 93.69 317 TYR B N 1
ATOM 5821 C CA . TYR B 1 317 ? -11.328 41.219 35.438 1 93.69 317 TYR B CA 1
ATOM 5822 C C . TYR B 1 317 ? -12.461 41 36.438 1 93.69 317 TYR B C 1
ATOM 5824 O O . TYR B 1 317 ? -12.773 41.906 37.25 1 93.69 317 TYR B O 1
ATOM 5832 N N . GLU B 1 318 ? -13.016 39.812 36.438 1 91.88 318 GLU B N 1
ATOM 5833 C CA . GLU B 1 318 ? -14.102 39.531 37.375 1 91.88 318 GLU B CA 1
ATOM 5834 C C . GLU B 1 318 ? -13.609 39.531 38.812 1 91.88 318 GLU B C 1
ATOM 5836 O O . GLU B 1 318 ? -14.305 40 39.719 1 91.88 318 GLU B O 1
ATOM 5841 N N . ASN B 1 319 ? -12.5 38.969 39 1 93 319 ASN B N 1
ATOM 5842 C CA . ASN B 1 319 ? -11.914 38.969 40.312 1 93 319 ASN B CA 1
ATOM 5843 C C . ASN B 1 319 ? -11.602 40.375 40.812 1 93 319 ASN B C 1
ATOM 5845 O O . ASN B 1 319 ? -11.797 40.688 42 1 93 319 ASN B O 1
ATOM 5849 N N . ALA B 1 320 ? -11.086 41.188 39.875 1 95.75 320 ALA B N 1
ATOM 5850 C CA . ALA B 1 320 ? -10.797 42.562 40.219 1 95.75 320 ALA B CA 1
ATOM 5851 C C . ALA B 1 320 ? -12.086 43.312 40.562 1 95.75 320 ALA B C 1
ATOM 5853 O O . ALA B 1 320 ? -12.086 44.188 41.406 1 95.75 320 ALA B O 1
ATOM 5854 N N . SER B 1 321 ? -13.156 42.938 39.875 1 94.81 321 SER B N 1
ATOM 5855 C CA . SER B 1 321 ? -14.453 43.562 40.125 1 94.81 321 SER B CA 1
ATOM 5856 C C . SER B 1 321 ? -14.984 43.156 41.5 1 94.81 321 SER B C 1
ATOM 5858 O O . SER B 1 321 ? -15.539 44 42.219 1 94.81 321 SER B O 1
ATOM 5860 N N . LYS B 1 322 ? -14.812 41.938 41.875 1 94.94 322 LYS B N 1
ATOM 5861 C CA . LYS B 1 322 ? -15.227 41.469 43.188 1 94.94 322 LYS B CA 1
ATOM 5862 C C . LYS B 1 322 ? -14.406 42.156 44.281 1 94.94 322 LYS B C 1
ATOM 5864 O O . LYS B 1 322 ? -14.938 42.469 45.344 1 94.94 322 LYS B O 1
ATOM 5869 N N . ALA B 1 323 ? -13.164 42.312 44.031 1 95.62 323 ALA B N 1
ATOM 5870 C CA . ALA B 1 323 ? -12.273 42.969 44.969 1 95.62 323 ALA B CA 1
ATOM 5871 C C . ALA B 1 323 ? -12.648 44.438 45.188 1 95.62 323 ALA B C 1
ATOM 5873 O O . ALA B 1 323 ? -12.539 44.969 46.281 1 95.62 323 ALA B O 1
ATOM 5874 N N . LEU B 1 324 ? -13.008 45.062 44.125 1 96.75 324 LEU B N 1
ATOM 5875 C CA . LEU B 1 324 ? -13.445 46.469 44.188 1 96.75 324 LEU B CA 1
ATOM 5876 C C . LEU B 1 324 ? -14.711 46.594 45.031 1 96.75 324 LEU B C 1
ATOM 5878 O O . LEU B 1 324 ? -14.828 47.5 45.844 1 96.75 324 LEU B O 1
ATOM 5882 N N . ASP B 1 325 ? -15.633 45.656 44.844 1 96.19 325 ASP B N 1
ATOM 5883 C CA . ASP B 1 325 ? -16.875 45.656 45.625 1 96.19 325 ASP B CA 1
ATOM 5884 C C . ASP B 1 325 ? -16.578 45.469 47.094 1 96.19 325 ASP B C 1
ATOM 5886 O O . ASP B 1 325 ? -17.188 46.125 47.938 1 96.19 325 ASP B O 1
ATOM 5890 N N . LYS B 1 326 ? -15.711 44.594 47.375 1 95.69 326 LYS B N 1
ATOM 5891 C CA . LYS B 1 326 ? -15.312 44.375 48.75 1 95.69 326 LYS B CA 1
ATOM 5892 C C . LYS B 1 326 ? -14.633 45.594 49.375 1 95.69 326 LYS B C 1
ATOM 5894 O O . LYS B 1 326 ? -14.836 45.906 50.531 1 95.69 326 LYS B O 1
ATOM 5899 N N . ALA B 1 327 ? -13.82 46.25 48.625 1 96.31 327 ALA B N 1
ATOM 5900 C CA . ALA B 1 327 ? -13.133 47.438 49.062 1 96.31 327 ALA B CA 1
ATOM 5901 C C . ALA B 1 327 ? -14.117 48.562 49.312 1 96.31 327 ALA B C 1
ATOM 5903 O O . ALA B 1 327 ? -13.938 49.344 50.281 1 96.31 327 ALA B O 1
ATOM 5904 N N . ARG B 1 328 ? -15.109 48.688 48.438 1 95.94 328 ARG B N 1
ATOM 5905 C CA . ARG B 1 328 ? -16.141 49.719 48.625 1 95.94 328 ARG B CA 1
ATOM 5906 C C . ARG B 1 328 ? -16.969 49.438 49.875 1 95.94 328 ARG B C 1
ATOM 5908 O O . ARG B 1 328 ? -17.312 50.375 50.594 1 95.94 328 ARG B O 1
ATOM 5915 N N . THR B 1 329 ? -17.219 48.156 50.156 1 95.19 329 THR B N 1
ATOM 5916 C CA . THR B 1 329 ? -18 47.781 51.344 1 95.19 329 THR B CA 1
ATOM 5917 C C . THR B 1 329 ? -17.219 48.094 52.625 1 95.19 329 THR B C 1
ATOM 5919 O O . THR B 1 329 ? -17.797 48.531 53.625 1 95.19 329 THR B O 1
ATOM 5922 N N . ARG B 1 330 ? -15.969 47.875 52.594 1 94.62 330 ARG B N 1
ATOM 5923 C CA . ARG B 1 330 ? -15.117 48.094 53.75 1 94.62 330 ARG B CA 1
ATOM 5924 C C . ARG B 1 330 ? -14.594 49.531 53.781 1 94.62 330 ARG B C 1
ATOM 5926 O O . ARG B 1 330 ? -14.039 49.969 54.812 1 94.62 330 ARG B O 1
ATOM 5933 N N . ASN B 1 331 ? -14.812 50.25 52.781 1 92.38 331 ASN B N 1
ATOM 5934 C CA . ASN B 1 331 ? -14.344 51.625 52.594 1 92.38 331 ASN B CA 1
ATOM 5935 C C . ASN B 1 331 ? -12.844 51.75 52.844 1 92.38 331 ASN B C 1
ATOM 5937 O O . ASN B 1 331 ? -12.398 52.625 53.594 1 92.38 331 ASN B O 1
ATOM 5941 N N . ARG B 1 332 ? -11.992 50.75 52.375 1 93.12 332 ARG B N 1
ATOM 5942 C CA . ARG B 1 332 ? -10.539 50.688 52.469 1 93.12 332 ARG B CA 1
ATOM 5943 C C . ARG B 1 332 ? -9.898 50.438 51.125 1 93.12 332 ARG B C 1
ATOM 5945 O O . ARG B 1 332 ? -10.312 49.531 50.406 1 93.12 332 ARG B O 1
ATOM 5952 N N . GLU B 1 333 ? -8.914 51.281 50.75 1 93.75 333 GLU B N 1
ATOM 5953 C CA . GLU B 1 333 ? -8.094 51.094 49.531 1 93.75 333 GLU B CA 1
ATOM 5954 C C . GLU B 1 333 ? -8.945 51.062 48.281 1 93.75 333 GLU B C 1
ATOM 5956 O O . GLU B 1 333 ? -8.711 50.25 47.375 1 93.75 333 GLU B O 1
ATOM 5961 N N . VAL B 1 334 ? -10.055 51.906 48.188 1 95.06 334 VAL B N 1
ATOM 5962 C CA . VAL B 1 334 ? -11.023 51.906 47.094 1 95.06 334 VAL B CA 1
ATOM 5963 C C . VAL B 1 334 ? -10.359 52.438 45.812 1 95.06 334 VAL B C 1
ATOM 5965 O O . VAL B 1 334 ? -10.57 51.875 44.75 1 95.06 334 VAL B O 1
ATOM 5968 N N . ARG B 1 335 ? -9.5 53.406 45.969 1 95.12 335 ARG B N 1
ATOM 5969 C CA . ARG B 1 335 ? -8.859 54 44.812 1 95.12 335 ARG B CA 1
ATOM 5970 C C . ARG B 1 335 ? -7.922 53 44.125 1 95.12 335 ARG B C 1
ATOM 5972 O O . ARG B 1 335 ? -7.887 52.906 42.906 1 95.12 335 ARG B O 1
ATOM 5979 N N . ALA B 1 336 ? -7.238 52.312 44.969 1 95.31 336 ALA B N 1
ATOM 5980 C CA . ALA B 1 336 ? -6.32 51.312 44.438 1 95.31 336 ALA B CA 1
ATOM 5981 C C . ALA B 1 336 ? -7.082 50.156 43.75 1 95.31 336 ALA B C 1
ATOM 5983 O O . ALA B 1 336 ? -6.66 49.688 42.688 1 95.31 336 ALA B O 1
ATOM 5984 N N . ALA B 1 337 ? -8.141 49.688 44.281 1 95.88 337 ALA B N 1
ATOM 5985 C CA . ALA B 1 337 ? -8.961 48.625 43.719 1 95.88 337 ALA B CA 1
ATOM 5986 C C . ALA B 1 337 ? -9.617 49.094 42.406 1 95.88 337 ALA B C 1
ATOM 5988 O O . ALA B 1 337 ? -9.773 48.312 41.5 1 95.88 337 ALA B O 1
ATOM 5989 N N . GLU B 1 338 ? -10 50.281 42.375 1 96.5 338 GLU B N 1
ATOM 5990 C CA . GLU B 1 338 ? -10.609 50.844 41.188 1 96.5 338 GLU B CA 1
ATOM 5991 C C . GLU B 1 338 ? -9.609 50.906 40.031 1 96.5 338 GLU B C 1
ATOM 5993 O O . GLU B 1 338 ? -9.945 50.594 38.875 1 96.5 338 GLU B O 1
ATOM 5998 N N . SER B 1 339 ? -8.438 51.406 40.375 1 96.62 339 SER B N 1
ATOM 5999 C CA . SER B 1 339 ? -7.391 51.469 39.344 1 96.62 339 SER B CA 1
ATOM 6000 C C . SER B 1 339 ? -7.062 50.062 38.812 1 96.62 339 SER B C 1
ATOM 6002 O O . SER B 1 339 ? -6.863 49.875 37.625 1 96.62 339 SER B O 1
ATOM 6004 N N . HIS B 1 340 ? -7.047 49.125 39.719 1 96.12 340 HIS B N 1
ATOM 6005 C CA . HIS B 1 340 ? -6.742 47.75 39.312 1 96.12 340 HIS B CA 1
ATOM 6006 C C . HIS B 1 340 ? -7.855 47.188 38.438 1 96.12 340 HIS B C 1
ATOM 6008 O O . HIS B 1 340 ? -7.586 46.5 37.438 1 96.12 340 HIS B O 1
ATOM 6014 N N . GLN B 1 341 ? -9.062 47.312 38.812 1 96.88 341 GLN B N 1
ATOM 6015 C CA . GLN B 1 341 ? -10.195 46.844 38.031 1 96.88 341 GLN B CA 1
ATOM 6016 C C . GLN B 1 341 ? -10.203 47.469 36.625 1 96.88 341 GLN B C 1
ATOM 6018 O O . GLN B 1 341 ? -10.5 46.781 35.656 1 96.88 341 GLN B O 1
ATOM 6023 N N . GLN B 1 342 ? -9.852 48.75 36.594 1 97.06 342 GLN B N 1
ATOM 6024 C CA . GLN B 1 342 ? -9.812 49.438 35.312 1 97.06 342 GLN B CA 1
ATOM 6025 C C . GLN B 1 342 ? -8.711 48.875 34.406 1 97.06 342 GLN B C 1
ATOM 6027 O O . GLN B 1 342 ? -8.891 48.75 33.219 1 97.06 342 GLN B O 1
ATOM 6032 N N . LEU B 1 343 ? -7.648 48.625 35.094 1 96.12 343 LEU B N 1
ATOM 6033 C CA . LEU B 1 343 ? -6.535 48.031 34.344 1 96.12 343 LEU B CA 1
ATOM 6034 C C . LEU B 1 343 ? -6.902 46.656 33.812 1 96.12 343 LEU B C 1
ATOM 6036 O O . LEU B 1 343 ? -6.602 46.375 32.656 1 96.12 343 LEU B O 1
ATOM 6040 N N . CYS B 1 344 ? -7.496 45.875 34.594 1 95.44 344 CYS B N 1
ATOM 6041 C CA . CYS B 1 344 ? -7.906 44.531 34.188 1 95.44 344 CYS B CA 1
ATOM 6042 C C . CYS B 1 344 ? -8.969 44.625 33.094 1 95.44 344 CYS B C 1
ATOM 6044 O O . CYS B 1 344 ? -8.961 43.812 32.156 1 95.44 344 CYS B O 1
ATOM 6046 N N . CYS B 1 345 ? -9.859 45.531 33.188 1 95.81 345 CYS B N 1
ATOM 6047 C CA . CYS B 1 345 ? -10.906 45.719 32.219 1 95.81 345 CYS B CA 1
ATOM 6048 C C . CYS B 1 345 ? -10.312 46.125 30.859 1 95.81 345 CYS B C 1
ATOM 6050 O O . CYS B 1 345 ? -10.68 45.594 29.828 1 95.81 345 CYS B O 1
ATOM 6052 N N . GLN B 1 346 ? -9.391 47.062 30.938 1 95.62 346 GLN B N 1
ATOM 6053 C CA . GLN B 1 346 ? -8.75 47.531 29.719 1 95.62 346 GLN B CA 1
ATOM 6054 C C . GLN B 1 346 ? -7.98 46.406 29.031 1 95.62 346 GLN B C 1
ATOM 6056 O O . GLN B 1 346 ? -8.016 46.281 27.812 1 95.62 346 GLN B O 1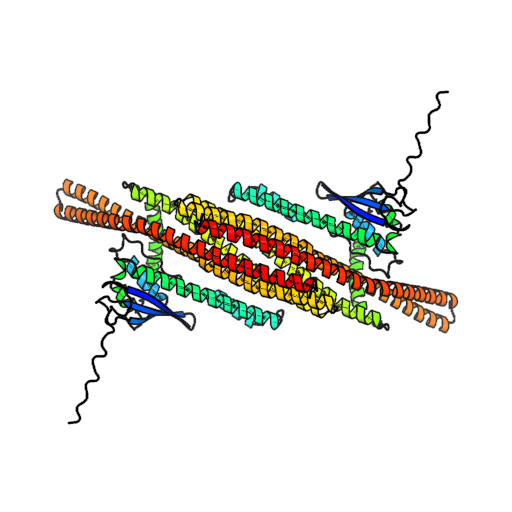
ATOM 6061 N N . ARG B 1 347 ? -7.324 45.656 29.797 1 95.19 347 ARG B N 1
ATOM 6062 C CA . ARG B 1 347 ? -6.574 44.531 29.266 1 95.19 347 ARG B CA 1
ATOM 6063 C C . ARG B 1 347 ? -7.504 43.531 28.609 1 95.19 347 ARG B C 1
ATOM 6065 O O . ARG B 1 347 ? -7.215 43.031 27.516 1 95.19 347 ARG B O 1
ATOM 6072 N N . PHE B 1 348 ? -8.609 43.188 29.219 1 94.88 348 PHE B N 1
ATOM 6073 C CA . PHE B 1 348 ? -9.578 42.25 28.703 1 94.88 348 PHE B CA 1
ATOM 6074 C C . PHE B 1 348 ? -10.18 42.719 27.391 1 94.88 348 PHE B C 1
ATOM 6076 O O . PHE B 1 348 ? -10.312 41.938 26.438 1 94.88 348 PHE B O 1
ATOM 6083 N N . GLU B 1 349 ? -10.477 43.969 27.391 1 95.31 349 GLU B N 1
ATOM 6084 C CA . GLU B 1 349 ? -11.086 44.531 26.203 1 95.31 349 GLU B CA 1
ATOM 6085 C C . GLU B 1 349 ? -10.102 44.531 25.031 1 95.31 349 GLU B C 1
ATOM 6087 O O . GLU B 1 349 ? -10.461 44.188 23.906 1 95.31 349 GLU B O 1
ATOM 6092 N N . ARG B 1 350 ? -8.906 44.969 25.375 1 94.88 350 ARG B N 1
ATOM 6093 C CA . ARG B 1 350 ? -7.871 45 24.344 1 94.88 350 ARG B CA 1
ATOM 6094 C C . ARG B 1 350 ? -7.609 43.594 23.797 1 94.88 350 ARG B C 1
ATOM 6096 O O . ARG B 1 350 ? -7.492 43.406 22.594 1 94.88 350 ARG B O 1
ATOM 6103 N N . LEU B 1 351 ? -7.5 42.688 24.672 1 94.94 351 LEU B N 1
ATOM 6104 C CA . LEU B 1 351 ? -7.266 41.312 24.312 1 94.94 351 LEU B CA 1
ATOM 6105 C C . LEU B 1 351 ? -8.414 40.75 23.469 1 94.94 351 LEU B C 1
ATOM 6107 O O . LEU B 1 351 ? -8.188 40.062 22.484 1 94.94 351 LEU B O 1
ATOM 6111 N N . SER B 1 352 ? -9.586 41.062 23.828 1 95.62 352 SER B N 1
ATOM 6112 C CA . SER B 1 352 ? -10.766 40.562 23.109 1 95.62 352 SER B CA 1
ATOM 6113 C C . SER B 1 352 ? -10.82 41.125 21.688 1 95.62 352 SER B C 1
ATOM 6115 O O . SER B 1 352 ? -11.18 40.406 20.75 1 95.62 352 SER B O 1
ATOM 6117 N N . ASP B 1 353 ? -10.438 42.375 21.594 1 96 353 ASP B N 1
ATOM 6118 C CA . ASP B 1 353 ? -10.445 42.969 20.266 1 96 353 ASP B CA 1
ATOM 6119 C C . ASP B 1 353 ? -9.422 42.312 19.344 1 96 353 ASP B C 1
ATOM 6121 O O . ASP B 1 353 ? -9.734 42 18.203 1 96 353 ASP B O 1
ATOM 6125 N N . SER B 1 354 ? -8.258 42.156 19.812 1 96.25 354 SER B N 1
ATOM 6126 C CA . SER B 1 354 ? -7.215 41.531 19.031 1 96.25 354 SER B CA 1
ATOM 6127 C C . SER B 1 354 ? -7.566 40.062 18.734 1 96.25 354 SER B C 1
ATOM 6129 O O . SER B 1 354 ? -7.32 39.562 17.625 1 96.25 354 SER B O 1
ATOM 6131 N N . ALA B 1 355 ? -8.086 39.406 19.688 1 97.06 355 ALA B N 1
ATOM 6132 C CA . ALA B 1 355 ? -8.445 38 19.547 1 97.06 355 ALA B CA 1
ATOM 6133 C C . ALA B 1 355 ? -9.492 37.812 18.453 1 97.06 355 ALA B C 1
ATOM 6135 O O . ALA B 1 355 ? -9.438 36.844 17.688 1 97.06 355 ALA B O 1
ATOM 6136 N N . LYS B 1 356 ? -10.469 38.688 18.484 1 96.75 356 LYS B N 1
ATOM 6137 C CA . LYS B 1 356 ? -11.523 38.594 17.469 1 96.75 356 LYS B CA 1
ATOM 6138 C C . LYS B 1 356 ? -10.938 38.719 16.062 1 96.75 356 LYS B C 1
ATOM 6140 O O . LYS B 1 356 ? -11.281 37.906 15.18 1 96.75 356 LYS B O 1
ATOM 6145 N N . GLN B 1 357 ? -10.062 39.656 15.922 1 96.44 357 GLN B N 1
ATOM 6146 C CA . GLN B 1 357 ? -9.43 39.844 14.617 1 96.44 357 GLN B CA 1
ATOM 6147 C C . GLN B 1 357 ? -8.57 38.625 14.25 1 96.44 357 GLN B C 1
ATOM 6149 O O . GLN B 1 357 ? -8.586 38.188 13.109 1 96.44 357 GLN B O 1
ATOM 6154 N N . GLU B 1 358 ? -7.844 38.094 15.141 1 97.19 358 GLU B N 1
ATOM 6155 C CA . GLU B 1 358 ? -6.969 36.938 14.922 1 97.19 358 GLU B CA 1
ATOM 6156 C C . GLU B 1 358 ? -7.766 35.688 14.516 1 97.19 358 GLU B C 1
ATOM 6158 O O . GLU B 1 358 ? -7.34 34.938 13.648 1 97.19 358 GLU B O 1
ATOM 6163 N N . LEU B 1 359 ? -8.852 35.531 15.195 1 96.62 359 LEU B N 1
ATOM 6164 C CA . LEU B 1 359 ? -9.672 34.344 14.914 1 96.62 359 LEU B CA 1
ATOM 6165 C C . LEU B 1 359 ? -10.32 34.438 13.539 1 96.62 359 LEU B C 1
ATOM 6167 O O . LEU B 1 359 ? -10.477 33.438 12.844 1 96.62 359 LEU B O 1
ATOM 6171 N N . MET B 1 360 ? -10.648 35.656 13.141 1 95.56 360 MET B N 1
ATOM 6172 C CA . MET B 1 360 ? -11.172 35.844 11.797 1 95.56 360 MET B CA 1
ATOM 6173 C C . MET B 1 360 ? -10.094 35.594 10.75 1 95.56 360 MET B C 1
ATOM 6175 O O . MET B 1 360 ? -10.359 34.969 9.719 1 95.56 360 MET B O 1
ATOM 6179 N N . ASP B 1 361 ? -8.914 36.062 11.016 1 94.56 361 ASP B N 1
ATOM 6180 C CA . ASP B 1 361 ? -7.793 35.844 10.117 1 94.56 361 ASP B CA 1
ATOM 6181 C C . ASP B 1 361 ? -7.445 34.344 10.039 1 94.56 361 ASP B C 1
ATOM 6183 O O . ASP B 1 361 ? -7.074 33.844 8.969 1 94.56 361 ASP B O 1
ATOM 6187 N N . PHE B 1 362 ? -7.504 33.75 11.148 1 94.25 362 PHE B N 1
ATOM 6188 C CA . PHE B 1 362 ? -7.258 32.312 11.203 1 94.25 362 PHE B CA 1
ATOM 6189 C C . PHE B 1 362 ? -8.172 31.578 10.234 1 94.25 362 PHE B C 1
ATOM 6191 O O . PHE B 1 362 ? -7.715 30.703 9.484 1 94.25 362 PHE B O 1
ATOM 6198 N N . LYS B 1 363 ? -9.406 31.891 10.266 1 92.06 363 LYS B N 1
ATOM 6199 C CA . LYS B 1 363 ? -10.375 31.25 9.383 1 92.06 363 LYS B CA 1
ATOM 6200 C C . LYS B 1 363 ? -10.047 31.531 7.918 1 92.06 363 LYS B C 1
ATOM 6202 O O . LYS B 1 363 ? -10.039 30.609 7.098 1 92.06 363 LYS B O 1
ATOM 6207 N N . SER B 1 364 ? -9.773 32.75 7.609 1 91.88 364 SER B N 1
ATOM 6208 C CA . SER B 1 364 ? -9.492 33.125 6.23 1 91.88 364 SER B CA 1
ATOM 6209 C C . SER B 1 364 ? -8.219 32.469 5.727 1 91.88 364 SER B C 1
ATOM 6211 O O . SER B 1 364 ? -8.172 31.984 4.594 1 91.88 364 SER B O 1
ATOM 6213 N N . ARG B 1 365 ? -7.195 32.438 6.48 1 91.12 365 ARG B N 1
ATOM 6214 C CA . ARG B 1 365 ? -5.926 31.797 6.117 1 91.12 365 ARG B CA 1
ATOM 6215 C C . ARG B 1 365 ? -6.094 30.297 5.891 1 91.12 365 ARG B C 1
ATOM 6217 O O . ARG B 1 365 ? -5.52 29.75 4.953 1 91.12 365 ARG B O 1
ATOM 6224 N N . ARG B 1 366 ? -6.766 29.719 6.797 1 91.25 366 ARG B N 1
ATOM 6225 C CA . ARG B 1 366 ? -7.012 28.281 6.699 1 91.25 366 ARG B CA 1
ATOM 6226 C C . ARG B 1 366 ? -7.719 27.938 5.391 1 91.25 366 ARG B C 1
ATOM 6228 O O . ARG B 1 366 ? -7.297 27.031 4.672 1 91.25 366 ARG B O 1
ATOM 6235 N N . VAL B 1 367 ? -8.797 28.688 5.055 1 91.5 367 VAL B N 1
ATOM 6236 C CA . VAL B 1 367 ? -9.578 28.438 3.85 1 91.5 367 VAL B CA 1
ATOM 6237 C C . VAL B 1 367 ? -8.688 28.578 2.615 1 91.5 367 VAL B C 1
ATOM 6239 O O . VAL B 1 367 ? -8.688 27.719 1.737 1 91.5 367 VAL B O 1
ATOM 6242 N N . SER B 1 368 ? -7.93 29.656 2.598 1 91.56 368 SER B N 1
ATOM 6243 C CA . SER B 1 368 ? -7.062 29.922 1.456 1 91.56 368 SER B CA 1
ATOM 6244 C C . SER B 1 368 ? -5.98 28.844 1.32 1 91.56 368 SER B C 1
ATOM 6246 O O . SER B 1 368 ? -5.703 28.375 0.217 1 91.56 368 SER B O 1
ATOM 6248 N N . SER B 1 369 ? -5.375 28.469 2.375 1 92.06 369 SER B N 1
ATOM 6249 C CA . SER B 1 369 ? -4.297 27.484 2.369 1 92.06 369 SER B CA 1
ATOM 6250 C C . SER B 1 369 ? -4.805 26.109 1.958 1 92.06 369 SER B C 1
ATOM 6252 O O . SER B 1 369 ? -4.16 25.422 1.166 1 92.06 369 SER B O 1
ATOM 6254 N N . PHE B 1 370 ? -5.938 25.688 2.543 1 93.94 370 PHE B N 1
ATOM 6255 C CA . PHE B 1 370 ? -6.512 24.391 2.199 1 93.94 370 PHE B CA 1
ATOM 6256 C C . PHE B 1 370 ? -6.836 24.312 0.712 1 93.94 370 PHE B C 1
ATOM 6258 O O . PHE B 1 370 ? -6.512 23.328 0.044 1 93.94 370 PHE B O 1
ATOM 6265 N N . ARG B 1 371 ? -7.438 25.344 0.235 1 91.62 371 ARG B N 1
ATOM 6266 C CA . ARG B 1 371 ? -7.797 25.359 -1.179 1 91.62 371 ARG B CA 1
ATOM 6267 C C . ARG B 1 371 ? -6.562 25.219 -2.062 1 91.62 371 ARG B C 1
ATOM 6269 O O . ARG B 1 371 ? -6.539 24.406 -2.984 1 91.62 371 ARG B O 1
ATOM 6276 N N . LYS B 1 372 ? -5.613 26 -1.781 1 93.38 372 LYS B N 1
ATOM 6277 C CA . LYS B 1 372 ? -4.383 25.984 -2.568 1 93.38 372 LYS B CA 1
ATOM 6278 C C . LYS B 1 372 ? -3.723 24.609 -2.525 1 93.38 372 LYS B C 1
ATOM 6280 O O . LYS B 1 372 ? -3.379 24.047 -3.566 1 93.38 372 LYS B O 1
ATOM 6285 N N . ASN B 1 373 ? -3.562 24.078 -1.368 1 93.94 373 ASN B N 1
ATOM 6286 C CA . ASN B 1 373 ? -2.854 22.828 -1.194 1 93.94 373 ASN B CA 1
ATOM 6287 C C . ASN B 1 373 ? -3.633 21.656 -1.795 1 93.94 373 ASN B C 1
ATOM 6289 O O . ASN B 1 373 ? -3.043 20.734 -2.367 1 93.94 373 ASN B O 1
ATOM 6293 N N . LEU B 1 374 ? -4.965 21.672 -1.62 1 94.81 374 LEU B N 1
ATOM 6294 C CA . LEU B 1 374 ? -5.773 20.578 -2.166 1 94.81 374 LEU B CA 1
ATOM 6295 C C . LEU B 1 374 ? -5.723 20.578 -3.689 1 94.81 374 LEU B C 1
ATOM 6297 O O . LEU B 1 374 ? -5.66 19.516 -4.312 1 94.81 374 LEU B O 1
ATOM 6301 N N . VAL B 1 375 ? -5.746 21.75 -4.289 1 95.31 375 VAL B N 1
ATOM 6302 C CA . VAL B 1 375 ? -5.629 21.859 -5.742 1 95.31 375 VAL B CA 1
ATOM 6303 C C . VAL B 1 375 ? -4.262 21.344 -6.188 1 95.31 375 VAL B C 1
ATOM 6305 O O . VAL B 1 375 ? -4.16 20.547 -7.125 1 95.31 375 VAL B O 1
ATOM 6308 N N . GLU B 1 376 ? -3.23 21.781 -5.52 1 95.56 376 GLU B N 1
ATOM 6309 C CA . GLU B 1 376 ? -1.882 21.344 -5.855 1 95.56 376 GLU B CA 1
ATOM 6310 C C . GLU B 1 376 ? -1.737 19.828 -5.672 1 95.56 376 GLU B C 1
ATOM 6312 O O . GLU B 1 376 ? -1.078 19.172 -6.473 1 95.56 376 GLU B O 1
ATOM 6317 N N . LEU B 1 377 ? -2.283 19.344 -4.602 1 95.88 377 LEU B N 1
ATOM 6318 C CA . LEU B 1 377 ? -2.285 17.906 -4.371 1 95.88 377 LEU B CA 1
ATOM 6319 C C . LEU B 1 377 ? -2.91 17.156 -5.547 1 95.88 377 LEU B C 1
ATOM 6321 O O . LEU B 1 377 ? -2.326 16.203 -6.07 1 95.88 377 LEU B O 1
ATOM 6325 N N . ALA B 1 378 ? -4.078 17.594 -5.918 1 95.94 378 ALA B N 1
ATOM 6326 C CA . ALA B 1 378 ? -4.785 16.938 -7.016 1 95.94 378 ALA B CA 1
ATOM 6327 C C . ALA B 1 378 ? -3.971 17 -8.305 1 95.94 378 ALA B C 1
ATOM 6329 O O . ALA B 1 378 ? -3.932 16.031 -9.07 1 95.94 378 ALA B O 1
ATOM 6330 N N . GLU B 1 379 ? -3.354 18.109 -8.547 1 97.12 379 GLU B N 1
ATOM 6331 C CA . GLU B 1 379 ? -2.525 18.266 -9.742 1 97.12 379 GLU B CA 1
ATOM 6332 C C . GLU B 1 379 ? -1.354 17.297 -9.734 1 97.12 379 GLU B C 1
ATOM 6334 O O . GLU B 1 379 ? -1.059 16.656 -10.758 1 97.12 379 GLU B O 1
ATOM 6339 N N . LEU B 1 380 ? -0.711 17.203 -8.641 1 96.12 380 LEU B N 1
ATOM 6340 C CA . LEU B 1 380 ? 0.431 16.297 -8.523 1 96.12 380 LEU B CA 1
ATOM 6341 C C . LEU B 1 380 ? -0.006 14.852 -8.664 1 96.12 380 LEU B C 1
ATOM 6343 O O . LEU B 1 380 ? 0.643 14.062 -9.359 1 96.12 380 LEU B O 1
ATOM 6347 N N . GLU B 1 381 ? -1.086 14.461 -7.98 1 96.38 381 GLU B N 1
ATOM 6348 C CA . GLU B 1 381 ? -1.588 13.094 -8.086 1 96.38 381 GLU B CA 1
ATOM 6349 C C . GLU B 1 381 ? -1.974 12.75 -9.523 1 96.38 381 GLU B C 1
ATOM 6351 O O . GLU B 1 381 ? -1.771 11.625 -9.977 1 96.38 381 GLU B O 1
ATOM 6356 N N . LEU B 1 382 ? -2.588 13.734 -10.164 1 97.06 382 LEU B N 1
ATOM 6357 C CA . LEU B 1 382 ? -2.943 13.531 -11.562 1 97.06 382 LEU B CA 1
ATOM 6358 C C . LEU B 1 382 ? -1.697 13.32 -12.422 1 97.06 382 LEU B C 1
ATOM 6360 O O . LEU B 1 382 ? -1.681 12.461 -13.305 1 97.06 382 LEU B O 1
ATOM 6364 N N . LYS B 1 383 ? -0.7 14.094 -12.203 1 97.75 383 LYS B N 1
ATOM 6365 C CA . LYS B 1 383 ? 0.571 13.938 -12.906 1 97.75 383 LYS B CA 1
ATOM 6366 C C . LYS B 1 383 ? 1.132 12.531 -12.719 1 97.75 383 LYS B C 1
ATOM 6368 O O . LYS B 1 383 ? 1.554 11.891 -13.688 1 97.75 383 LYS B O 1
ATOM 6373 N N . HIS B 1 384 ? 1.162 12.047 -11.492 1 97.25 384 HIS B N 1
ATOM 6374 C CA . HIS B 1 384 ? 1.673 10.711 -11.203 1 97.25 384 HIS B CA 1
ATOM 6375 C C . HIS B 1 384 ? 0.819 9.641 -11.867 1 97.25 384 HIS B C 1
ATOM 6377 O O . HIS B 1 384 ? 1.347 8.648 -12.375 1 97.25 384 HIS B O 1
ATOM 6383 N N . ALA B 1 385 ? -0.495 9.805 -11.805 1 97.31 385 ALA B N 1
ATOM 6384 C CA . ALA B 1 385 ? -1.398 8.836 -12.43 1 97.31 385 ALA B CA 1
ATOM 6385 C C . ALA B 1 385 ? -1.154 8.75 -13.938 1 97.31 385 ALA B C 1
ATOM 6387 O O . ALA B 1 385 ? -1.172 7.66 -14.508 1 97.31 385 ALA B O 1
ATOM 6388 N N . LYS B 1 386 ? -0.953 9.859 -14.547 1 97.5 386 LYS B N 1
ATOM 6389 C CA . LYS B 1 386 ? -0.648 9.883 -15.977 1 97.5 386 LYS B CA 1
ATOM 6390 C C . LYS B 1 386 ? 0.669 9.164 -16.266 1 97.5 386 LYS B C 1
ATOM 6392 O O . LYS B 1 386 ? 0.78 8.438 -17.25 1 97.5 386 LYS B O 1
ATOM 6397 N N . ALA B 1 387 ? 1.627 9.43 -15.461 1 97.25 387 ALA B N 1
ATOM 6398 C CA . ALA B 1 387 ? 2.916 8.758 -15.617 1 97.25 387 ALA B CA 1
ATOM 6399 C C . ALA B 1 387 ? 2.766 7.246 -15.492 1 97.25 387 ALA B C 1
ATOM 6401 O O . ALA B 1 387 ? 3.377 6.488 -16.25 1 97.25 387 ALA B O 1
ATOM 6402 N N . SER B 1 388 ? 2.025 6.816 -14.516 1 96.69 388 SER B N 1
ATOM 6403 C CA . SER B 1 388 ? 1.772 5.391 -14.336 1 96.69 388 SER B CA 1
ATOM 6404 C C . SER B 1 388 ? 1.09 4.789 -15.555 1 96.69 388 SER B C 1
ATOM 6406 O O . SER B 1 388 ? 1.443 3.689 -15.992 1 96.69 388 SER B O 1
ATOM 6408 N N . THR B 1 389 ? 0.107 5.484 -16.094 1 97.31 389 THR B N 1
ATOM 6409 C CA . THR B 1 389 ? -0.615 5.027 -17.266 1 97.31 389 THR B CA 1
ATOM 6410 C C . THR B 1 389 ? 0.334 4.867 -18.453 1 97.31 389 THR B C 1
ATOM 6412 O O . THR B 1 389 ? 0.254 3.881 -19.188 1 97.31 389 THR B O 1
ATOM 6415 N N . LEU B 1 390 ? 1.178 5.797 -18.609 1 97.25 390 LEU B N 1
ATOM 6416 C CA . LEU B 1 390 ? 2.141 5.746 -19.703 1 97.25 390 LEU B CA 1
ATOM 6417 C C . LEU B 1 390 ? 3.08 4.555 -19.547 1 97.25 390 LEU B C 1
ATOM 6419 O O . LEU B 1 390 ? 3.375 3.855 -20.516 1 97.25 390 LEU B O 1
ATOM 6423 N N . LEU B 1 391 ? 3.572 4.34 -18.359 1 96.88 391 LEU B N 1
ATOM 6424 C CA . LEU B 1 391 ? 4.457 3.213 -18.078 1 96.88 391 LEU B CA 1
ATOM 6425 C C . LEU B 1 391 ? 3.775 1.894 -18.422 1 96.88 391 LEU B C 1
ATOM 6427 O O . LEU B 1 391 ? 4.379 1.021 -19.047 1 96.88 391 LEU B O 1
ATOM 6431 N N . LEU B 1 392 ? 2.547 1.766 -18.016 1 97.19 392 LEU B N 1
ATOM 6432 C CA . LEU B 1 392 ? 1.791 0.538 -18.234 1 97.19 392 LEU B CA 1
ATOM 6433 C C . LEU B 1 392 ? 1.503 0.336 -19.719 1 97.19 392 LEU B C 1
ATOM 6435 O O . LEU B 1 392 ? 1.573 -0.788 -20.219 1 97.19 392 LEU B O 1
ATOM 6439 N N . ARG B 1 393 ? 1.183 1.399 -20.391 1 96.5 393 ARG B N 1
ATOM 6440 C CA . ARG B 1 393 ? 0.944 1.327 -21.828 1 96.5 393 ARG B CA 1
ATOM 6441 C C . ARG B 1 393 ? 2.189 0.851 -22.578 1 96.5 393 ARG B C 1
ATOM 6443 O O . ARG B 1 393 ? 2.107 -0.019 -23.438 1 96.5 393 ARG B O 1
ATOM 6450 N N . ASN B 1 394 ? 3.289 1.43 -22.203 1 95.44 394 ASN B N 1
ATOM 6451 C CA . ASN B 1 394 ? 4.551 1.036 -22.828 1 95.44 394 ASN B CA 1
ATOM 6452 C C . ASN B 1 394 ? 4.871 -0.431 -22.562 1 95.44 394 ASN B C 1
ATOM 6454 O O . ASN B 1 394 ? 5.367 -1.134 -23.438 1 95.44 394 ASN B O 1
ATOM 6458 N N . THR B 1 395 ? 4.629 -0.856 -21.375 1 95.31 395 THR B N 1
ATOM 6459 C CA . THR B 1 395 ? 4.875 -2.248 -21.016 1 95.31 395 THR B CA 1
ATOM 6460 C C . THR B 1 395 ? 3.971 -3.182 -21.812 1 95.31 395 THR B C 1
ATOM 6462 O O . THR B 1 395 ? 4.418 -4.223 -22.297 1 95.31 395 THR B O 1
ATOM 6465 N N . LEU B 1 396 ? 2.715 -2.811 -21.969 1 95 396 LEU B N 1
ATOM 6466 C CA . LEU B 1 396 ? 1.751 -3.619 -22.703 1 95 396 LEU B CA 1
ATOM 6467 C C . LEU B 1 396 ? 2.184 -3.787 -24.156 1 95 396 LEU B C 1
ATOM 6469 O O . LEU B 1 396 ? 2.09 -4.883 -24.703 1 95 396 LEU B O 1
ATOM 6473 N N . VAL B 1 397 ? 2.699 -2.736 -24.75 1 94.06 397 VAL B N 1
ATOM 6474 C CA . VAL B 1 397 ? 3.156 -2.771 -26.141 1 94.06 397 VAL B CA 1
ATOM 6475 C C . VAL B 1 397 ? 4.297 -3.775 -26.281 1 94.06 397 VAL B C 1
ATOM 6477 O O . VAL B 1 397 ? 4.316 -4.574 -27.219 1 94.06 397 VAL B O 1
ATOM 6480 N N . ILE B 1 398 ? 5.16 -3.789 -25.328 1 92.06 398 ILE B N 1
ATOM 6481 C CA . ILE B 1 398 ? 6.32 -4.672 -25.391 1 92.06 398 ILE B CA 1
ATOM 6482 C C . ILE B 1 398 ? 5.875 -6.117 -25.156 1 92.06 398 ILE B C 1
ATOM 6484 O O . ILE B 1 398 ? 6.34 -7.027 -25.859 1 92.06 398 ILE B O 1
ATOM 6488 N N . LEU B 1 399 ? 4.965 -6.316 -24.219 1 92.69 399 LEU B N 1
ATOM 6489 C CA . LEU B 1 399 ? 4.5 -7.664 -23.906 1 92.69 399 LEU B CA 1
ATOM 6490 C C . LEU B 1 399 ? 3.732 -8.258 -25.078 1 92.69 399 LEU B C 1
ATOM 6492 O O . LEU B 1 399 ? 3.768 -9.469 -25.297 1 92.69 399 LEU B O 1
ATOM 6496 N N . LYS B 1 400 ? 3.029 -7.422 -25.875 1 90.5 400 LYS B N 1
ATOM 6497 C CA . LYS B 1 400 ? 2.256 -7.895 -27.016 1 90.5 400 LYS B CA 1
ATOM 6498 C C . LYS B 1 400 ? 3.15 -8.133 -28.219 1 90.5 400 LYS B C 1
ATOM 6500 O O . LYS B 1 400 ? 2.758 -8.812 -29.172 1 90.5 400 LYS B O 1
ATOM 6505 N N . GLY B 1 401 ? 4.48 -7.84 -28.172 1 79.31 401 GLY B N 1
ATOM 6506 C CA . GLY B 1 401 ? 5.375 -8.023 -29.297 1 79.31 401 GLY B CA 1
ATOM 6507 C C . GLY B 1 401 ? 5.066 -7.09 -30.453 1 79.31 401 GLY B C 1
ATOM 6508 O O . GLY B 1 401 ? 5.391 -7.398 -31.609 1 79.31 401 GLY B O 1
ATOM 6509 N N . GLU B 1 402 ? 4.031 -6.223 -30.391 1 57.03 402 GLU B N 1
ATOM 6510 C CA . GLU B 1 402 ? 3.736 -5.324 -31.516 1 57.03 402 GLU B CA 1
ATOM 6511 C C . GLU B 1 402 ? 4.914 -4.395 -31.797 1 57.03 402 GLU B C 1
ATOM 6513 O O . GLU B 1 402 ? 5.523 -3.855 -30.875 1 57.03 402 GLU B O 1
ATOM 6518 N N . PRO B 1 403 ? 5.598 -4.43 -32.906 1 44.19 403 PRO B N 1
ATOM 6519 C CA . PRO B 1 403 ? 6.598 -3.449 -33.344 1 44.19 403 PRO B CA 1
ATOM 6520 C C . PRO B 1 403 ? 6.18 -2.01 -33.031 1 44.19 403 PRO B C 1
ATOM 6522 O O . PRO B 1 403 ? 4.988 -1.716 -32.938 1 44.19 403 PRO B O 1
#

Solvent-accessible surface area (backbone atoms only — not comparable to full-atom values): 42160 Å² total; per-residue (Å²): 133,87,76,77,73,73,79,71,81,79,72,72,79,56,55,76,72,66,73,45,79,59,82,75,28,57,45,57,43,64,79,45,72,46,83,54,97,93,41,54,40,36,31,38,34,38,41,34,47,42,83,86,47,94,56,46,65,53,69,25,73,43,43,66,66,53,52,49,49,54,45,49,54,52,72,70,34,73,88,43,41,24,42,62,61,73,50,67,57,75,78,82,79,58,58,68,56,47,51,51,53,49,53,62,67,69,54,57,83,86,54,52,72,67,54,46,53,50,50,49,54,48,48,51,51,50,47,51,51,53,50,53,50,44,53,49,44,47,30,50,40,49,37,52,37,45,68,32,84,66,60,48,70,36,65,68,54,50,45,66,57,62,47,78,59,82,74,83,66,73,69,78,48,71,65,48,56,52,38,50,58,50,46,52,53,46,45,53,51,36,50,36,47,74,69,45,72,65,69,62,76,79,79,52,65,68,59,52,51,51,49,56,45,49,67,55,45,39,60,35,37,41,50,27,24,55,31,38,47,48,37,33,50,30,33,42,51,34,22,58,35,24,50,57,26,18,52,28,29,37,58,42,14,74,74,42,59,70,72,54,17,53,46,28,37,50,50,16,47,47,31,50,53,48,21,55,50,33,43,49,53,24,52,50,44,38,60,38,44,29,45,48,34,47,49,50,32,46,41,42,49,30,45,50,48,24,54,35,45,47,52,50,35,46,50,49,24,51,50,28,48,52,50,29,52,51,18,57,74,66,70,46,68,43,69,60,30,49,54,48,25,51,50,32,43,52,50,34,52,52,30,50,53,43,31,53,55,39,53,53,48,50,53,53,50,49,54,54,49,50,52,52,31,52,42,51,38,34,50,51,52,31,52,52,30,49,51,50,29,51,53,34,49,55,50,36,41,59,60,65,64,58,129,129,87,75,78,74,76,79,72,81,78,71,73,80,57,55,76,74,68,74,45,80,59,82,76,30,56,46,58,42,62,80,44,73,47,82,54,98,93,39,53,40,34,31,37,34,37,41,32,44,42,82,85,47,94,56,45,64,52,69,26,71,42,44,66,67,51,52,49,48,53,44,49,55,51,72,71,33,72,88,45,40,24,41,62,61,74,50,68,55,75,80,82,79,59,58,69,56,48,50,50,52,49,53,61,67,69,55,56,86,87,54,52,73,67,54,45,54,52,51,50,54,48,48,51,51,51,46,50,51,52,49,52,50,47,52,49,44,46,31,50,40,50,36,53,37,44,67,32,85,68,59,48,69,36,66,69,54,50,43,66,55,61,47,76,58,81,73,84,67,73,69,79,46,72,64,47,56,52,39,50,56,48,45,50,53,46,47,51,50,34,48,35,47,74,68,45,73,64,68,62,75,79,80,51,65,67,59,51,51,50,48,56,46,50,69,55,45,41,61,35,38,42,49,26,23,55,30,40,46,50,36,34,48,30,33,42,49,34,22,57,36,24,51,57,27,18,52,28,29,36,58,42,13,74,75,43,58,69,72,53,17,53,46,28,40,49,50,16,50,48,31,49,53,48,20,55,50,33,44,48,52,24,51,49,44,40,59,39,43,29,45,47,34,46,48,50,32,44,41,41,49,31,46,51,50,25,54,35,46,47,50,50,34,46,50,50,24,51,50,28,48,52,48,28,52,51,17,58,74,67,70,47,68,44,67,60,29,48,53,48,24,50,51,31,43,51,50,34,52,53,30,49,54,43,32,54,54,38,54,52,47,49,51,53,50,49,54,55,50,50,51,51,30,51,40,50,38,32,52,52,52,30,53,50,30,49,50,50,29,51,53,34,48,54,49,37,42,59,59,67,66,58,129

Nearest PDB structures (foldseek):
  8afz-assembly1_B  TM=8.828E-01  e=1.907E-33  Homo sapiens
  6e8r-assembly2_B  TM=8.928E-01  e=1.388E-15  Homo sapiens
  3hpb-assembly1_A  TM=9.312E-01  e=7.859E-14  Rattus norvegicus
  6n5z-assembly1_A  TM=9.542E-01  e=2.412E-13  Homo sapiens
  5tp1-assembly2_B  TM=8.941E-01  e=2.306E-13  Mus musculus

Radius of gyration: 38.89 Å; Cα contacts (8 Å, |Δi|>4): 913; chains: 2; bounding box: 107×135×89 Å

Secondary structure (DSSP, 8-state):
--------------TTTTT--STT-EEEEEEEEEEETTEEEEEEEEEE--TTSS-SEEEEEEEHHHHHHHHHHHHH-GGGTTS-PPPPPPPP--HHHHHHHHHHHT--TTS-HHHHHHHHHHHHHHHHHHHHHHHHHHHHHHHHHHHSTTGGG-HHHHHHHH--S--------HHHHHHHHHHHHHHHHHHHHHTTTT------HHHHHHHHHHHHHHHHHHHHHHHHHHHHHHHHHHHHHHHHHHHHHHHHHTTS-HHHHHHHHHHHHHHHHHHHHHHHHHHHHIIIIIHHHHHHHHHHHHHHHHHHHHHHHHHHHHHHHHHHHHHHHHTSSHHHHHHHHHHHHHHHHHHHHHHHHHHHHHHHHHHHHHHHHHHHHHHHHHHHHHHHHHHHHHHHHHHHT--/--------------TTTTT--STT-EEEEEEEEEEETTEEEEEEEEEE--TTSS-SEEEEEEEHHHHHHHHHHHHH-GGGTTS-PPPPPPPP--HHHHHHHHHHHT--TTS-HHHHHHHHHHHHHHHHHHHHHHHHHHHHHHHHHHHSTTGGG-HHHHHHHH--S--------HHHHHHHHHHHHHHHHHHHHHTTTT------HHHHHHHHHHHHHHHHHHHHHHHHHHHHHHHHHHHHHHHHHHHHHHHHHTTS-HHHHHHHHHHHHHHHHHHHHHHHHHHHHIIIIIHHHHHHHHHHHHHHHHHHHHHHHHHHHHHHHHHHHHHHHHTSSHHHHHHHHHHHHHHHHHHHHHHHHHHHHHHHHHHHHHHHHHHHHHHHHHHHHHHHHHHHHHHHHHHHT--

Foldseek 3Di:
DPPPPPPDDPPQPAPVVVPQPDQFGKDKAFPDWDDDPNWIKTKIWIAGNHPVDPHRIDIAIATLLVLVVLQVVLVPDLVCLLAQQADRQDDQDCPVLVVQLVVLVVPPVVAPPVLSVLVNVLSVVVSVLSVVLRRVRNRVNLRVQCPDPPSVPDPSNVCVGHVHDYDPSPPCPPVVVVVVVVVVVLVVVLVCLLVCVVVQDDDDPLLVVLSVVLVVVLVVLVVQLVVLLVVLVVLLVLLSVLSVQLVVLQVVLVPDDDLSNQLSNLVSVLSNVVSVLSSVLSSLSCNLPNSLSVSVSSSSVSLSSSSSSLSVLVVQLVVLVVVLVVCVVVVHCNVVSVVSSVVSVVSSVVSVVSNSVNSVVSVVVSVVSNVVSVVVSVVVVVVSVVVSVVSVVVSVCVNVVPD/DPPPPPPDDPPQPAPVVVPQPDLFGKDKAFPDWDDDPNWIKTKIWIAGNHPVDPHRIDIAIATLLLLVVLQVVLVPDLVCLLAQQADRQDDQDCPVLVVQLVVLVVPPVVADPVLSVLVNVLSVVVSVLSVVLRRVRNGVNLRVQCPDPPSVPDPSNVCSGHVHDYDPSPDCPPVSVVVVVVVVVLVVVLVCLLVCVVVQDDPDPLLVVLSVCLVVVLVVLVVVLVVLLVVLVVLLVLLSVLSVQLVVLQVVLVPDDDLSNQLSNLVSVLSNVVSVLSSVLSSLSCNLPNSLSVSVSSSSVSLSSSSSSLSVLVVQLVVLVVVLVVCVVVVHCNVVSVVSSVVSVVSSVVSVVSNSVNSVVSVVVSVVSNVVSVVVSVVVVVVSVVVSVVSVVVSVCVNVVPD